Protein AF-0000000072294582 (afdb_homodimer)

Solvent-accessible surface area (backbone atoms only — not comparable to full-atom values): 57058 Å² total; per-residue (Å²): 125,66,68,66,54,52,53,53,51,50,48,48,50,49,46,48,50,50,49,50,49,54,56,57,55,58,66,63,61,61,76,66,66,73,76,70,74,72,69,75,74,74,76,78,70,79,71,82,69,83,75,74,82,75,84,87,69,81,75,73,80,71,76,64,74,76,70,79,65,78,51,64,65,60,51,50,52,47,48,50,50,51,50,52,55,43,57,69,32,54,52,56,72,61,87,52,76,57,57,76,70,83,80,88,49,45,46,86,70,65,54,94,82,56,76,79,50,75,46,52,64,71,52,73,68,46,38,53,46,27,25,53,16,49,53,49,33,50,53,53,34,72,74,40,38,89,62,61,55,50,41,86,92,32,62,29,34,36,31,57,42,37,43,82,38,31,36,17,28,52,33,23,51,51,43,32,44,73,41,68,44,77,64,38,33,43,35,25,22,77,44,78,84,31,65,43,68,62,36,45,68,49,53,29,47,77,66,46,26,39,67,39,77,51,81,85,52,90,95,54,87,79,57,79,64,47,48,55,56,55,45,58,52,69,33,59,39,22,34,34,36,38,32,36,31,45,28,28,40,74,49,47,68,71,59,49,73,74,27,66,54,32,68,76,26,38,25,40,42,34,35,35,65,32,46,53,31,51,25,60,61,58,26,55,35,68,72,43,81,70,74,60,73,62,68,42,60,29,45,34,67,50,41,39,39,38,25,49,84,83,35,29,50,38,51,49,43,28,41,50,41,46,76,39,15,89,55,40,43,25,48,37,46,30,43,75,41,90,76,65,52,51,32,52,37,59,59,50,27,27,59,75,66,72,48,66,61,45,66,39,30,54,54,52,39,76,42,24,22,77,52,98,92,38,78,42,73,29,29,38,32,38,61,43,52,58,64,44,42,54,50,52,53,51,32,54,75,67,70,45,83,76,65,48,58,40,87,61,90,80,60,51,71,32,35,44,32,25,80,70,45,55,61,17,44,61,58,37,53,60,51,39,74,77,39,70,73,58,59,64,53,33,57,67,67,61,37,11,60,74,52,78,68,35,58,56,65,60,55,51,50,52,42,35,44,46,43,32,49,73,38,39,91,56,36,69,88,56,53,76,62,43,27,54,50,49,48,51,43,54,22,51,40,50,13,52,51,47,25,48,50,50,40,65,74,55,54,72,72,59,70,64,63,62,54,65,53,68,78,99,126,68,68,65,56,53,52,53,52,49,49,49,50,50,47,49,50,51,49,49,48,55,55,56,58,60,64,62,62,67,68,66,71,73,75,70,74,73,67,73,76,75,75,78,70,78,71,82,68,82,75,73,83,76,84,88,69,81,75,74,78,70,76,64,72,76,70,76,66,79,51,65,65,60,50,50,52,50,49,51,50,52,52,52,55,41,57,70,31,54,53,55,72,61,88,53,76,57,56,76,69,83,81,87,50,45,45,87,70,64,53,95,80,56,77,78,51,75,46,52,63,74,52,72,66,43,38,52,46,28,25,52,15,48,55,48,32,49,54,53,33,71,75,41,37,88,64,61,54,52,40,87,91,32,63,28,34,36,30,58,42,36,44,83,38,32,35,17,30,52,33,21,51,52,43,32,44,73,39,67,44,78,62,39,32,44,36,25,22,78,45,78,84,31,66,43,68,63,37,45,68,48,53,30,47,75,66,46,25,36,67,39,75,51,80,87,53,90,96,55,87,80,57,80,66,46,47,57,56,53,45,60,52,69,34,59,38,21,34,35,37,40,32,37,32,46,29,25,39,74,48,49,66,72,59,49,74,74,27,66,55,32,68,75,27,38,25,40,42,33,35,35,63,32,47,53,31,51,25,62,61,56,26,55,35,68,72,44,81,71,73,60,73,64,69,45,59,29,45,33,67,49,40,38,38,35,26,49,84,82,36,30,49,37,51,49,43,28,42,49,41,47,76,40,16,90,56,40,42,25,48,36,45,30,45,75,41,91,75,65,53,52,30,53,36,60,60,50,25,26,58,76,66,70,47,66,60,42,65,39,28,55,52,51,38,76,40,25,23,77,53,98,92,38,80,41,73,28,28,37,32,37,60,43,52,58,65,44,41,54,50,50,52,52,32,56,75,68,69,44,84,78,64,48,59,38,87,60,90,80,60,50,69,33,34,43,33,25,80,71,46,56,59,16,43,60,58,35,52,61,51,40,73,77,40,70,74,57,59,63,54,33,57,68,67,61,38,11,62,75,52,79,70,36,56,56,66,59,55,50,49,53,41,34,44,45,42,31,51,72,37,40,90,56,34,69,88,56,52,75,61,42,26,53,50,49,48,52,43,52,23,50,39,50,11,52,51,46,24,46,50,50,39,65,75,53,52,73,74,58,70,64,61,63,53,61,53,67,76,98

Organism: Botryotinia fuckeliana (strain B05.10) (NCBI:txid332648)

Foldseek 3Di:
DVVVVVVVVVVVVVVCCVVVVVVVVPVPPPPPLPPPPCPPPPPPPVPPPPPDPDDDDDPPPCPPVPPPPVPLVLLVVLVLVLLVQLVVLDQDFQPDAFPPDDDFAFLVVDDQPDDAAARRDDDPVRLVSLLSSVVSNLVSLVVRLVSQAADPPAEAEEEEDFAQLLQLLQLQLVLQCVQVALGAYEYEYADPNRDDCCCAPPVQVSSNYHYDYQDDHPPFDDDDPLVQLSRVSSDHHQKYKYAYSNKHWNHHCVVVCPFCQCVVFQKEFEAAGGWWRAHQSVCSSLVHGDDRSFAAGFTDVRIMIHGSVQCSSLSSQLNSCQSCQVRPNQCRGQVPHPPRHSRRSNVVSCVSVVGGYYYQAEYKDFFFEADPVGTDTFWIWTFDRRVRVVVVVVCVVVVHDDTNHDHDLPTHTTMTRRPPDRLRLVSVLVVCVVVALDQTGYDQVVCCVSNVRDSVSVVS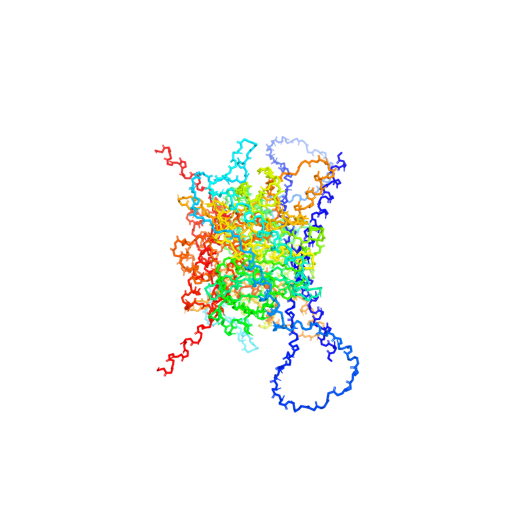LVSSLCCLCVVQSSHDPHDNVSNVSSCVRVVSNVVVVVVVVVCVVPPDPVVVVVVVVVVD/DVVVVVVVVVVVVVVCVVVVVVVVVVVPPPPPLPPPPCPPPPPPPVPVPPPDDDDDDDPPPCPPVPPPPPPLVLLVVLVLVLLVQLVVLDQDFQPDAFPPDDDFAFLVPDDLPDDAAARRDDDPVRLVSLLSSLVSNLVSLVVRLVSQAADPPAEAEEEEDFAQLLQLLQLQLVLQCVQVALGAYEYEYADPNRDDCCCAPPVQVSSNYHYDYQDDHPPFDDDDPLVQLSRVSSDHHQKYKYAYSNKHWNHHCVVVCPFCQCVVFQKEFEAAGGWWRAHQSVCSSLVHGDDRSFAAGFTDVRIMIHGSVQCSSLSSQLNSCQSCQVRPNQCRGQVPHPPRHSRRSNVVSCVSVVGGYYYQAEYKDFFFEADPVGTDTFWIWTFDRNVRVVVVVVCVVVVHDDTNHDHDLPTHTTMTRRPPDRLRLVSVLVVCVVVALDQGGYDQVVCCVSNVRDSVSVVSLVSSLCCLCVVQSSHDPHDNVSNVSSCVRVVSNVVVVVVVVVCVVPPDPVVVVVVVVVVD

Sequence (1040 aa):
MLASSLSKKITIIIIVIFVSYLSFRDQLWSLETPVFLQEPLTSFTISTTHTTHNNPNDSANLNIPINNAINTAIVEISIADIVRRLHEAAPPKLTESAACVGKTLGIEQVTNDTERRDVTPVSDEQVEAAKLAHKSAVEVIRTSTHLVPYKSGTQGIVTVAGGRFTGALLVSLRMLRRTNSTLPVEVFMPNPEDYNEHTCEVVLPSLNARCVMIPKYEGLTISKYQYKIFAVILSSFEDVLFLDADNFPIVDPVEWFKAPVFKDNGYVLWPDFWWATTSPHYFRVLELPTPSLLSLGTTESGQVIMSKRTHSDVLLLVLYYNIFGPSFYYPLLTQCDAGEGDKETWLYAAIALEKDYYQVRQRNGVIGHHTADGFRGSSMMQHNPSDDYSTYLQEEKEKKEHPVWRKDVDAEVVFMHHNLIKLSPVEMISWIAKNKGSRMWGNKESTMKTFKGQDLEKTVWEELLWVGCQGGESLVNWTEEVCEGLMGHWGGIVAREAEEEIRKMFGVNKQAATKDKKEEMLASSLSKKITIIIIVIFVSYLSFRDQLWSLETPVFLQEPLTSFTISTTHTTHNNPNDSANLNIPINNAINTAIVEISIADIVRRLHEAAPPKLTESAACVGKTLGIEQVTNDTERRDVTPVSDEQVEAAKLAHKSAVEVIRTSTHLVPYKSGTQGIVTVAGGRFTGALLVSLRMLRRTNSTLPVEVFMPNPEDYNEHTCEVVLPSLNARCVMIPKYEGLTISKYQYKIFAVILSSFEDVLFLDADNFPIVDPVEWFKAPVFKDNGYVLWPDFWWATTSPHYFRVLELPTPSLLSLGTTESGQVIMSKRTHSDVLLLVLYYNIFGPSFYYPLLTQCDAGEGDKETWLYAAIALEKDYYQVRQRNGVIGHHTADGFRGSSMMQHNPSDDYSTYLQEEKEKKEHPVWRKDVDAEVVFMHHNLIKLSPVEMISWIAKNKGSRMWGNKESTMKTFKGQDLEKTVWEELLWVGCQGGESLVNWTEEVCEGLMGHWGGIVAREAEEEIRKMFGVNKQAATKDKKEE

pLDDT: mean 84.42, std 23.85, range [20.28, 98.88]

Secondary structure (DSSP, 8-state):
--HHHHHHHHHHHHHHHHHHHHHHHHHT-------------------------------------------HHHHHHHHHHHHHHHHHSPPPPP-S-----S---BGGG--TTPPPP--S---HHHHHHHHHHHHHHHHHHHTTGGGS--EEEEEEEEEE--GGGHHHHHHHHHHHHHTT----EEEEESSGGG--HHIIIIIHHHTTEEEEEPPP-TT----GGGHHHHHHHHSSEEEEEEE-TTEEESS-THHHHSSHHHHHHSEEEEEEEEE----HHHHHHHT-PPPPTTT-EEEEEEEEEEEHHHHHHHHHHHHHHHHTIIIIIHHHHHTT-TT-SSHHHHHHHHHHTT---EE--BPPEEEEEEETTEEEEEEEEEE-HHHHHHHHHHHHHTTPPPPS-B--TTPPEEEEE-SSS---HHHHHHHHHHSTT--SSS-HHHHHHHTTT--HHHHHHHHHHHHHHH-GGGSTT--HHHHHHHHHHHHHHHHHHHHHHHHHHH---TTTHHHHTTT-/--HHHHHHHHHHHHHHHHHHHHHHHHHT-------------------------------------------HHHHHHHHHHHHHHHHHSPPPPP-S-----S---BGGG--TTPPPP--S---HHHHHHHHHHHHHHHHHHHTTGGGS--EEEEEEEEEE--GGGHHHHHHHHHHHHHTT----EEEEESSGGG--HHIIIIIHHHTTEEEEEPPP-TT----GGGHHHHHHHHSSEEEEEEE-TTEEESS-THHHHSSHHHHHHSEEEEEEEEE----HHHHHHHT-PPPPTTT-EEEEEEEEEEEHHHHHHHHHHHHHHHHTIIIIIHHHHHTT-TT-SSHHHHHHHHHHTT---EE--BPPEEEEEEETTEEEEEEEEEE-HHHHHHHHHHHHHTTPPPPS-B--TTPPEEEEE-SSS---HHHHHHHHHHSTT--SSS-HHHHHHHTTT--HHHHHHHHHHHHHHH-GGGSTT--HHHHHHHHHHHHHHHHHHHHHHHHHHH---GGGHHHHTT--

Structure (mmCIF, N/CA/C/O backbone):
data_AF-0000000072294582-model_v1
#
loop_
_entity.id
_entity.type
_entity.pdbx_description
1 polymer 'Glycosyltransferase family 71 protein'
#
loop_
_atom_site.group_PDB
_atom_site.id
_atom_site.type_symbol
_atom_site.label_atom_id
_atom_site.label_alt_id
_atom_site.label_comp_id
_atom_site.label_asym_id
_atom_site.label_entity_id
_atom_site.label_seq_id
_atom_site.pdbx_PDB_ins_code
_atom_site.Cartn_x
_atom_site.Cartn_y
_atom_site.Cartn_z
_atom_site.occupancy
_atom_site.B_iso_or_equiv
_atom_site.auth_seq_id
_atom_site.auth_comp_id
_atom_site.auth_asym_id
_atom_site.auth_atom_id
_atom_site.pdbx_PDB_model_num
ATOM 1 N N . MET A 1 1 ? -27.5 -14.148 25.578 1 28.52 1 MET A N 1
ATOM 2 C CA . MET A 1 1 ? -26.938 -12.977 24.922 1 28.52 1 MET A CA 1
ATOM 3 C C . MET A 1 1 ? -25.422 -12.906 25.156 1 28.52 1 MET A C 1
ATOM 5 O O . MET A 1 1 ? -24.75 -12.023 24.625 1 28.52 1 MET A O 1
ATOM 9 N N . LEU A 1 2 ? -24.953 -13.633 26.125 1 33.69 2 LEU A N 1
ATOM 10 C CA . LEU A 1 2 ? -23.578 -13.742 26.625 1 33.69 2 LEU A CA 1
ATOM 11 C C . LEU A 1 2 ? -22.719 -14.531 25.656 1 33.69 2 LEU A C 1
ATOM 13 O O . LEU A 1 2 ? -21.516 -14.281 25.547 1 33.69 2 LEU A O 1
ATOM 17 N N . ALA A 1 3 ? -23.359 -15.602 25.141 1 43.69 3 ALA A N 1
ATOM 18 C CA . ALA A 1 3 ? -22.609 -16.562 24.328 1 43.69 3 ALA A CA 1
ATOM 19 C C . ALA A 1 3 ? -22.094 -15.906 23.047 1 43.69 3 ALA A C 1
ATOM 21 O O . ALA A 1 3 ? -21.062 -16.312 22.5 1 43.69 3 ALA A O 1
ATOM 22 N N . SER A 1 4 ? -22.969 -15.016 22.641 1 44.62 4 SER A N 1
ATOM 23 C CA . SER A 1 4 ? -22.672 -14.469 21.328 1 44.62 4 SER A CA 1
ATOM 24 C C . SER A 1 4 ? -21.484 -13.5 21.391 1 44.62 4 SER A C 1
ATOM 26 O O . SER A 1 4 ? -20.844 -13.242 20.359 1 44.62 4 SER A O 1
ATOM 28 N N . SER A 1 5 ? -21.234 -12.992 22.609 1 43.22 5 SER A N 1
ATOM 29 C CA . SER A 1 5 ? -20.141 -12.023 22.75 1 43.22 5 SER A CA 1
ATOM 30 C C . SER A 1 5 ? -18.781 -12.711 22.797 1 43.22 5 SER A C 1
ATOM 32 O O . SER A 1 5 ? -17.781 -12.117 22.391 1 43.22 5 SER A O 1
ATOM 34 N N . LEU A 1 6 ? -18.828 -13.961 23.312 1 44.25 6 LEU A N 1
ATOM 35 C CA . LEU A 1 6 ? -17.578 -14.695 23.438 1 44.25 6 LEU A CA 1
ATOM 36 C C . LEU A 1 6 ? -17.062 -15.125 22.062 1 44.25 6 LEU A C 1
ATOM 38 O O . LEU A 1 6 ? -15.852 -15.07 21.812 1 44.25 6 LEU A O 1
ATOM 42 N N . SER A 1 7 ? -18.031 -15.438 21.25 1 41.31 7 SER A N 1
ATOM 43 C CA . SER A 1 7 ? -17.625 -15.961 19.953 1 41.31 7 SER A CA 1
ATOM 44 C C . SER A 1 7 ? -17.016 -14.859 19.094 1 41.31 7 SER A C 1
ATOM 46 O O . SER A 1 7 ? -16.078 -15.109 18.328 1 41.31 7 SER A O 1
ATOM 48 N N . LYS A 1 8 ? -17.422 -13.625 19.25 1 43.66 8 LYS A N 1
ATOM 49 C CA . LYS A 1 8 ? -16.875 -12.531 18.453 1 43.66 8 LYS A CA 1
ATOM 50 C C . LYS A 1 8 ? -15.484 -12.148 18.938 1 43.66 8 LYS A C 1
ATOM 52 O O . LYS A 1 8 ? -14.625 -11.766 18.141 1 43.66 8 LYS A O 1
ATOM 57 N N . LYS A 1 9 ? -15.289 -12.383 20.266 1 46.44 9 LYS A N 1
ATOM 58 C CA . LYS A 1 9 ? -13.953 -12.102 20.781 1 46.44 9 LYS A CA 1
ATOM 59 C C . LYS A 1 9 ? -12.938 -13.141 20.297 1 46.44 9 LYS A C 1
ATOM 61 O O . LYS A 1 9 ? -11.797 -12.797 20 1 46.44 9 LYS A O 1
ATOM 66 N N . ILE A 1 10 ? -13.477 -14.336 20.172 1 45.41 10 ILE A N 1
ATOM 67 C CA . ILE A 1 10 ? -12.578 -15.391 19.719 1 45.41 10 ILE A CA 1
ATOM 68 C C . ILE A 1 10 ? -12.25 -15.195 18.234 1 45.41 10 ILE A C 1
ATOM 70 O O . ILE A 1 10 ? -11.102 -15.344 17.828 1 45.41 10 ILE A O 1
ATOM 74 N N . THR A 1 11 ? -13.266 -14.688 17.562 1 43.91 11 THR A N 1
ATOM 75 C CA . THR A 1 11 ? -13.016 -14.516 16.141 1 43.91 11 THR A CA 1
ATOM 76 C C . THR A 1 11 ? -12.086 -13.336 15.891 1 43.91 11 THR A C 1
ATOM 78 O O . THR A 1 11 ? -11.18 -13.414 15.055 1 43.91 11 THR A O 1
ATOM 81 N N . ILE A 1 12 ? -12.164 -12.328 16.75 1 43.97 12 ILE A N 1
ATOM 82 C CA . ILE A 1 12 ? -11.266 -11.195 16.594 1 43.97 12 ILE A CA 1
ATOM 83 C C . ILE A 1 12 ? -9.852 -11.594 17 1 43.97 12 ILE A C 1
ATOM 85 O O . ILE A 1 12 ? -8.883 -11.242 16.312 1 43.97 12 ILE A O 1
ATOM 89 N N . ILE A 1 13 ? -9.758 -12.461 18 1 46.34 13 ILE A N 1
ATOM 90 C CA . ILE A 1 13 ? -8.43 -12.914 18.406 1 46.34 13 ILE A CA 1
ATOM 91 C C . ILE A 1 13 ? -7.828 -13.781 17.297 1 46.34 13 ILE A C 1
ATOM 93 O O . ILE A 1 13 ? -6.648 -13.641 16.969 1 46.34 13 ILE A O 1
ATOM 97 N N . ILE A 1 14 ? -8.695 -14.562 16.656 1 44.69 14 ILE A N 1
ATOM 98 C CA . ILE A 1 14 ? -8.188 -15.422 15.602 1 44.69 14 ILE A CA 1
ATOM 99 C C . ILE A 1 14 ? -7.777 -14.57 14.398 1 44.69 14 ILE A C 1
ATOM 101 O O . ILE A 1 14 ? -6.719 -14.781 13.805 1 44.69 14 ILE A O 1
ATOM 105 N N . ILE A 1 15 ? -8.547 -13.547 14.219 1 43.62 15 ILE A N 1
ATOM 106 C CA . ILE A 1 15 ? -8.211 -12.719 13.062 1 43.62 15 ILE A CA 1
ATOM 107 C C . ILE A 1 15 ? -6.961 -11.898 13.367 1 43.62 15 ILE A C 1
ATOM 109 O O . ILE A 1 15 ? -6.066 -11.781 12.523 1 43.62 15 ILE A O 1
ATOM 113 N N . VAL A 1 16 ? -6.816 -11.461 14.586 1 45.41 16 VAL A N 1
ATOM 114 C CA . VAL A 1 16 ? -5.629 -10.68 14.93 1 45.41 16 VAL A CA 1
ATOM 115 C C . VAL A 1 16 ? -4.398 -11.586 14.922 1 45.41 16 VAL A C 1
ATOM 117 O O . VAL A 1 16 ? -3.334 -11.195 14.438 1 45.41 16 VAL A O 1
ATOM 120 N N . ILE A 1 17 ? -4.582 -12.828 15.391 1 42.31 17 ILE A N 1
ATOM 121 C CA . ILE A 1 17 ? -3.457 -13.758 15.336 1 42.31 17 ILE A CA 1
ATOM 122 C C . ILE A 1 17 ? -3.127 -14.078 13.883 1 42.31 17 ILE A C 1
ATOM 124 O O . ILE A 1 17 ? -1.954 -14.109 13.5 1 42.31 17 ILE A O 1
ATOM 128 N N . PHE A 1 18 ? -4.215 -14.242 13.109 1 40.66 18 PHE A N 1
ATOM 129 C CA . PHE A 1 18 ? -3.977 -14.586 11.711 1 40.66 18 PHE A CA 1
ATOM 130 C C . PHE A 1 18 ? -3.387 -13.406 10.953 1 40.66 18 PHE A C 1
ATOM 132 O O . PHE A 1 18 ? -2.457 -13.57 10.156 1 40.66 18 PHE A O 1
ATOM 139 N N . VAL A 1 19 ? -3.846 -12.219 11.266 1 41.16 19 VAL A N 1
ATOM 140 C CA . VAL A 1 19 ? -3.297 -11.055 10.57 1 41.16 19 VAL A CA 1
ATOM 141 C C . VAL A 1 19 ? -1.904 -10.742 11.117 1 41.16 19 VAL A C 1
ATOM 143 O O . VAL A 1 19 ? -0.994 -10.414 10.352 1 41.16 19 VAL A O 1
ATOM 146 N N . SER A 1 20 ? -1.71 -10.859 12.406 1 38.16 20 SER A N 1
ATOM 147 C CA . SER A 1 20 ? -0.36 -10.695 12.938 1 38.16 20 SER A CA 1
ATOM 148 C C . SER A 1 20 ? 0.579 -11.766 12.391 1 38.16 20 SER A C 1
ATOM 150 O O . SER A 1 20 ? 1.776 -11.523 12.227 1 38.16 20 SER A O 1
ATOM 152 N N . TYR A 1 21 ? 0.034 -12.977 12.234 1 37.22 21 TYR A N 1
ATOM 153 C CA . TYR A 1 21 ? 0.851 -14.023 11.633 1 37.22 21 TYR A CA 1
ATOM 154 C C . TYR A 1 21 ? 1.238 -13.664 10.203 1 37.22 21 TYR A C 1
ATOM 156 O O . TYR A 1 21 ? 2.387 -13.859 9.797 1 37.22 21 TYR A O 1
ATOM 164 N N . LEU A 1 22 ? 0.321 -13.133 9.477 1 35.28 22 LEU A N 1
ATOM 165 C CA . LEU A 1 22 ? 0.652 -12.812 8.094 1 35.28 22 LEU A CA 1
ATOM 166 C C . LEU A 1 22 ? 1.59 -11.617 8.023 1 35.28 22 LEU A C 1
ATOM 168 O O . LEU A 1 22 ? 2.482 -11.57 7.172 1 35.28 22 LEU A O 1
ATOM 172 N N . SER A 1 23 ? 1.369 -10.625 8.844 1 33.97 23 SER A N 1
ATOM 173 C CA . SER A 1 23 ? 2.232 -9.445 8.758 1 33.97 23 SER A CA 1
ATOM 174 C C . SER A 1 23 ? 3.646 -9.766 9.227 1 33.97 23 SER A C 1
ATOM 176 O O . SER A 1 23 ? 4.617 -9.219 8.703 1 33.97 23 SER A O 1
ATOM 178 N N . PHE A 1 24 ? 3.754 -10.484 10.312 1 35.38 24 PHE A N 1
ATOM 179 C CA . PHE A 1 24 ? 5.102 -10.805 10.773 1 35.38 24 PHE A CA 1
ATOM 180 C C . PHE A 1 24 ? 5.793 -11.766 9.812 1 35.38 24 PHE A C 1
ATOM 182 O O . PHE A 1 24 ? 7.016 -11.906 9.844 1 35.38 24 PHE A O 1
ATOM 189 N N . ARG A 1 25 ? 4.938 -12.555 9.086 1 29.64 25 ARG A N 1
ATOM 190 C CA . ARG A 1 25 ? 5.613 -13.438 8.141 1 29.64 25 ARG A CA 1
ATOM 191 C C . ARG A 1 25 ? 6.371 -12.633 7.086 1 29.64 25 ARG A C 1
ATOM 193 O O . ARG A 1 25 ? 7.434 -13.055 6.621 1 29.64 25 ARG A O 1
ATOM 200 N N . ASP A 1 26 ? 5.695 -11.531 6.75 1 29.44 26 ASP A N 1
ATOM 201 C CA . ASP A 1 26 ? 6.328 -10.93 5.578 1 29.44 26 ASP A CA 1
ATOM 202 C C . ASP A 1 26 ? 7.613 -10.203 5.961 1 29.44 26 ASP A C 1
ATOM 204 O O . ASP A 1 26 ? 8.461 -9.93 5.102 1 29.44 26 ASP A O 1
ATOM 208 N N . GLN A 1 27 ? 7.648 -9.602 7.172 1 29.06 27 GLN A N 1
ATOM 209 C CA . GLN A 1 27 ? 8.82 -8.75 7.34 1 29.06 27 GLN A CA 1
ATOM 210 C C . GLN A 1 27 ? 10.094 -9.586 7.465 1 29.06 27 GLN A C 1
ATOM 212 O O . GLN A 1 27 ? 11.195 -9.039 7.586 1 29.06 27 GLN A O 1
ATOM 217 N N . LEU A 1 28 ? 9.898 -10.828 7.867 1 26.09 28 LEU A N 1
ATOM 218 C CA . LEU A 1 28 ? 11.164 -11.516 8.078 1 26.09 28 LEU A CA 1
ATOM 219 C C . LEU A 1 28 ? 11.953 -11.609 6.781 1 26.09 28 LEU A C 1
ATOM 221 O O . LEU A 1 28 ? 13.109 -12.055 6.781 1 26.09 28 LEU A O 1
ATOM 225 N N . TRP A 1 29 ? 11.18 -11.539 5.672 1 25 29 TRP A N 1
ATOM 226 C CA . TRP A 1 29 ? 11.992 -12.039 4.57 1 25 29 TRP A CA 1
ATOM 227 C C . TRP A 1 29 ? 13.023 -11.008 4.141 1 25 29 TRP A C 1
ATOM 229 O O . TRP A 1 29 ? 12.734 -10.133 3.316 1 25 29 TRP A O 1
ATOM 239 N N . SER A 1 30 ? 13.5 -10.164 5.047 1 24.12 30 SER A N 1
ATOM 240 C CA . SER A 1 30 ? 14.648 -9.477 4.469 1 24.12 30 SER A CA 1
ATOM 241 C C . SER A 1 30 ? 15.539 -10.445 3.703 1 24.12 30 SER A C 1
ATOM 243 O O . SER A 1 30 ? 15.766 -11.578 4.145 1 24.12 30 SER A O 1
ATOM 245 N N . LEU A 1 31 ? 15.531 -10.203 2.438 1 23.41 31 LEU A N 1
ATOM 246 C CA . LEU A 1 31 ? 16.281 -10.906 1.4 1 23.41 31 LEU A CA 1
ATOM 247 C C . LEU A 1 31 ? 17.734 -11.094 1.816 1 23.41 31 LEU A C 1
ATOM 249 O O . LEU A 1 31 ? 18.531 -10.156 1.733 1 23.41 31 LEU A O 1
ATOM 253 N N . GLU A 1 32 ? 17.953 -11.453 3.082 1 24.77 32 GLU A N 1
ATOM 254 C CA . GLU A 1 32 ? 19.375 -11.797 3.09 1 24.77 32 GLU A CA 1
ATOM 255 C C . GLU A 1 32 ? 19.719 -12.742 1.943 1 24.77 32 GLU A C 1
ATOM 257 O O . GLU A 1 32 ? 19.078 -13.789 1.778 1 24.77 32 GLU A O 1
ATOM 262 N N . THR A 1 33 ? 20.109 -12.148 0.848 1 24.89 33 THR A N 1
ATOM 263 C CA . THR A 1 33 ? 20.703 -12.922 -0.234 1 24.89 33 THR A CA 1
ATOM 264 C C . THR A 1 33 ? 21.609 -14.023 0.321 1 24.89 33 THR A C 1
ATOM 266 O O . THR A 1 33 ? 22.5 -13.742 1.124 1 24.89 33 THR A O 1
ATOM 269 N N . PRO A 1 34 ? 21.016 -15.117 0.563 1 23.89 34 PRO A N 1
ATOM 270 C CA . PRO A 1 34 ? 21.969 -16.141 1.021 1 23.89 34 PRO A CA 1
ATOM 271 C C . PRO A 1 34 ? 23.297 -16.078 0.274 1 23.89 34 PRO A C 1
ATOM 273 O O . PRO A 1 34 ? 23.312 -15.977 -0.956 1 23.89 34 PRO A O 1
ATOM 276 N N . VAL A 1 35 ? 24.219 -15.344 0.794 1 25.48 35 VAL A N 1
ATOM 277 C CA . VAL A 1 35 ? 25.578 -15.422 0.262 1 25.48 35 VAL A CA 1
ATOM 278 C C . VAL A 1 35 ? 26 -16.875 0.157 1 25.48 35 VAL A C 1
ATOM 280 O O . VAL A 1 35 ? 26.141 -17.562 1.171 1 25.48 35 VAL A O 1
ATOM 283 N N . PHE A 1 36 ? 25.359 -17.547 -0.802 1 22.59 36 PHE A N 1
ATOM 284 C CA . PHE A 1 36 ? 25.844 -18.906 -1.032 1 22.59 36 PHE A CA 1
ATOM 285 C C . PHE A 1 36 ? 27.359 -18.938 -1.172 1 22.59 36 PHE A C 1
ATOM 287 O O . PHE A 1 36 ? 27.938 -18.141 -1.918 1 22.59 36 PHE A O 1
ATOM 294 N N . LEU A 1 37 ? 28.047 -19.141 -0.027 1 22.92 37 LEU A N 1
ATOM 295 C CA . LEU A 1 37 ? 29.469 -19.422 -0.034 1 22.92 37 LEU A CA 1
ATOM 296 C C . LEU A 1 37 ? 29.828 -20.328 -1.205 1 22.92 37 LEU A C 1
ATOM 298 O O . LEU A 1 37 ? 29.234 -21.406 -1.38 1 22.92 37 LEU A O 1
ATOM 302 N N . GLN A 1 38 ? 30.188 -19.719 -2.299 1 22.5 38 GLN A N 1
ATOM 303 C CA . GLN A 1 38 ? 30.75 -20.375 -3.471 1 22.5 38 GLN A CA 1
ATOM 304 C C . GLN A 1 38 ? 31.875 -21.344 -3.074 1 22.5 38 GLN A C 1
ATOM 306 O O . GLN A 1 38 ? 32.938 -20.922 -2.596 1 22.5 38 GLN A O 1
ATOM 311 N N . GLU A 1 39 ? 31.641 -22.391 -2.256 1 23.53 39 GLU A N 1
ATOM 312 C CA . GLU A 1 39 ? 32.812 -23.25 -2.322 1 23.53 39 GLU A CA 1
ATOM 313 C C . GLU A 1 39 ? 33.25 -23.5 -3.768 1 23.53 39 GLU A C 1
ATOM 315 O O . GLU A 1 39 ? 32.406 -23.812 -4.617 1 23.53 39 GLU A O 1
ATOM 320 N N . PRO A 1 40 ? 34.312 -22.938 -4.207 1 23.92 40 PRO A N 1
ATOM 321 C CA . PRO A 1 40 ? 34.844 -23.094 -5.566 1 23.92 40 PRO A CA 1
ATOM 322 C C . PRO A 1 40 ? 34.781 -24.547 -6.051 1 23.92 40 PRO A C 1
ATOM 324 O O . PRO A 1 40 ? 35.219 -25.453 -5.332 1 23.92 40 PRO A O 1
ATOM 327 N N . LEU A 1 41 ? 33.688 -24.938 -6.59 1 24.33 41 LEU A N 1
ATOM 328 C CA . LEU A 1 41 ? 33.75 -26.234 -7.25 1 24.33 41 LEU A CA 1
ATOM 329 C C . LEU A 1 41 ? 35.062 -26.391 -8.031 1 24.33 41 LEU A C 1
ATOM 331 O O . LEU A 1 41 ? 35.375 -25.531 -8.859 1 24.33 41 LEU A O 1
ATOM 335 N N . THR A 1 42 ? 36.156 -26.922 -7.383 1 23.58 42 THR A N 1
ATOM 336 C CA . THR A 1 42 ? 37.438 -27.297 -7.961 1 23.58 42 THR A CA 1
ATOM 337 C C . THR A 1 42 ? 37.25 -27.844 -9.375 1 23.58 42 THR A C 1
ATOM 339 O O . THR A 1 42 ? 36.375 -28.656 -9.625 1 23.58 42 THR A O 1
ATOM 342 N N . SER A 1 43 ? 37.562 -27.016 -10.344 1 21.8 43 SER A N 1
ATOM 343 C CA . SER A 1 43 ? 37.688 -27.297 -11.773 1 21.8 43 SER A CA 1
ATOM 344 C C . SER A 1 43 ? 38.406 -28.609 -12.008 1 21.8 43 SER A C 1
ATOM 346 O O . SER A 1 43 ? 39.562 -28.75 -11.617 1 21.8 43 SER A O 1
ATOM 348 N N . PHE A 1 44 ? 37.75 -29.734 -11.766 1 21.25 44 PHE A N 1
ATOM 349 C CA . PHE A 1 44 ? 38.375 -31.016 -12.125 1 21.25 44 PHE A CA 1
ATOM 350 C C . PHE A 1 44 ? 38.875 -30.984 -13.57 1 21.25 44 PHE A C 1
ATOM 352 O O . PHE A 1 44 ? 38.062 -30.906 -14.5 1 21.25 44 PHE A O 1
ATOM 359 N N . THR A 1 45 ? 39.906 -30.156 -13.805 1 20.95 45 THR A N 1
ATOM 360 C CA . THR A 1 45 ? 40.594 -30.281 -15.086 1 20.95 45 THR A CA 1
ATOM 361 C C . THR A 1 45 ? 41.062 -31.719 -15.328 1 20.95 45 THR A C 1
ATOM 363 O O . THR A 1 45 ? 41.781 -32.281 -14.531 1 20.95 45 THR A O 1
ATOM 366 N N . ILE A 1 46 ? 40.156 -32.469 -15.93 1 21.53 46 ILE A N 1
ATOM 367 C CA . ILE A 1 46 ? 40.469 -33.844 -16.359 1 21.53 46 ILE A CA 1
ATOM 368 C C . ILE A 1 46 ? 41.719 -33.812 -17.219 1 21.53 46 ILE A C 1
ATOM 370 O O . ILE A 1 46 ? 41.75 -33.219 -18.297 1 21.53 46 ILE A O 1
ATOM 374 N N . SER A 1 47 ? 42.906 -33.438 -16.562 1 20.42 47 SER A N 1
ATOM 375 C CA . SER A 1 47 ? 44.156 -33.625 -17.297 1 20.42 47 SER A CA 1
ATOM 376 C C . SER A 1 47 ? 44.281 -35.062 -17.828 1 20.42 47 SER A C 1
ATOM 378 O O . SER A 1 47 ? 44.125 -36.031 -17.078 1 20.42 47 SER A O 1
ATOM 380 N N . THR A 1 48 ? 43.938 -35.25 -19.078 1 20.86 48 THR A N 1
ATOM 381 C CA . THR A 1 48 ? 44.094 -36.438 -19.875 1 20.86 48 THR A CA 1
ATOM 382 C C . THR A 1 48 ? 45.5 -37 -19.766 1 20.86 48 THR A C 1
ATOM 384 O O . THR A 1 48 ? 46.375 -36.688 -20.594 1 20.86 48 THR A O 1
ATOM 387 N N . THR A 1 49 ? 46.156 -36.875 -18.516 1 21.23 49 THR A N 1
ATOM 388 C CA . THR A 1 49 ? 47.5 -37.375 -18.562 1 21.23 49 THR A CA 1
ATOM 389 C C . THR A 1 49 ? 47.531 -38.844 -18.984 1 21.23 49 THR A C 1
ATOM 391 O O . THR A 1 49 ? 46.688 -39.625 -18.531 1 21.23 49 THR A O 1
ATOM 394 N N . HIS A 1 50 ? 48.188 -39.125 -20.094 1 21.14 50 HIS A N 1
ATOM 395 C CA . HIS A 1 50 ? 48.562 -40.375 -20.781 1 21.14 50 HIS A CA 1
ATOM 396 C C . HIS A 1 50 ? 49.25 -41.344 -19.828 1 21.14 50 HIS A C 1
ATOM 398 O O . HIS A 1 50 ? 50.438 -41.125 -19.469 1 21.14 50 HIS A O 1
ATOM 404 N N . THR A 1 51 ? 48.562 -41.688 -18.656 1 21.47 51 THR A N 1
ATOM 405 C CA . THR A 1 51 ? 49.25 -42.594 -17.766 1 21.47 51 THR A CA 1
ATOM 406 C C . THR A 1 51 ? 49.656 -43.875 -18.5 1 21.47 51 THR A C 1
ATOM 408 O O . THR A 1 51 ? 48.812 -44.5 -19.141 1 21.47 51 THR A O 1
ATOM 411 N N . THR A 1 52 ? 50.906 -43.969 -18.75 1 21.64 52 THR A N 1
ATOM 412 C CA . THR A 1 52 ? 51.625 -45.125 -19.266 1 21.64 52 THR A CA 1
ATOM 413 C C . THR A 1 52 ? 51.281 -46.406 -18.5 1 21.64 52 THR A C 1
ATOM 415 O O . THR A 1 52 ? 51.031 -46.344 -17.297 1 21.64 52 THR A O 1
ATOM 418 N N . HIS A 1 53 ? 50.969 -47.531 -19.172 1 20.3 53 HIS A N 1
ATOM 419 C CA . HIS A 1 53 ? 50.469 -48.875 -18.969 1 20.3 53 HIS A CA 1
ATOM 420 C C . HIS A 1 53 ? 51.312 -49.625 -17.953 1 20.3 53 HIS A C 1
ATOM 422 O O . HIS A 1 53 ? 51.219 -50.875 -17.891 1 20.3 53 HIS A O 1
ATOM 428 N N . ASN A 1 54 ? 51.688 -48.875 -16.766 1 21.78 54 ASN A N 1
ATOM 429 C CA . ASN A 1 54 ? 52.562 -49.844 -16.109 1 21.78 54 ASN A CA 1
ATOM 430 C C . ASN A 1 54 ? 51.844 -51.125 -15.75 1 21.78 54 ASN A C 1
ATOM 432 O O . ASN A 1 54 ? 50.594 -51.125 -15.672 1 21.78 54 ASN A O 1
ATOM 436 N N . ASN A 1 55 ? 52.625 -52.125 -15.195 1 23.08 55 ASN A N 1
ATOM 437 C CA . ASN A 1 55 ? 52.562 -53.594 -15.055 1 23.08 55 ASN A CA 1
ATOM 438 C C . ASN A 1 55 ? 51.531 -54 -14.031 1 23.08 55 ASN A C 1
ATOM 440 O O . ASN A 1 55 ? 51.312 -53.344 -13.023 1 23.08 55 ASN A O 1
ATOM 444 N N . PRO A 1 56 ? 50.688 -55.156 -14.289 1 23.7 56 PRO A N 1
ATOM 445 C CA . PRO A 1 56 ? 49.406 -55.75 -13.93 1 23.7 56 PRO A CA 1
ATOM 446 C C . PRO A 1 56 ? 49.375 -56.219 -12.477 1 23.7 56 PRO A C 1
ATOM 448 O O . PRO A 1 56 ? 48.344 -56.75 -12.023 1 23.7 56 PRO A O 1
ATOM 451 N N . ASN A 1 57 ? 50.531 -56.312 -11.734 1 23.28 57 ASN A N 1
ATOM 452 C CA . ASN A 1 57 ? 50.469 -57.5 -10.906 1 23.28 57 ASN A CA 1
ATOM 453 C C . ASN A 1 57 ? 49.562 -57.312 -9.703 1 23.28 57 ASN A C 1
ATOM 455 O O . ASN A 1 57 ? 49.125 -58.281 -9.062 1 23.28 57 ASN A O 1
ATOM 459 N N . ASP A 1 58 ? 49.812 -56.25 -8.875 1 23.78 58 ASP A N 1
ATOM 460 C CA . ASP A 1 58 ? 49.562 -56.5 -7.457 1 23.78 58 ASP A CA 1
ATOM 461 C C . ASP A 1 58 ? 48.062 -56.406 -7.16 1 23.78 58 ASP A C 1
ATOM 463 O O . ASP A 1 58 ? 47.375 -55.469 -7.559 1 23.78 58 ASP A O 1
ATOM 467 N N . SER A 1 59 ? 47.375 -57.5 -6.805 1 20.81 59 SER A N 1
ATOM 468 C CA . SER A 1 59 ? 46 -57.938 -6.578 1 20.81 59 SER A CA 1
ATOM 469 C C . SER A 1 59 ? 45.375 -57.156 -5.434 1 20.81 59 SER A C 1
ATOM 471 O O . SER A 1 59 ? 44.5 -57.656 -4.73 1 20.81 59 SER A O 1
ATOM 473 N N . ALA A 1 60 ? 46.125 -56 -4.863 1 25.2 60 ALA A N 1
ATOM 474 C CA . ALA A 1 60 ? 45.531 -55.562 -3.623 1 25.2 60 ALA A CA 1
ATOM 475 C C . ALA A 1 60 ? 44.062 -55.125 -3.854 1 25.2 60 ALA A C 1
ATOM 477 O O . ALA A 1 60 ? 43.75 -54.5 -4.871 1 25.2 60 ALA A O 1
ATOM 478 N N . ASN A 1 61 ? 43.125 -55.906 -3.131 1 21.8 61 ASN A N 1
ATOM 479 C CA . ASN A 1 61 ? 41.688 -55.844 -3.062 1 21.8 61 ASN A CA 1
ATOM 480 C C . ASN A 1 61 ? 41.188 -54.438 -2.867 1 21.8 61 ASN A C 1
ATOM 482 O O . ASN A 1 61 ? 41.25 -53.875 -1.764 1 21.8 61 ASN A O 1
ATOM 486 N N . LEU A 1 62 ? 41.594 -53.469 -3.721 1 24.47 62 LEU A N 1
ATOM 487 C CA . LEU A 1 62 ? 41.25 -52.094 -3.484 1 24.47 62 LEU A CA 1
ATOM 488 C C . LEU A 1 62 ? 39.719 -51.906 -3.428 1 24.47 62 LEU A C 1
ATOM 490 O O . LEU A 1 62 ? 39.031 -52.125 -4.426 1 24.47 62 LEU A O 1
ATOM 494 N N . ASN A 1 63 ? 39.156 -52.344 -2.256 1 25.55 63 ASN A N 1
ATOM 495 C CA . ASN A 1 63 ? 37.781 -51.969 -1.96 1 25.55 63 ASN A CA 1
ATOM 496 C C . ASN A 1 63 ? 37.531 -50.469 -2.203 1 25.55 63 ASN A C 1
ATOM 498 O O . ASN A 1 63 ? 37.906 -49.656 -1.364 1 25.55 63 ASN A O 1
ATOM 502 N N . ILE A 1 64 ? 37.812 -50.031 -3.377 1 27.5 64 ILE A N 1
ATOM 503 C CA . ILE A 1 64 ? 37.594 -48.594 -3.682 1 27.5 64 ILE A CA 1
ATOM 504 C C . ILE A 1 64 ? 36.156 -48.25 -3.328 1 27.5 64 ILE A C 1
ATOM 506 O O . ILE A 1 64 ? 35.188 -48.844 -3.83 1 27.5 64 ILE A O 1
ATOM 510 N N . PRO A 1 65 ? 35.969 -47.719 -2.105 1 28.92 65 PRO A N 1
ATOM 511 C CA . PRO A 1 65 ? 34.656 -47.188 -1.853 1 28.92 65 PRO A CA 1
ATOM 512 C C . PRO A 1 65 ? 34.094 -46.438 -3.057 1 28.92 65 PRO A C 1
ATOM 514 O O . PRO A 1 65 ? 34.812 -45.656 -3.707 1 28.92 65 PRO A O 1
ATOM 517 N N . ILE A 1 66 ? 33.188 -47.062 -3.807 1 30.8 66 ILE A N 1
ATOM 518 C CA . ILE A 1 66 ? 32.438 -46.375 -4.863 1 30.8 66 ILE A CA 1
ATOM 519 C C . ILE A 1 66 ? 32.031 -44.969 -4.391 1 30.8 66 ILE A C 1
ATOM 521 O O . ILE A 1 66 ? 31.172 -44.844 -3.502 1 30.8 66 ILE A O 1
ATOM 525 N N . ASN A 1 67 ? 32.906 -44.156 -4.027 1 31.45 67 ASN A N 1
ATOM 526 C CA . ASN A 1 67 ? 32.531 -42.75 -4.004 1 31.45 67 ASN A CA 1
ATOM 527 C C . ASN A 1 67 ? 31.547 -42.406 -5.117 1 31.45 67 ASN A C 1
ATOM 529 O O . ASN A 1 67 ? 31.859 -42.562 -6.297 1 31.45 67 ASN A O 1
ATOM 533 N N . ASN A 1 68 ? 30.188 -42.688 -4.895 1 34.34 68 ASN A N 1
ATOM 534 C CA . ASN A 1 68 ? 28.969 -42.5 -5.684 1 34.34 68 ASN A CA 1
ATOM 535 C C . ASN A 1 68 ? 29.016 -41.219 -6.516 1 34.34 68 ASN A C 1
ATOM 537 O O . ASN A 1 68 ? 28.266 -40.281 -6.254 1 34.34 68 ASN A O 1
ATOM 541 N N . ALA A 1 69 ? 29.984 -40.531 -6.707 1 39.56 69 ALA A N 1
ATOM 542 C CA . ALA A 1 69 ? 29.953 -39.562 -7.793 1 39.56 69 ALA A CA 1
ATOM 543 C C . ALA A 1 69 ? 29.422 -40.188 -9.078 1 39.56 69 ALA A C 1
ATOM 545 O O . ALA A 1 69 ? 30.016 -41.125 -9.609 1 39.56 69 ALA A O 1
ATOM 546 N N . ILE A 1 70 ? 28.094 -40.156 -9.219 1 51.31 70 ILE A N 1
ATOM 547 C CA . ILE A 1 70 ? 27.453 -40.625 -10.445 1 51.31 70 ILE A CA 1
ATOM 548 C C . ILE A 1 70 ? 28.328 -40.281 -11.648 1 51.31 70 ILE A C 1
ATOM 550 O O . ILE A 1 70 ? 28.578 -39.094 -11.93 1 51.31 70 ILE A O 1
ATOM 554 N N . ASN A 1 71 ? 29.25 -41.125 -12.016 1 56.66 71 ASN A N 1
ATOM 555 C CA . ASN A 1 71 ? 29.953 -40.969 -13.273 1 56.66 71 ASN A CA 1
ATOM 556 C C . ASN A 1 71 ? 29 -40.812 -14.445 1 56.66 71 ASN A C 1
ATOM 558 O O . ASN A 1 71 ? 28.328 -41.75 -14.852 1 56.66 71 ASN A O 1
ATOM 562 N N . THR A 1 72 ? 28.766 -39.594 -14.828 1 68.88 72 THR A N 1
ATOM 563 C CA . THR A 1 72 ? 27.812 -39.156 -15.852 1 68.88 72 THR A CA 1
ATOM 564 C C . THR A 1 72 ? 27.938 -40.031 -17.109 1 68.88 72 THR A C 1
ATOM 566 O O . THR A 1 72 ? 26.938 -40.375 -17.734 1 68.88 72 THR A O 1
ATOM 569 N N . ALA A 1 73 ? 29.125 -40.438 -17.375 1 68 73 ALA A N 1
ATOM 570 C CA . ALA A 1 73 ? 29.344 -41.219 -18.594 1 68 73 ALA A CA 1
ATOM 571 C C . ALA A 1 73 ? 28.781 -42.625 -18.438 1 68 73 ALA A C 1
ATOM 573 O O . ALA A 1 73 ? 28.172 -43.188 -19.359 1 68 73 ALA A O 1
ATOM 574 N N . ILE A 1 74 ? 29.031 -43.188 -17.297 1 70.5 74 ILE A N 1
ATOM 575 C CA . ILE A 1 74 ? 28.547 -44.562 -17.047 1 70.5 74 ILE A CA 1
ATOM 576 C C . ILE A 1 74 ? 27.031 -44.562 -17.016 1 70.5 74 ILE A C 1
ATOM 578 O O . ILE A 1 74 ? 26.391 -45.469 -17.547 1 70.5 74 ILE A O 1
ATOM 582 N N . VAL A 1 75 ? 26.531 -43.562 -16.5 1 76.62 75 VAL A N 1
ATOM 583 C CA . VAL A 1 75 ? 25.078 -43.438 -16.422 1 76.62 75 VAL A CA 1
ATOM 584 C C . VAL A 1 75 ? 24.484 -43.312 -17.828 1 76.62 75 VAL A C 1
ATOM 586 O O . VAL A 1 75 ? 23.516 -44 -18.141 1 76.62 75 VAL A O 1
ATOM 589 N N . GLU A 1 76 ? 25.156 -42.625 -18.609 1 77.88 76 GLU A N 1
ATOM 590 C CA . GLU A 1 76 ? 24.672 -42.438 -19.969 1 77.88 76 GLU A CA 1
ATOM 591 C C . GLU A 1 76 ? 24.719 -43.75 -20.75 1 77.88 76 GLU A C 1
ATOM 593 O O . GLU A 1 76 ? 23.797 -44.031 -21.516 1 77.88 76 GLU A O 1
ATOM 598 N N . ILE A 1 77 ? 25.719 -44.469 -20.516 1 75.31 77 ILE A N 1
ATOM 599 C CA . ILE A 1 77 ? 25.875 -45.75 -21.219 1 75.31 77 ILE A CA 1
ATOM 600 C C . ILE A 1 77 ? 24.812 -46.719 -20.75 1 75.31 77 ILE A C 1
ATOM 602 O O . ILE A 1 77 ? 24.203 -47.438 -21.562 1 75.31 77 ILE A O 1
ATOM 606 N N . SER A 1 78 ? 24.547 -46.688 -19.516 1 85.75 78 SER A N 1
ATOM 607 C CA . SER A 1 78 ? 23.562 -47.594 -18.953 1 85.75 78 SER A CA 1
ATOM 608 C C . SER A 1 78 ? 22.156 -47.281 -19.453 1 85.75 78 SER A C 1
ATOM 610 O O . SER A 1 78 ? 21.438 -48.188 -19.875 1 85.75 78 SER A O 1
ATOM 612 N N . ILE A 1 79 ? 21.875 -46.062 -19.516 1 88.5 79 ILE A N 1
ATOM 613 C CA . ILE A 1 79 ? 20.547 -45.688 -19.953 1 88.5 79 ILE A CA 1
ATOM 614 C C . ILE A 1 79 ? 20.406 -45.938 -21.453 1 88.5 79 ILE A C 1
ATOM 616 O O . ILE A 1 79 ? 19.344 -46.375 -21.922 1 88.5 79 ILE A O 1
ATOM 620 N N . ALA A 1 80 ? 21.5 -45.719 -22.203 1 89.38 80 ALA A N 1
ATOM 621 C CA . ALA A 1 80 ? 21.469 -46.031 -23.641 1 89.38 80 ALA A CA 1
ATOM 622 C C . ALA A 1 80 ? 21.188 -47.5 -23.891 1 89.38 80 ALA A C 1
ATOM 624 O O . ALA A 1 80 ? 20.453 -47.844 -24.812 1 89.38 80 ALA A O 1
ATOM 625 N N . ASP A 1 81 ? 21.766 -48.25 -23.109 1 91.31 81 ASP A N 1
ATOM 626 C CA . ASP A 1 81 ? 21.547 -49.688 -23.234 1 91.31 81 ASP A CA 1
ATOM 627 C C . ASP A 1 81 ? 20.094 -50.062 -22.922 1 91.31 81 ASP A C 1
ATOM 629 O O . ASP A 1 81 ? 19.484 -50.875 -23.609 1 91.31 81 ASP A O 1
ATOM 633 N N . ILE A 1 82 ? 19.562 -49.5 -21.875 1 93.88 82 ILE A N 1
ATOM 634 C CA . ILE A 1 82 ? 18.172 -49.75 -21.5 1 93.88 82 ILE A CA 1
ATOM 635 C C . ILE A 1 82 ? 17.25 -49.312 -22.625 1 93.88 82 ILE A C 1
ATOM 637 O O . ILE A 1 82 ? 16.312 -50.031 -23 1 93.88 82 ILE A O 1
ATOM 641 N N . VAL A 1 83 ? 17.562 -48.188 -23.188 1 93.44 83 VAL A N 1
ATOM 642 C CA . VAL A 1 83 ? 16.75 -47.625 -24.266 1 93.44 83 VAL A CA 1
ATOM 643 C C . VAL A 1 83 ? 16.781 -48.594 -25.469 1 93.44 83 VAL A C 1
ATOM 645 O O . VAL A 1 83 ? 15.75 -48.844 -26.078 1 93.44 83 VAL A O 1
ATOM 648 N N . ARG A 1 84 ? 17.938 -49.094 -25.797 1 92.88 84 ARG A N 1
ATOM 649 C CA . ARG A 1 84 ? 18.094 -50.031 -26.906 1 92.88 84 ARG A CA 1
ATOM 650 C C . ARG A 1 84 ? 17.297 -51.312 -26.672 1 92.88 84 ARG A C 1
ATOM 652 O O . ARG A 1 84 ? 16.578 -51.75 -27.562 1 92.88 84 ARG A O 1
ATOM 659 N N . ARG A 1 85 ? 17.359 -51.844 -25.5 1 94.88 85 ARG A N 1
ATOM 660 C CA . ARG A 1 85 ? 16.672 -53.062 -25.172 1 94.88 85 ARG A CA 1
ATOM 661 C C . ARG A 1 85 ? 15.164 -52.875 -25.188 1 94.88 85 ARG A C 1
ATOM 663 O O . ARG A 1 85 ? 14.422 -53.75 -25.656 1 94.88 85 ARG A O 1
ATOM 670 N N . LEU A 1 86 ? 14.727 -51.812 -24.641 1 95.62 86 LEU A N 1
ATOM 671 C CA . LEU A 1 86 ? 13.305 -51.5 -24.656 1 95.62 86 LEU A CA 1
ATOM 672 C C . LEU A 1 86 ? 12.812 -51.281 -26.078 1 95.62 86 LEU A C 1
ATOM 674 O O . LEU A 1 86 ? 11.688 -51.625 -26.422 1 95.62 86 LEU A O 1
ATOM 678 N N . HIS A 1 87 ? 13.719 -50.656 -26.875 1 93.81 87 HIS A N 1
ATOM 679 C CA . HIS A 1 87 ? 13.359 -50.406 -28.266 1 93.81 87 HIS A CA 1
ATOM 680 C C . HIS A 1 87 ? 13.203 -51.719 -29.047 1 93.81 87 HIS A C 1
ATOM 682 O O . HIS A 1 87 ? 12.375 -51.781 -29.953 1 93.81 87 HIS A O 1
ATOM 688 N N . GLU A 1 88 ? 13.906 -52.719 -28.641 1 94.06 88 GLU A N 1
ATOM 689 C CA . GLU A 1 88 ? 13.828 -54.031 -29.297 1 94.06 88 GLU A CA 1
ATOM 690 C C . GLU A 1 88 ? 12.5 -54.719 -29 1 94.06 88 GLU A C 1
ATOM 692 O O . GLU A 1 88 ? 12.047 -55.562 -29.766 1 94.06 88 GLU A O 1
ATOM 697 N N . ALA A 1 89 ? 11.906 -54.312 -27.891 1 96.31 89 ALA A N 1
ATOM 698 C CA . ALA A 1 89 ? 10.594 -54.844 -27.531 1 96.31 89 ALA A CA 1
ATOM 699 C C . ALA A 1 89 ? 9.477 -54 -28.125 1 96.31 89 ALA A C 1
ATOM 701 O O . ALA A 1 89 ? 8.555 -53.594 -27.422 1 96.31 89 ALA A O 1
ATOM 702 N N . ALA A 1 90 ? 9.484 -53.875 -29.438 1 96.38 90 ALA A N 1
ATOM 703 C CA . ALA A 1 90 ? 8.578 -52.938 -30.125 1 96.38 90 ALA A CA 1
ATOM 704 C C . ALA A 1 90 ? 7.188 -53.531 -30.281 1 96.38 90 ALA A C 1
ATOM 706 O O . ALA A 1 90 ? 7.047 -54.688 -30.703 1 96.38 90 ALA A O 1
ATOM 707 N N . PRO A 1 91 ? 6.215 -52.812 -29.859 1 97.19 91 PRO A N 1
ATOM 708 C CA . PRO A 1 91 ? 4.863 -53.219 -30.234 1 97.19 91 PRO A CA 1
ATOM 709 C C . PRO A 1 91 ? 4.594 -53.062 -31.734 1 97.19 91 PRO A C 1
ATOM 711 O O . PRO A 1 91 ? 5.398 -52.469 -32.438 1 97.19 91 PRO A O 1
ATOM 714 N N . PRO A 1 92 ? 3.51 -53.656 -32.094 1 95.38 92 PRO A N 1
ATOM 715 C CA . PRO A 1 92 ? 3.207 -53.469 -33.531 1 95.38 92 PRO A CA 1
ATOM 716 C C . PRO A 1 92 ? 2.834 -52.031 -33.875 1 95.38 92 PRO A C 1
ATOM 718 O O . PRO A 1 92 ? 2.41 -51.281 -33 1 95.38 92 PRO A O 1
ATOM 721 N N . LYS A 1 93 ? 3.08 -51.688 -35.094 1 91.31 93 LYS A N 1
ATOM 722 C CA . LYS A 1 93 ? 2.611 -50.406 -35.562 1 91.31 93 LYS A CA 1
ATOM 723 C C . LYS A 1 93 ? 1.129 -50.438 -35.938 1 91.31 93 LYS A C 1
ATOM 725 O O . LYS A 1 93 ? 0.659 -51.406 -36.531 1 91.31 93 LYS A O 1
ATOM 730 N N . LEU A 1 94 ? 0.519 -49.375 -35.438 1 91.81 94 LEU A N 1
ATOM 731 C CA . LEU A 1 94 ? -0.89 -49.312 -35.812 1 91.81 94 LEU A CA 1
ATOM 732 C C . LEU A 1 94 ? -1.046 -48.938 -37.281 1 91.81 94 LEU A C 1
ATOM 734 O O . LEU A 1 94 ? -0.366 -48.031 -37.781 1 91.81 94 LEU A O 1
ATOM 738 N N . THR A 1 95 ? -1.763 -49.688 -38.031 1 85.25 95 THR A N 1
ATOM 739 C CA . THR A 1 95 ? -1.867 -49.531 -39.469 1 85.25 95 THR A CA 1
ATOM 740 C C . THR A 1 95 ? -3.002 -48.594 -39.844 1 85.25 95 THR A C 1
ATOM 742 O O . THR A 1 95 ? -3.016 -48.031 -40.938 1 85.25 95 THR A O 1
ATOM 745 N N . GLU A 1 96 ? -3.947 -48.406 -39 1 88.19 96 GLU A N 1
ATOM 746 C CA . GLU A 1 96 ? -5.105 -47.562 -39.25 1 88.19 96 GLU A CA 1
ATOM 747 C C . GLU A 1 96 ? -5.188 -46.406 -38.25 1 88.19 96 GLU A C 1
ATOM 749 O O . GLU A 1 96 ? -4.898 -46.594 -37.062 1 88.19 96 GLU A O 1
ATOM 754 N N . SER A 1 97 ? -5.57 -45.312 -38.812 1 87.06 97 SER A N 1
ATOM 755 C CA . SER A 1 97 ? -5.703 -44.125 -37.938 1 87.06 97 SER A CA 1
ATOM 756 C C . SER A 1 97 ? -7.008 -44.188 -37.156 1 87.06 97 SER A C 1
ATOM 758 O O . SER A 1 97 ? -8 -44.75 -37.625 1 87.06 97 SER A O 1
ATOM 760 N N . ALA A 1 98 ? -6.902 -43.562 -35.969 1 89.88 98 ALA A N 1
ATOM 761 C CA . ALA A 1 98 ? -8.102 -43.438 -35.125 1 89.88 98 ALA A CA 1
ATOM 762 C C . ALA A 1 98 ? -9.164 -42.594 -35.844 1 89.88 98 ALA A C 1
ATOM 764 O O . ALA A 1 98 ? -8.844 -41.625 -36.5 1 89.88 98 ALA A O 1
ATOM 765 N N . ALA A 1 99 ? -10.43 -42.969 -35.75 1 90.12 99 ALA A N 1
ATOM 766 C CA . ALA A 1 99 ? -11.547 -42.125 -36.219 1 90.12 99 ALA A CA 1
ATOM 767 C C . ALA A 1 99 ? -11.914 -41.094 -35.156 1 90.12 99 ALA A C 1
ATOM 769 O O . ALA A 1 99 ? -12.727 -41.344 -34.281 1 90.12 99 ALA A O 1
ATOM 770 N N . CYS A 1 100 ? -11.32 -40 -35.219 1 89.94 100 CYS A N 1
ATOM 771 C CA . CYS A 1 100 ? -11.469 -38.969 -34.188 1 89.94 100 CYS A CA 1
ATOM 772 C C . CYS A 1 100 ? -12.867 -38.344 -34.219 1 89.94 100 CYS A C 1
ATOM 774 O O . CYS A 1 100 ? -13.031 -37.188 -34.625 1 89.94 100 CYS A O 1
ATOM 776 N N . VAL A 1 101 ? -13.852 -39.156 -33.875 1 86.38 101 VAL A N 1
ATOM 777 C CA . VAL A 1 101 ? -15.25 -38.719 -33.875 1 86.38 101 VAL A CA 1
ATOM 778 C C . VAL A 1 101 ? -15.766 -38.625 -32.438 1 86.38 101 VAL A C 1
ATOM 780 O O . VAL A 1 101 ? -15.18 -39.219 -31.516 1 86.38 101 VAL A O 1
ATOM 783 N N . GLY A 1 102 ? -16.719 -37.75 -32.219 1 85.88 102 GLY A N 1
ATOM 784 C CA . GLY A 1 102 ? -17.344 -37.625 -30.922 1 85.88 102 GLY A CA 1
ATOM 785 C C . GLY A 1 102 ? -16.906 -36.406 -30.156 1 85.88 102 GLY A C 1
ATOM 786 O O . GLY A 1 102 ? -15.922 -35.75 -30.531 1 85.88 102 GLY A O 1
ATOM 787 N N . LYS A 1 103 ? -17.562 -36.188 -29.031 1 88.56 103 LYS A N 1
ATOM 788 C CA . LYS A 1 103 ? -17.312 -34.969 -28.234 1 88.56 103 LYS A CA 1
ATOM 789 C C . LYS A 1 103 ? -16.406 -35.312 -27.047 1 88.56 103 LYS A C 1
ATOM 791 O O . LYS A 1 103 ? -16.516 -36.375 -26.469 1 88.56 103 LYS A O 1
ATOM 796 N N . THR A 1 104 ? -15.43 -34.438 -26.828 1 91.94 104 THR A N 1
ATOM 797 C CA . THR A 1 104 ? -14.641 -34.531 -25.609 1 91.94 104 THR A CA 1
ATOM 798 C C . THR A 1 104 ? -15.477 -34.125 -24.391 1 91.94 104 THR A C 1
ATOM 800 O O . THR A 1 104 ? -16.172 -33.125 -24.406 1 91.94 104 THR A O 1
ATOM 803 N N . LEU A 1 105 ? -15.406 -34.938 -23.359 1 94.19 105 LEU A N 1
ATOM 804 C CA . LEU A 1 105 ? -16.172 -34.656 -22.156 1 94.19 105 LEU A CA 1
ATOM 805 C C . LEU A 1 105 ? -15.273 -34.219 -21.016 1 94.19 105 LEU A C 1
ATOM 807 O O . LEU A 1 105 ? -14.133 -34.656 -20.906 1 94.19 105 LEU A O 1
ATOM 811 N N . GLY A 1 106 ? -15.867 -33.281 -20.219 1 94.62 106 GLY A N 1
ATOM 812 C CA . GLY A 1 106 ? -15.227 -33.031 -18.938 1 94.62 106 GLY A CA 1
ATOM 813 C C . GLY A 1 106 ? -15.414 -34.156 -17.938 1 94.62 106 GLY A C 1
ATOM 814 O O . GLY A 1 106 ? -16.391 -34.906 -18.016 1 94.62 106 GLY A O 1
ATOM 815 N N . ILE A 1 107 ? -14.5 -34.25 -17.094 1 94.31 107 ILE A N 1
ATOM 816 C CA . ILE A 1 107 ? -14.516 -35.312 -16.109 1 94.31 107 ILE A CA 1
ATOM 817 C C . ILE A 1 107 ? -15.828 -35.281 -15.328 1 94.31 107 ILE A C 1
ATOM 819 O O . ILE A 1 107 ? -16.344 -36.312 -14.914 1 94.31 107 ILE A O 1
ATOM 823 N N . GLU A 1 108 ? -16.438 -34.125 -15.141 1 93.31 108 GLU A N 1
ATOM 824 C CA . GLU A 1 108 ? -17.641 -33.969 -14.344 1 93.31 108 GLU A CA 1
ATOM 825 C C . GLU A 1 108 ? -18.875 -34.406 -15.125 1 93.31 108 GLU A C 1
ATOM 827 O O . GLU A 1 108 ? -19.953 -34.562 -14.555 1 93.31 108 GLU A O 1
ATOM 832 N N . GLN A 1 109 ? -18.75 -34.625 -16.359 1 94.75 109 GLN A N 1
ATOM 833 C CA . GLN A 1 109 ? -19.891 -34.969 -17.203 1 94.75 109 GLN A CA 1
ATOM 834 C C . GLN A 1 109 ? -20.031 -36.5 -17.328 1 94.75 109 GLN A C 1
ATOM 836 O O . GLN A 1 109 ? -21.031 -36.969 -17.891 1 94.75 109 GLN A O 1
ATOM 841 N N . VAL A 1 110 ? -19.094 -37.25 -16.859 1 94.25 110 VAL A N 1
ATOM 842 C CA . VAL A 1 110 ? -19.094 -38.688 -17 1 94.25 110 VAL A CA 1
ATOM 843 C C . VAL A 1 110 ? -20.078 -39.312 -16.016 1 94.25 110 VAL A C 1
ATOM 845 O O . VAL A 1 110 ? -20.109 -38.938 -14.844 1 94.25 110 VAL A O 1
ATOM 848 N N . THR A 1 111 ? -20.891 -40.219 -16.5 1 93.12 111 THR A N 1
ATOM 849 C CA . THR A 1 111 ? -21.828 -40.969 -15.68 1 93.12 111 THR A CA 1
ATOM 850 C C . THR A 1 111 ? -21.688 -42.469 -15.938 1 93.12 111 THR A C 1
ATOM 852 O O . THR A 1 111 ? -20.875 -42.906 -16.75 1 93.12 111 THR A O 1
ATOM 855 N N . ASN A 1 112 ? -22.453 -43.281 -15.211 1 91.69 112 ASN A N 1
ATOM 856 C CA . ASN A 1 112 ? -22.453 -44.719 -15.391 1 91.69 112 ASN A CA 1
ATOM 857 C C . ASN A 1 112 ? -22.938 -45.094 -16.781 1 91.69 112 ASN A C 1
ATOM 859 O O . ASN A 1 112 ? -22.625 -46.188 -17.281 1 91.69 112 ASN A O 1
ATOM 863 N N . ASP A 1 113 ? -23.625 -44.188 -17.422 1 93.5 113 ASP A N 1
ATOM 864 C CA . ASP A 1 113 ? -24.219 -44.5 -18.719 1 93.5 113 ASP A CA 1
ATOM 865 C C . ASP A 1 113 ? -23.312 -44 -19.859 1 93.5 113 ASP A C 1
ATOM 867 O O . ASP A 1 113 ? -23.609 -44.219 -21.031 1 93.5 113 ASP A O 1
ATOM 871 N N . THR A 1 114 ? -22.25 -43.406 -19.453 1 94.31 114 THR A N 1
ATOM 872 C CA . THR A 1 114 ? -21.344 -42.875 -20.484 1 94.31 114 THR A CA 1
ATOM 873 C C . THR A 1 114 ? -20.625 -44.031 -21.188 1 94.31 114 THR A C 1
ATOM 875 O O . THR A 1 114 ? -20.078 -44.938 -20.547 1 94.31 114 THR A O 1
ATOM 878 N N . GLU A 1 115 ? -20.688 -44 -22.516 1 93 115 GLU A N 1
ATOM 879 C CA . GLU A 1 115 ? -20.016 -45.031 -23.297 1 93 115 GLU A CA 1
ATOM 880 C C . GLU A 1 115 ? -18.531 -44.75 -23.453 1 93 115 GLU A C 1
ATOM 882 O O . GLU A 1 115 ? -18.141 -43.594 -23.75 1 93 115 GLU A O 1
ATOM 887 N N . ARG A 1 116 ? -17.75 -45.75 -23.266 1 92.75 116 ARG A N 1
ATOM 888 C CA . ARG A 1 116 ? -16.312 -45.594 -23.391 1 92.75 116 ARG A CA 1
ATOM 889 C C . ARG A 1 116 ? -15.906 -45.344 -24.844 1 92.75 116 ARG A C 1
ATOM 891 O O . ARG A 1 116 ? -16.453 -45.938 -25.766 1 92.75 116 ARG A O 1
ATOM 898 N N . ARG A 1 117 ? -14.992 -44.5 -24.953 1 92 117 ARG A N 1
ATOM 899 C CA . ARG A 1 117 ? -14.422 -44.188 -26.266 1 92 117 ARG A CA 1
ATOM 900 C C . ARG A 1 117 ? -13.578 -45.375 -26.766 1 92 117 ARG A C 1
ATOM 902 O O . ARG A 1 117 ? -12.781 -45.938 -26 1 92 117 ARG A O 1
ATOM 909 N N . ASP A 1 118 ? -13.766 -45.781 -28.016 1 93.75 118 ASP A N 1
ATOM 910 C CA . ASP A 1 118 ? -12.922 -46.781 -28.672 1 93.75 118 ASP A CA 1
ATOM 911 C C . ASP A 1 118 ? -12.922 -46.562 -30.188 1 93.75 118 ASP A C 1
ATOM 913 O O . ASP A 1 118 ? -13.648 -47.25 -30.906 1 93.75 118 ASP A O 1
ATOM 917 N N . VAL A 1 119 ? -12.039 -45.75 -30.531 1 94.56 119 VAL A N 1
ATOM 918 C CA . VAL A 1 119 ? -12.094 -45.312 -31.938 1 94.56 119 VAL A CA 1
ATOM 919 C C . VAL A 1 119 ? -10.781 -45.656 -32.625 1 94.56 119 VAL A C 1
ATOM 921 O O . VAL A 1 119 ? -10.57 -45.312 -33.781 1 94.56 119 VAL A O 1
ATOM 924 N N . THR A 1 120 ? -9.875 -46.25 -31.953 1 94.12 120 THR A N 1
ATOM 925 C CA . THR A 1 120 ? -8.609 -46.688 -32.531 1 94.12 120 THR A CA 1
ATOM 926 C C . THR A 1 120 ? -8.68 -48.188 -32.906 1 94.12 120 THR A C 1
ATOM 928 O O . THR A 1 120 ? -8.734 -49.062 -32.031 1 94.12 120 THR A O 1
ATOM 931 N N . PRO A 1 121 ? -8.609 -48.375 -34.188 1 93.56 121 PRO A N 1
ATOM 932 C CA . PRO A 1 121 ? -8.672 -49.781 -34.594 1 93.56 121 PRO A CA 1
ATOM 933 C C . PRO A 1 121 ? -7.395 -50.562 -34.281 1 93.56 121 PRO A C 1
ATOM 935 O O . PRO A 1 121 ? -6.301 -50.125 -34.656 1 93.56 121 PRO A O 1
ATOM 938 N N . VAL A 1 122 ? -7.539 -51.625 -33.594 1 95 122 VAL A N 1
ATOM 939 C CA . VAL A 1 122 ? -6.449 -52.562 -33.281 1 95 122 VAL A CA 1
ATOM 940 C C . VAL A 1 122 ? -6.902 -54 -33.531 1 95 122 VAL A C 1
ATOM 942 O O . VAL A 1 122 ? -7.906 -54.438 -32.969 1 95 122 VAL A O 1
ATOM 945 N N . SER A 1 123 ? -6.199 -54.719 -34.344 1 94.56 123 SER A N 1
ATOM 946 C CA . SER A 1 123 ? -6.582 -56.125 -34.625 1 94.56 123 SER A CA 1
ATOM 947 C C . SER A 1 123 ? -6.211 -57.031 -33.469 1 94.56 123 SER A C 1
ATOM 949 O O . SER A 1 123 ? -5.379 -56.688 -32.625 1 94.56 123 SER A O 1
ATOM 951 N N . ASP A 1 124 ? -6.844 -58.25 -33.469 1 95.5 124 ASP A N 1
ATOM 952 C CA . ASP A 1 124 ? -6.52 -59.25 -32.438 1 95.5 124 ASP A CA 1
ATOM 953 C C . ASP A 1 124 ? -5.055 -59.656 -32.531 1 95.5 124 ASP A C 1
ATOM 955 O O . ASP A 1 124 ? -4.41 -59.906 -31.516 1 95.5 124 ASP A O 1
ATOM 959 N N . GLU A 1 125 ? -4.605 -59.688 -33.719 1 95.69 125 GLU A N 1
ATOM 960 C CA . GLU A 1 125 ? -3.205 -60.031 -33.938 1 95.69 125 GLU A CA 1
ATOM 961 C C . GLU A 1 125 ? -2.275 -58.969 -33.344 1 95.69 125 GLU A C 1
ATOM 963 O O . GLU A 1 125 ? -1.253 -59.312 -32.75 1 95.69 125 GLU A O 1
ATOM 968 N N . GLN A 1 126 ? -2.668 -57.812 -33.531 1 96.38 126 GLN A N 1
ATOM 969 C CA . GLN A 1 126 ? -1.867 -56.688 -33 1 96.38 126 GLN A CA 1
ATOM 970 C C . GLN A 1 126 ? -1.887 -56.688 -31.469 1 96.38 126 GLN A C 1
ATOM 972 O O . GLN A 1 126 ? -0.872 -56.406 -30.828 1 96.38 126 GLN A O 1
ATOM 977 N N . VAL A 1 127 ? -3.033 -56.938 -30.906 1 97.19 127 VAL A N 1
ATOM 978 C CA . VAL A 1 127 ? -3.143 -57 -29.453 1 97.19 127 VAL A CA 1
ATOM 979 C C . VAL A 1 127 ? -2.225 -58.094 -28.906 1 97.19 127 VAL A C 1
ATOM 981 O O . VAL A 1 127 ? -1.504 -57.875 -27.938 1 97.19 127 VAL A O 1
ATOM 984 N N . GLU A 1 128 ? -2.23 -59.25 -29.578 1 97.56 128 GLU A N 1
ATOM 985 C CA . GLU A 1 128 ? -1.399 -60.344 -29.141 1 97.56 128 GLU A CA 1
ATOM 986 C C . GLU A 1 128 ? 0.084 -60.031 -29.266 1 97.56 128 GLU A C 1
ATOM 988 O O . GLU A 1 128 ? 0.88 -60.344 -28.391 1 97.56 128 GLU A O 1
ATOM 993 N N . ALA A 1 129 ? 0.392 -59.406 -30.344 1 97.69 129 ALA A N 1
ATOM 994 C CA . ALA A 1 129 ? 1.778 -59 -30.547 1 97.69 129 ALA A CA 1
ATOM 995 C C . ALA A 1 129 ? 2.211 -57.969 -29.516 1 97.69 129 ALA A C 1
ATOM 997 O O . ALA A 1 129 ? 3.338 -58.031 -29.016 1 97.69 129 ALA A O 1
ATOM 998 N N . ALA A 1 130 ? 1.324 -57.062 -29.266 1 98.38 130 ALA A N 1
ATOM 999 C CA . ALA A 1 130 ? 1.62 -56.031 -28.281 1 98.38 130 ALA A CA 1
ATOM 1000 C C . ALA A 1 130 ? 1.753 -56.625 -26.875 1 98.38 130 ALA A C 1
ATOM 1002 O O . ALA A 1 130 ? 2.561 -56.156 -26.062 1 98.38 130 ALA A O 1
ATOM 1003 N N . LYS A 1 131 ? 0.922 -57.562 -26.609 1 98.31 131 LYS A N 1
ATOM 1004 C CA . LYS A 1 131 ? 0.99 -58.25 -25.328 1 98.31 131 LYS A CA 1
ATOM 1005 C C . LYS A 1 131 ? 2.365 -58.875 -25.125 1 98.31 131 LYS A C 1
ATOM 1007 O O . LYS A 1 131 ? 2.965 -58.75 -24.047 1 98.31 131 LYS A O 1
ATOM 1012 N N . LEU A 1 132 ? 2.85 -59.531 -26.078 1 98.19 132 LEU A N 1
ATOM 1013 C CA . LEU A 1 132 ? 4.156 -60.188 -26 1 98.19 132 LEU A CA 1
ATOM 1014 C C . LEU A 1 132 ? 5.27 -59.125 -25.891 1 98.19 132 LEU A C 1
ATOM 1016 O O . LEU A 1 132 ? 6.207 -59.312 -25.109 1 98.19 132 LEU A O 1
ATOM 1020 N N . ALA A 1 133 ? 5.145 -58.125 -26.672 1 98.44 133 ALA A N 1
ATOM 1021 C CA . ALA A 1 133 ? 6.125 -57.031 -26.625 1 98.44 133 ALA A CA 1
ATOM 1022 C C . ALA A 1 133 ? 6.152 -56.406 -25.234 1 98.44 133 ALA A C 1
ATOM 1024 O O . ALA A 1 133 ? 7.227 -56.125 -24.703 1 98.44 133 ALA A O 1
ATOM 1025 N N . HIS A 1 134 ? 4.992 -56.188 -24.719 1 98.56 134 HIS A N 1
ATOM 1026 C CA . HIS A 1 134 ? 4.887 -55.562 -23.391 1 98.56 134 HIS A CA 1
ATOM 1027 C C . HIS A 1 134 ? 5.488 -56.469 -22.312 1 98.56 134 HIS A C 1
ATOM 1029 O O . HIS A 1 134 ? 6.203 -55.969 -21.438 1 98.56 134 HIS A O 1
ATOM 1035 N N . LYS A 1 135 ? 5.215 -57.75 -22.391 1 98.06 135 LYS A N 1
ATOM 1036 C CA . LYS A 1 135 ? 5.801 -58.688 -21.453 1 98.06 135 LYS A CA 1
ATOM 1037 C C . LYS A 1 135 ? 7.324 -58.688 -21.531 1 98.06 135 LYS A C 1
ATOM 1039 O O . LYS A 1 135 ? 8.008 -58.719 -20.516 1 98.06 135 LYS A O 1
ATOM 1044 N N . SER A 1 136 ? 7.777 -58.625 -22.719 1 98.19 136 SER A N 1
ATOM 1045 C CA . SER A 1 136 ? 9.219 -58.562 -22.922 1 98.19 136 SER A CA 1
ATOM 1046 C C . SER A 1 136 ? 9.805 -57.281 -22.328 1 98.19 136 SER A C 1
ATOM 1048 O O . SER A 1 136 ? 10.859 -57.312 -21.703 1 98.19 136 SER A O 1
ATOM 1050 N N . ALA A 1 137 ? 9.148 -56.188 -22.594 1 98.44 137 ALA A N 1
ATOM 1051 C CA . ALA A 1 137 ? 9.594 -54.906 -22.047 1 98.44 137 ALA A CA 1
ATOM 1052 C C . ALA A 1 137 ? 9.625 -54.938 -20.531 1 98.44 137 ALA A C 1
ATOM 1054 O O . ALA A 1 137 ? 10.578 -54.469 -19.906 1 98.44 137 ALA A O 1
ATOM 1055 N N . VAL A 1 138 ? 8.617 -55.5 -19.922 1 98.38 138 VAL A N 1
ATOM 1056 C CA . VAL A 1 138 ? 8.523 -55.562 -18.453 1 98.38 138 VAL A CA 1
ATOM 1057 C C . VAL A 1 138 ? 9.656 -56.438 -17.906 1 98.38 138 VAL A C 1
ATOM 1059 O O . VAL A 1 138 ? 10.195 -56.156 -16.828 1 98.38 138 VAL A O 1
ATOM 1062 N N . GLU A 1 139 ? 10.008 -57.406 -18.625 1 97.62 139 GLU A N 1
ATOM 1063 C CA . GLU A 1 139 ? 11.141 -58.25 -18.203 1 97.62 139 GLU A CA 1
ATOM 1064 C C . GLU A 1 139 ? 12.445 -57.438 -18.234 1 97.62 139 GLU A C 1
ATOM 1066 O O . GLU A 1 139 ? 13.25 -57.531 -17.312 1 97.62 139 GLU A O 1
ATOM 1071 N N . VAL A 1 140 ? 12.602 -56.719 -19.281 1 97.06 140 VAL A N 1
ATOM 1072 C CA . VAL A 1 140 ? 13.766 -55.844 -19.375 1 97.06 140 VAL A CA 1
ATOM 1073 C C . VAL A 1 140 ? 13.781 -54.844 -18.203 1 97.06 140 VAL A C 1
ATOM 1075 O O . VAL A 1 140 ? 14.82 -54.625 -17.578 1 97.06 140 VAL A O 1
ATOM 1078 N N . ILE A 1 141 ? 12.672 -54.312 -17.875 1 98.06 141 ILE A N 1
ATOM 1079 C CA . ILE A 1 141 ? 12.531 -53.281 -16.844 1 98.06 141 ILE A CA 1
ATOM 1080 C C . ILE A 1 141 ? 12.852 -53.875 -15.477 1 98.06 141 ILE A C 1
ATOM 1082 O O . ILE A 1 141 ? 13.602 -53.281 -14.695 1 98.06 141 ILE A O 1
ATOM 1086 N N . ARG A 1 142 ? 12.336 -55.062 -15.211 1 95.88 142 ARG A N 1
ATOM 1087 C CA . ARG A 1 142 ? 12.539 -55.719 -13.922 1 95.88 142 ARG A CA 1
ATOM 1088 C C . ARG A 1 142 ? 14.016 -55.938 -13.656 1 95.88 142 ARG A C 1
ATOM 1090 O O . ARG A 1 142 ? 14.469 -55.875 -12.508 1 95.88 142 ARG A O 1
ATOM 1097 N N . THR A 1 143 ? 14.727 -56.062 -14.688 1 95.25 143 THR A N 1
ATOM 1098 C CA . THR A 1 143 ? 16.141 -56.375 -14.523 1 95.25 143 THR A CA 1
ATOM 1099 C C . THR A 1 143 ? 16.984 -55.094 -14.664 1 95.25 143 THR A C 1
ATOM 1101 O O . THR A 1 143 ? 18.219 -55.156 -14.617 1 95.25 143 THR A O 1
ATOM 1104 N N . SER A 1 144 ? 16.328 -53.969 -14.836 1 95.56 144 SER A N 1
ATOM 1105 C CA . SER A 1 144 ? 17.078 -52.75 -15.125 1 95.56 144 SER A CA 1
ATOM 1106 C C . SER A 1 144 ? 16.812 -51.656 -14.078 1 95.56 144 SER A C 1
ATOM 1108 O O . SER A 1 144 ? 17.344 -50.562 -14.164 1 95.56 144 SER A O 1
ATOM 1110 N N . THR A 1 145 ? 16.047 -51.906 -13.109 1 95.12 145 THR A N 1
ATOM 1111 C CA . THR A 1 145 ? 15.633 -50.875 -12.133 1 95.12 145 THR A CA 1
ATOM 1112 C C . THR A 1 145 ? 16.844 -50.312 -11.398 1 95.12 145 THR A C 1
ATOM 1114 O O . THR A 1 145 ? 16.891 -49.125 -11.094 1 95.12 145 THR A O 1
ATOM 1117 N N . HIS A 1 146 ? 17.844 -51.156 -11.109 1 92.62 146 HIS A N 1
ATOM 1118 C CA . HIS A 1 146 ? 19.031 -50.75 -10.359 1 92.62 146 HIS A CA 1
ATOM 1119 C C . HIS A 1 146 ? 19.922 -49.844 -11.18 1 92.62 146 HIS A C 1
ATOM 1121 O O . HIS A 1 146 ? 20.828 -49.188 -10.641 1 92.62 146 HIS A O 1
ATOM 1127 N N . LEU A 1 147 ? 19.594 -49.656 -12.484 1 92.38 147 LEU A N 1
ATOM 1128 C CA . LEU A 1 147 ? 20.422 -48.875 -13.383 1 92.38 147 LEU A CA 1
ATOM 1129 C C . LEU A 1 147 ? 19.938 -47.438 -13.461 1 92.38 147 LEU A C 1
ATOM 1131 O O . LEU A 1 147 ? 20.609 -46.562 -14.023 1 92.38 147 LEU A O 1
ATOM 1135 N N . VAL A 1 148 ? 18.734 -47.156 -12.938 1 94.75 148 VAL A N 1
ATOM 1136 C CA . VAL A 1 148 ? 18.234 -45.781 -12.898 1 94.75 148 VAL A CA 1
ATOM 1137 C C . VAL A 1 148 ? 19.047 -44.969 -11.891 1 94.75 148 VAL A C 1
ATOM 1139 O O . VAL A 1 148 ? 19.031 -45.25 -10.695 1 94.75 148 VAL A O 1
ATOM 1142 N N . PRO A 1 149 ? 19.719 -43.906 -12.375 1 94.25 149 PRO A N 1
ATOM 1143 C CA . PRO A 1 149 ? 20.656 -43.219 -11.5 1 94.25 149 PRO A CA 1
ATOM 1144 C C . PRO A 1 149 ? 19.953 -42.219 -10.578 1 94.25 149 PRO A C 1
ATOM 1146 O O . PRO A 1 149 ? 18.984 -41.562 -10.977 1 94.25 149 PRO A O 1
ATOM 1149 N N . TYR A 1 150 ? 20.422 -42.094 -9.32 1 95.31 150 TYR A N 1
ATOM 1150 C CA . TYR A 1 150 ? 20.109 -41 -8.414 1 95.31 150 TYR A CA 1
ATOM 1151 C C . TYR A 1 150 ? 21.047 -40.969 -7.223 1 95.31 150 TYR A C 1
ATOM 1153 O O . TYR A 1 150 ? 21.688 -42 -6.906 1 95.31 150 TYR A O 1
ATOM 1161 N N . LYS A 1 151 ? 21.234 -39.844 -6.652 1 96.94 151 LYS A N 1
ATOM 1162 C CA . LYS A 1 151 ? 21.953 -39.688 -5.383 1 96.94 151 LYS A CA 1
ATOM 1163 C C . LYS A 1 151 ? 21 -39.844 -4.199 1 96.94 151 LYS A C 1
ATOM 1165 O O . LYS A 1 151 ? 20.047 -39.094 -4.059 1 96.94 151 LYS A O 1
ATOM 1170 N N . SER A 1 152 ? 21.328 -40.844 -3.354 1 96.5 152 SER A N 1
ATOM 1171 C CA . SER A 1 152 ? 20.453 -41.188 -2.238 1 96.5 152 SER A CA 1
ATOM 1172 C C . SER A 1 152 ? 20.25 -40 -1.319 1 96.5 152 SER A C 1
ATOM 1174 O O . SER A 1 152 ? 21.188 -39.25 -1.023 1 96.5 152 SER A O 1
ATOM 1176 N N . GLY A 1 153 ? 18.984 -39.75 -0.956 1 96.56 153 GLY A N 1
ATOM 1177 C CA . GLY A 1 153 ? 18.641 -38.719 0.027 1 96.56 153 GLY A CA 1
ATOM 1178 C C . GLY A 1 153 ? 18.469 -37.344 -0.58 1 96.56 153 GLY A C 1
ATOM 1179 O O . GLY A 1 153 ? 18.297 -36.375 0.143 1 96.56 153 GLY A O 1
ATOM 1180 N N . THR A 1 154 ? 18.453 -37.25 -1.877 1 98.06 154 THR A N 1
ATOM 1181 C CA . THR A 1 154 ? 18.375 -35.938 -2.51 1 98.06 154 THR A CA 1
ATOM 1182 C C . THR A 1 154 ? 16.953 -35.656 -3.035 1 98.06 154 THR A C 1
ATOM 1184 O O . THR A 1 154 ? 16.25 -36.594 -3.4 1 98.06 154 THR A O 1
ATOM 1187 N N . GLN A 1 155 ? 16.594 -34.438 -2.906 1 98.5 155 GLN A N 1
ATOM 1188 C CA . GLN A 1 155 ? 15.336 -33.938 -3.447 1 98.5 155 GLN A CA 1
ATOM 1189 C C . GLN A 1 155 ? 15.57 -32.75 -4.391 1 98.5 155 GLN A C 1
ATOM 1191 O O . GLN A 1 155 ? 16.469 -31.938 -4.152 1 98.5 155 GLN A O 1
ATOM 1196 N N . GLY A 1 156 ? 14.805 -32.688 -5.438 1 98.75 156 GLY A N 1
ATOM 1197 C CA . GLY A 1 156 ? 14.977 -31.578 -6.348 1 98.75 156 GLY A CA 1
ATOM 1198 C C . GLY A 1 156 ? 13.875 -31.469 -7.391 1 98.75 156 GLY A C 1
ATOM 1199 O O . GLY A 1 156 ? 12.945 -32.281 -7.395 1 98.75 156 GLY A O 1
ATOM 1200 N N . ILE A 1 157 ? 13.969 -30.438 -8.164 1 98.88 157 ILE A N 1
ATOM 1201 C CA . ILE A 1 157 ? 13.008 -30.141 -9.227 1 98.88 157 ILE A CA 1
ATOM 1202 C C . ILE A 1 157 ? 13.664 -30.359 -10.586 1 98.88 157 ILE A C 1
ATOM 1204 O O . ILE A 1 157 ? 14.828 -29.984 -10.789 1 98.88 157 ILE A O 1
ATOM 1208 N N . VAL A 1 158 ? 12.945 -31 -11.445 1 98.75 158 VAL A N 1
ATOM 1209 C CA . VAL A 1 158 ? 13.414 -31.25 -12.805 1 98.75 158 VAL A CA 1
ATOM 1210 C C . VAL A 1 158 ? 12.484 -30.547 -13.805 1 98.75 158 VAL A C 1
ATOM 1212 O O . VAL A 1 158 ? 11.266 -30.562 -13.633 1 98.75 158 VAL A O 1
ATOM 1215 N N . THR A 1 159 ? 13.078 -29.906 -14.789 1 98.31 159 THR A N 1
ATOM 1216 C CA . THR A 1 159 ? 12.305 -29.266 -15.852 1 98.31 159 THR A CA 1
ATOM 1217 C C . THR A 1 159 ? 13.023 -29.375 -17.188 1 98.31 159 THR A C 1
ATOM 1219 O O . THR A 1 159 ? 14.195 -29.75 -17.234 1 98.31 159 THR A O 1
ATOM 1222 N N . VAL A 1 160 ? 12.234 -29.266 -18.234 1 97.06 160 VAL A N 1
ATOM 1223 C CA . VAL A 1 160 ? 12.781 -29.219 -19.594 1 97.06 160 VAL A CA 1
ATOM 1224 C C . VAL A 1 160 ? 12.555 -27.828 -20.188 1 97.06 160 VAL A C 1
ATOM 1226 O O . VAL A 1 160 ? 11.43 -27.312 -20.188 1 97.06 160 VAL A O 1
ATOM 1229 N N . ALA A 1 161 ? 13.57 -27.234 -20.578 1 94.94 161 ALA A N 1
ATOM 1230 C CA . ALA A 1 161 ? 13.461 -25.891 -21.156 1 94.94 161 ALA A CA 1
ATOM 1231 C C . ALA A 1 161 ? 14.664 -25.578 -22.031 1 94.94 161 ALA A C 1
ATOM 1233 O O . ALA A 1 161 ? 15.422 -26.469 -22.406 1 94.94 161 ALA A O 1
ATOM 1234 N N . GLY A 1 162 ? 14.75 -24.312 -22.516 1 89.81 162 GLY A N 1
ATOM 1235 C CA . GLY A 1 162 ? 15.805 -23.828 -23.391 1 89.81 162 GLY A CA 1
ATOM 1236 C C . GLY A 1 162 ? 15.273 -23.094 -24.609 1 89.81 162 GLY A C 1
ATOM 1237 O O . GLY A 1 162 ? 14.094 -23.219 -24.969 1 89.81 162 GLY A O 1
ATOM 1238 N N . GLY A 1 163 ? 16.141 -22.312 -25.188 1 90.12 163 GLY A N 1
ATOM 1239 C CA . GLY A 1 163 ? 15.719 -21.547 -26.359 1 90.12 163 GLY A CA 1
ATOM 1240 C C . GLY A 1 163 ? 14.562 -20.609 -26.078 1 90.12 163 GLY A C 1
ATOM 1241 O O . GLY A 1 163 ? 14.609 -19.812 -25.125 1 90.12 163 GLY A O 1
ATOM 1242 N N . ARG A 1 164 ? 13.484 -20.812 -26.797 1 88.94 164 ARG A N 1
ATOM 1243 C CA . ARG A 1 164 ? 12.344 -19.906 -26.703 1 88.94 164 ARG A CA 1
ATOM 1244 C C . ARG A 1 164 ? 11.625 -20.062 -25.359 1 88.94 164 ARG A C 1
ATOM 1246 O O . ARG A 1 164 ? 10.852 -19.188 -24.969 1 88.94 164 ARG A O 1
ATOM 1253 N N . PHE A 1 165 ? 11.914 -21.141 -24.641 1 92.94 165 PHE A N 1
ATOM 1254 C CA . PHE A 1 165 ? 11.203 -21.422 -23.406 1 92.94 165 PHE A CA 1
ATOM 1255 C C . PHE A 1 165 ? 11.945 -20.828 -22.203 1 92.94 165 PHE A C 1
ATOM 1257 O O . PHE A 1 165 ? 11.453 -20.875 -21.078 1 92.94 165 PHE A O 1
ATOM 1264 N N . THR A 1 166 ? 13.078 -20.234 -22.469 1 95.88 166 THR A N 1
ATOM 1265 C CA . THR A 1 166 ? 13.93 -19.719 -21.406 1 95.88 166 THR A CA 1
ATOM 1266 C C . THR A 1 166 ? 13.211 -18.609 -20.625 1 95.88 166 THR A C 1
ATOM 1268 O O . THR A 1 166 ? 13.305 -18.547 -19.391 1 95.88 166 THR A O 1
ATOM 1271 N N . GLY A 1 167 ? 12.516 -17.734 -21.359 1 96.69 167 GLY A N 1
ATOM 1272 C CA . GLY A 1 167 ? 11.805 -16.656 -20.688 1 96.69 167 GLY A CA 1
ATOM 1273 C C . GLY A 1 167 ? 10.789 -17.156 -19.672 1 96.69 167 GLY A C 1
ATOM 1274 O O . GLY A 1 167 ? 10.797 -16.719 -18.516 1 96.69 167 GLY A O 1
ATOM 1275 N N . ALA A 1 168 ? 9.984 -18.078 -20.047 1 97.44 168 ALA A N 1
ATOM 1276 C CA . ALA A 1 168 ? 8.969 -18.641 -19.156 1 97.44 168 ALA A CA 1
ATOM 1277 C C . ALA A 1 168 ? 9.617 -19.375 -17.984 1 97.44 168 ALA A C 1
ATOM 1279 O O . ALA A 1 168 ? 9.141 -19.297 -16.859 1 97.44 168 ALA A O 1
ATOM 1280 N N . LEU A 1 169 ? 10.68 -20.047 -18.266 1 97.94 169 LEU A N 1
ATOM 1281 C CA . LEU A 1 169 ? 11.414 -20.766 -17.234 1 97.94 169 LEU A CA 1
ATOM 1282 C C . LEU A 1 169 ? 11.914 -19.812 -16.156 1 97.94 169 LEU A C 1
ATOM 1284 O O . LEU A 1 169 ? 11.773 -20.078 -14.961 1 97.94 169 LEU A O 1
ATOM 1288 N N . LEU A 1 170 ? 12.516 -18.75 -16.625 1 98.19 170 LEU A N 1
ATOM 1289 C CA . LEU A 1 170 ? 13.102 -17.812 -15.672 1 98.19 170 LEU A CA 1
ATOM 1290 C C . LEU A 1 170 ? 12.031 -17.188 -14.781 1 98.19 170 LEU A C 1
ATOM 1292 O O . LEU A 1 170 ? 12.242 -17.031 -13.578 1 98.19 170 LEU A O 1
ATOM 1296 N N . VAL A 1 171 ? 10.898 -16.844 -15.359 1 98.44 171 VAL A N 1
ATOM 1297 C CA . VAL A 1 171 ? 9.797 -16.328 -14.547 1 98.44 171 VAL A CA 1
ATOM 1298 C C . VAL A 1 171 ? 9.344 -17.391 -13.547 1 98.44 171 VAL A C 1
ATOM 1300 O O . VAL A 1 171 ? 9.156 -17.094 -12.367 1 98.44 171 VAL A O 1
ATOM 1303 N N . SER A 1 172 ? 9.234 -18.609 -13.984 1 98.62 172 SER A N 1
ATOM 1304 C CA . SER A 1 172 ? 8.805 -19.703 -13.125 1 98.62 172 SER A CA 1
ATOM 1305 C C . SER A 1 172 ? 9.797 -19.938 -11.984 1 98.62 172 SER A C 1
ATOM 1307 O O . SER A 1 172 ? 9.391 -20.172 -10.844 1 98.62 172 SER A O 1
ATOM 1309 N N . LEU A 1 173 ? 11.055 -19.875 -12.305 1 98.62 173 LEU A N 1
ATOM 1310 C CA . LEU A 1 173 ? 12.078 -20.078 -11.281 1 98.62 173 LEU A CA 1
ATOM 1311 C C . LEU A 1 173 ? 12.039 -18.953 -10.242 1 98.62 173 LEU A C 1
ATOM 1313 O O . LEU A 1 173 ? 12.18 -19.219 -9.047 1 98.62 173 LEU A O 1
ATOM 1317 N N . ARG A 1 174 ? 11.883 -17.797 -10.703 1 98.38 174 ARG A N 1
ATOM 1318 C CA . ARG A 1 174 ? 11.812 -16.672 -9.773 1 98.38 174 ARG A CA 1
ATOM 1319 C C . ARG A 1 174 ? 10.562 -16.75 -8.906 1 98.38 174 ARG A C 1
ATOM 1321 O O . ARG A 1 174 ? 10.602 -16.438 -7.715 1 98.38 174 ARG A O 1
ATOM 1328 N N . MET A 1 175 ? 9.461 -17.156 -9.477 1 98.69 175 MET A N 1
ATOM 1329 C CA . MET A 1 175 ? 8.258 -17.375 -8.688 1 98.69 175 MET A CA 1
ATOM 1330 C C . MET A 1 175 ? 8.492 -18.469 -7.648 1 98.69 175 MET A C 1
ATOM 1332 O O . MET A 1 175 ? 8.016 -18.375 -6.516 1 98.69 175 MET A O 1
ATOM 1336 N N . LEU A 1 176 ? 9.203 -19.5 -8.055 1 98.69 176 LEU A N 1
ATOM 1337 C CA . LEU A 1 176 ? 9.578 -20.547 -7.109 1 98.69 176 LEU A CA 1
ATOM 1338 C C . LEU A 1 176 ? 10.336 -19.969 -5.922 1 98.69 176 LEU A C 1
ATOM 1340 O O . LEU A 1 176 ? 10.031 -20.281 -4.77 1 98.69 176 LEU A O 1
ATOM 1344 N N . ARG A 1 177 ? 11.25 -19.141 -6.199 1 98.69 177 ARG A N 1
ATOM 1345 C CA . ARG A 1 177 ? 12.078 -18.578 -5.137 1 98.69 177 ARG A CA 1
ATOM 1346 C C . ARG A 1 177 ? 11.289 -17.609 -4.27 1 98.69 177 ARG A C 1
ATOM 1348 O O . ARG A 1 177 ? 11.562 -17.469 -3.078 1 98.69 177 ARG A O 1
ATOM 1355 N N . ARG A 1 178 ? 10.203 -17.016 -4.859 1 97.38 178 ARG A N 1
ATOM 1356 C CA . ARG A 1 178 ? 9.305 -16.172 -4.07 1 97.38 178 ARG A CA 1
ATOM 1357 C C . ARG A 1 178 ? 8.648 -16.984 -2.959 1 97.38 178 ARG A C 1
ATOM 1359 O O . ARG A 1 178 ? 8.164 -16.422 -1.976 1 97.38 178 ARG A O 1
ATOM 1366 N N . THR A 1 179 ? 8.641 -18.328 -3.072 1 97.75 179 THR A N 1
ATOM 1367 C CA . THR A 1 179 ? 8.062 -19.172 -2.039 1 97.75 179 THR A CA 1
ATOM 1368 C C . THR A 1 179 ? 9.086 -19.469 -0.946 1 97.75 179 THR A C 1
ATOM 1370 O O . THR A 1 179 ? 8.805 -20.203 -0.002 1 97.75 179 THR A O 1
ATOM 1373 N N . ASN A 1 180 ? 10.32 -19.047 -1.109 1 96.88 180 ASN A N 1
ATOM 1374 C CA . ASN A 1 180 ? 11.461 -19.281 -0.234 1 96.88 180 ASN A CA 1
ATOM 1375 C C . ASN A 1 180 ? 12 -20.688 -0.378 1 96.88 180 ASN A C 1
ATOM 1377 O O . ASN A 1 180 ? 12.68 -21.203 0.517 1 96.88 180 ASN A O 1
ATOM 1381 N N . SER A 1 181 ? 11.625 -21.312 -1.455 1 98.25 181 SER A N 1
ATOM 1382 C CA . SER A 1 181 ? 12.141 -22.641 -1.715 1 98.25 181 SER A CA 1
ATOM 1383 C C . SER A 1 181 ? 13.625 -22.609 -2.064 1 98.25 181 SER A C 1
ATOM 1385 O O . SER A 1 181 ? 14.062 -21.766 -2.852 1 98.25 181 SER A O 1
ATOM 1387 N N . THR A 1 182 ? 14.336 -23.547 -1.543 1 97.69 182 THR A N 1
ATOM 1388 C CA . THR A 1 182 ? 15.75 -23.656 -1.866 1 97.69 182 THR A CA 1
ATOM 1389 C C . THR A 1 182 ? 16.031 -24.953 -2.631 1 97.69 182 THR A C 1
ATOM 1391 O O . THR A 1 182 ? 17.188 -25.344 -2.805 1 97.69 182 THR A O 1
ATOM 1394 N N . LEU A 1 183 ? 15.023 -25.609 -3.043 1 98.56 183 LEU A N 1
ATOM 1395 C CA . LEU A 1 183 ? 15.203 -26.859 -3.795 1 98.56 183 LEU A CA 1
ATOM 1396 C C . LEU A 1 183 ? 16.016 -26.609 -5.059 1 98.56 183 LEU A C 1
ATOM 1398 O O . LEU A 1 183 ? 15.781 -25.641 -5.785 1 98.56 183 LEU A O 1
ATOM 1402 N N . PRO A 1 184 ? 17.047 -27.484 -5.234 1 98.81 184 PRO A N 1
ATOM 1403 C CA . PRO A 1 184 ? 17.781 -27.344 -6.488 1 98.81 184 PRO A CA 1
ATOM 1404 C C . PRO A 1 184 ? 16.969 -27.734 -7.711 1 98.81 184 PRO A C 1
ATOM 1406 O O . PRO A 1 184 ? 16.078 -28.594 -7.613 1 98.81 184 PRO A O 1
ATOM 1409 N N . VAL A 1 185 ? 17.297 -27.062 -8.82 1 98.88 185 VAL A N 1
ATOM 1410 C CA . VAL A 1 185 ? 16.578 -27.328 -10.062 1 98.88 185 VAL A CA 1
ATOM 1411 C C . VAL A 1 185 ? 17.562 -27.75 -11.148 1 98.88 185 VAL A C 1
ATOM 1413 O O . VAL A 1 185 ? 18.594 -27.125 -11.344 1 98.88 185 VAL A O 1
ATOM 1416 N N . GLU A 1 186 ? 17.234 -28.875 -11.758 1 98.75 186 GLU A N 1
ATOM 1417 C CA . GLU A 1 186 ? 17.969 -29.281 -12.961 1 98.75 186 GLU A CA 1
ATOM 1418 C C . GLU A 1 186 ? 17.156 -29 -14.219 1 98.75 186 GLU A C 1
ATOM 1420 O O . GLU A 1 186 ? 16.047 -29.531 -14.375 1 98.75 186 GLU A O 1
ATOM 1425 N N . VAL A 1 187 ? 17.734 -28.172 -15.07 1 98.5 187 VAL A N 1
ATOM 1426 C CA . VAL A 1 187 ? 17.078 -27.766 -16.297 1 98.5 187 VAL A CA 1
ATOM 1427 C C . VAL A 1 187 ? 17.688 -28.531 -17.484 1 98.5 187 VAL A C 1
ATOM 1429 O O . VAL A 1 187 ? 18.797 -28.234 -17.922 1 98.5 187 VAL A O 1
ATOM 1432 N N . PHE A 1 188 ? 16.875 -29.375 -18.016 1 97 188 PHE A N 1
ATOM 1433 C CA . PHE A 1 188 ? 17.344 -30.219 -19.109 1 97 188 PHE A CA 1
ATOM 1434 C C . PHE A 1 188 ? 17.109 -29.547 -20.453 1 97 188 PHE A C 1
ATOM 1436 O O . PHE A 1 188 ? 16 -29.078 -20.734 1 97 188 PHE A O 1
ATOM 1443 N N . MET A 1 189 ? 18.109 -29.547 -21.25 1 93.69 189 MET A N 1
ATOM 1444 C CA . MET A 1 189 ? 18.062 -28.922 -22.578 1 93.69 189 MET A CA 1
ATOM 1445 C C . MET A 1 189 ? 18.078 -29.984 -23.672 1 93.69 189 MET A C 1
ATOM 1447 O O . MET A 1 189 ? 19.031 -30.75 -23.797 1 93.69 189 MET A O 1
ATOM 1451 N N . PRO A 1 190 ? 17.094 -29.922 -24.484 1 89.81 190 PRO A N 1
ATOM 1452 C CA . PRO A 1 190 ? 16.969 -30.969 -25.516 1 89.81 190 PRO A CA 1
ATOM 1453 C C . PRO A 1 190 ? 18.062 -30.875 -26.578 1 89.81 190 PRO A C 1
ATOM 1455 O O . PRO A 1 190 ? 18.594 -31.891 -27.016 1 89.81 190 PRO A O 1
ATOM 1458 N N . ASN A 1 191 ? 18.375 -29.609 -26.938 1 89.19 191 ASN A N 1
ATOM 1459 C CA . ASN A 1 191 ? 19.344 -29.422 -28.016 1 89.19 191 ASN A CA 1
ATOM 1460 C C . ASN A 1 191 ? 20.516 -28.547 -27.578 1 89.19 191 ASN A C 1
ATOM 1462 O O . ASN A 1 191 ? 20.344 -27.656 -26.734 1 89.19 191 ASN A O 1
ATOM 1466 N N . PRO A 1 192 ? 21.594 -28.828 -28.203 1 88.56 192 PRO A N 1
ATOM 1467 C CA . PRO A 1 192 ? 22.75 -28.016 -27.859 1 88.56 192 PRO A CA 1
ATOM 1468 C C . PRO A 1 192 ? 22.516 -26.516 -28.125 1 88.56 192 PRO A C 1
ATOM 1470 O O . PRO A 1 192 ? 23.062 -25.672 -27.422 1 88.56 192 PRO A O 1
ATOM 1473 N N . GLU A 1 193 ? 21.719 -26.234 -29.109 1 89.06 193 GLU A N 1
ATOM 1474 C CA . GLU A 1 193 ? 21.453 -24.844 -29.484 1 89.06 193 GLU A CA 1
ATOM 1475 C C . GLU A 1 193 ? 20.656 -24.125 -28.391 1 89.06 193 GLU A C 1
ATOM 1477 O O . GLU A 1 193 ? 20.594 -22.891 -28.375 1 89.06 193 GLU A O 1
ATOM 1482 N N . ASP A 1 194 ? 20.141 -24.906 -27.547 1 89.38 194 ASP A N 1
ATOM 1483 C CA . ASP A 1 194 ? 19.344 -24.344 -26.469 1 89.38 194 ASP A CA 1
ATOM 1484 C C . ASP A 1 194 ? 20.234 -23.781 -25.359 1 89.38 194 ASP A C 1
ATOM 1486 O O . ASP A 1 194 ? 19.781 -23.016 -24.516 1 89.38 194 ASP A O 1
ATOM 1490 N N . TYR A 1 195 ? 21.484 -24.156 -25.375 1 89.88 195 TYR A N 1
ATOM 1491 C CA . TYR A 1 195 ? 22.422 -23.75 -24.344 1 89.88 195 TYR A CA 1
ATOM 1492 C C . TYR A 1 195 ? 22.859 -22.297 -24.531 1 89.88 195 TYR A C 1
ATOM 1494 O O . TYR A 1 195 ? 23.344 -21.938 -25.609 1 89.88 195 TYR A O 1
ATOM 1502 N N . ASN A 1 196 ? 22.641 -21.5 -23.625 1 91.12 196 ASN A N 1
ATOM 1503 C CA . ASN A 1 196 ? 23.141 -20.141 -23.547 1 91.12 196 ASN A CA 1
ATOM 1504 C C . ASN A 1 196 ? 24.094 -19.953 -22.359 1 91.12 196 ASN A C 1
ATOM 1506 O O . ASN A 1 196 ? 23.688 -20.125 -21.203 1 91.12 196 ASN A O 1
ATOM 1510 N N . GLU A 1 197 ? 25.281 -19.594 -22.688 1 93.12 197 GLU A N 1
ATOM 1511 C CA . GLU A 1 197 ? 26.344 -19.562 -21.688 1 93.12 197 GLU A CA 1
ATOM 1512 C C . GLU A 1 197 ? 25.969 -18.656 -20.516 1 93.12 197 GLU A C 1
ATOM 1514 O O . GLU A 1 197 ? 26.109 -19.062 -19.344 1 93.12 197 GLU A O 1
ATOM 1519 N N . HIS A 1 198 ? 25.516 -17.5 -20.812 1 93.44 198 HIS A N 1
ATOM 1520 C CA . HIS A 1 198 ? 25.156 -16.578 -19.75 1 93.44 198 HIS A CA 1
ATOM 1521 C C . HIS A 1 198 ? 24.031 -17.141 -18.891 1 93.44 198 HIS A C 1
ATOM 1523 O O . HIS A 1 198 ? 24.094 -17.078 -17.656 1 93.44 198 HIS A O 1
ATOM 1529 N N . THR A 1 199 ? 23.078 -17.688 -19.5 1 94.88 199 THR A N 1
ATOM 1530 C CA . THR A 1 199 ? 21.938 -18.234 -18.781 1 94.88 199 THR A CA 1
ATOM 1531 C C . THR A 1 199 ? 22.375 -19.406 -17.906 1 94.88 199 THR A C 1
ATOM 1533 O O . THR A 1 199 ? 22.031 -19.469 -16.719 1 94.88 199 THR A O 1
ATOM 1536 N N . CYS A 1 200 ? 23.188 -20.281 -18.391 1 96.12 200 CYS A N 1
ATOM 1537 C CA . CYS A 1 200 ? 23.484 -21.547 -17.75 1 96.12 200 CYS A CA 1
ATOM 1538 C C . CYS A 1 200 ? 24.594 -21.391 -16.719 1 96.12 200 CYS A C 1
ATOM 1540 O O . CYS A 1 200 ? 24.641 -22.109 -15.727 1 96.12 200 CYS A O 1
ATOM 1542 N N . GLU A 1 201 ? 25.391 -20.406 -16.922 1 96.31 201 GLU A N 1
ATOM 1543 C CA . GLU A 1 201 ? 26.578 -20.328 -16.062 1 96.31 201 GLU A CA 1
ATOM 1544 C C . GLU A 1 201 ? 26.438 -19.188 -15.055 1 96.31 201 GLU A C 1
ATOM 1546 O O . GLU A 1 201 ? 27.172 -19.125 -14.062 1 96.31 201 GLU A O 1
ATOM 1551 N N . VAL A 1 202 ? 25.547 -18.281 -15.297 1 95.56 202 VAL A N 1
ATOM 1552 C CA . VAL A 1 202 ? 25.438 -17.125 -14.414 1 95.56 202 VAL A CA 1
ATOM 1553 C C . VAL A 1 202 ? 24.031 -17.047 -13.828 1 95.56 202 VAL A C 1
ATOM 1555 O O . VAL A 1 202 ? 23.859 -17.125 -12.609 1 95.56 202 VAL A O 1
ATOM 1558 N N . VAL A 1 203 ? 23.047 -17.016 -14.633 1 96.56 203 VAL A N 1
ATOM 1559 C CA . VAL A 1 203 ? 21.688 -16.703 -14.203 1 96.56 203 VAL A CA 1
ATOM 1560 C C . VAL A 1 203 ? 21.125 -17.875 -13.422 1 96.56 203 VAL A C 1
ATOM 1562 O O . VAL A 1 203 ? 20.656 -17.719 -12.289 1 96.56 203 VAL A O 1
ATOM 1565 N N . LEU A 1 204 ? 21.156 -19.047 -14.008 1 97.69 204 LEU A N 1
ATOM 1566 C CA . LEU A 1 204 ? 20.531 -20.203 -13.391 1 97.69 204 LEU A CA 1
ATOM 1567 C C . LEU A 1 204 ? 21.203 -20.547 -12.062 1 97.69 204 LEU A C 1
ATOM 1569 O O . LEU A 1 204 ? 20.516 -20.797 -11.062 1 97.69 204 LEU A O 1
ATOM 1573 N N . PRO A 1 205 ? 22.516 -20.547 -12.016 1 97.94 205 PRO A N 1
ATOM 1574 C CA . PRO A 1 205 ? 23.156 -20.812 -10.719 1 97.94 205 PRO A CA 1
ATOM 1575 C C . PRO A 1 205 ? 22.719 -19.812 -9.641 1 97.94 205 PRO A C 1
ATOM 1577 O O . PRO A 1 205 ? 22.578 -20.203 -8.477 1 97.94 205 PRO A O 1
ATOM 1580 N N . SER A 1 206 ? 22.469 -18.578 -9.992 1 96.88 206 SER A N 1
ATOM 1581 C CA . SER A 1 206 ? 22.031 -17.578 -9.023 1 96.88 206 SER A CA 1
ATOM 1582 C C . SER A 1 206 ? 20.625 -17.906 -8.5 1 96.88 206 SER A C 1
ATOM 1584 O O . SER A 1 206 ? 20.219 -17.406 -7.453 1 96.88 206 SER A O 1
ATOM 1586 N N . LEU A 1 207 ? 19.953 -18.766 -9.172 1 98.06 207 LEU A N 1
ATOM 1587 C CA . LEU A 1 207 ? 18.625 -19.188 -8.766 1 98.06 207 LEU A CA 1
ATOM 1588 C C . LEU A 1 207 ? 18.641 -20.641 -8.266 1 98.06 207 LEU A C 1
ATOM 1590 O O . LEU A 1 207 ? 17.609 -21.281 -8.203 1 98.06 207 LEU A O 1
ATOM 1594 N N . ASN A 1 208 ? 19.812 -21.156 -7.969 1 98.44 208 ASN A N 1
ATOM 1595 C CA . ASN A 1 208 ? 20.031 -22.516 -7.496 1 98.44 208 ASN A CA 1
ATOM 1596 C C . ASN A 1 208 ? 19.516 -23.547 -8.5 1 98.44 208 ASN A C 1
ATOM 1598 O O . ASN A 1 208 ? 18.844 -24.5 -8.125 1 98.44 208 ASN A O 1
ATOM 1602 N N . ALA A 1 209 ? 19.812 -23.266 -9.758 1 98.69 209 ALA A N 1
ATOM 1603 C CA . ALA A 1 209 ? 19.484 -24.141 -10.875 1 98.69 209 ALA A CA 1
ATOM 1604 C C . ALA A 1 209 ? 20.688 -24.391 -11.766 1 98.69 209 ALA A C 1
ATOM 1606 O O . ALA A 1 209 ? 21.672 -23.641 -11.711 1 98.69 209 ALA A O 1
ATOM 1607 N N . ARG A 1 210 ? 20.625 -25.469 -12.523 1 98 210 ARG A N 1
ATOM 1608 C CA . ARG A 1 210 ? 21.719 -25.734 -13.445 1 98 210 ARG A CA 1
ATOM 1609 C C . ARG A 1 210 ? 21.219 -26.359 -14.734 1 98 210 ARG A C 1
ATOM 1611 O O . ARG A 1 210 ? 20.203 -27.078 -14.734 1 98 210 ARG A O 1
ATOM 1618 N N . CYS A 1 211 ? 21.953 -26.141 -15.773 1 97.12 211 CYS A N 1
ATOM 1619 C CA . CYS A 1 211 ? 21.672 -26.75 -17.078 1 97.12 211 CYS A CA 1
ATOM 1620 C C . CYS A 1 211 ? 22.219 -28.172 -17.141 1 97.12 211 CYS A C 1
ATOM 1622 O O . CYS A 1 211 ? 23.297 -28.453 -16.625 1 97.12 211 CYS A O 1
ATOM 1624 N N . VAL A 1 212 ? 21.406 -29.031 -17.719 1 96.06 212 VAL A N 1
ATOM 1625 C CA . VAL A 1 212 ? 21.844 -30.391 -18.016 1 96.06 212 VAL A CA 1
ATOM 1626 C C . VAL A 1 212 ? 21.469 -30.75 -19.453 1 96.06 212 VAL A C 1
ATOM 1628 O O . VAL A 1 212 ? 20.344 -30.531 -19.891 1 96.06 212 VAL A O 1
ATOM 1631 N N . MET A 1 213 ? 22.359 -31.266 -20.203 1 92.19 213 MET A N 1
ATOM 1632 C CA . MET A 1 213 ? 22.094 -31.625 -21.578 1 92.19 213 MET A CA 1
ATOM 1633 C C . MET A 1 213 ? 21.5 -33.031 -21.672 1 92.19 213 MET A C 1
ATOM 1635 O O . MET A 1 213 ? 21.953 -33.938 -20.969 1 92.19 213 MET A O 1
ATOM 1639 N N . ILE A 1 214 ? 20.516 -33.219 -22.5 1 89.56 214 ILE A N 1
ATOM 1640 C CA . ILE A 1 214 ? 19.984 -34.531 -22.781 1 89.56 214 ILE A CA 1
ATOM 1641 C C . ILE A 1 214 ? 20.812 -35.219 -23.875 1 89.56 214 ILE A C 1
ATOM 1643 O O . ILE A 1 214 ? 20.984 -34.656 -24.969 1 89.56 214 ILE A O 1
ATOM 1647 N N . PRO A 1 215 ? 21.312 -36.344 -23.562 1 87.31 215 PRO A N 1
ATOM 1648 C CA . PRO A 1 215 ? 22.094 -37.031 -24.578 1 87.31 215 PRO A CA 1
ATOM 1649 C C . PRO A 1 215 ? 21.266 -37.438 -25.797 1 87.31 215 PRO A C 1
ATOM 1651 O O . PRO A 1 215 ? 20.047 -37.625 -25.672 1 87.31 215 PRO A O 1
ATOM 1654 N N . LYS A 1 216 ? 22 -37.594 -26.906 1 85.38 216 LYS A N 1
ATOM 1655 C CA . LYS A 1 216 ? 21.359 -38.094 -28.109 1 85.38 216 LYS A CA 1
ATOM 1656 C C . LYS A 1 216 ? 21.484 -39.625 -28.172 1 85.38 216 LYS A C 1
ATOM 1658 O O . LYS A 1 216 ? 22.516 -40.188 -27.797 1 85.38 216 LYS A O 1
ATOM 1663 N N . TYR A 1 217 ? 20.422 -40.25 -28.531 1 82.5 217 TYR A N 1
ATOM 1664 C CA . TYR A 1 217 ? 20.406 -41.719 -28.656 1 82.5 217 TYR A CA 1
ATOM 1665 C C . TYR A 1 217 ? 20.266 -42.125 -30.125 1 82.5 217 TYR A C 1
ATOM 1667 O O . TYR A 1 217 ? 19.422 -41.594 -30.844 1 82.5 217 TYR A O 1
ATOM 1675 N N . GLU A 1 218 ? 21.156 -43 -30.5 1 78.19 218 GLU A N 1
ATOM 1676 C CA . GLU A 1 218 ? 21.156 -43.438 -31.891 1 78.19 218 GLU A CA 1
ATOM 1677 C C . GLU A 1 218 ? 19.844 -44.125 -32.25 1 78.19 218 GLU A C 1
ATOM 1679 O O . GLU A 1 218 ? 19.359 -45 -31.531 1 78.19 218 GLU A O 1
ATOM 1684 N N . GLY A 1 219 ? 19.297 -43.688 -33.344 1 76.62 219 GLY A N 1
ATOM 1685 C CA . GLY A 1 219 ? 18.109 -44.312 -33.875 1 76.62 219 GLY A CA 1
ATOM 1686 C C . GLY A 1 219 ? 16.828 -43.875 -33.188 1 76.62 219 GLY A C 1
ATOM 1687 O O . GLY A 1 219 ? 15.75 -44.406 -33.469 1 76.62 219 GLY A O 1
ATOM 1688 N N . LEU A 1 220 ? 16.953 -43.125 -32.219 1 82.44 220 LEU A N 1
ATOM 1689 C CA . LEU A 1 220 ? 15.766 -42.688 -31.484 1 82.44 220 LEU A CA 1
ATOM 1690 C C . LEU A 1 220 ? 15.555 -41.188 -31.641 1 82.44 220 LEU A C 1
ATOM 1692 O O . LEU A 1 220 ? 16.469 -40.406 -31.391 1 82.44 220 LEU A O 1
ATOM 1696 N N . THR A 1 221 ? 14.398 -40.938 -32.219 1 81.75 221 THR A N 1
ATOM 1697 C CA . THR A 1 221 ? 14 -39.531 -32.312 1 81.75 221 THR A CA 1
ATOM 1698 C C . THR A 1 221 ? 13.078 -39.156 -31.141 1 81.75 221 THR A C 1
ATOM 1700 O O . THR A 1 221 ? 12.031 -39.781 -30.953 1 81.75 221 THR A O 1
ATOM 1703 N N . ILE A 1 222 ? 13.578 -38.25 -30.391 1 81.44 222 ILE A N 1
ATOM 1704 C CA . ILE A 1 222 ? 12.828 -37.75 -29.234 1 81.44 222 ILE A CA 1
ATOM 1705 C C . ILE A 1 222 ? 12.297 -36.344 -29.531 1 81.44 222 ILE A C 1
ATOM 1707 O O . ILE A 1 222 ? 13.031 -35.5 -30.031 1 81.44 222 ILE A O 1
ATOM 1711 N N . SER A 1 223 ? 11 -36.188 -29.359 1 80.62 223 SER A N 1
ATOM 1712 C CA . SER A 1 223 ? 10.453 -34.875 -29.641 1 80.62 223 SER A CA 1
ATOM 1713 C C . SER A 1 223 ? 9.438 -34.469 -28.578 1 80.62 223 SER A C 1
ATOM 1715 O O . SER A 1 223 ? 8.828 -35.312 -27.922 1 80.62 223 SER A O 1
ATOM 1717 N N . LYS A 1 224 ? 9.383 -33.156 -28.312 1 79.12 224 LYS A N 1
ATOM 1718 C CA . LYS A 1 224 ? 8.305 -32.5 -27.562 1 79.12 224 LYS A CA 1
ATOM 1719 C C . LYS A 1 224 ? 8.18 -33.094 -26.172 1 79.12 224 LYS A C 1
ATOM 1721 O O . LYS A 1 224 ? 9.148 -33.094 -25.406 1 79.12 224 LYS A O 1
ATOM 1726 N N . TYR A 1 225 ? 7.09 -33.75 -25.953 1 80.19 225 TYR A N 1
ATOM 1727 C CA . TYR A 1 225 ? 6.734 -34.156 -24.609 1 80.19 225 TYR A CA 1
ATOM 1728 C C . TYR A 1 225 ? 7.477 -35.406 -24.203 1 80.19 225 TYR A C 1
ATOM 1730 O O . TYR A 1 225 ? 7.516 -35.781 -23.016 1 80.19 225 TYR A O 1
ATOM 1738 N N . GLN A 1 226 ? 8.234 -35.969 -25.109 1 88.94 226 GLN A N 1
ATOM 1739 C CA . GLN A 1 226 ? 8.992 -37.188 -24.781 1 88.94 226 GLN A CA 1
ATOM 1740 C C . GLN A 1 226 ? 10.211 -36.844 -23.922 1 88.94 226 GLN A C 1
ATOM 1742 O O . GLN A 1 226 ? 10.75 -37.719 -23.25 1 88.94 226 GLN A O 1
ATOM 1747 N N . TYR A 1 227 ? 10.547 -35.625 -23.906 1 92.31 227 TYR A N 1
ATOM 1748 C CA . TYR A 1 227 ? 11.75 -35.219 -23.188 1 92.31 227 TYR A CA 1
ATOM 1749 C C . TYR A 1 227 ? 11.539 -35.312 -21.672 1 92.31 227 TYR A C 1
ATOM 1751 O O . TYR A 1 227 ? 12.5 -35.5 -20.922 1 92.31 227 TYR A O 1
ATOM 1759 N N . LYS A 1 228 ? 10.344 -35.219 -21.234 1 96.19 228 LYS A N 1
ATOM 1760 C CA . LYS A 1 228 ? 10.055 -35.188 -19.797 1 96.19 228 LYS A CA 1
ATOM 1761 C C . LYS A 1 228 ? 10.625 -36.406 -19.094 1 96.19 228 LYS A C 1
ATOM 1763 O O . LYS A 1 228 ? 11.359 -36.281 -18.109 1 96.19 228 LYS A O 1
ATOM 1768 N N . ILE A 1 229 ? 10.305 -37.531 -19.641 1 97.06 229 ILE A N 1
ATOM 1769 C CA . ILE A 1 229 ? 10.68 -38.75 -18.953 1 97.06 229 ILE A CA 1
ATOM 1770 C C . ILE A 1 229 ? 12.195 -38.938 -19.031 1 97.06 229 ILE A C 1
ATOM 1772 O O . ILE A 1 229 ? 12.812 -39.438 -18.078 1 97.06 229 ILE A O 1
ATOM 1776 N N . PHE A 1 230 ? 12.812 -38.562 -20.094 1 95.38 230 PHE A N 1
ATOM 1777 C CA . PHE A 1 230 ? 14.266 -38.625 -20.188 1 95.38 230 PHE A CA 1
ATOM 1778 C C . PHE A 1 230 ? 14.914 -37.719 -19.125 1 95.38 230 PHE A C 1
ATOM 1780 O O . PHE A 1 230 ? 15.859 -38.156 -18.453 1 95.38 230 PHE A O 1
ATOM 1787 N N . ALA A 1 231 ? 14.344 -36.531 -18.984 1 96.88 231 ALA A N 1
ATOM 1788 C CA . ALA A 1 231 ? 14.867 -35.625 -17.984 1 96.88 231 ALA A CA 1
ATOM 1789 C C . ALA A 1 231 ? 14.773 -36.188 -16.578 1 96.88 231 ALA A C 1
ATOM 1791 O O . ALA A 1 231 ? 15.734 -36.125 -15.812 1 96.88 231 ALA A O 1
ATOM 1792 N N . VAL A 1 232 ? 13.672 -36.781 -16.266 1 98.06 232 VAL A N 1
ATOM 1793 C CA . VAL A 1 232 ? 13.445 -37.344 -14.945 1 98.06 232 VAL A CA 1
ATOM 1794 C C . VAL A 1 232 ? 14.422 -38.5 -14.688 1 98.06 232 VAL A C 1
ATOM 1796 O O . VAL A 1 232 ? 15.109 -38.5 -13.664 1 98.06 232 VAL A O 1
ATOM 1799 N N . ILE A 1 233 ? 14.539 -39.375 -15.617 1 97.12 233 ILE A N 1
ATOM 1800 C CA . ILE A 1 233 ? 15.359 -40.562 -15.445 1 97.12 233 ILE A CA 1
ATOM 1801 C C . ILE A 1 233 ? 16.828 -40.156 -15.312 1 97.12 233 ILE A C 1
ATOM 1803 O O . ILE A 1 233 ? 17.578 -40.719 -14.516 1 97.12 233 ILE A O 1
ATOM 1807 N N . LEU A 1 234 ? 17.25 -39.125 -16.016 1 95.88 234 LEU A N 1
ATOM 1808 C CA . LEU A 1 234 ? 18.656 -38.719 -16.062 1 95.88 234 LEU A CA 1
ATOM 1809 C C . LEU A 1 234 ? 19 -37.812 -14.891 1 95.88 234 LEU A C 1
ATOM 1811 O O . LEU A 1 234 ? 20.188 -37.562 -14.617 1 95.88 234 LEU A O 1
ATOM 1815 N N . SER A 1 235 ? 18.047 -37.281 -14.219 1 97.75 235 SER A N 1
ATOM 1816 C CA . SER A 1 235 ? 18.297 -36.344 -13.133 1 97.75 235 SER A CA 1
ATOM 1817 C C . SER A 1 235 ? 19.047 -37.031 -11.984 1 97.75 235 SER A C 1
ATOM 1819 O O . SER A 1 235 ? 19.031 -38.25 -11.859 1 97.75 235 SER A O 1
ATOM 1821 N N . SER A 1 236 ? 19.656 -36.281 -11.141 1 97.56 236 SER A N 1
ATOM 1822 C CA . SER A 1 236 ? 20.5 -36.781 -10.086 1 97.56 236 SER A CA 1
ATOM 1823 C C . SER A 1 236 ? 19.734 -36.969 -8.789 1 97.56 236 SER A C 1
ATOM 1825 O O . SER A 1 236 ? 20.266 -37.5 -7.801 1 97.56 236 SER A O 1
ATOM 1827 N N . PHE A 1 237 ? 18.5 -36.625 -8.742 1 98.44 237 PHE A N 1
ATOM 1828 C CA . PHE A 1 237 ? 17.75 -36.594 -7.496 1 98.44 237 PHE A CA 1
ATOM 1829 C C . PHE A 1 237 ? 17.062 -37.938 -7.254 1 98.44 237 PHE A C 1
ATOM 1831 O O . PHE A 1 237 ? 16.609 -38.594 -8.195 1 98.44 237 PHE A O 1
ATOM 1838 N N . GLU A 1 238 ? 16.922 -38.281 -6.012 1 98.38 238 GLU A N 1
ATOM 1839 C CA . GLU A 1 238 ? 16.125 -39.469 -5.617 1 98.38 238 GLU A CA 1
ATOM 1840 C C . GLU A 1 238 ? 14.633 -39.156 -5.691 1 98.38 238 GLU A C 1
ATOM 1842 O O . GLU A 1 238 ? 13.883 -39.906 -6.336 1 98.38 238 GLU A O 1
ATOM 1847 N N . ASP A 1 239 ? 14.227 -38.094 -4.969 1 98.69 239 ASP A N 1
ATOM 1848 C CA . ASP A 1 239 ? 12.852 -37.625 -5.012 1 98.69 239 ASP A CA 1
ATOM 1849 C C . ASP A 1 239 ? 12.727 -36.406 -5.938 1 98.69 239 ASP A C 1
ATOM 1851 O O . ASP A 1 239 ? 13.422 -35.406 -5.758 1 98.69 239 ASP A O 1
ATOM 1855 N N . VAL A 1 240 ? 11.789 -36.531 -6.906 1 98.75 240 VAL A N 1
ATOM 1856 C CA . VAL A 1 240 ? 11.758 -35.562 -7.992 1 98.75 240 VAL A CA 1
ATOM 1857 C C . VAL A 1 240 ? 10.367 -34.938 -8.086 1 98.75 240 VAL A C 1
ATOM 1859 O O . VAL A 1 240 ? 9.352 -35.656 -8.023 1 98.75 240 VAL A O 1
ATOM 1862 N N . LEU A 1 241 ? 10.328 -33.656 -8.141 1 98.88 241 LEU A N 1
ATOM 1863 C CA . LEU A 1 241 ? 9.188 -32.938 -8.68 1 98.88 241 LEU A CA 1
ATOM 1864 C C . LEU A 1 241 ? 9.469 -32.469 -10.102 1 98.88 241 LEU A C 1
ATOM 1866 O O . LEU A 1 241 ? 10.344 -31.625 -10.336 1 98.88 241 LEU A O 1
ATOM 1870 N N . PHE A 1 242 ? 8.812 -33.031 -11.023 1 98.69 242 PHE A N 1
ATOM 1871 C CA . PHE A 1 242 ? 8.891 -32.5 -12.383 1 98.69 242 PHE A CA 1
ATOM 1872 C C . PHE A 1 242 ? 7.941 -31.328 -12.57 1 98.69 242 PHE A C 1
ATOM 1874 O O . PHE A 1 242 ? 6.781 -31.391 -12.156 1 98.69 242 PHE A O 1
ATOM 1881 N N . LEU A 1 243 ? 8.398 -30.297 -13.227 1 98.31 243 LEU A N 1
ATOM 1882 C CA . LEU A 1 243 ? 7.59 -29.125 -13.547 1 98.31 243 LEU A CA 1
ATOM 1883 C C . LEU A 1 243 ? 7.828 -28.672 -14.984 1 98.31 243 LEU A C 1
ATOM 1885 O O . LEU A 1 243 ? 8.977 -28.531 -15.414 1 98.31 243 LEU A O 1
ATOM 1889 N N . ASP A 1 244 ? 6.738 -28.469 -15.703 1 97.31 244 ASP A N 1
ATOM 1890 C CA . ASP A 1 244 ? 6.895 -27.781 -16.984 1 97.31 244 ASP A CA 1
ATOM 1891 C C . ASP A 1 244 ? 7.527 -26.406 -16.797 1 97.31 244 ASP A C 1
ATOM 1893 O O . ASP A 1 244 ? 7.391 -25.797 -15.742 1 97.31 244 ASP A O 1
ATOM 1897 N N . ALA A 1 245 ? 8.141 -25.922 -17.844 1 96.94 245 ALA A N 1
ATOM 1898 C CA . ALA A 1 245 ? 8.859 -24.656 -17.75 1 96.94 245 ALA A CA 1
ATOM 1899 C C . ALA A 1 245 ? 7.902 -23.5 -17.469 1 96.94 245 ALA A C 1
ATOM 1901 O O . ALA A 1 245 ? 8.297 -22.484 -16.891 1 96.94 245 ALA A O 1
ATOM 1902 N N . ASP A 1 246 ? 6.676 -23.625 -17.844 1 97.56 246 ASP A N 1
ATOM 1903 C CA . ASP A 1 246 ? 5.688 -22.562 -17.672 1 97.56 246 ASP A CA 1
ATOM 1904 C C . ASP A 1 246 ? 4.742 -22.859 -16.516 1 97.56 246 ASP A C 1
ATOM 1906 O O . ASP A 1 246 ? 3.596 -22.422 -16.516 1 97.56 246 ASP A O 1
ATOM 1910 N N . ASN A 1 247 ? 5.168 -23.75 -15.625 1 98.25 247 ASN A N 1
ATOM 1911 C CA . ASN A 1 247 ? 4.457 -24.109 -14.406 1 98.25 247 ASN A CA 1
ATOM 1912 C C . ASN A 1 247 ? 5.266 -23.75 -13.164 1 98.25 247 ASN A C 1
ATOM 1914 O O . ASN A 1 247 ? 6.453 -24.078 -13.07 1 98.25 247 ASN A O 1
ATOM 1918 N N . PHE A 1 248 ? 4.66 -23 -12.266 1 98.5 248 PHE A N 1
ATOM 1919 C CA . PHE A 1 248 ? 5.402 -22.656 -11.055 1 98.5 248 PHE A CA 1
ATOM 1920 C C . PHE A 1 248 ? 4.535 -22.859 -9.812 1 98.5 248 PHE A C 1
ATOM 1922 O O . PHE A 1 248 ? 3.318 -22.672 -9.859 1 98.5 248 PHE A O 1
ATOM 1929 N N . PRO A 1 249 ? 5.188 -23.328 -8.727 1 98.5 249 PRO A N 1
ATOM 1930 C CA . PRO A 1 249 ? 4.48 -23.422 -7.445 1 98.5 249 PRO A CA 1
ATOM 1931 C C . PRO A 1 249 ? 4.312 -22.062 -6.773 1 98.5 249 PRO A C 1
ATOM 1933 O O . PRO A 1 249 ? 5.133 -21.156 -6.98 1 98.5 249 PRO A O 1
ATOM 1936 N N . ILE A 1 250 ? 3.262 -21.922 -6.008 1 98.12 250 ILE A N 1
ATOM 1937 C CA . ILE A 1 250 ? 3.061 -20.688 -5.27 1 98.12 250 ILE A CA 1
ATOM 1938 C C . ILE A 1 250 ? 3.189 -20.938 -3.771 1 98.12 250 ILE A C 1
ATOM 1940 O O . ILE A 1 250 ? 2.91 -20.062 -2.955 1 98.12 250 ILE A O 1
ATOM 1944 N N . VAL A 1 251 ? 3.547 -22.203 -3.402 1 97.38 251 VAL A N 1
ATOM 1945 C CA . VAL A 1 251 ? 3.99 -22.609 -2.076 1 97.38 251 VAL A CA 1
ATOM 1946 C C . VAL A 1 251 ? 5.273 -23.438 -2.191 1 97.38 251 VAL A C 1
ATOM 19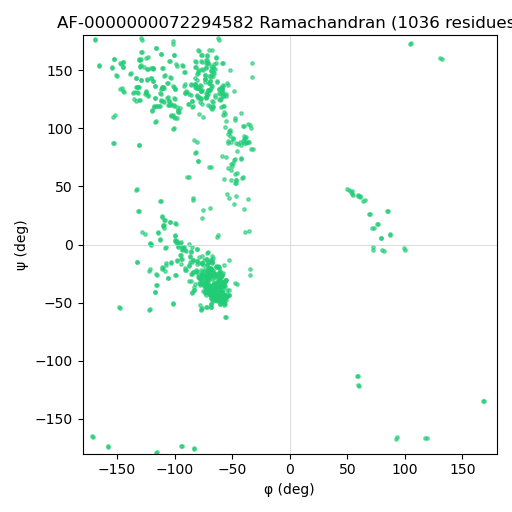48 O O . VAL A 1 251 ? 5.598 -23.938 -3.268 1 97.38 251 VAL A O 1
ATOM 1951 N N . ASP A 1 252 ? 6.031 -23.531 -1.135 1 97.75 252 ASP A N 1
ATOM 1952 C CA . ASP A 1 252 ? 7.266 -24.312 -1.161 1 97.75 252 ASP A CA 1
ATOM 1953 C C . ASP A 1 252 ? 6.977 -25.797 -1.322 1 97.75 252 ASP A C 1
ATOM 1955 O O . ASP A 1 252 ? 6.41 -26.422 -0.424 1 97.75 252 ASP A O 1
ATOM 1959 N N . PRO A 1 253 ? 7.457 -26.406 -2.402 1 97.56 253 PRO A N 1
ATOM 1960 C CA . PRO A 1 253 ? 7.137 -27.812 -2.67 1 97.56 253 PRO A CA 1
ATOM 1961 C C . PRO A 1 253 ? 7.852 -28.766 -1.721 1 97.56 253 PRO A C 1
ATOM 1963 O O . PRO A 1 253 ? 7.508 -29.953 -1.656 1 97.56 253 PRO A O 1
ATOM 1966 N N . VAL A 1 254 ? 8.805 -28.312 -0.987 1 96.62 254 VAL A N 1
ATOM 1967 C CA . VAL A 1 254 ? 9.586 -29.188 -0.116 1 96.62 254 VAL A CA 1
ATOM 1968 C C . VAL A 1 254 ? 8.656 -29.891 0.876 1 96.62 254 VAL A C 1
ATOM 1970 O O . VAL A 1 254 ? 8.938 -31 1.31 1 96.62 254 VAL A O 1
ATOM 1973 N N . GLU A 1 255 ? 7.547 -29.312 1.179 1 95.06 255 GLU A N 1
ATOM 1974 C CA . GLU A 1 255 ? 6.602 -29.859 2.15 1 95.06 255 GLU A CA 1
ATOM 1975 C C . GLU A 1 255 ? 5.988 -31.156 1.652 1 95.06 255 GLU A C 1
ATOM 1977 O O . GLU A 1 255 ? 5.66 -32.031 2.449 1 95.06 255 GLU A O 1
ATOM 1982 N N . TRP A 1 256 ? 5.949 -31.375 0.427 1 96.56 256 TRP A N 1
ATOM 1983 C CA . TRP A 1 256 ? 5.254 -32.531 -0.119 1 96.56 256 TRP A CA 1
ATOM 1984 C C . TRP A 1 256 ? 6.148 -33.781 -0.085 1 96.56 256 TRP A C 1
ATOM 1986 O O . TRP A 1 256 ? 5.656 -34.906 -0.003 1 96.56 256 TRP A O 1
ATOM 1996 N N . PHE A 1 257 ? 7.461 -33.656 -0.06 1 95.88 257 PHE A N 1
ATOM 1997 C CA . PHE A 1 257 ? 8.383 -34.781 0.009 1 95.88 257 PHE A CA 1
ATOM 1998 C C . PHE A 1 257 ? 8.32 -35.438 1.377 1 95.88 257 PHE A C 1
ATOM 2000 O O . PHE A 1 257 ? 8.672 -36.625 1.519 1 95.88 257 PHE A O 1
ATOM 2007 N N . LYS A 1 258 ? 7.832 -34.688 2.311 1 93.88 258 LYS A N 1
ATOM 2008 C CA . LYS A 1 258 ? 7.766 -35.219 3.668 1 93.88 258 LYS A CA 1
ATOM 2009 C C . LYS A 1 258 ? 6.324 -35.531 4.062 1 93.88 258 LYS A C 1
ATOM 2011 O O . LYS A 1 258 ? 6.074 -36.062 5.145 1 93.88 258 LYS A O 1
ATOM 2016 N N . ALA A 1 259 ? 5.477 -35.25 3.242 1 97.56 259 ALA A N 1
ATOM 2017 C CA . ALA A 1 259 ? 4.062 -35.406 3.564 1 97.56 259 ALA A CA 1
ATOM 2018 C C . ALA A 1 259 ? 3.609 -36.844 3.389 1 97.56 259 ALA A C 1
ATOM 2020 O O . ALA A 1 259 ? 4.164 -37.594 2.57 1 97.56 259 ALA A O 1
ATOM 2021 N N . PRO A 1 260 ? 2.516 -37.219 4.07 1 98.06 260 PRO A N 1
ATOM 2022 C CA . PRO A 1 260 ? 2.006 -38.594 3.965 1 98.06 260 PRO A CA 1
ATOM 2023 C C . PRO A 1 260 ? 1.634 -38.969 2.533 1 98.06 260 PRO A C 1
ATOM 2025 O O . PRO A 1 260 ? 1.831 -40.125 2.127 1 98.06 260 PRO A O 1
ATOM 2028 N N . VAL A 1 261 ? 1.171 -38.062 1.773 1 98.5 261 VAL A N 1
ATOM 2029 C CA . VAL A 1 261 ? 0.733 -38.375 0.415 1 98.5 261 VAL A CA 1
ATOM 2030 C C . VAL A 1 261 ? 1.898 -38.938 -0.385 1 98.5 261 VAL A C 1
ATOM 2032 O O . VAL A 1 261 ? 1.728 -39.906 -1.135 1 98.5 261 VAL A O 1
ATOM 2035 N N . PHE A 1 262 ? 3.004 -38.375 -0.188 1 98.38 262 PHE A N 1
ATOM 2036 C CA . PHE A 1 262 ? 4.176 -38.844 -0.927 1 98.38 262 PHE A CA 1
ATOM 2037 C C . PHE A 1 262 ? 4.828 -40.031 -0.224 1 98.38 262 PHE A C 1
ATOM 2039 O O . PHE A 1 262 ? 5.258 -41 -0.874 1 98.38 262 PHE A O 1
ATOM 2046 N N . LYS A 1 263 ? 4.961 -40.031 1.043 1 97.69 263 LYS A N 1
ATOM 2047 C CA . LYS A 1 263 ? 5.598 -41.094 1.796 1 97.69 263 LYS A CA 1
ATOM 2048 C C . LYS A 1 263 ? 4.855 -42.406 1.601 1 97.69 263 LYS A C 1
ATOM 2050 O O . LYS A 1 263 ? 5.48 -43.469 1.479 1 97.69 263 LYS A O 1
ATOM 2055 N N . ASP A 1 264 ? 3.543 -42.281 1.545 1 98.06 264 ASP A N 1
ATOM 2056 C CA . ASP A 1 264 ? 2.725 -43.5 1.453 1 98.06 264 ASP A CA 1
ATOM 2057 C C . ASP A 1 264 ? 2.695 -44.031 0.024 1 98.06 264 ASP A C 1
ATOM 2059 O O . ASP A 1 264 ? 2.568 -45.25 -0.188 1 98.06 264 ASP A O 1
ATOM 2063 N N . ASN A 1 265 ? 2.846 -43.156 -0.931 1 98.44 265 ASN A N 1
ATOM 2064 C CA . ASN A 1 265 ? 2.572 -43.562 -2.299 1 98.44 265 ASN A CA 1
ATOM 2065 C C . ASN A 1 265 ? 3.83 -43.531 -3.162 1 98.44 265 ASN A C 1
ATOM 2067 O O . ASN A 1 265 ? 3.957 -44.281 -4.121 1 98.44 265 ASN A O 1
ATOM 2071 N N . GLY A 1 266 ? 4.703 -42.594 -2.906 1 98.5 266 GLY A N 1
ATOM 2072 C CA . GLY A 1 266 ? 5.945 -42.406 -3.645 1 98.5 266 GLY A CA 1
ATOM 2073 C C . GLY A 1 266 ? 5.734 -41.844 -5.043 1 98.5 266 GLY A C 1
ATOM 2074 O O . GLY A 1 266 ? 6.695 -41.625 -5.785 1 98.5 266 GLY A O 1
ATOM 2075 N N . TYR A 1 267 ? 4.508 -41.688 -5.43 1 98.62 267 TYR A N 1
ATOM 2076 C CA . TYR A 1 267 ? 4.121 -41.281 -6.781 1 98.62 267 TYR A CA 1
ATOM 2077 C C . TYR A 1 267 ? 2.799 -40.531 -6.777 1 98.62 267 TYR A C 1
ATOM 2079 O O . TYR A 1 267 ? 1.743 -41.125 -6.504 1 98.62 267 TYR A O 1
ATOM 2087 N N . VAL A 1 268 ? 2.867 -39.188 -7.09 1 98.69 268 VAL A N 1
ATOM 2088 C CA . VAL A 1 268 ? 1.695 -38.312 -6.992 1 98.69 268 VAL A CA 1
ATOM 2089 C C . VAL A 1 268 ? 1.457 -37.594 -8.32 1 98.69 268 VAL A C 1
ATOM 2091 O O . VAL A 1 268 ? 2.385 -37.031 -8.906 1 98.69 268 VAL A O 1
ATOM 2094 N N . LEU A 1 269 ? 0.214 -37.656 -8.812 1 98.44 269 LEU A N 1
ATOM 2095 C CA . LEU A 1 269 ? -0.208 -37.062 -10.086 1 98.44 269 LEU A CA 1
ATOM 2096 C C . LEU A 1 269 ? -1.354 -36.094 -9.891 1 98.44 269 LEU A C 1
ATOM 2098 O O . LEU A 1 269 ? -2 -36.094 -8.836 1 98.44 269 LEU A O 1
ATOM 2102 N N . TRP A 1 270 ? -1.578 -35.219 -10.859 1 98.19 270 TRP A N 1
ATOM 2103 C CA . TRP A 1 270 ? -2.68 -34.281 -10.844 1 98.19 270 TRP A CA 1
ATOM 2104 C C . TRP A 1 270 ? -3.609 -34.5 -12.031 1 98.19 270 TRP A C 1
ATOM 2106 O O . TRP A 1 270 ? -3.178 -34.969 -13.086 1 98.19 270 TRP A O 1
ATOM 2116 N N . PRO A 1 271 ? -4.832 -34.156 -11.836 1 97.19 271 PRO A N 1
ATOM 2117 C CA . PRO A 1 271 ? -5.82 -34.406 -12.883 1 97.19 271 PRO A CA 1
ATOM 2118 C C . PRO A 1 271 ? -5.812 -33.344 -13.969 1 97.19 271 PRO A C 1
ATOM 2120 O O . PRO A 1 271 ? -5.414 -32.188 -13.719 1 97.19 271 PRO A O 1
ATOM 2123 N N . ASP A 1 272 ? -6.207 -33.75 -15.125 1 96.88 272 ASP A N 1
ATOM 2124 C CA . ASP A 1 272 ? -6.602 -32.844 -16.188 1 96.88 272 ASP A CA 1
ATOM 2125 C C . ASP A 1 272 ? -8.109 -32.625 -16.188 1 96.88 272 ASP A C 1
ATOM 2127 O O . ASP A 1 272 ? -8.805 -33.062 -15.266 1 96.88 272 ASP A O 1
ATOM 2131 N N . PHE A 1 273 ? -8.625 -31.922 -17.188 1 96 273 PHE A N 1
ATOM 2132 C CA . PHE A 1 273 ? -10.031 -31.531 -17.234 1 96 273 PHE A CA 1
ATOM 2133 C C . PHE A 1 273 ? -10.898 -32.688 -17.734 1 96 273 PHE A C 1
ATOM 2135 O O . PHE A 1 273 ? -12.109 -32.688 -17.5 1 96 273 PHE A O 1
ATOM 2142 N N . TRP A 1 274 ? -10.352 -33.688 -18.297 1 95.25 274 TRP A N 1
ATOM 2143 C CA . TRP A 1 274 ? -11.094 -34.469 -19.266 1 95.25 274 TRP A CA 1
ATOM 2144 C C . TRP A 1 274 ? -11.383 -35.875 -18.719 1 95.25 274 TRP A C 1
ATOM 2146 O O . TRP A 1 274 ? -10.719 -36.344 -17.781 1 95.25 274 TRP A O 1
ATOM 2156 N N . TRP A 1 275 ? -12.266 -36.531 -19.312 1 94.38 275 TRP A N 1
ATOM 2157 C CA . TRP A 1 275 ? -12.625 -37.906 -19 1 94.38 275 TRP A CA 1
ATOM 2158 C C . TRP A 1 275 ? -11.586 -38.875 -19.531 1 94.38 275 TRP A C 1
ATOM 2160 O O . TRP A 1 275 ? -10.828 -38.562 -20.453 1 94.38 275 TRP A O 1
ATOM 2170 N N . ALA A 1 276 ? -11.539 -40.062 -18.938 1 94.88 276 ALA A N 1
ATOM 2171 C CA . ALA A 1 276 ? -10.617 -41.094 -19.391 1 94.88 276 ALA A CA 1
ATOM 2172 C C . ALA A 1 276 ? -11.016 -41.656 -20.75 1 94.88 276 ALA A C 1
ATOM 2174 O O . ALA A 1 276 ? -12.18 -41.969 -20.984 1 94.88 276 ALA A O 1
ATOM 2175 N N . THR A 1 277 ? -10.07 -41.781 -21.672 1 94.88 277 THR A N 1
ATOM 2176 C CA . THR A 1 277 ? -10.398 -42.188 -23.031 1 94.88 277 THR A CA 1
ATOM 2177 C C . THR A 1 277 ? -9.555 -43.406 -23.453 1 94.88 277 THR A C 1
ATOM 2179 O O . THR A 1 277 ? -9.5 -43.75 -24.625 1 94.88 277 THR A O 1
ATOM 2182 N N . THR A 1 278 ? -8.852 -44 -22.547 1 96.25 278 THR A N 1
ATOM 2183 C CA . THR A 1 278 ? -7.98 -45.125 -22.859 1 96.25 278 THR A CA 1
ATOM 2184 C C . THR A 1 278 ? -8.781 -46.281 -23.484 1 96.25 278 THR A C 1
ATOM 2186 O O . THR A 1 278 ? -9.812 -46.688 -22.953 1 96.25 278 THR A O 1
ATOM 2189 N N . SER A 1 279 ? -8.25 -46.812 -24.531 1 96.12 279 SER A N 1
ATOM 2190 C CA . SER A 1 279 ? -8.922 -47.906 -25.266 1 96.12 279 SER A CA 1
ATOM 2191 C C . SER A 1 279 ? -8.961 -49.188 -24.453 1 96.12 279 SER A C 1
ATOM 2193 O O . SER A 1 279 ? -7.996 -49.531 -23.75 1 96.12 279 SER A O 1
ATOM 2195 N N . PRO A 1 280 ? -10.047 -50 -24.594 1 96.12 280 PRO A N 1
ATOM 2196 C CA . PRO A 1 280 ? -10.055 -51.312 -23.969 1 96.12 280 PRO A CA 1
ATOM 2197 C C . PRO A 1 280 ? -8.93 -52.219 -24.484 1 96.12 280 PRO A C 1
ATOM 2199 O O . PRO A 1 280 ? -8.5 -53.125 -23.766 1 96.12 280 PRO A O 1
ATOM 2202 N N . HIS A 1 281 ? -8.422 -51.938 -25.656 1 96.88 281 HIS A N 1
ATOM 2203 C CA . HIS A 1 281 ? -7.336 -52.719 -26.219 1 96.88 281 HIS A CA 1
ATOM 2204 C C . HIS A 1 281 ? -6.07 -52.625 -25.375 1 96.88 281 HIS A C 1
ATOM 2206 O O . HIS A 1 281 ? -5.297 -53.562 -25.281 1 96.88 281 HIS A O 1
ATOM 2212 N N . TYR A 1 282 ? -5.863 -51.5 -24.797 1 97.38 282 TYR A N 1
ATOM 2213 C CA . TYR A 1 282 ? -4.723 -51.344 -23.906 1 97.38 282 TYR A CA 1
ATOM 2214 C C . TYR A 1 282 ? -4.789 -52.312 -22.75 1 97.38 282 TYR A C 1
ATOM 2216 O O . TYR A 1 282 ? -3.789 -52.969 -22.422 1 97.38 282 TYR A O 1
ATOM 2224 N N . PHE A 1 283 ? -5.941 -52.406 -22.188 1 97.31 283 PHE A N 1
ATOM 2225 C CA . PHE A 1 283 ? -6.109 -53.312 -21.031 1 97.31 283 PHE A CA 1
ATOM 2226 C C . PHE A 1 283 ? -6.031 -54.781 -21.453 1 97.31 283 PHE A C 1
ATOM 2228 O O . PHE A 1 283 ? -5.551 -55.625 -20.703 1 97.31 283 PHE A O 1
ATOM 2235 N N . ARG A 1 284 ? -6.43 -55.062 -22.656 1 97.31 284 ARG A N 1
ATOM 2236 C CA . ARG A 1 284 ? -6.266 -56.406 -23.188 1 97.31 284 ARG A CA 1
ATOM 2237 C C . ARG A 1 284 ? -4.789 -56.75 -23.328 1 97.31 284 ARG A C 1
ATOM 2239 O O . ARG A 1 284 ? -4.391 -57.906 -23.062 1 97.31 284 ARG A O 1
ATOM 2246 N N . VAL A 1 285 ? -4.062 -55.812 -23.75 1 97.69 285 VAL A N 1
ATOM 2247 C CA . VAL A 1 285 ? -2.621 -56 -23.859 1 97.69 285 VAL A CA 1
ATOM 2248 C C . VAL A 1 285 ? -2.047 -56.375 -22.484 1 97.69 285 VAL A C 1
ATOM 2250 O O . VAL A 1 285 ? -1.158 -57.219 -22.391 1 97.69 285 VAL A O 1
ATOM 2253 N N . LEU A 1 286 ? -2.568 -55.781 -21.469 1 97.5 286 LEU A N 1
ATOM 2254 C CA . LEU A 1 286 ? -2.07 -56 -20.125 1 97.5 286 LEU A CA 1
ATOM 2255 C C . LEU A 1 286 ? -2.73 -57.219 -19.484 1 97.5 286 LEU A C 1
ATOM 2257 O O . LEU A 1 286 ? -2.322 -57.656 -18.406 1 97.5 286 LEU A O 1
ATOM 2261 N N . GLU A 1 287 ? -3.725 -57.719 -20.125 1 96.31 287 GLU A N 1
ATOM 2262 C CA . GLU A 1 287 ? -4.551 -58.781 -19.578 1 96.31 287 GLU A CA 1
ATOM 2263 C C . GLU A 1 287 ? -5.203 -58.375 -18.266 1 96.31 287 GLU A C 1
ATOM 2265 O O . GLU A 1 287 ? -5.184 -59.125 -17.297 1 96.31 287 GLU A O 1
ATOM 2270 N N . LEU A 1 288 ? -5.676 -57.156 -18.25 1 95.44 288 LEU A N 1
ATOM 2271 C CA . LEU A 1 288 ? -6.41 -56.594 -17.141 1 95.44 288 LEU A CA 1
ATOM 2272 C C . LEU A 1 288 ? -7.824 -56.188 -17.547 1 95.44 288 LEU A C 1
ATOM 2274 O O . LEU A 1 288 ? -8.062 -55.906 -18.719 1 95.44 288 LEU A O 1
ATOM 2278 N N . PRO A 1 289 ? -8.734 -56.25 -16.547 1 95.12 289 PRO A N 1
ATOM 2279 C CA . PRO A 1 289 ? -10.07 -55.719 -16.875 1 95.12 289 PRO A CA 1
ATOM 2280 C C . PRO A 1 289 ? -10.086 -54.219 -17.125 1 95.12 289 PRO A C 1
ATOM 2282 O O . PRO A 1 289 ? -9.344 -53.469 -16.469 1 95.12 289 PRO A O 1
ATOM 2285 N N . THR A 1 290 ? -10.906 -53.812 -18.031 1 94.5 290 THR A N 1
ATOM 2286 C CA . THR A 1 290 ? -11.078 -52.375 -18.266 1 94.5 290 THR A CA 1
ATOM 2287 C C . THR A 1 290 ? -11.75 -51.719 -17.078 1 94.5 290 THR A C 1
ATOM 2289 O O . THR A 1 290 ? -12.859 -52.094 -16.688 1 94.5 290 THR A O 1
ATOM 2292 N N . PRO A 1 291 ? -11.125 -50.75 -16.547 1 93.38 291 PRO A N 1
ATOM 2293 C CA . PRO A 1 291 ? -11.727 -50.094 -15.391 1 93.38 291 PRO A CA 1
ATOM 2294 C C . PRO A 1 291 ? -12.93 -49.25 -15.766 1 93.38 291 PRO A C 1
ATOM 2296 O O . PRO A 1 291 ? -13.07 -48.844 -16.922 1 93.38 291 PRO A O 1
ATOM 2299 N N . SER A 1 292 ? -13.703 -48.938 -14.711 1 92.62 292 SER A N 1
ATOM 2300 C CA . SER A 1 292 ? -14.828 -48.031 -14.883 1 92.62 292 SER A CA 1
ATOM 2301 C C . SER A 1 292 ? -14.359 -46.625 -15.227 1 92.62 292 SER A C 1
ATOM 2303 O O . SER A 1 292 ? -13.305 -46.188 -14.758 1 92.62 292 SER A O 1
ATOM 2305 N N . LEU A 1 293 ? -15.188 -45.906 -16.031 1 93.38 293 LEU A N 1
ATOM 2306 C CA . LEU A 1 293 ? -14.875 -44.531 -16.375 1 93.38 293 LEU A CA 1
ATOM 2307 C C . LEU A 1 293 ? -14.977 -43.625 -15.141 1 93.38 293 LEU A C 1
ATOM 2309 O O . LEU A 1 293 ? -14.5 -42.5 -15.148 1 93.38 293 LEU A O 1
ATOM 2313 N N . LEU A 1 294 ? -15.492 -44.125 -14.094 1 92.5 294 LEU A N 1
ATOM 2314 C CA . LEU A 1 294 ? -15.688 -43.344 -12.867 1 92.5 294 LEU A CA 1
ATOM 2315 C C . LEU A 1 294 ? -14.57 -43.625 -11.867 1 92.5 294 LEU A C 1
ATOM 2317 O O . LEU A 1 294 ? -14.547 -43.031 -10.781 1 92.5 294 LEU A O 1
ATOM 2321 N N . SER A 1 295 ? -13.617 -44.344 -12.312 1 90.5 295 SER A N 1
ATOM 2322 C CA . SER A 1 295 ? -12.578 -44.719 -11.359 1 90.5 295 SER A CA 1
ATOM 2323 C C . SER A 1 295 ? -11.273 -44 -11.656 1 90.5 295 SER A C 1
ATOM 2325 O O . SER A 1 295 ? -10.398 -43.906 -10.797 1 90.5 295 SER A O 1
ATOM 2327 N N . LEU A 1 296 ? -11.148 -43.531 -12.891 1 88.31 296 LEU A N 1
ATOM 2328 C CA . LEU A 1 296 ? -9.891 -42.906 -13.289 1 88.31 296 LEU A CA 1
ATOM 2329 C C . LEU A 1 296 ? -10.148 -41.594 -14 1 88.31 296 LEU A C 1
ATOM 2331 O O . LEU A 1 296 ? -11.094 -41.469 -14.789 1 88.31 296 LEU A O 1
ATOM 2335 N N . GLY A 1 297 ? -9.406 -40.594 -13.656 1 86.94 297 GLY A N 1
ATOM 2336 C CA . GLY A 1 297 ? -9.375 -39.375 -14.453 1 86.94 297 GLY A CA 1
ATOM 2337 C C . GLY A 1 297 ? -8.148 -39.281 -15.336 1 86.94 297 GLY A C 1
ATOM 2338 O O . GLY A 1 297 ? -7.277 -40.156 -15.297 1 86.94 297 GLY A O 1
ATOM 2339 N N . THR A 1 298 ? -8.133 -38.25 -16.219 1 95.31 298 THR A N 1
ATOM 2340 C CA . THR A 1 298 ? -6.938 -38 -17.016 1 95.31 298 THR A CA 1
ATOM 2341 C C . THR A 1 298 ? -5.871 -37.281 -16.203 1 95.31 298 THR A C 1
ATOM 2343 O O . THR A 1 298 ? -6.141 -36.812 -15.102 1 95.31 298 THR A O 1
ATOM 2346 N N . THR A 1 299 ? -4.684 -37.281 -16.781 1 96.62 299 THR A N 1
ATOM 2347 C CA . THR A 1 299 ? -3.533 -36.75 -16.047 1 96.62 299 THR A CA 1
ATOM 2348 C C . THR A 1 299 ? -3.057 -35.438 -16.688 1 96.62 299 THR A C 1
ATOM 2350 O O . THR A 1 299 ? -3.062 -35.281 -17.906 1 96.62 299 THR A O 1
ATOM 2353 N N . GLU A 1 300 ? -2.793 -34.469 -15.891 1 96.56 300 GLU A N 1
ATOM 2354 C CA . GLU A 1 300 ? -2.01 -33.312 -16.281 1 96.56 300 GLU A CA 1
ATOM 2355 C C . GLU A 1 300 ? -0.551 -33.469 -15.852 1 96.56 300 GLU A C 1
ATOM 2357 O O . GLU A 1 300 ? -0.241 -33.438 -14.664 1 96.56 300 GLU A O 1
ATOM 2362 N N . SER A 1 301 ? 0.378 -33.531 -16.828 1 96.31 301 SER A N 1
ATOM 2363 C CA . SER A 1 301 ? 1.748 -33.938 -16.516 1 96.31 301 SER A CA 1
ATOM 2364 C C . SER A 1 301 ? 2.664 -32.719 -16.391 1 96.31 301 SER A C 1
ATOM 2366 O O . SER A 1 301 ? 3.885 -32.844 -16.516 1 96.31 301 SER A O 1
ATOM 2368 N N . GLY A 1 302 ? 2.082 -31.547 -16.188 1 96.88 302 GLY A N 1
ATOM 2369 C CA . GLY A 1 302 ? 2.889 -30.359 -15.953 1 96.88 302 GLY A CA 1
ATOM 2370 C C . GLY A 1 302 ? 3.545 -30.359 -14.586 1 96.88 302 GLY A C 1
ATOM 2371 O O . GLY A 1 302 ? 4.465 -29.562 -14.336 1 96.88 302 GLY A O 1
ATOM 2372 N N . GLN A 1 303 ? 3.07 -31.156 -13.711 1 97.88 303 GLN A N 1
ATOM 2373 C CA . GLN A 1 303 ? 3.674 -31.422 -12.406 1 97.88 303 GLN A CA 1
ATOM 2374 C C . GLN A 1 303 ? 3.49 -32.875 -12 1 97.88 303 GLN A C 1
ATOM 2376 O O . GLN A 1 303 ? 2.414 -33.438 -12.188 1 97.88 303 GLN A O 1
ATOM 2381 N N . VAL A 1 304 ? 4.52 -33.531 -11.578 1 98.44 304 VAL A N 1
ATOM 2382 C CA . VAL A 1 304 ? 4.52 -34.906 -11.086 1 98.44 304 VAL A CA 1
ATOM 2383 C C . VAL A 1 304 ? 5.555 -35.031 -9.977 1 98.44 304 VAL A C 1
ATOM 2385 O O . VAL A 1 304 ? 6.691 -34.594 -10.109 1 98.44 304 VAL A O 1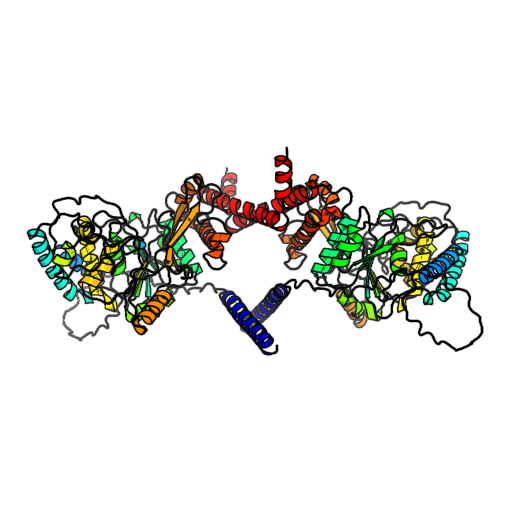
ATOM 2388 N N . ILE A 1 305 ? 5.164 -35.688 -8.883 1 98.62 305 ILE A N 1
ATOM 2389 C CA . ILE A 1 305 ? 6.113 -36 -7.82 1 98.62 305 ILE A CA 1
ATOM 2390 C C . ILE A 1 305 ? 6.367 -37.5 -7.773 1 98.62 305 ILE A C 1
ATOM 2392 O O . ILE A 1 305 ? 5.426 -38.312 -7.828 1 98.62 305 ILE A O 1
ATOM 2396 N N . MET A 1 306 ? 7.695 -37.875 -7.66 1 98.75 306 MET A N 1
ATOM 2397 C CA . MET A 1 306 ? 7.992 -39.312 -7.711 1 98.75 306 MET A CA 1
ATOM 2398 C C . MET A 1 306 ? 9.289 -39.625 -6.977 1 98.75 306 MET A C 1
ATOM 2400 O O . MET A 1 306 ? 10.195 -38.781 -6.918 1 98.75 306 MET A O 1
ATOM 2404 N N . SER A 1 307 ? 9.359 -40.781 -6.5 1 98.75 307 SER A N 1
ATOM 2405 C CA . SER A 1 307 ? 10.602 -41.312 -5.949 1 98.75 307 SER A CA 1
ATOM 2406 C C . SER A 1 307 ? 11.227 -42.344 -6.898 1 98.75 307 SER A C 1
ATOM 2408 O O . SER A 1 307 ? 10.625 -43.375 -7.188 1 98.75 307 SER A O 1
ATOM 2410 N N . LYS A 1 308 ? 12.398 -42.062 -7.32 1 98.19 308 LYS A N 1
ATOM 2411 C CA . LYS A 1 308 ? 13.102 -43.031 -8.164 1 98.19 308 LYS A CA 1
ATOM 2412 C C . LYS A 1 308 ? 13.484 -44.281 -7.375 1 98.19 308 LYS A C 1
ATOM 2414 O O . LYS A 1 308 ? 13.625 -45.375 -7.945 1 98.19 308 LYS A O 1
ATOM 2419 N N . ARG A 1 309 ? 13.625 -44.125 -6.117 1 97.56 309 ARG A N 1
ATOM 2420 C CA . ARG A 1 309 ? 13.953 -45.25 -5.254 1 97.56 309 ARG A CA 1
ATOM 2421 C C . ARG A 1 309 ? 12.844 -46.312 -5.277 1 97.56 309 ARG A C 1
ATOM 2423 O O . ARG A 1 309 ? 13.125 -47.5 -5.379 1 97.56 309 ARG A O 1
ATOM 2430 N N . THR A 1 310 ? 11.664 -45.875 -5.266 1 97.88 310 THR A N 1
ATOM 2431 C CA . THR A 1 310 ? 10.555 -46.812 -5.105 1 97.88 310 THR A CA 1
ATOM 2432 C C . THR A 1 310 ? 9.867 -47.062 -6.445 1 97.88 310 THR A C 1
ATOM 2434 O O . THR A 1 310 ? 9.133 -48.062 -6.598 1 97.88 310 THR A O 1
ATOM 2437 N N . HIS A 1 311 ? 10.102 -46.25 -7.441 1 98.56 311 HIS A N 1
ATOM 2438 C CA . HIS A 1 311 ? 9.289 -46.312 -8.648 1 98.56 311 HIS A CA 1
ATOM 2439 C C . HIS A 1 311 ? 10.164 -46.344 -9.898 1 98.56 311 HIS A C 1
ATOM 2441 O O . HIS A 1 311 ? 9.742 -45.875 -10.961 1 98.56 311 HIS A O 1
ATOM 2447 N N . SER A 1 312 ? 11.32 -46.844 -9.828 1 98.19 312 SER A N 1
ATOM 2448 C CA . SER A 1 312 ? 12.18 -46.906 -11 1 98.19 312 SER A CA 1
ATOM 2449 C C . SER A 1 312 ? 11.547 -47.781 -12.102 1 98.19 312 SER A C 1
ATOM 2451 O O . SER A 1 312 ? 11.703 -47.469 -13.289 1 98.19 312 SER A O 1
ATOM 2453 N N . ASP A 1 313 ? 10.891 -48.812 -11.703 1 98.56 313 ASP A N 1
ATOM 2454 C CA . ASP A 1 313 ? 10.234 -49.656 -12.68 1 98.56 313 ASP A CA 1
ATOM 2455 C C . ASP A 1 313 ? 9.133 -48.906 -13.422 1 98.56 313 ASP A C 1
ATOM 2457 O O . ASP A 1 313 ? 9.031 -48.969 -14.641 1 98.56 313 ASP A O 1
ATOM 2461 N N . VAL A 1 314 ? 8.344 -48.125 -12.672 1 98.69 314 VAL A N 1
ATOM 2462 C CA . VAL A 1 314 ? 7.285 -47.312 -13.273 1 98.69 314 VAL A CA 1
ATOM 2463 C C . VAL A 1 314 ? 7.895 -46.344 -14.258 1 98.69 314 VAL A C 1
ATOM 2465 O O . VAL A 1 314 ? 7.402 -46.188 -15.383 1 98.69 314 VAL A O 1
ATOM 2468 N N . LEU A 1 315 ? 8.977 -45.719 -13.898 1 98.69 315 LEU A N 1
ATOM 2469 C CA . LEU A 1 315 ? 9.609 -44.719 -14.734 1 98.69 315 LEU A CA 1
ATOM 2470 C C . LEU A 1 315 ? 10.141 -45.312 -16.031 1 98.69 315 LEU A C 1
ATOM 2472 O O . LEU A 1 315 ? 10.023 -44.75 -17.094 1 98.69 315 LEU A O 1
ATOM 2476 N N . LEU A 1 316 ? 10.688 -46.469 -15.906 1 98.44 316 LEU A N 1
ATOM 2477 C CA . LEU A 1 316 ? 11.188 -47.156 -17.094 1 98.44 316 LEU A CA 1
ATOM 2478 C C . LEU A 1 316 ? 10.039 -47.562 -18 1 98.44 316 LEU A C 1
ATOM 2480 O O . LEU A 1 316 ? 10.18 -47.562 -19.234 1 98.44 316 LEU A O 1
ATOM 2484 N N . LEU A 1 317 ? 8.93 -47.938 -17.406 1 98.75 317 LEU A N 1
ATOM 2485 C CA . LEU A 1 317 ? 7.777 -48.281 -18.25 1 98.75 317 LEU A CA 1
ATOM 2486 C C . LEU A 1 317 ? 7.211 -47.031 -18.906 1 98.75 317 LEU A C 1
ATOM 2488 O O . LEU A 1 317 ? 6.777 -47.062 -20.062 1 98.75 317 LEU A O 1
ATOM 2492 N N . VAL A 1 318 ? 7.168 -45.906 -18.156 1 98.56 318 VAL A N 1
ATOM 2493 C CA . VAL A 1 318 ? 6.805 -44.625 -18.766 1 98.56 318 VAL A CA 1
ATOM 2494 C C . VAL A 1 318 ? 7.715 -44.344 -19.953 1 98.56 318 VAL A C 1
ATOM 2496 O O . VAL A 1 318 ? 7.25 -43.906 -21.016 1 98.56 318 VAL A O 1
ATOM 2499 N N . LEU A 1 319 ? 8.992 -44.594 -19.812 1 97.5 319 LEU A N 1
ATOM 2500 C CA . LEU A 1 319 ? 9.953 -44.406 -20.891 1 97.5 319 LEU A CA 1
ATOM 2501 C C . LEU A 1 319 ? 9.57 -45.25 -22.109 1 97.5 319 LEU A C 1
ATOM 2503 O O . LEU A 1 319 ? 9.508 -44.75 -23.234 1 97.5 319 LEU A O 1
ATOM 2507 N N . TYR A 1 320 ? 9.289 -46.469 -21.891 1 97.81 320 TYR A N 1
ATOM 2508 C CA . TYR A 1 320 ? 8.898 -47.406 -22.953 1 97.81 320 TYR A CA 1
ATOM 2509 C C . TYR A 1 320 ? 7.664 -46.875 -23.688 1 97.81 320 TYR A C 1
ATOM 2511 O O . TYR A 1 320 ? 7.637 -46.875 -24.922 1 97.81 320 TYR A O 1
ATOM 2519 N N . TYR A 1 321 ? 6.633 -46.531 -22.922 1 98 321 TYR A N 1
ATOM 2520 C CA . TYR A 1 321 ? 5.406 -46 -23.516 1 98 321 TYR A CA 1
ATOM 2521 C C . TYR A 1 321 ? 5.699 -44.781 -24.359 1 98 321 TYR A C 1
ATOM 2523 O O . TYR A 1 321 ? 5.039 -44.562 -25.391 1 98 321 TYR A O 1
ATOM 2531 N N . ASN A 1 322 ? 6.676 -44 -24 1 96.31 322 ASN A N 1
ATOM 2532 C CA . ASN A 1 322 ? 6.988 -42.781 -24.734 1 96.31 322 ASN A CA 1
ATOM 2533 C C . ASN A 1 322 ? 7.867 -43.094 -25.953 1 96.31 322 ASN A C 1
ATOM 2535 O O . ASN A 1 322 ? 7.75 -42.406 -26.969 1 96.31 322 ASN A O 1
ATOM 2539 N N . ILE A 1 323 ? 8.766 -44.031 -25.812 1 94.5 323 ILE A N 1
ATOM 2540 C CA . ILE A 1 323 ? 9.539 -44.438 -26.969 1 94.5 323 ILE A CA 1
ATOM 2541 C C . ILE A 1 323 ? 8.602 -44.812 -28.125 1 94.5 323 ILE A C 1
ATOM 2543 O O . ILE A 1 323 ? 8.828 -44.406 -29.266 1 94.5 323 ILE A O 1
ATOM 2547 N N . PHE A 1 324 ? 7.543 -45.438 -27.812 1 95.31 324 PHE A N 1
ATOM 2548 C CA . PHE A 1 324 ? 6.598 -45.875 -28.828 1 95.31 324 PHE A CA 1
ATOM 2549 C C . PHE A 1 324 ? 5.297 -45.094 -28.734 1 95.31 324 PHE A C 1
ATOM 2551 O O . PHE A 1 324 ? 4.227 -45.594 -29.078 1 95.31 324 PHE A O 1
ATOM 2558 N N . GLY A 1 325 ? 5.367 -43.938 -28.188 1 94.12 325 GLY A N 1
ATOM 2559 C CA . GLY A 1 325 ? 4.199 -43.094 -27.969 1 94.12 325 GLY A CA 1
ATOM 2560 C C . GLY A 1 325 ? 3.426 -42.812 -29.25 1 94.12 325 GLY A C 1
ATOM 2561 O O . GLY A 1 325 ? 2.273 -43.219 -29.375 1 94.12 325 GLY A O 1
ATOM 2562 N N . PRO A 1 326 ? 4.086 -42.156 -30.188 1 91.31 326 PRO A N 1
ATOM 2563 C CA . PRO A 1 326 ? 3.381 -41.75 -31.406 1 91.31 326 PRO A CA 1
ATOM 2564 C C . PRO A 1 326 ? 2.84 -42.938 -32.219 1 91.31 326 PRO A C 1
ATOM 2566 O O . PRO A 1 326 ? 1.757 -42.844 -32.781 1 91.31 326 PRO A O 1
ATOM 2569 N N . SER A 1 327 ? 3.508 -44.125 -32.188 1 91.31 327 SER A N 1
ATOM 2570 C CA . SER A 1 327 ? 3.166 -45.188 -33.125 1 91.31 327 SER A CA 1
ATOM 2571 C C . SER A 1 327 ? 2.164 -46.156 -32.469 1 91.31 327 SER A C 1
ATOM 2573 O O . SER A 1 327 ? 1.478 -46.906 -33.188 1 91.31 327 SER A O 1
ATOM 2575 N N . PHE A 1 328 ? 2.064 -46.094 -31.141 1 95.38 328 PHE A N 1
ATOM 2576 C CA . PHE A 1 328 ? 1.217 -47.125 -30.578 1 95.38 328 PHE A CA 1
ATOM 2577 C C . PHE A 1 328 ? 0.516 -46.656 -29.328 1 95.38 328 PHE A C 1
ATOM 2579 O O . PHE A 1 328 ? -0.715 -46.594 -29.266 1 95.38 328 PHE A O 1
ATOM 2586 N N . TYR A 1 329 ? 1.208 -46.156 -28.328 1 96.5 329 TYR A N 1
ATOM 2587 C CA . TYR A 1 329 ? 0.626 -46 -27.016 1 96.5 329 TYR A CA 1
ATOM 2588 C C . TYR A 1 329 ? -0.175 -44.688 -26.922 1 96.5 329 TYR A C 1
ATOM 2590 O O . TYR A 1 329 ? -1.236 -44.656 -26.297 1 96.5 329 TYR A O 1
ATOM 2598 N N . TYR A 1 330 ? 0.291 -43.594 -27.5 1 95.12 330 TYR A N 1
ATOM 2599 C CA . TYR A 1 330 ? -0.477 -42.344 -27.422 1 95.12 330 TYR A CA 1
ATOM 2600 C C . TYR A 1 330 ? -1.861 -42.531 -28.047 1 95.12 330 TYR A C 1
ATOM 2602 O O . TYR A 1 330 ? -2.873 -42.219 -27.406 1 95.12 330 TYR A O 1
ATOM 2610 N N . PRO A 1 331 ? -1.93 -43.094 -29.234 1 94.44 331 PRO A N 1
ATOM 2611 C CA . PRO A 1 331 ? -3.254 -43.312 -29.828 1 94.44 331 PRO A CA 1
ATOM 2612 C C . PRO A 1 331 ? -4.137 -44.219 -28.984 1 94.44 331 PRO A C 1
ATOM 2614 O O . PRO A 1 331 ? -5.359 -44.062 -28.969 1 94.44 331 PRO A O 1
ATOM 2617 N N . LEU A 1 332 ? -3.578 -45.156 -28.281 1 95.56 332 LEU A N 1
ATOM 2618 C CA . LEU A 1 332 ? -4.355 -46.094 -27.484 1 95.56 332 LEU A CA 1
ATOM 2619 C C . LEU A 1 332 ? -4.824 -45.438 -26.188 1 95.56 332 LEU A C 1
ATOM 2621 O O . LEU A 1 332 ? -5.934 -45.719 -25.719 1 95.56 332 LEU A O 1
ATOM 2625 N N . LEU A 1 333 ? -4.02 -44.594 -25.656 1 96.25 333 LEU A N 1
ATOM 2626 C CA . LEU A 1 333 ? -4.285 -44.031 -24.344 1 96.25 333 LEU A CA 1
ATOM 2627 C C . LEU A 1 333 ? -5.199 -42.812 -24.438 1 96.25 333 LEU A C 1
ATOM 2629 O O . LEU A 1 333 ? -5.98 -42.562 -23.516 1 96.25 333 LEU A O 1
ATOM 2633 N N . THR A 1 334 ? -5.137 -42.031 -25.531 1 94.75 334 THR A N 1
ATOM 2634 C CA . THR A 1 334 ? -5.871 -40.781 -25.578 1 94.75 334 THR A CA 1
ATOM 2635 C C . THR A 1 334 ? -6.938 -40.812 -26.672 1 94.75 334 THR A C 1
ATOM 2637 O O . THR A 1 334 ? -7.945 -40.125 -26.594 1 94.75 334 THR A O 1
ATOM 2640 N N . GLN A 1 335 ? -6.723 -41.656 -27.703 1 94.19 335 GLN A N 1
ATOM 2641 C CA . GLN A 1 335 ? -7.66 -41.875 -28.797 1 94.19 335 GLN A CA 1
ATOM 2642 C C . GLN A 1 335 ? -8.141 -40.562 -29.406 1 94.19 335 GLN A C 1
ATOM 2644 O O . GLN A 1 335 ? -9.344 -40.344 -29.531 1 94.19 335 GLN A O 1
ATOM 2649 N N . CYS A 1 336 ? -7.219 -39.656 -29.703 1 90.44 336 CYS A N 1
ATOM 2650 C CA . CYS A 1 336 ? -7.375 -38.375 -30.422 1 90.44 336 CYS A CA 1
ATOM 2651 C C . CYS A 1 336 ? -8.109 -37.344 -29.562 1 90.44 336 CYS A C 1
ATOM 2653 O O . CYS A 1 336 ? -8.633 -36.375 -30.078 1 90.44 336 CYS A O 1
ATOM 2655 N N . ASP A 1 337 ? -8.234 -37.594 -28.328 1 92.38 337 ASP A N 1
ATOM 2656 C CA . ASP A 1 337 ? -8.891 -36.625 -27.453 1 92.38 337 ASP A CA 1
ATOM 2657 C C . ASP A 1 337 ? -7.91 -35.531 -27 1 92.38 337 ASP A C 1
ATOM 2659 O O . ASP A 1 337 ? -6.777 -35.469 -27.469 1 92.38 337 ASP A O 1
ATOM 2663 N N . ALA A 1 338 ? -8.344 -34.656 -26.141 1 89.25 338 ALA A N 1
ATOM 2664 C CA . ALA A 1 338 ? -7.598 -33.469 -25.75 1 89.25 338 ALA A CA 1
ATOM 2665 C C . ALA A 1 338 ? -6.309 -33.844 -25.016 1 89.25 338 ALA A C 1
ATOM 2667 O O . ALA A 1 338 ? -6.316 -34.656 -24.109 1 89.25 338 ALA A O 1
ATOM 2668 N N . GLY A 1 339 ? -5.211 -33.25 -25.531 1 87.94 339 GLY A N 1
ATOM 2669 C CA . GLY A 1 339 ? -3.941 -33.344 -24.828 1 87.94 339 GLY A CA 1
ATOM 2670 C C . GLY A 1 339 ? -3.189 -34.625 -25.141 1 87.94 339 GLY A C 1
ATOM 2671 O O . GLY A 1 339 ? -2.434 -35.125 -24.312 1 87.94 339 GLY A O 1
ATOM 2672 N N . GLU A 1 340 ? -3.35 -35.188 -26.266 1 89.81 340 GLU A N 1
ATOM 2673 C CA . GLU A 1 340 ? -2.654 -36.406 -26.625 1 89.81 340 GLU A CA 1
ATOM 2674 C C . GLU A 1 340 ? -1.142 -36.219 -26.594 1 89.81 340 GLU A C 1
ATOM 2676 O O . GLU A 1 340 ? -0.627 -35.25 -27.156 1 89.81 340 GLU A O 1
ATOM 2681 N N . GLY A 1 341 ? -0.483 -37 -25.891 1 92.19 341 GLY A N 1
ATOM 2682 C CA . GLY A 1 341 ? 0.957 -37 -25.688 1 92.19 341 GLY A CA 1
ATOM 2683 C C . GLY A 1 341 ? 1.403 -37.906 -24.547 1 92.19 341 GLY A C 1
ATOM 2684 O O . GLY A 1 341 ? 0.939 -39.062 -24.438 1 92.19 341 GLY A O 1
ATOM 2685 N N . ASP A 1 342 ? 2.258 -37.375 -23.781 1 94.81 342 ASP A N 1
ATOM 2686 C CA . ASP A 1 342 ? 2.854 -38.219 -22.75 1 94.81 342 ASP A CA 1
ATOM 2687 C C . ASP A 1 342 ? 1.969 -38.281 -21.516 1 94.81 342 ASP A C 1
ATOM 2689 O O . ASP A 1 342 ? 2.178 -39.125 -20.625 1 94.81 342 ASP A O 1
ATOM 2693 N N . LYS A 1 343 ? 0.994 -37.438 -21.375 1 95.19 343 LYS A N 1
ATOM 2694 C CA . LYS A 1 343 ? 0.328 -37.188 -20.094 1 95.19 343 LYS A CA 1
ATOM 2695 C C . LYS A 1 343 ? -0.264 -38.469 -19.516 1 95.19 343 LYS A C 1
ATOM 2697 O O . LYS A 1 343 ? -0.168 -38.719 -18.312 1 95.19 343 LYS A O 1
ATOM 2702 N N . GLU A 1 344 ? -0.761 -39.375 -20.344 1 97.12 344 GLU A N 1
ATOM 2703 C CA . GLU A 1 344 ? -1.429 -40.531 -19.812 1 97.12 344 GLU A CA 1
ATOM 2704 C C . GLU A 1 344 ? -0.43 -41.656 -19.531 1 97.12 344 GLU A C 1
ATOM 2706 O O . GLU A 1 344 ? -0.73 -42.594 -18.781 1 97.12 344 GLU A O 1
ATOM 2711 N N . THR A 1 345 ? 0.763 -41.625 -20.109 1 98.12 345 THR A N 1
ATOM 2712 C CA . THR A 1 345 ? 1.748 -42.656 -19.906 1 98.12 345 THR A CA 1
ATOM 2713 C C . THR A 1 345 ? 2.152 -42.75 -18.438 1 98.12 345 THR A C 1
ATOM 2715 O O . THR A 1 345 ? 2.477 -43.812 -17.938 1 98.12 345 THR A O 1
ATOM 2718 N N . TRP A 1 346 ? 2.064 -41.656 -17.75 1 98.25 346 TRP A N 1
ATOM 2719 C CA . TRP A 1 346 ? 2.49 -41.594 -16.359 1 98.25 346 TRP A CA 1
ATOM 2720 C C . TRP A 1 346 ? 1.566 -42.406 -15.469 1 98.25 346 TRP A C 1
ATOM 2722 O O . TRP A 1 346 ? 2.029 -43.25 -14.695 1 98.25 346 TRP A O 1
ATOM 2732 N N . LEU A 1 347 ? 0.348 -42.188 -15.578 1 98.12 347 LEU A N 1
ATOM 2733 C CA . LEU A 1 347 ? -0.616 -42.906 -14.75 1 98.12 347 LEU A CA 1
ATOM 2734 C C . LEU A 1 347 ? -0.681 -44.375 -15.133 1 98.12 347 LEU A C 1
ATOM 2736 O O . LEU A 1 347 ? -0.628 -45.25 -14.273 1 98.12 347 LEU A O 1
ATOM 2740 N N . TYR A 1 348 ? -0.744 -44.688 -16.359 1 98.06 348 TYR A N 1
ATOM 2741 C CA . TYR A 1 348 ? -1.057 -46.062 -16.812 1 98.06 348 TYR A CA 1
ATOM 2742 C C . TYR A 1 348 ? 0.147 -46.969 -16.656 1 98.06 348 TYR A C 1
ATOM 2744 O O . TYR A 1 348 ? -0.007 -48.188 -16.547 1 98.06 348 TYR A O 1
ATOM 2752 N N . ALA A 1 349 ? 1.354 -46.438 -16.625 1 98.69 349 ALA A N 1
ATOM 2753 C CA . ALA A 1 349 ? 2.508 -47.25 -16.281 1 98.69 349 ALA A CA 1
ATOM 2754 C C . ALA A 1 349 ? 2.389 -47.781 -14.852 1 98.69 349 ALA A C 1
ATOM 2756 O O . ALA A 1 349 ? 2.709 -48.938 -14.586 1 98.69 349 ALA A O 1
ATOM 2757 N N . ALA A 1 350 ? 1.961 -46.938 -13.953 1 98.25 350 ALA A N 1
ATOM 2758 C CA . ALA A 1 350 ? 1.772 -47.375 -12.57 1 98.25 350 ALA A CA 1
ATOM 2759 C C . ALA A 1 350 ? 0.682 -48.438 -12.469 1 98.25 350 ALA A C 1
ATOM 2761 O O . ALA A 1 350 ? 0.831 -49.406 -11.742 1 98.25 350 ALA A O 1
ATOM 2762 N N . ILE A 1 351 ? -0.357 -48.25 -13.18 1 97.31 351 ILE A N 1
ATOM 2763 C CA . ILE A 1 351 ? -1.46 -49.188 -13.188 1 97.31 351 ILE A CA 1
ATOM 2764 C C . ILE A 1 351 ? -0.978 -50.531 -13.742 1 97.31 351 ILE A C 1
ATOM 2766 O O . ILE A 1 351 ? -1.254 -51.594 -13.156 1 97.31 351 ILE A O 1
ATOM 2770 N N . ALA A 1 352 ? -0.261 -50.5 -14.82 1 98.19 352 ALA A N 1
ATOM 2771 C CA . ALA A 1 352 ? 0.22 -51.719 -15.492 1 98.19 352 ALA A CA 1
ATOM 2772 C C . ALA A 1 352 ? 1.093 -52.562 -14.555 1 98.19 352 ALA A C 1
ATOM 2774 O O . ALA A 1 352 ? 1.058 -53.781 -14.594 1 98.19 352 ALA A O 1
ATOM 2775 N N . LEU A 1 353 ? 1.854 -51.875 -13.711 1 98 353 LEU A N 1
ATOM 2776 C CA . LEU A 1 353 ? 2.793 -52.594 -12.844 1 98 353 LEU A CA 1
ATOM 2777 C C . LEU A 1 353 ? 2.217 -52.75 -11.445 1 98 353 LEU A C 1
ATOM 2779 O O . LEU A 1 353 ? 2.9 -53.25 -10.539 1 98 353 LEU A O 1
ATOM 2783 N N . GLU A 1 354 ? 1.015 -52.312 -11.258 1 96.5 354 GLU A N 1
ATOM 2784 C CA . GLU A 1 354 ? 0.319 -52.406 -9.977 1 96.5 354 GLU A CA 1
ATOM 2785 C C . GLU A 1 354 ? 1.142 -51.781 -8.859 1 96.5 354 GLU A C 1
ATOM 2787 O O . GLU A 1 354 ? 1.357 -52.406 -7.816 1 96.5 354 GLU A O 1
ATOM 2792 N N . LYS A 1 355 ? 1.646 -50.594 -9.172 1 97.62 355 LYS A N 1
ATOM 2793 C CA . LYS A 1 355 ? 2.412 -49.844 -8.188 1 97.62 355 LYS A CA 1
ATOM 2794 C C . LYS A 1 355 ? 1.55 -48.781 -7.527 1 97.62 355 LYS A C 1
ATOM 2796 O O . LYS A 1 355 ? 0.585 -48.281 -8.125 1 97.62 355 LYS A O 1
ATOM 2801 N N . ASP A 1 356 ? 1.912 -48.375 -6.316 1 97.69 356 ASP A N 1
ATOM 2802 C CA . ASP A 1 356 ? 1.174 -47.375 -5.562 1 97.69 356 ASP A CA 1
ATOM 2803 C C . ASP A 1 356 ? 1.293 -46 -6.219 1 97.69 356 ASP A C 1
ATOM 2805 O O . ASP A 1 356 ? 2.361 -45.625 -6.711 1 97.69 356 ASP A O 1
ATOM 2809 N N . TYR A 1 357 ? 0.182 -45.344 -6.266 1 97.94 357 TYR A N 1
ATOM 2810 C CA . TYR A 1 357 ? 0.13 -43.969 -6.719 1 97.94 357 TYR A CA 1
ATOM 2811 C C . TYR A 1 357 ? -1.046 -43.219 -6.09 1 97.94 357 TYR A C 1
ATOM 2813 O O . TYR A 1 357 ? -1.946 -43.844 -5.523 1 97.94 357 TYR A O 1
ATOM 2821 N N . TYR A 1 358 ? -0.958 -41.906 -6.09 1 97.94 358 TYR A N 1
ATOM 2822 C CA . TYR A 1 358 ? -2.096 -41.094 -5.727 1 97.94 358 TYR A CA 1
ATOM 2823 C C . TYR A 1 358 ? -2.33 -40 -6.762 1 97.94 358 TYR A C 1
ATOM 2825 O O . TYR A 1 358 ? -1.413 -39.25 -7.098 1 97.94 358 TYR A O 1
ATOM 2833 N N . GLN A 1 359 ? -3.473 -39.938 -7.293 1 97.56 359 GLN A N 1
ATOM 2834 C CA . GLN A 1 359 ? -3.861 -38.812 -8.148 1 97.56 359 GLN A CA 1
ATOM 2835 C C . GLN A 1 359 ? -4.809 -37.875 -7.426 1 97.56 359 GLN A C 1
ATOM 2837 O O . GLN A 1 359 ? -5.879 -38.281 -6.973 1 97.56 359 GLN A O 1
ATOM 2842 N N . VAL A 1 360 ? -4.43 -36.688 -7.367 1 97.88 360 VAL A N 1
ATOM 2843 C CA . VAL A 1 360 ? -5.254 -35.656 -6.727 1 97.88 360 VAL A CA 1
ATOM 2844 C C . VAL A 1 360 ? -6.652 -35.656 -7.34 1 97.88 360 VAL A C 1
ATOM 2846 O O . VAL A 1 360 ? -6.801 -35.75 -8.562 1 97.88 360 VAL A O 1
ATOM 2849 N N . ARG A 1 361 ? -7.633 -35.531 -6.449 1 96.75 361 ARG A N 1
ATOM 2850 C CA . ARG A 1 361 ? -9.016 -35.656 -6.902 1 96.75 361 ARG A CA 1
ATOM 2851 C C . ARG A 1 361 ? -9.648 -34.281 -7.121 1 96.75 361 ARG A C 1
ATOM 2853 O O . ARG A 1 361 ? -10.648 -34.156 -7.832 1 96.75 361 ARG A O 1
ATOM 2860 N N . GLN A 1 362 ? -9.133 -33.312 -6.414 1 97.06 362 GLN A N 1
ATOM 2861 C CA . GLN A 1 362 ? -9.609 -31.969 -6.688 1 97.06 362 GLN A CA 1
ATOM 2862 C C . GLN A 1 362 ? -9.445 -31.609 -8.164 1 97.06 362 GLN A C 1
ATOM 2864 O O . GLN A 1 362 ? -8.352 -31.703 -8.711 1 97.06 362 GLN A O 1
ATOM 2869 N N . ARG A 1 363 ? -10.492 -31.172 -8.734 1 96.19 363 ARG A N 1
ATOM 2870 C CA . ARG A 1 363 ? -10.484 -30.891 -10.164 1 96.19 363 ARG A CA 1
ATOM 2871 C C . ARG A 1 363 ? -9.531 -29.734 -10.492 1 96.19 363 ARG A C 1
ATOM 2873 O O . ARG A 1 363 ? -9.352 -28.828 -9.688 1 96.19 363 ARG A O 1
ATOM 2880 N N . ASN A 1 364 ? -9.047 -29.828 -11.664 1 95.75 364 ASN A N 1
ATOM 2881 C CA . ASN A 1 364 ? -8.234 -28.75 -12.211 1 95.75 364 ASN A CA 1
ATOM 2882 C C . ASN A 1 364 ? -9.023 -27.453 -12.312 1 95.75 364 ASN A C 1
ATOM 2884 O O . ASN A 1 364 ? -10.203 -27.453 -12.664 1 95.75 364 ASN A O 1
ATOM 2888 N N . GLY A 1 365 ? -8.414 -26.359 -11.867 1 95.38 365 GLY A N 1
ATOM 2889 C CA . GLY A 1 365 ? -9.031 -25.047 -12 1 95.38 365 GLY A CA 1
ATOM 2890 C C . GLY A 1 365 ? -8.477 -24.25 -13.172 1 95.38 365 GLY A C 1
ATOM 2891 O O . GLY A 1 365 ? -7.441 -24.609 -13.734 1 95.38 365 GLY A O 1
ATOM 2892 N N . VAL A 1 366 ? -9.273 -23.234 -13.516 1 95.19 366 VAL A N 1
ATOM 2893 C CA . VAL A 1 366 ? -8.828 -22.328 -14.578 1 95.19 366 VAL A CA 1
ATOM 2894 C C . VAL A 1 366 ? -8.992 -20.875 -14.117 1 95.19 366 VAL A C 1
ATOM 2896 O O . VAL A 1 366 ? -10 -20.531 -13.5 1 95.19 366 VAL A O 1
ATOM 2899 N N . ILE A 1 367 ? -8.016 -20.062 -14.352 1 96.38 367 ILE A N 1
ATOM 2900 C CA . ILE A 1 367 ? -8.125 -18.625 -14.102 1 96.38 367 ILE A CA 1
ATOM 2901 C C . ILE A 1 367 ? -7.891 -17.859 -15.398 1 96.38 367 ILE A C 1
ATOM 2903 O O . ILE A 1 367 ? -7.121 -18.297 -16.25 1 96.38 367 ILE A O 1
ATOM 2907 N N . GLY A 1 368 ? -8.633 -16.781 -15.539 1 96.44 368 GLY A N 1
ATOM 2908 C CA . GLY A 1 368 ? -8.555 -15.977 -16.75 1 96.44 368 GLY A CA 1
ATOM 2909 C C . GLY A 1 368 ? -9.32 -14.672 -16.641 1 96.44 368 GLY A C 1
ATOM 2910 O O . GLY A 1 368 ? -9.5 -14.141 -15.539 1 96.44 368 GLY A O 1
ATOM 2911 N N . HIS A 1 369 ? -9.539 -14.047 -17.812 1 93.44 369 HIS A N 1
ATOM 2912 C CA . HIS A 1 369 ? -10.25 -12.773 -17.828 1 93.44 369 HIS A CA 1
ATOM 2913 C C . HIS A 1 369 ? -11.391 -12.797 -18.844 1 93.44 369 HIS A C 1
ATOM 2915 O O . HIS A 1 369 ? -11.352 -13.562 -19.812 1 93.44 369 HIS A O 1
ATOM 2921 N N . HIS A 1 370 ? -12.359 -11.977 -18.594 1 90.88 370 HIS A N 1
ATOM 2922 C CA . HIS A 1 370 ? -13.516 -11.867 -19.484 1 90.88 370 HIS A CA 1
ATOM 2923 C C . HIS A 1 370 ? -13.297 -10.797 -20.531 1 90.88 370 HIS A C 1
ATOM 2925 O O . HIS A 1 370 ? -12.742 -9.727 -20.234 1 90.88 370 HIS A O 1
ATOM 2931 N N . THR A 1 371 ? -13.539 -11.148 -21.75 1 89.5 371 THR A N 1
ATOM 2932 C CA . THR A 1 371 ? -13.523 -10.219 -22.875 1 89.5 371 THR A CA 1
ATOM 2933 C C . THR A 1 371 ? -14.914 -10.102 -23.5 1 89.5 371 THR A C 1
ATOM 2935 O O . THR A 1 371 ? -15.867 -10.734 -23.031 1 89.5 371 THR A O 1
ATOM 2938 N N . ALA A 1 372 ? -15.008 -9.289 -24.547 1 87.56 372 ALA A N 1
ATOM 2939 C CA . ALA A 1 372 ? -16.266 -9.164 -25.281 1 87.56 372 ALA A CA 1
ATOM 2940 C C . ALA A 1 372 ? -16.672 -10.492 -25.922 1 87.56 372 ALA A C 1
ATOM 2942 O O . ALA A 1 372 ? -17.859 -10.789 -26.047 1 87.56 372 ALA A O 1
ATOM 2943 N N . ASP A 1 373 ? -15.711 -11.375 -26.219 1 91 373 ASP A N 1
ATOM 2944 C CA . ASP A 1 373 ? -15.953 -12.648 -26.891 1 91 373 ASP A CA 1
ATOM 2945 C C . ASP A 1 373 ? -16.109 -13.781 -25.875 1 91 373 ASP A C 1
ATOM 2947 O O . ASP A 1 373 ? -16.219 -14.945 -26.266 1 91 373 ASP A O 1
ATOM 2951 N N . GLY A 1 374 ? -16.031 -13.414 -24.578 1 91.75 374 GLY A N 1
ATOM 2952 C CA . GLY A 1 374 ? -16.219 -14.422 -23.547 1 91.75 374 GLY A CA 1
ATOM 2953 C C . GLY A 1 374 ? -15 -14.594 -22.656 1 91.75 374 GLY A C 1
ATOM 2954 O O . GLY A 1 374 ? -14.094 -13.758 -22.672 1 91.75 374 GLY A O 1
ATOM 2955 N N . PHE A 1 375 ? -15.125 -15.688 -21.953 1 92.19 375 PHE A N 1
ATOM 2956 C CA . PHE A 1 375 ? -14.062 -15.969 -20.984 1 92.19 375 PHE A CA 1
ATOM 2957 C C . PHE A 1 375 ? -12.82 -16.5 -21.688 1 92.19 375 PHE A C 1
ATOM 2959 O O . PHE A 1 375 ? -12.914 -17.391 -22.547 1 92.19 375 PHE A O 1
ATOM 2966 N N . ARG A 1 376 ? -11.711 -15.969 -21.359 1 92.88 376 ARG A N 1
ATOM 2967 C CA . ARG A 1 376 ? -10.422 -16.422 -21.875 1 92.88 376 ARG A CA 1
ATOM 2968 C C . ARG A 1 376 ? -9.531 -16.938 -20.734 1 92.88 376 ARG A C 1
ATOM 2970 O O . ARG A 1 376 ? -9.125 -16.156 -19.875 1 92.88 376 ARG A O 1
ATOM 2977 N N . GLY A 1 377 ? -9.195 -18.219 -20.828 1 94.56 377 GLY A N 1
ATOM 2978 C CA . GLY A 1 377 ? -8.328 -18.812 -19.828 1 94.56 377 GLY A CA 1
ATOM 2979 C C . GLY A 1 377 ? -6.879 -18.375 -19.953 1 94.56 377 GLY A C 1
ATOM 2980 O O . GLY A 1 377 ? -6.391 -18.156 -21.062 1 94.56 377 GLY A O 1
ATOM 2981 N N . SER A 1 378 ? -6.238 -18.266 -18.812 1 95.62 378 SER A N 1
ATOM 2982 C CA . SER A 1 378 ? -4.836 -17.859 -18.797 1 95.62 378 SER A CA 1
ATOM 2983 C C . SER A 1 378 ? -3.947 -18.969 -18.234 1 95.62 378 SER A C 1
ATOM 2985 O O . SER A 1 378 ? -2.865 -19.219 -18.766 1 95.62 378 SER A O 1
ATOM 2987 N N . SER A 1 379 ? -4.426 -19.609 -17.188 1 96.94 379 SER A N 1
ATOM 2988 C CA . SER A 1 379 ? -3.604 -20.562 -16.469 1 96.94 379 SER A CA 1
ATOM 2989 C C . SER A 1 379 ? -4.461 -21.656 -15.828 1 96.94 379 SER A C 1
ATOM 2991 O O . SER A 1 379 ? -5.605 -21.406 -15.438 1 96.94 379 SER A O 1
ATOM 2993 N N . MET A 1 380 ? -3.887 -22.844 -15.797 1 97.69 380 MET A N 1
ATOM 2994 C CA . MET A 1 380 ? -4.461 -23.906 -14.977 1 97.69 380 MET A CA 1
ATOM 2995 C C . MET A 1 380 ? -4.051 -23.75 -13.516 1 97.69 380 MET A C 1
ATOM 2997 O O . MET A 1 380 ? -2.959 -23.266 -13.227 1 97.69 380 MET A O 1
ATOM 3001 N N . MET A 1 381 ? -4.938 -24.141 -12.633 1 97.56 381 MET A N 1
ATOM 3002 C CA . MET A 1 381 ? -4.691 -24.109 -11.195 1 97.56 381 MET A CA 1
ATOM 3003 C C . MET A 1 381 ? -4.781 -25.5 -10.594 1 97.56 381 MET A C 1
ATOM 3005 O O . MET A 1 381 ? -5.852 -26.125 -10.602 1 97.56 381 MET A O 1
ATOM 3009 N N . GLN A 1 382 ? -3.656 -25.984 -10.078 1 98.06 382 GLN A N 1
ATOM 3010 C CA . GLN A 1 382 ? -3.66 -27.297 -9.438 1 98.06 382 GLN A CA 1
ATOM 3011 C C . GLN A 1 382 ? -3.609 -27.172 -7.918 1 98.06 382 GLN A C 1
ATOM 3013 O O . GLN A 1 382 ? -3.123 -26.156 -7.391 1 98.06 382 GLN A O 1
ATOM 3018 N N . HIS A 1 383 ? -4.047 -28.203 -7.211 1 98.25 383 HIS A N 1
ATOM 3019 C CA . HIS A 1 383 ? -4.379 -28.031 -5.801 1 98.25 383 HIS A CA 1
ATOM 3020 C C . HIS A 1 383 ? -3.465 -28.859 -4.91 1 98.25 383 HIS A C 1
ATOM 3022 O O . HIS A 1 383 ? -2.742 -29.734 -5.398 1 98.25 383 HIS A O 1
ATOM 3028 N N . ASN A 1 384 ? -3.531 -28.609 -3.664 1 98.25 384 ASN A N 1
ATOM 3029 C CA . ASN A 1 384 ? -2.641 -29.172 -2.654 1 98.25 384 ASN A CA 1
ATOM 3030 C C . ASN A 1 384 ? -2.855 -30.672 -2.492 1 98.25 384 ASN A C 1
ATOM 3032 O O . ASN A 1 384 ? -3.922 -31.109 -2.055 1 98.25 384 ASN A O 1
ATOM 3036 N N . PRO A 1 385 ? -1.826 -31.453 -2.797 1 98.19 385 PRO A N 1
ATOM 3037 C CA . PRO A 1 385 ? -2.004 -32.906 -2.738 1 98.19 385 PRO A CA 1
ATOM 3038 C C . PRO A 1 385 ? -2.139 -33.438 -1.31 1 98.19 385 PRO A C 1
ATOM 3040 O O . PRO A 1 385 ? -2.791 -34.438 -1.078 1 98.19 385 PRO A O 1
ATOM 3043 N N . SER A 1 386 ? -1.51 -32.688 -0.394 1 98 386 SER A N 1
ATOM 3044 C CA . SER A 1 386 ? -1.582 -33.125 1 1 98 386 SER A CA 1
ATOM 3045 C C . SER A 1 386 ? -3.002 -33 1.543 1 98 386 SER A C 1
ATOM 3047 O O . SER A 1 386 ? -3.52 -33.938 2.162 1 98 386 SER A O 1
ATOM 3049 N N . ASP A 1 387 ? -3.596 -31.828 1.3 1 97.38 387 ASP A N 1
ATOM 3050 C CA . ASP A 1 387 ? -4.969 -31.625 1.741 1 97.38 387 ASP A CA 1
ATOM 3051 C C . ASP A 1 387 ? -5.922 -32.594 1.068 1 97.38 387 ASP A C 1
ATOM 3053 O O . ASP A 1 387 ? -6.816 -33.156 1.716 1 97.38 387 ASP A O 1
ATOM 3057 N N . ASP A 1 388 ? -5.711 -32.812 -0.135 1 97.88 388 ASP A N 1
ATOM 3058 C CA . ASP A 1 388 ? -6.559 -33.719 -0.902 1 97.88 388 ASP A CA 1
ATOM 3059 C C . ASP A 1 388 ? -6.449 -35.156 -0.38 1 97.88 388 ASP A C 1
ATOM 3061 O O . ASP A 1 388 ? -7.461 -35.844 -0.213 1 97.88 388 ASP A O 1
ATOM 3065 N N . TYR A 1 389 ? -5.254 -35.594 -0.101 1 98.06 389 TYR A N 1
ATOM 3066 C CA . TYR A 1 389 ? -5.004 -36.938 0.397 1 98.06 389 TYR A CA 1
ATOM 3067 C C . TYR A 1 389 ? -5.594 -37.125 1.79 1 98.06 389 TYR A C 1
ATOM 3069 O O . TYR A 1 389 ? -6.098 -38.188 2.119 1 98.06 389 TYR A O 1
ATOM 3077 N N . SER A 1 390 ? -5.492 -36.125 2.562 1 97.38 390 SER A N 1
ATOM 3078 C CA . SER A 1 390 ? -6.117 -36.156 3.881 1 97.38 390 SER A CA 1
ATOM 3079 C C . SER A 1 390 ? -7.617 -36.406 3.771 1 97.38 390 SER A C 1
ATOM 3081 O O . SER A 1 390 ? -8.172 -37.219 4.535 1 97.38 390 SER A O 1
ATOM 3083 N N . THR A 1 391 ? -8.227 -35.781 2.842 1 96.94 391 THR A N 1
ATOM 3084 C CA . THR A 1 391 ? -9.648 -36 2.59 1 96.94 391 THR A CA 1
ATOM 3085 C C . THR A 1 391 ? -9.883 -37.438 2.131 1 96.94 391 THR A C 1
ATOM 3087 O O . THR A 1 391 ? -10.844 -38.094 2.561 1 96.94 391 THR A O 1
ATOM 3090 N N . TYR A 1 392 ? -9.07 -37.938 1.295 1 96.19 392 TYR A N 1
ATOM 3091 C CA . TYR A 1 392 ? -9.141 -39.281 0.79 1 96.19 392 TYR A CA 1
ATOM 3092 C C . TYR A 1 392 ? -9.07 -40.312 1.931 1 96.19 392 TYR A C 1
ATOM 3094 O O . TYR A 1 392 ? -9.867 -41.25 1.979 1 96.19 392 TYR A O 1
ATOM 3102 N N . LEU A 1 393 ? -8.164 -40.094 2.844 1 97.06 393 LEU A N 1
ATOM 3103 C CA . LEU A 1 393 ? -7.996 -41 3.986 1 97.06 393 LEU A CA 1
ATOM 3104 C C . LEU A 1 393 ? -9.211 -40.906 4.906 1 97.06 393 LEU A C 1
ATOM 3106 O O . LEU A 1 393 ? -9.617 -41.938 5.48 1 97.06 393 LEU A O 1
ATOM 3110 N N . GLN A 1 394 ? -9.727 -39.781 5.031 1 96.5 394 GLN A N 1
ATOM 3111 C CA . GLN A 1 394 ? -10.93 -39.625 5.84 1 96.5 394 GLN A CA 1
ATOM 3112 C C . GLN A 1 394 ? -12.109 -40.375 5.227 1 96.5 394 GLN A C 1
ATOM 3114 O O . GLN A 1 394 ? -12.875 -41.031 5.941 1 96.5 394 GLN A O 1
ATOM 3119 N N . GLU A 1 395 ? -12.242 -40.281 3.947 1 95.69 395 GLU A N 1
ATOM 3120 C CA . GLU A 1 395 ? -13.281 -41.031 3.246 1 95.69 395 GLU A CA 1
ATOM 3121 C C . GLU A 1 395 ? -13.109 -42.531 3.439 1 95.69 395 GLU A C 1
ATOM 3123 O O . GLU A 1 395 ? -14.094 -43.25 3.592 1 95.69 395 GLU A O 1
ATOM 3128 N N . GLU A 1 396 ? -11.906 -42.938 3.406 1 94.38 396 GLU A N 1
ATOM 3129 C CA . GLU A 1 396 ? -11.602 -44.375 3.615 1 94.38 396 GLU A CA 1
ATOM 3130 C C . GLU A 1 396 ? -12.023 -44.812 5.012 1 94.38 396 GLU A C 1
ATOM 3132 O O . GLU A 1 396 ? -12.617 -45.875 5.172 1 94.38 396 GLU A O 1
ATOM 3137 N N . LYS A 1 397 ? -11.703 -44 5.969 1 95.56 397 LYS A N 1
ATOM 3138 C CA . LYS A 1 397 ? -12.062 -44.312 7.352 1 95.56 397 LYS A CA 1
ATOM 3139 C C . LYS A 1 397 ? -13.57 -44.406 7.523 1 95.56 397 LYS A C 1
ATOM 3141 O O . LYS A 1 397 ? -14.07 -45.25 8.273 1 95.56 397 LYS A O 1
ATOM 3146 N N . GLU A 1 398 ? -14.211 -43.656 6.793 1 96.25 398 GLU A N 1
ATOM 3147 C CA . GLU A 1 398 ? -15.664 -43.594 6.898 1 96.25 398 GLU A CA 1
ATOM 3148 C C . GLU A 1 398 ? -16.328 -44.594 5.945 1 96.25 398 GLU A C 1
ATOM 3150 O O . GLU A 1 398 ? -17.547 -44.625 5.844 1 96.25 398 GLU A O 1
ATOM 3155 N N . LYS A 1 399 ? -15.57 -45.25 5.156 1 95.44 399 LYS A N 1
ATOM 3156 C CA . LYS A 1 399 ? -16.031 -46.25 4.199 1 95.44 399 LYS A CA 1
ATOM 3157 C C . LYS A 1 399 ? -16.906 -45.594 3.125 1 95.44 399 LYS A C 1
ATOM 3159 O O . LYS A 1 399 ? -17.953 -46.156 2.768 1 95.44 399 LYS A O 1
ATOM 3164 N N . LYS A 1 400 ? -16.469 -44.5 2.83 1 92.88 400 LYS A N 1
ATOM 3165 C CA . LYS A 1 400 ? -17.141 -43.812 1.729 1 92.88 400 LYS A CA 1
ATOM 3166 C C . LYS A 1 400 ? -16.438 -44.094 0.402 1 92.88 400 LYS A C 1
ATOM 3168 O O . LYS A 1 400 ? -15.227 -44.344 0.371 1 92.88 400 LYS A O 1
ATOM 3173 N N . GLU A 1 401 ? -17.156 -44 -0.611 1 90.69 401 GLU A N 1
ATOM 3174 C CA . GLU A 1 401 ? -16.578 -44.188 -1.941 1 90.69 401 GLU A CA 1
ATOM 3175 C C . GLU A 1 401 ? -15.727 -42.969 -2.346 1 90.69 401 GLU A C 1
ATOM 3177 O O . GLU A 1 401 ? -16.062 -41.844 -2.02 1 90.69 401 GLU A O 1
ATOM 3182 N N . HIS A 1 402 ? -14.664 -43.344 -3.004 1 90.5 402 HIS A N 1
ATOM 3183 C CA . HIS A 1 402 ? -13.797 -42.281 -3.51 1 90.5 402 HIS A CA 1
ATOM 3184 C C . HIS A 1 402 ? -14.297 -41.75 -4.852 1 90.5 402 HIS A C 1
ATOM 3186 O O . HIS A 1 402 ? -14.367 -42.5 -5.828 1 90.5 402 HIS A O 1
ATOM 3192 N N . PRO A 1 403 ? -14.609 -40.5 -4.852 1 92.31 403 PRO A N 1
ATOM 3193 C CA . PRO A 1 403 ? -15.008 -39.938 -6.148 1 92.31 403 PRO A CA 1
ATOM 3194 C C . PRO A 1 403 ? -13.828 -39.781 -7.105 1 92.31 403 PRO A C 1
ATOM 3196 O O . PRO A 1 403 ? -12.688 -39.625 -6.664 1 92.31 403 PRO A O 1
ATOM 3199 N N . VAL A 1 404 ? -14.125 -39.75 -8.43 1 92.38 404 VAL A N 1
ATOM 3200 C CA . VAL A 1 404 ? -13.078 -39.625 -9.43 1 92.38 404 VAL A CA 1
ATOM 3201 C C . VAL A 1 404 ? -12.594 -38.156 -9.453 1 92.38 404 VAL A C 1
ATOM 3203 O O . VAL A 1 404 ? -11.445 -37.875 -9.828 1 92.38 404 VAL A O 1
ATOM 3206 N N . TRP A 1 405 ? -13.492 -37.281 -9.039 1 94.5 405 TRP A N 1
ATOM 3207 C CA . TRP A 1 405 ? -13.141 -35.844 -8.961 1 94.5 405 TRP A CA 1
ATOM 3208 C C . TRP A 1 405 ? -13.883 -35.188 -7.812 1 94.5 405 TRP A C 1
ATOM 3210 O O . TRP A 1 405 ? -14.883 -35.688 -7.32 1 94.5 405 TRP A O 1
ATOM 3220 N N . ARG A 1 406 ? -13.242 -34.031 -7.355 1 95.19 406 ARG A N 1
ATOM 3221 C CA . ARG A 1 406 ? -13.836 -33.219 -6.32 1 95.19 406 ARG A CA 1
ATOM 3222 C C . ARG A 1 406 ? -13.867 -31.734 -6.754 1 95.19 406 ARG A C 1
ATOM 3224 O O . ARG A 1 406 ? -13.086 -31.328 -7.613 1 95.19 406 ARG A O 1
ATOM 3231 N N . LYS A 1 407 ? -14.883 -31.062 -6.164 1 94.06 407 LYS A N 1
ATOM 3232 C CA . LYS A 1 407 ? -14.945 -29.625 -6.359 1 94.06 407 LYS A CA 1
ATOM 3233 C C . LYS A 1 407 ? -15.125 -28.891 -5.031 1 94.06 407 LYS A C 1
ATOM 3235 O O . LYS A 1 407 ? -16.25 -28.578 -4.629 1 94.06 407 LYS A O 1
ATOM 3240 N N . ASP A 1 408 ? -14.055 -28.672 -4.445 1 91.88 408 ASP A N 1
ATOM 3241 C CA . ASP A 1 408 ? -14.016 -27.875 -3.215 1 91.88 408 ASP A CA 1
ATOM 3242 C C . ASP A 1 408 ? -13.57 -26.453 -3.492 1 91.88 408 ASP A C 1
ATOM 3244 O O . ASP A 1 408 ? -12.422 -26.219 -3.869 1 91.88 408 ASP A O 1
ATOM 3248 N N . VAL A 1 409 ? -14.383 -25.5 -3.199 1 86.31 409 VAL A N 1
ATOM 3249 C CA . VAL A 1 409 ? -14.133 -24.094 -3.531 1 86.31 409 VAL A CA 1
ATOM 3250 C C . VAL A 1 409 ? -13 -23.547 -2.664 1 86.31 409 VAL A C 1
ATOM 3252 O O . VAL A 1 409 ? -12.336 -22.578 -3.037 1 86.31 409 VAL A O 1
ATOM 3255 N N . ASP A 1 410 ? -12.789 -24.188 -1.563 1 90.75 410 ASP A N 1
ATOM 3256 C CA . ASP A 1 410 ? -11.789 -23.688 -0.631 1 90.75 410 ASP A CA 1
ATOM 3257 C C . ASP A 1 410 ? -10.461 -24.422 -0.801 1 90.75 410 ASP A C 1
ATOM 3259 O O . ASP A 1 410 ? -9.508 -24.188 -0.054 1 90.75 410 ASP A O 1
ATOM 3263 N N . ALA A 1 411 ? -10.422 -25.344 -1.749 1 95.88 411 ALA A N 1
ATOM 3264 C CA . ALA A 1 411 ? -9.18 -26.078 -1.954 1 95.88 411 ALA A CA 1
ATOM 3265 C C . ALA A 1 411 ? -8.023 -25.125 -2.271 1 95.88 411 ALA A C 1
ATOM 3267 O O . ALA A 1 411 ? -8.188 -24.188 -3.053 1 95.88 411 ALA A O 1
ATOM 3268 N N . GLU A 1 412 ? -6.934 -25.359 -1.692 1 96.31 412 GLU A N 1
ATOM 3269 C CA . GLU A 1 412 ? -5.777 -24.469 -1.845 1 96.31 412 GLU A CA 1
ATOM 3270 C C . GLU A 1 412 ? -5.094 -24.688 -3.191 1 96.31 412 GLU A C 1
ATOM 3272 O O . GLU A 1 412 ? -4.707 -25.812 -3.523 1 96.31 412 GLU A O 1
ATOM 3277 N N . VAL A 1 413 ? -4.938 -23.625 -3.928 1 97.69 413 VAL A N 1
ATOM 3278 C CA . VAL A 1 413 ? -4.18 -23.672 -5.172 1 97.69 413 VAL A CA 1
ATOM 3279 C C . VAL A 1 413 ? -2.682 -23.656 -4.863 1 97.69 413 VAL A C 1
ATOM 3281 O O . VAL A 1 413 ? -2.221 -22.891 -4.016 1 97.69 413 VAL A O 1
ATOM 3284 N N . VAL A 1 414 ? -1.933 -24.531 -5.605 1 98.06 414 VAL A N 1
ATOM 3285 C CA . VAL A 1 414 ? -0.523 -24.594 -5.23 1 98.06 414 VAL A CA 1
ATOM 3286 C C . VAL A 1 414 ? 0.348 -24.516 -6.48 1 98.06 414 VAL A C 1
ATOM 3288 O O . VAL A 1 414 ? 1.553 -24.266 -6.391 1 98.06 414 VAL A O 1
ATOM 3291 N N . PHE A 1 415 ? -0.22 -24.719 -7.688 1 98.38 415 PHE A N 1
ATOM 3292 C CA . PHE A 1 415 ? 0.508 -24.594 -8.945 1 98.38 415 PHE A CA 1
ATOM 3293 C C . PHE A 1 415 ? -0.253 -23.688 -9.914 1 98.38 415 PHE A C 1
ATOM 3295 O O . PHE A 1 415 ? -1.482 -23.75 -9.984 1 98.38 415 PHE A O 1
ATOM 3302 N N . MET A 1 416 ? 0.496 -22.922 -10.617 1 98.44 416 MET A N 1
ATOM 3303 C CA . MET A 1 416 ? -0.013 -22.141 -11.742 1 98.44 416 MET A CA 1
ATOM 3304 C C . MET A 1 416 ? 0.646 -22.578 -13.047 1 98.44 416 MET A C 1
ATOM 3306 O O . MET A 1 416 ? 1.812 -22.266 -13.289 1 98.44 416 MET A O 1
ATOM 3310 N N . HIS A 1 417 ? -0.099 -23.281 -13.844 1 98.44 417 HIS A N 1
ATOM 3311 C CA . HIS A 1 417 ? 0.425 -23.734 -15.125 1 98.44 417 HIS A CA 1
ATOM 3312 C C . HIS A 1 417 ? -0.064 -22.859 -16.266 1 98.44 417 HIS A C 1
ATOM 3314 O O . HIS A 1 417 ? -1.163 -23.062 -16.797 1 98.44 417 HIS A O 1
ATOM 3320 N N . HIS A 1 418 ? 0.769 -21.984 -16.672 1 97.12 418 HIS A N 1
ATOM 3321 C CA . HIS A 1 418 ? 0.453 -21.047 -17.734 1 97.12 418 HIS A CA 1
ATOM 3322 C C . HIS A 1 418 ? 0.603 -21.703 -19.109 1 97.12 418 HIS A C 1
ATOM 3324 O O . HIS A 1 418 ? 1.437 -21.281 -19.906 1 97.12 418 HIS A O 1
ATOM 3330 N N . ASN A 1 419 ? -0.327 -22.562 -19.391 1 92.06 419 ASN A N 1
ATOM 3331 C CA . ASN A 1 419 ? -0.275 -23.375 -20.609 1 92.06 419 ASN A CA 1
ATOM 3332 C C . ASN A 1 419 ? -0.777 -22.594 -21.812 1 92.06 419 ASN A C 1
ATOM 3334 O O . ASN A 1 419 ? -0.439 -22.922 -22.953 1 92.06 419 ASN A O 1
ATOM 3338 N N . LEU A 1 420 ? -1.56 -21.578 -21.578 1 90.31 420 LEU A N 1
ATOM 3339 C CA . LEU A 1 420 ? -2.145 -20.812 -22.672 1 90.31 420 LEU A CA 1
ATOM 3340 C C . LEU A 1 420 ? -1.399 -19.5 -22.891 1 90.31 420 LEU A C 1
ATOM 3342 O O . LEU A 1 420 ? -1.021 -19.172 -24.016 1 90.31 420 LEU A O 1
ATOM 3346 N N . ILE A 1 421 ? -1.215 -18.766 -21.844 1 92.44 421 ILE A N 1
ATOM 3347 C CA . ILE A 1 421 ? -0.386 -17.578 -21.875 1 92.44 421 ILE A CA 1
ATOM 3348 C C . ILE A 1 421 ? 1.008 -17.891 -21.344 1 92.44 421 ILE A C 1
ATOM 3350 O O . ILE A 1 421 ? 1.176 -18.141 -20.141 1 92.44 421 ILE A O 1
ATOM 3354 N N . LYS A 1 422 ? 1.893 -17.891 -22.203 1 94.06 422 LYS A N 1
ATOM 3355 C CA . LYS A 1 422 ? 3.264 -18.141 -21.766 1 94.06 422 LYS A CA 1
ATOM 3356 C C . LYS A 1 422 ? 3.885 -16.891 -21.156 1 94.06 422 LYS A C 1
ATOM 3358 O O . LYS A 1 422 ? 3.826 -15.805 -21.75 1 94.06 422 LYS A O 1
ATOM 3363 N N . LEU A 1 423 ? 4.395 -16.938 -20.016 1 96.81 423 LEU A N 1
ATOM 3364 C CA . LEU A 1 423 ? 4.93 -15.789 -19.297 1 96.81 423 LEU A CA 1
ATOM 3365 C C . LEU A 1 423 ? 6.371 -15.508 -19.719 1 96.81 423 LEU A C 1
ATOM 3367 O O . LEU A 1 423 ? 7.242 -15.32 -18.859 1 96.81 423 LEU A O 1
ATOM 3371 N N . SER A 1 424 ? 6.609 -15.641 -21 1 96.69 424 SER A N 1
ATOM 3372 C CA . SER A 1 424 ? 7.875 -15.18 -21.562 1 96.69 424 SER A CA 1
ATOM 3373 C C . SER A 1 424 ? 7.801 -13.703 -21.953 1 96.69 424 SER A C 1
ATOM 3375 O O . SER A 1 424 ? 6.91 -13.305 -22.703 1 96.69 424 SER A O 1
ATOM 3377 N N . PRO A 1 425 ? 8.75 -12.898 -21.516 1 97.19 425 PRO A N 1
ATOM 3378 C CA . PRO A 1 425 ? 8.68 -11.461 -21.766 1 97.19 425 PRO A CA 1
ATOM 3379 C C . PRO A 1 425 ? 8.484 -11.125 -23.234 1 97.19 425 PRO A C 1
ATOM 3381 O O . PRO A 1 425 ? 7.645 -10.297 -23.578 1 97.19 425 PRO A O 1
ATOM 3384 N N . VAL A 1 426 ? 9.203 -11.797 -24.062 1 96 426 VAL A N 1
ATOM 3385 C CA . VAL A 1 426 ? 9.141 -11.516 -25.5 1 96 426 VAL A CA 1
ATOM 3386 C C . VAL A 1 426 ? 7.762 -11.898 -26.031 1 96 426 VAL A C 1
ATOM 3388 O O . VAL A 1 426 ? 7.141 -11.133 -26.781 1 96 426 VAL A O 1
ATOM 3391 N N . GLU A 1 427 ? 7.262 -13.016 -25.594 1 95.06 427 GLU A N 1
ATOM 3392 C CA . GLU A 1 427 ? 5.957 -13.492 -26.062 1 95.06 427 GLU A CA 1
ATOM 3393 C C . GLU A 1 427 ? 4.832 -12.633 -25.484 1 95.06 427 GLU A C 1
ATOM 3395 O O . GLU A 1 427 ? 3.791 -12.461 -26.125 1 95.06 427 GLU A O 1
ATOM 3400 N N . MET A 1 428 ? 5.07 -12.086 -24.391 1 96.81 428 MET A N 1
ATOM 3401 C CA . MET A 1 428 ? 4.059 -11.281 -23.719 1 96.81 428 MET A CA 1
ATOM 3402 C C . MET A 1 428 ? 3.777 -10 -24.484 1 96.81 428 MET A C 1
ATOM 3404 O O . MET A 1 428 ? 2.676 -9.445 -24.406 1 96.81 428 MET A O 1
ATOM 3408 N N . ILE A 1 429 ? 4.762 -9.5 -25.25 1 96.75 429 ILE A N 1
ATOM 3409 C CA . ILE A 1 429 ? 4.562 -8.281 -26.047 1 96.75 429 ILE A CA 1
ATOM 3410 C C . ILE A 1 429 ? 3.443 -8.508 -27.062 1 96.75 429 ILE A C 1
ATOM 3412 O O . ILE A 1 429 ? 2.59 -7.641 -27.25 1 96.75 429 ILE A O 1
ATOM 3416 N N . SER A 1 430 ? 3.488 -9.711 -27.641 1 94.75 430 SER A N 1
ATOM 3417 C CA . SER A 1 430 ? 2.424 -10.039 -28.578 1 94.75 430 SER A CA 1
ATOM 3418 C C . SER A 1 430 ? 1.077 -10.148 -27.875 1 94.75 430 SER A C 1
ATOM 3420 O O . SER A 1 430 ? 0.056 -9.703 -28.406 1 94.75 430 SER A O 1
ATOM 3422 N N . TRP A 1 431 ? 1.064 -10.742 -26.719 1 95.56 431 TRP A N 1
ATOM 3423 C CA . TRP A 1 431 ? -0.176 -10.867 -25.969 1 95.56 431 TRP A CA 1
ATOM 3424 C C . TRP A 1 431 ? -0.713 -9.492 -25.578 1 95.56 431 TRP A C 1
ATOM 3426 O O . TRP A 1 431 ? -1.914 -9.234 -25.688 1 95.56 431 TRP A O 1
ATOM 3436 N N . ILE A 1 432 ? 0.153 -8.594 -25.141 1 96.75 432 ILE A N 1
ATOM 3437 C CA . ILE A 1 432 ? -0.208 -7.254 -24.703 1 96.75 432 ILE A CA 1
ATOM 3438 C C . ILE A 1 432 ? -0.834 -6.48 -25.859 1 96.75 432 ILE A C 1
ATOM 3440 O O . ILE A 1 432 ? -1.805 -5.742 -25.672 1 96.75 432 ILE A O 1
ATOM 3444 N N . ALA A 1 433 ? -0.258 -6.645 -27.016 1 96.25 433 ALA A N 1
ATOM 3445 C CA . ALA A 1 433 ? -0.771 -5.953 -28.203 1 96.25 433 ALA A CA 1
ATOM 3446 C C . ALA A 1 433 ? -2.246 -6.273 -28.422 1 96.25 433 ALA A C 1
ATOM 3448 O O . ALA A 1 433 ? -3.01 -5.422 -28.891 1 96.25 433 ALA A O 1
ATOM 3449 N N . LYS A 1 434 ? -2.688 -7.441 -28.031 1 93.69 434 LYS A N 1
ATOM 3450 C CA . LYS A 1 434 ? -4.059 -7.883 -28.25 1 93.69 434 LYS A CA 1
ATOM 3451 C C . LYS A 1 434 ? -4.926 -7.664 -27.016 1 93.69 434 LYS A C 1
ATOM 3453 O O . LYS A 1 434 ? -6.152 -7.762 -27.094 1 93.69 434 LYS A O 1
ATOM 3458 N N . ASN A 1 435 ? -4.293 -7.402 -25.891 1 94.62 435 ASN A N 1
ATOM 3459 C CA . ASN A 1 435 ? -5.012 -7.293 -24.625 1 94.62 435 ASN A CA 1
ATOM 3460 C C . ASN A 1 435 ? -4.59 -6.051 -23.844 1 94.62 435 ASN A C 1
ATOM 3462 O O . ASN A 1 435 ? -4.309 -6.129 -22.656 1 94.62 435 ASN A O 1
ATOM 3466 N N . LYS A 1 436 ? -4.543 -4.934 -24.516 1 93 436 LYS A N 1
ATOM 3467 C CA . LYS A 1 436 ? -4.059 -3.688 -23.938 1 93 436 LYS A CA 1
ATOM 3468 C C . LYS A 1 436 ? -4.867 -3.307 -22.688 1 93 436 LYS A C 1
ATOM 3470 O O . LYS A 1 436 ? -6.098 -3.301 -22.734 1 93 436 LYS A O 1
ATOM 3475 N N . GLY A 1 437 ? -4.145 -3.066 -21.656 1 93 437 GLY A N 1
ATOM 3476 C CA . GLY A 1 437 ? -4.766 -2.562 -20.438 1 93 437 GLY A CA 1
ATOM 3477 C C . GLY A 1 437 ? -5.445 -3.645 -19.625 1 93 437 GLY A C 1
ATOM 3478 O O . GLY A 1 437 ? -6.047 -3.361 -18.578 1 93 437 GLY A O 1
ATOM 3479 N N . SER A 1 438 ? -5.324 -4.887 -20 1 94.31 438 SER A N 1
ATOM 3480 C CA . SER A 1 438 ? -6.039 -5.961 -19.312 1 94.31 438 SER A CA 1
ATOM 3481 C C . SER A 1 438 ? -5.105 -6.777 -18.438 1 94.31 438 SER A C 1
ATOM 3483 O O . SER A 1 438 ? -3.967 -7.059 -18.812 1 94.31 438 SER A O 1
ATOM 3485 N N . ARG A 1 439 ? -5.656 -7.125 -17.203 1 96.69 439 ARG A N 1
ATOM 3486 C CA . ARG A 1 439 ? -5.004 -8.172 -16.422 1 96.69 439 ARG A CA 1
ATOM 3487 C C . ARG A 1 439 ? -5.211 -9.539 -17.078 1 96.69 439 ARG A C 1
ATOM 3489 O O . ARG A 1 439 ? -6.168 -9.742 -17.812 1 96.69 439 ARG A O 1
ATOM 3496 N N . MET A 1 440 ? -4.336 -10.391 -16.766 1 97.12 440 MET A N 1
ATOM 3497 C CA . MET A 1 440 ? -4.426 -11.742 -17.297 1 97.12 440 MET A CA 1
ATOM 3498 C C . MET A 1 440 ? -5.48 -12.555 -16.562 1 97.12 440 MET A C 1
ATOM 3500 O O . MET A 1 440 ? -6.113 -13.438 -17.141 1 97.12 440 MET A O 1
ATOM 3504 N N . TRP A 1 441 ? -5.637 -12.297 -15.297 1 97.44 441 TRP A N 1
ATOM 3505 C CA . TRP A 1 441 ? -6.395 -13.195 -14.43 1 97.44 441 TRP A CA 1
ATOM 3506 C C . TRP A 1 441 ? -7.715 -12.562 -14.008 1 97.44 441 TRP A C 1
ATOM 3508 O O . TRP A 1 441 ? -8.328 -12.977 -13.023 1 97.44 441 TRP A O 1
ATOM 3518 N N . GLY A 1 442 ? -8.148 -11.523 -14.695 1 94.25 442 GLY A N 1
ATOM 3519 C CA . GLY A 1 442 ? -9.352 -10.797 -14.336 1 94.25 442 GLY A CA 1
ATOM 3520 C C . GLY A 1 442 ? -9.078 -9.609 -13.43 1 94.25 442 GLY A C 1
ATOM 3521 O O . GLY A 1 442 ? -7.934 -9.188 -13.281 1 94.25 442 GLY A O 1
ATOM 3522 N N . ASN A 1 443 ? -10.133 -9.07 -12.828 1 93.38 443 ASN A N 1
ATOM 3523 C CA . ASN A 1 443 ? -9.93 -7.859 -12.039 1 93.38 443 ASN A CA 1
ATOM 3524 C C . ASN A 1 443 ? -9.195 -8.156 -10.734 1 93.38 443 ASN A C 1
ATOM 3526 O O . ASN A 1 443 ? -9.156 -9.305 -10.289 1 93.38 443 ASN A O 1
ATOM 3530 N N . LYS A 1 444 ? -8.609 -7.117 -10.203 1 95.62 444 LYS A N 1
ATOM 3531 C CA . LYS A 1 444 ? -7.762 -7.203 -9.023 1 95.62 444 LYS A CA 1
ATOM 3532 C C . LYS A 1 444 ? -8.492 -7.867 -7.859 1 95.62 444 LYS A C 1
ATOM 3534 O O . LYS A 1 444 ? -7.949 -8.75 -7.195 1 95.62 444 LYS A O 1
ATOM 3539 N N . GLU A 1 445 ? -9.703 -7.496 -7.629 1 94.31 445 GLU A N 1
ATOM 3540 C CA . GLU A 1 445 ? -10.477 -7.988 -6.492 1 94.31 445 GLU A CA 1
ATOM 3541 C C . GLU A 1 445 ? -10.711 -9.492 -6.594 1 94.31 445 GLU A C 1
ATOM 3543 O O . GLU A 1 445 ? -10.547 -10.219 -5.609 1 94.31 445 GLU A O 1
ATOM 3548 N N . SER A 1 446 ? -11.078 -9.953 -7.746 1 94.12 446 SER A N 1
ATOM 3549 C CA . SER A 1 446 ? -11.328 -11.375 -7.957 1 94.12 446 SER A CA 1
ATOM 3550 C C . SER A 1 446 ? -10.055 -12.188 -7.789 1 94.12 446 SER A C 1
ATOM 3552 O O . SER A 1 446 ? -10.078 -13.289 -7.227 1 94.12 446 SER A O 1
ATOM 3554 N N . THR A 1 447 ? -8.945 -11.672 -8.352 1 95.88 447 THR A N 1
ATOM 3555 C CA . THR A 1 447 ? -7.652 -12.328 -8.195 1 95.88 447 THR A CA 1
ATOM 3556 C C . THR A 1 447 ? -7.281 -12.445 -6.719 1 95.88 447 THR A C 1
ATOM 3558 O O . THR A 1 447 ? -6.871 -13.508 -6.258 1 95.88 447 THR A O 1
ATOM 3561 N N . MET A 1 448 ? -7.484 -11.391 -5.965 1 96.06 448 MET A N 1
ATOM 3562 C CA . MET A 1 448 ? -7.152 -11.383 -4.543 1 96.06 448 MET A CA 1
ATOM 3563 C C . MET A 1 448 ? -8.031 -12.359 -3.771 1 96.06 448 MET A C 1
ATOM 3565 O O . MET A 1 448 ? -7.559 -13.023 -2.844 1 96.06 448 MET A O 1
ATOM 3569 N N . LYS A 1 449 ? -9.258 -12.453 -4.141 1 94.25 449 LYS A N 1
ATOM 3570 C CA . LYS A 1 449 ? -10.156 -13.414 -3.504 1 94.25 449 LYS A CA 1
ATOM 3571 C C . LYS A 1 449 ? -9.68 -14.844 -3.729 1 94.25 449 LYS A C 1
ATOM 3573 O O . LYS A 1 449 ? -9.703 -15.664 -2.807 1 94.25 449 LYS A O 1
ATOM 3578 N N . THR A 1 450 ? -9.211 -15.117 -4.918 1 94.62 450 THR A N 1
ATOM 3579 C CA . THR A 1 450 ? -8.75 -16.453 -5.281 1 94.62 450 THR A CA 1
ATOM 3580 C C . THR A 1 450 ? -7.52 -16.844 -4.469 1 94.62 450 THR A C 1
ATOM 3582 O O . THR A 1 450 ? -7.371 -18 -4.07 1 94.62 450 THR A O 1
ATOM 3585 N N . PHE A 1 451 ? -6.703 -15.891 -4.223 1 96.75 451 PHE A N 1
ATOM 3586 C CA . PHE A 1 451 ? -5.434 -16.188 -3.574 1 96.75 451 PHE A CA 1
ATOM 3587 C C . PHE A 1 451 ? -5.391 -15.602 -2.168 1 96.75 451 PHE A C 1
ATOM 3589 O O . PHE A 1 451 ? -4.355 -15.094 -1.732 1 96.75 451 PHE A O 1
ATOM 3596 N N . LYS A 1 452 ? -6.547 -15.656 -1.488 1 94.12 452 LYS A N 1
ATOM 3597 C CA . LYS A 1 452 ? -6.699 -15.375 -0.064 1 94.12 452 LYS A CA 1
ATOM 3598 C C . LYS A 1 452 ? -6.141 -14 0.286 1 94.12 452 LYS A C 1
ATOM 3600 O O . LYS A 1 452 ? -5.359 -13.867 1.229 1 94.12 452 LYS A O 1
ATOM 3605 N N . GLY A 1 453 ? -6.434 -13.047 -0.548 1 94.81 453 GLY A N 1
ATOM 3606 C CA . GLY A 1 453 ? -6.133 -11.664 -0.229 1 94.81 453 GLY A CA 1
ATOM 3607 C C . GLY A 1 453 ? -4.863 -11.156 -0.89 1 94.81 453 GLY A C 1
ATOM 3608 O O . GLY A 1 453 ? -4.551 -9.969 -0.817 1 94.81 453 GLY A O 1
ATOM 3609 N N . GLN A 1 454 ? -4.168 -11.961 -1.554 1 95.94 454 GLN A N 1
ATOM 3610 C CA . GLN A 1 454 ? -2.922 -11.555 -2.199 1 95.94 454 GLN A CA 1
ATOM 3611 C C . GLN A 1 454 ? -3.137 -11.281 -3.686 1 95.94 454 GLN A C 1
ATOM 3613 O O . GLN A 1 454 ? -3.82 -12.047 -4.371 1 95.94 454 GLN A O 1
ATOM 3618 N N . ASP A 1 455 ? -2.586 -10.172 -4.09 1 97.38 455 ASP A N 1
ATOM 3619 C CA . ASP A 1 455 ? -2.566 -9.922 -5.527 1 97.38 455 ASP A CA 1
ATOM 3620 C C . ASP A 1 455 ? -1.407 -10.664 -6.195 1 97.38 455 ASP A C 1
ATOM 3622 O O . ASP A 1 455 ? -0.425 -10.039 -6.605 1 97.38 455 ASP A O 1
ATOM 3626 N N . LEU A 1 456 ? -1.584 -11.891 -6.414 1 98.12 456 LEU A N 1
ATOM 3627 C CA . LEU A 1 456 ? -0.523 -12.742 -6.949 1 98.12 456 LEU A CA 1
ATOM 3628 C C . LEU A 1 456 ? -0.144 -12.312 -8.359 1 98.12 456 LEU A C 1
ATOM 3630 O O . LEU A 1 456 ? 1.013 -12.445 -8.766 1 98.12 456 LEU A O 1
ATOM 3634 N N . GLU A 1 457 ? -1.104 -11.836 -9.133 1 98.12 457 GLU A N 1
ATOM 3635 C CA . GLU A 1 457 ? -0.77 -11.391 -10.484 1 98.12 457 GLU A CA 1
ATOM 3636 C C . GLU A 1 457 ? 0.256 -10.266 -10.453 1 98.12 457 GLU A C 1
ATOM 3638 O O . GLU A 1 457 ? 1.146 -10.203 -11.305 1 98.12 457 GLU A O 1
ATOM 3643 N N . LYS A 1 458 ? 0.097 -9.344 -9.5 1 97.44 458 LYS A N 1
ATOM 3644 C CA . LYS A 1 458 ? 1.104 -8.297 -9.336 1 97.44 458 LYS A CA 1
ATOM 3645 C C . LYS A 1 458 ? 2.494 -8.898 -9.141 1 97.44 458 LYS A C 1
ATOM 3647 O O . LYS A 1 458 ? 3.463 -8.445 -9.75 1 97.44 458 LYS A O 1
ATOM 3652 N N . THR A 1 459 ? 2.576 -9.906 -8.305 1 97.81 459 THR A N 1
ATOM 3653 C CA . THR A 1 459 ? 3.848 -10.57 -8.039 1 97.81 459 THR A CA 1
ATOM 3654 C C . THR A 1 459 ? 4.414 -11.18 -9.32 1 97.81 459 THR A C 1
ATOM 3656 O O . THR A 1 459 ? 5.613 -11.07 -9.586 1 97.81 459 THR A O 1
ATOM 3659 N N . VAL A 1 460 ? 3.586 -11.781 -10.078 1 98.38 460 VAL A N 1
ATOM 3660 C CA . VAL A 1 460 ? 3.998 -12.398 -11.336 1 98.38 460 VAL A CA 1
ATOM 3661 C C . VAL A 1 460 ? 4.523 -11.328 -12.289 1 98.38 460 VAL A C 1
ATOM 3663 O O . VAL A 1 460 ? 5.57 -11.508 -12.914 1 98.38 460 VAL A O 1
ATOM 3666 N N . TRP A 1 461 ? 3.803 -10.258 -12.383 1 97.88 461 TRP A N 1
ATOM 3667 C CA . TRP A 1 461 ? 4.223 -9.172 -13.258 1 97.88 461 TRP A CA 1
ATOM 3668 C C . TRP A 1 461 ? 5.555 -8.586 -12.797 1 97.88 461 TRP A C 1
ATOM 3670 O O . TRP A 1 461 ? 6.383 -8.195 -13.625 1 97.88 461 TRP A O 1
ATOM 3680 N N . GLU A 1 462 ? 5.75 -8.492 -11.5 1 96.56 462 GLU A N 1
ATOM 3681 C CA . GLU A 1 462 ? 7.039 -8.016 -10.992 1 96.56 462 GLU A CA 1
ATOM 3682 C C . GLU A 1 462 ? 8.18 -8.906 -11.477 1 96.56 462 GLU A C 1
ATOM 3684 O O . GLU A 1 462 ? 9.219 -8.414 -11.914 1 96.56 462 GLU A O 1
ATOM 3689 N N . GLU A 1 463 ? 7.949 -10.203 -11.438 1 97.56 463 GLU A N 1
ATOM 3690 C CA . GLU A 1 463 ? 8.984 -11.117 -11.891 1 97.56 463 GLU A CA 1
ATOM 3691 C C . GLU A 1 463 ? 9.133 -11.086 -13.414 1 97.56 463 GLU A C 1
ATOM 3693 O O . GLU A 1 463 ? 10.242 -11.188 -13.938 1 97.56 463 GLU A O 1
ATOM 3698 N N . LEU A 1 464 ? 8.039 -10.977 -14.086 1 97.75 464 LEU A N 1
ATOM 3699 C CA . LEU A 1 464 ? 8.062 -10.836 -15.539 1 97.75 464 LEU A CA 1
ATOM 3700 C C . LEU A 1 464 ? 8.867 -9.609 -15.953 1 97.75 464 LEU A C 1
ATOM 3702 O O . LEU A 1 464 ? 9.703 -9.68 -16.859 1 97.75 464 LEU A O 1
ATOM 3706 N N . LEU A 1 465 ? 8.641 -8.508 -15.289 1 97 465 LEU A N 1
ATOM 3707 C CA . LEU A 1 465 ? 9.359 -7.266 -15.547 1 97 465 LEU A CA 1
ATOM 3708 C C . LEU A 1 465 ? 10.844 -7.418 -15.219 1 97 465 LEU A C 1
ATOM 3710 O O . LEU A 1 465 ? 11.703 -6.926 -15.953 1 97 465 LEU A O 1
ATOM 3714 N N . TRP A 1 466 ? 11.086 -8.086 -14.125 1 95.81 466 TRP A N 1
ATOM 3715 C CA . TRP A 1 466 ? 12.484 -8.32 -13.781 1 95.81 466 TRP A CA 1
ATOM 3716 C C . TRP A 1 466 ? 13.203 -9.07 -14.891 1 95.81 466 TRP A C 1
ATOM 3718 O O . TRP A 1 466 ? 14.273 -8.664 -15.336 1 95.81 466 TRP A O 1
ATOM 3728 N N . VAL A 1 467 ? 12.594 -10.117 -15.398 1 96.88 467 VAL A N 1
ATOM 3729 C CA . VAL A 1 467 ? 13.211 -10.938 -16.438 1 96.88 467 VAL A CA 1
ATOM 3730 C C . VAL A 1 467 ? 13.312 -10.141 -17.734 1 96.88 467 VAL A C 1
ATOM 3732 O O . VAL A 1 467 ? 14.336 -10.195 -18.422 1 96.88 467 VAL A O 1
ATOM 3735 N N . GLY A 1 468 ? 12.289 -9.422 -18.078 1 96.44 468 GLY A N 1
ATOM 3736 C CA . GLY A 1 468 ? 12.258 -8.672 -19.328 1 96.44 468 GLY A CA 1
ATOM 3737 C C . GLY A 1 468 ? 13.188 -7.473 -19.328 1 96.44 468 GLY A C 1
ATOM 3738 O O . GLY A 1 468 ? 13.703 -7.078 -20.375 1 96.44 468 GLY A O 1
ATOM 3739 N N . CYS A 1 469 ? 13.438 -6.926 -18.172 1 95.19 469 CYS A N 1
ATOM 3740 C CA . CYS A 1 469 ? 14.18 -5.672 -18.125 1 95.19 469 CYS A CA 1
ATOM 3741 C C . CYS A 1 469 ? 15.609 -5.902 -17.656 1 95.19 469 CYS A C 1
ATOM 3743 O O . CYS A 1 469 ? 16.516 -5.156 -18.016 1 95.19 469 CYS A O 1
ATOM 3745 N N . GLN A 1 470 ? 15.836 -6.914 -16.844 1 91.25 470 GLN A N 1
ATOM 3746 C CA . GLN A 1 470 ? 17.172 -7.148 -16.281 1 91.25 470 GLN A CA 1
ATOM 3747 C C . GLN A 1 470 ? 17.797 -8.406 -16.875 1 91.25 470 GLN A C 1
ATOM 3749 O O . GLN A 1 470 ? 19.016 -8.594 -16.812 1 91.25 470 GLN A O 1
ATOM 3754 N N . GLY A 1 471 ? 16.969 -9.289 -17.422 1 90.12 471 GLY A N 1
ATOM 3755 C CA . GLY A 1 471 ? 17.469 -10.578 -17.875 1 90.12 471 GLY A CA 1
ATOM 3756 C C . GLY A 1 471 ? 17.516 -10.695 -19.391 1 90.12 471 GLY A C 1
ATOM 3757 O O . GLY A 1 471 ? 17.5 -11.805 -19.938 1 90.12 471 GLY A O 1
ATOM 3758 N N . GLY A 1 472 ? 17.531 -9.586 -20.094 1 87.75 472 GLY A N 1
ATOM 3759 C CA . GLY A 1 472 ? 17.406 -9.562 -21.531 1 87.75 472 GLY A CA 1
ATOM 3760 C C . GLY A 1 472 ? 18.438 -10.406 -22.25 1 87.75 472 GLY A C 1
ATOM 3761 O O . GLY A 1 472 ? 18.141 -11.07 -23.234 1 87.75 472 GLY A O 1
ATOM 3762 N N . GLU A 1 473 ? 19.609 -10.469 -21.75 1 87.19 473 GLU A N 1
ATOM 3763 C CA . GLU A 1 473 ? 20.719 -11.203 -22.359 1 87.19 473 GLU A CA 1
ATOM 3764 C C . GLU A 1 473 ? 20.438 -12.695 -22.406 1 87.19 473 GLU A C 1
ATOM 3766 O O . GLU A 1 473 ? 21.016 -13.414 -23.234 1 87.19 473 GLU A O 1
ATOM 3771 N N . SER A 1 474 ? 19.531 -13.156 -21.641 1 90.75 474 SER A N 1
ATOM 3772 C CA . SER A 1 474 ? 19.234 -14.578 -21.547 1 90.75 474 SER A CA 1
ATOM 3773 C C . SER A 1 474 ? 18.094 -14.969 -22.5 1 90.75 474 SER A C 1
ATOM 3775 O O . SER A 1 474 ? 17.812 -16.156 -22.688 1 90.75 474 SER A O 1
ATOM 3777 N N . LEU A 1 475 ? 17.531 -13.984 -23.156 1 92.38 475 LEU A N 1
ATOM 3778 C CA . LEU A 1 475 ? 16.281 -14.242 -23.859 1 92.38 475 LEU A CA 1
ATOM 3779 C C . LEU A 1 475 ? 16.5 -14.211 -25.375 1 92.38 475 LEU A C 1
ATOM 3781 O O . LEU A 1 475 ? 17.156 -13.305 -25.891 1 92.38 475 LEU A O 1
ATOM 3785 N N . VAL A 1 476 ? 15.891 -15.203 -25.984 1 91.12 476 VAL A N 1
ATOM 3786 C CA . VAL A 1 476 ? 15.938 -15.258 -27.438 1 91.12 476 VAL A CA 1
ATOM 3787 C C . VAL A 1 476 ? 15.039 -14.164 -28.016 1 91.12 476 VAL A C 1
ATOM 3789 O O . VAL A 1 476 ? 13.898 -14 -27.578 1 91.12 476 VAL A O 1
ATOM 3792 N N . ASN A 1 477 ? 15.57 -13.328 -29 1 91.62 477 ASN A N 1
ATOM 3793 C CA . ASN A 1 477 ? 14.836 -12.297 -29.734 1 91.62 477 ASN A CA 1
ATOM 3794 C C . ASN A 1 477 ? 14.453 -11.133 -28.828 1 91.62 477 ASN A C 1
ATOM 3796 O O . ASN A 1 477 ? 13.414 -10.5 -29.016 1 91.62 477 ASN A O 1
ATOM 3800 N N . TRP A 1 478 ? 15.219 -10.922 -27.781 1 93.75 478 TRP A N 1
ATOM 3801 C CA . TRP A 1 478 ? 14.961 -9.836 -26.844 1 93.75 478 TRP A CA 1
ATOM 3802 C C . TRP A 1 478 ? 15.469 -8.508 -27.406 1 93.75 478 TRP A C 1
ATOM 3804 O O . TRP A 1 478 ? 16.547 -8.445 -28 1 93.75 478 TRP A O 1
ATOM 3814 N N . THR A 1 479 ? 14.703 -7.418 -27.312 1 93.94 479 THR A N 1
ATOM 3815 C CA . THR A 1 479 ? 15.094 -6.043 -27.609 1 93.94 479 THR A CA 1
ATOM 3816 C C . THR A 1 479 ? 14.719 -5.121 -26.453 1 93.94 479 THR A C 1
ATOM 3818 O O . THR A 1 479 ? 13.953 -5.504 -25.562 1 93.94 479 THR A O 1
ATOM 3821 N N . GLU A 1 480 ? 15.234 -3.988 -26.453 1 88.25 480 GLU A N 1
ATOM 3822 C CA . GLU A 1 480 ? 14.945 -3.014 -25.406 1 88.25 480 GLU A CA 1
ATOM 3823 C C . GLU A 1 480 ? 13.461 -2.662 -25.375 1 88.25 480 GLU A C 1
ATOM 3825 O O . GLU A 1 480 ? 12.938 -2.266 -24.328 1 88.25 480 GLU A O 1
ATOM 3830 N N . GLU A 1 481 ? 12.852 -2.834 -26.422 1 93.75 481 GLU A N 1
ATOM 3831 C CA . GLU A 1 481 ? 11.43 -2.514 -26.531 1 93.75 481 GLU A CA 1
ATOM 3832 C C . GLU A 1 481 ? 10.586 -3.471 -25.688 1 93.75 481 GLU A C 1
ATOM 3834 O O . GLU A 1 481 ? 9.461 -3.141 -25.297 1 93.75 481 GLU A O 1
ATOM 3839 N N . VAL A 1 482 ? 11.164 -4.625 -25.391 1 96.19 482 VAL A N 1
ATOM 3840 C CA . VAL A 1 482 ? 10.43 -5.613 -24.609 1 96.19 482 VAL A CA 1
ATOM 3841 C C . VAL A 1 482 ? 10.195 -5.078 -23.203 1 96.19 482 VAL A C 1
ATOM 3843 O O . VAL A 1 482 ? 9.07 -5.082 -22.703 1 96.19 482 VAL A O 1
ATOM 3846 N N . CYS A 1 483 ? 11.258 -4.535 -22.578 1 95.44 483 CYS A N 1
ATOM 3847 C CA . CYS A 1 483 ? 11.148 -3.971 -21.25 1 95.44 483 CYS A CA 1
ATOM 3848 C C . CYS A 1 483 ? 10.156 -2.809 -21.219 1 95.44 483 CYS A C 1
ATOM 3850 O O . CYS A 1 483 ? 9.258 -2.768 -20.391 1 95.44 483 CYS A O 1
ATOM 3852 N N . GLU A 1 484 ? 10.297 -1.921 -22.188 1 94.44 484 GLU A N 1
ATOM 3853 C CA . GLU A 1 484 ? 9.422 -0.752 -22.25 1 94.44 484 GLU A CA 1
ATOM 3854 C C . GLU A 1 484 ? 7.965 -1.162 -22.438 1 94.44 484 GLU A C 1
ATOM 3856 O O . GLU A 1 484 ? 7.062 -0.567 -21.844 1 94.44 484 GLU A O 1
ATOM 3861 N N . GLY A 1 485 ? 7.77 -2.109 -23.281 1 96 485 GLY A N 1
ATOM 3862 C CA . GLY A 1 485 ? 6.422 -2.602 -23.516 1 96 485 GLY A CA 1
ATOM 3863 C C . GLY A 1 485 ? 5.781 -3.203 -22.281 1 96 485 GLY A C 1
ATOM 3864 O O . GLY A 1 485 ? 4.609 -2.945 -22 1 96 485 GLY A O 1
ATOM 3865 N N . LEU A 1 486 ? 6.551 -3.973 -21.578 1 97.06 486 LEU A N 1
ATOM 3866 C CA . LEU A 1 486 ? 6.051 -4.594 -20.344 1 97.06 486 LEU A CA 1
ATOM 3867 C C . LEU A 1 486 ? 5.75 -3.539 -19.297 1 97.06 486 LEU A C 1
ATOM 3869 O O . LEU A 1 486 ? 4.688 -3.568 -18.656 1 97.06 486 LEU A O 1
ATOM 3873 N N . MET A 1 487 ? 6.691 -2.562 -19.094 1 95.5 487 MET A N 1
ATOM 3874 C CA . MET A 1 487 ? 6.531 -1.499 -18.109 1 95.5 487 MET A CA 1
ATOM 3875 C C . MET A 1 487 ? 5.312 -0.64 -18.422 1 95.5 487 MET A C 1
ATOM 3877 O O . MET A 1 487 ? 4.543 -0.292 -17.531 1 95.5 487 MET A O 1
ATOM 3881 N N . GLY A 1 488 ? 5.195 -0.297 -19.688 1 95.62 488 GLY A N 1
ATOM 3882 C CA . GLY A 1 488 ? 4.055 0.506 -20.094 1 95.62 488 GLY A CA 1
ATOM 3883 C C . GLY A 1 488 ? 2.721 -0.165 -19.812 1 95.62 488 GLY A C 1
ATOM 3884 O O . GLY A 1 488 ? 1.785 0.478 -19.344 1 95.62 488 GLY A O 1
ATOM 3885 N N . HIS A 1 489 ? 2.662 -1.421 -20.094 1 97.25 489 HIS A N 1
ATOM 3886 C CA . HIS A 1 489 ? 1.416 -2.154 -19.906 1 97.25 489 HIS A CA 1
ATOM 3887 C C . HIS A 1 489 ? 1.072 -2.281 -18.422 1 97.25 489 HIS A C 1
ATOM 3889 O O . HIS A 1 489 ? -0.009 -1.871 -17.984 1 97.25 489 HIS A O 1
ATOM 3895 N N . TRP A 1 490 ? 1.969 -2.793 -17.609 1 97.38 490 TRP A N 1
ATOM 3896 C CA . TRP A 1 490 ? 1.691 -3.018 -16.188 1 97.38 490 TRP A CA 1
ATOM 3897 C C . TRP A 1 490 ? 1.577 -1.693 -15.438 1 97.38 490 TRP A C 1
ATOM 3899 O O . TRP A 1 490 ? 0.696 -1.526 -14.594 1 97.38 490 TRP A O 1
ATOM 3909 N N . GLY A 1 491 ? 2.496 -0.774 -15.781 1 96.06 491 GLY A N 1
ATOM 3910 C CA . GLY A 1 491 ? 2.404 0.552 -15.195 1 96.06 491 GLY A CA 1
ATOM 3911 C C . GLY A 1 491 ? 1.073 1.23 -15.461 1 96.06 491 GLY A C 1
ATOM 3912 O O . GLY A 1 491 ? 0.518 1.887 -14.57 1 96.06 491 GLY A O 1
ATOM 3913 N N . GLY A 1 492 ? 0.605 1.136 -16.656 1 96.56 492 GLY A N 1
ATOM 3914 C CA . GLY A 1 492 ? -0.697 1.688 -17 1 96.56 492 GLY A CA 1
ATOM 3915 C C . GLY A 1 492 ? -1.828 1.088 -16.188 1 96.56 492 GLY A C 1
ATOM 3916 O O . GLY A 1 492 ? -2.738 1.802 -15.758 1 96.56 492 GLY A O 1
ATOM 3917 N N . ILE A 1 493 ? -1.757 -0.191 -15.984 1 97.12 493 ILE A N 1
ATOM 3918 C CA . ILE A 1 493 ? -2.787 -0.88 -15.219 1 97.12 493 ILE A CA 1
ATOM 3919 C C . ILE A 1 493 ? -2.748 -0.409 -13.766 1 97.12 493 ILE A C 1
ATOM 3921 O O . ILE A 1 493 ? -3.785 -0.065 -13.188 1 97.12 493 ILE A O 1
ATOM 3925 N N . VAL A 1 494 ? -1.586 -0.344 -13.203 1 96.38 494 VAL A N 1
ATOM 3926 C CA . VAL A 1 494 ? -1.422 0.054 -11.812 1 96.38 494 VAL A CA 1
ATOM 3927 C C . VAL A 1 494 ? -1.884 1.498 -11.625 1 96.38 494 VAL A C 1
ATOM 3929 O O . VAL A 1 494 ? -2.541 1.826 -10.641 1 96.38 494 VAL A O 1
ATOM 3932 N N . ALA A 1 495 ? -1.525 2.33 -12.555 1 96.06 495 ALA A N 1
ATOM 3933 C CA . ALA A 1 495 ? -1.931 3.732 -12.508 1 96.06 495 ALA A CA 1
ATOM 3934 C C . ALA A 1 495 ? -3.449 3.865 -12.539 1 96.06 495 ALA A C 1
ATOM 3936 O O . ALA A 1 495 ? -4.035 4.578 -11.719 1 96.06 495 ALA A O 1
ATOM 3937 N N . ARG A 1 496 ? -4.043 3.244 -13.461 1 95.88 496 ARG A N 1
ATOM 3938 C CA . ARG A 1 496 ? -5.496 3.291 -13.594 1 95.88 496 ARG A CA 1
ATOM 3939 C C . ARG A 1 496 ? -6.176 2.783 -12.32 1 95.88 496 ARG A C 1
ATOM 3941 O O . ARG A 1 496 ? -7.145 3.379 -11.852 1 95.88 496 ARG A O 1
ATOM 3948 N N . GLU A 1 497 ? -5.684 1.692 -11.836 1 95.44 497 GLU A N 1
ATOM 3949 C CA . GLU A 1 497 ? -6.277 1.105 -10.633 1 95.44 497 GLU A CA 1
ATOM 3950 C C . GLU A 1 497 ? -6.125 2.033 -9.438 1 95.44 497 GLU A C 1
ATOM 3952 O O . GLU A 1 497 ? -7.012 2.1 -8.578 1 95.44 497 GLU A O 1
ATOM 3957 N N . ALA A 1 498 ? -4.992 2.721 -9.336 1 93.75 498 ALA A N 1
ATOM 3958 C CA . ALA A 1 498 ? -4.773 3.68 -8.258 1 93.75 498 ALA A CA 1
ATOM 3959 C C . ALA A 1 498 ? -5.789 4.816 -8.32 1 93.75 498 ALA A C 1
ATOM 3961 O O . ALA A 1 498 ? -6.344 5.219 -7.293 1 93.75 498 ALA A O 1
ATOM 3962 N N . GLU A 1 499 ? -6.016 5.363 -9.414 1 92.81 499 GLU A N 1
ATOM 3963 C CA . GLU A 1 499 ? -7.008 6.418 -9.594 1 92.81 499 GLU A CA 1
ATOM 3964 C C . GLU A 1 499 ? -8.414 5.918 -9.273 1 92.81 499 GLU A C 1
ATOM 3966 O O . GLU A 1 499 ? -9.195 6.613 -8.625 1 92.81 499 GLU A O 1
ATOM 3971 N N . GLU A 1 500 ? -8.703 4.727 -9.773 1 92.69 500 GLU A N 1
ATOM 3972 C CA . GLU A 1 500 ? -10.023 4.141 -9.547 1 92.69 500 GLU A CA 1
ATOM 3973 C C . GLU A 1 500 ? -10.289 3.945 -8.055 1 92.69 500 GLU A C 1
ATOM 3975 O O . GLU A 1 500 ? -11.422 4.082 -7.598 1 92.69 500 GLU A O 1
ATOM 3980 N N . GLU A 1 501 ? -9.289 3.576 -7.383 1 91.56 501 GLU A N 1
ATOM 3981 C CA . GLU A 1 501 ? -9.445 3.395 -5.941 1 91.56 501 GLU A CA 1
ATOM 3982 C C . GLU A 1 501 ? -9.867 4.695 -5.266 1 91.56 501 GLU A C 1
ATOM 3984 O O . GLU A 1 501 ? -10.695 4.684 -4.355 1 91.56 501 GLU A O 1
ATOM 3989 N N . ILE A 1 502 ? -9.273 5.816 -5.672 1 91.06 502 ILE A N 1
ATOM 3990 C CA . ILE A 1 502 ? -9.641 7.125 -5.145 1 91.06 502 ILE A CA 1
ATOM 3991 C C . ILE A 1 502 ? -11.102 7.422 -5.469 1 91.06 502 ILE A C 1
ATOM 3993 O O . ILE A 1 502 ? -11.859 7.867 -4.605 1 91.06 502 ILE A O 1
ATOM 3997 N N . ARG A 1 503 ? -11.5 7.16 -6.613 1 89.69 503 ARG A N 1
ATOM 3998 C CA . ARG A 1 503 ? -12.867 7.418 -7.055 1 89.69 503 ARG A CA 1
ATOM 3999 C C . ARG A 1 503 ? -13.852 6.523 -6.316 1 89.69 503 ARG A C 1
ATOM 4001 O O . ARG A 1 503 ? -14.969 6.949 -6.004 1 89.69 503 ARG A O 1
ATOM 4008 N N . LYS A 1 504 ? -13.438 5.273 -6.125 1 88.31 504 LYS A N 1
ATOM 4009 C CA . LYS A 1 504 ? -14.289 4.348 -5.383 1 88.31 504 LYS A CA 1
ATOM 4010 C C . LYS A 1 504 ? -14.5 4.828 -3.949 1 88.31 504 LYS A C 1
ATOM 4012 O O . LYS A 1 504 ? -15.594 4.68 -3.396 1 88.31 504 LYS A O 1
ATOM 4017 N N . MET A 1 505 ? -13.422 5.383 -3.346 1 86.12 505 MET A N 1
ATOM 4018 C CA . MET A 1 505 ? -13.469 5.836 -1.959 1 86.12 505 MET A CA 1
ATOM 4019 C C . MET A 1 505 ? -14.398 7.035 -1.809 1 86.12 505 MET A C 1
ATOM 4021 O O . MET A 1 505 ? -15.086 7.172 -0.795 1 86.12 505 MET A O 1
ATOM 4025 N N . PHE A 1 506 ? -14.367 7.891 -2.811 1 81.56 506 PHE A N 1
ATOM 4026 C CA . PHE A 1 506 ? -15.07 9.148 -2.617 1 81.56 506 PHE A CA 1
ATOM 4027 C C . PHE A 1 506 ? -16.141 9.336 -3.686 1 81.56 506 PHE A C 1
ATOM 4029 O O . PHE A 1 506 ? -16.938 10.289 -3.623 1 81.56 506 PHE A O 1
ATOM 4036 N N . GLY A 1 507 ? -16.016 8.633 -4.824 1 63.03 507 GLY A N 1
ATOM 4037 C CA . GLY A 1 507 ? -16.922 8.766 -5.953 1 63.03 507 GLY A CA 1
ATOM 4038 C C . GLY A 1 507 ? -18.359 8.5 -5.59 1 63.03 507 GLY A C 1
ATOM 4039 O O . GLY A 1 507 ? -18.656 7.66 -4.734 1 63.03 507 GLY A O 1
ATOM 4040 N N . VAL A 1 508 ? -19.172 9.547 -5.684 1 51.25 508 VAL A N 1
ATOM 4041 C CA . VAL A 1 508 ? -20.609 9.828 -5.59 1 51.25 508 VAL A CA 1
ATOM 4042 C C . VAL A 1 508 ? -21.406 8.633 -6.105 1 51.25 508 VAL A C 1
ATOM 4044 O O . VAL A 1 508 ? -20.938 7.898 -6.98 1 51.25 508 VAL A O 1
ATOM 4047 N N . ASN A 1 509 ? -22.562 8.398 -5.453 1 41.53 509 ASN A N 1
ATOM 4048 C CA . ASN A 1 509 ? -23.875 7.91 -5.848 1 41.53 509 ASN A CA 1
ATOM 4049 C C . ASN A 1 509 ? -24.281 8.414 -7.234 1 41.53 509 ASN A C 1
ATOM 4051 O O . ASN A 1 509 ? -24.844 9.5 -7.367 1 41.53 509 ASN A O 1
ATOM 4055 N N . LYS A 1 510 ? -23.641 8.547 -8.211 1 38.5 510 LYS A N 1
ATOM 4056 C CA . LYS A 1 510 ? -24.359 8.82 -9.445 1 38.5 510 LYS A CA 1
ATOM 4057 C C . LYS A 1 510 ? -25.703 8.102 -9.461 1 38.5 510 LYS A C 1
ATOM 4059 O O . LYS A 1 510 ? -26.438 8.156 -10.453 1 38.5 510 LYS A O 1
ATOM 4064 N N . GLN A 1 511 ? -25.969 7.148 -8.781 1 34.5 511 GLN A N 1
ATOM 4065 C CA . GLN A 1 511 ? -27.344 6.699 -8.969 1 34.5 511 GLN A CA 1
ATOM 4066 C C . GLN A 1 511 ? -28.344 7.828 -8.68 1 34.5 511 GLN A C 1
ATOM 4068 O O . GLN A 1 511 ? -29.531 7.695 -8.953 1 34.5 511 GLN A O 1
ATOM 4073 N N . ALA A 1 512 ? -28.141 8.875 -8.055 1 33.09 512 ALA A N 1
ATOM 4074 C CA . ALA A 1 512 ? -29.219 9.844 -7.895 1 33.09 512 ALA A CA 1
ATOM 4075 C C . ALA A 1 512 ? -29.391 10.688 -9.156 1 33.09 512 ALA A C 1
ATOM 4077 O O . ALA A 1 512 ? -30.453 11.289 -9.359 1 33.09 512 ALA A O 1
ATOM 4078 N N . ALA A 1 513 ? -28.422 10.938 -10.062 1 35.44 513 ALA A N 1
ATOM 4079 C CA . ALA A 1 513 ? -28.859 11.656 -11.258 1 35.44 513 ALA A CA 1
ATOM 4080 C C . ALA A 1 513 ? -29.625 10.742 -12.211 1 35.44 513 ALA A C 1
ATOM 4082 O O . ALA A 1 513 ? -30.344 11.211 -13.094 1 35.44 513 ALA A O 1
ATOM 4083 N N . THR A 1 514 ? -29.391 9.547 -12.195 1 31.91 514 THR A N 1
ATOM 4084 C CA . THR A 1 514 ? -30.203 8.805 -13.156 1 31.91 514 THR A CA 1
ATOM 4085 C C . THR A 1 514 ? -31.641 8.688 -12.656 1 31.91 514 THR A C 1
ATOM 4087 O O . THR A 1 514 ? -32.5 8.141 -13.344 1 31.91 514 THR A O 1
ATOM 4090 N N . LYS A 1 515 ? -32 8.984 -11.367 1 35.62 515 LYS A N 1
ATOM 4091 C CA . LYS A 1 515 ? -33.438 8.969 -11.188 1 35.62 515 LYS A CA 1
ATOM 4092 C C . LYS A 1 515 ? -34.094 10.156 -11.906 1 35.62 515 LYS A C 1
ATOM 4094 O O . LYS A 1 515 ? -35.312 10.141 -12.172 1 35.62 515 LYS A O 1
ATOM 4099 N N . ASP A 1 516 ? -33.469 11.43 -11.984 1 31.62 516 ASP A N 1
ATOM 4100 C CA . ASP A 1 516 ? -34.375 12.445 -12.516 1 31.62 516 ASP A CA 1
ATOM 4101 C C . ASP A 1 516 ? -34.531 12.297 -14.031 1 31.62 516 ASP A C 1
ATOM 4103 O O . ASP A 1 516 ? -35.312 13.016 -14.648 1 31.62 516 ASP A O 1
ATOM 4107 N N . LYS A 1 517 ? -33.656 11.562 -14.719 1 35.38 517 LYS A N 1
ATOM 4108 C CA . LYS A 1 517 ? -34.125 11.508 -16.094 1 35.38 517 LYS A CA 1
ATOM 4109 C C . LYS A 1 517 ? -35.281 10.523 -16.25 1 35.38 517 LYS A C 1
ATOM 4111 O O . LYS A 1 517 ? -35.875 10.391 -17.328 1 35.38 517 LYS A O 1
ATOM 4116 N N . LYS A 1 518 ? -35.375 9.531 -15.406 1 37.34 518 LYS A N 1
ATOM 4117 C CA . LYS A 1 518 ? -36.5 8.688 -15.844 1 37.34 518 LYS A CA 1
ATOM 4118 C C . LYS A 1 518 ? -37.812 9.391 -15.641 1 37.34 518 LYS A C 1
ATOM 4120 O O . LYS A 1 518 ? -38.875 8.844 -15.977 1 37.34 518 LYS A O 1
ATOM 4125 N N . GLU A 1 519 ? -37.844 10.367 -14.805 1 29.94 519 GLU A N 1
ATOM 4126 C CA . GLU A 1 519 ? -39.25 10.828 -14.766 1 29.94 519 GLU A CA 1
ATOM 4127 C C . GLU A 1 519 ? -39.5 11.859 -15.859 1 29.94 519 GLU A C 1
ATOM 4129 O O . GLU A 1 519 ? -40.625 12.398 -15.945 1 29.94 519 GLU A O 1
ATOM 4134 N N . GLU A 1 520 ? -38.375 12.188 -16.719 1 25.66 520 GLU A N 1
ATOM 4135 C CA . GLU A 1 520 ? -38.969 12.781 -17.891 1 25.66 520 GLU A CA 1
ATOM 4136 C C . GLU A 1 520 ? -39.094 11.766 -19.031 1 25.66 520 GLU A C 1
ATOM 4138 O O . GLU A 1 520 ? -38.188 10.969 -19.25 1 25.66 520 GLU A O 1
ATOM 4143 N N . MET B 1 1 ? 36.906 -9.758 20.156 1 27.97 1 MET B N 1
ATOM 4144 C CA . MET B 1 1 ? 36 -10.117 19.047 1 27.97 1 MET B CA 1
ATOM 4145 C C . MET B 1 1 ? 34.625 -10.43 19.562 1 27.97 1 MET B C 1
ATOM 4147 O O . MET B 1 1 ? 33.688 -10.664 18.766 1 27.97 1 MET B O 1
ATOM 4151 N N . LEU B 1 2 ? 34.5 -10.695 20.859 1 33.53 2 LEU B N 1
ATOM 4152 C CA . LEU B 1 2 ? 33.312 -11.086 21.609 1 33.53 2 LEU B CA 1
ATOM 4153 C C . LEU B 1 2 ? 32.375 -9.898 21.797 1 33.53 2 LEU B C 1
ATOM 4155 O O . LEU B 1 2 ? 31.156 -10.07 21.875 1 33.53 2 LEU B O 1
ATOM 4159 N N . ALA B 1 3 ? 33.031 -8.758 22.062 1 43.59 3 ALA B N 1
ATOM 4160 C CA . ALA B 1 3 ? 32.281 -7.574 22.469 1 43.59 3 ALA B CA 1
ATOM 4161 C C . ALA B 1 3 ? 31.375 -7.066 21.344 1 43.59 3 ALA B C 1
ATOM 4163 O O . ALA B 1 3 ? 30.344 -6.461 21.594 1 43.59 3 ALA B O 1
ATOM 4164 N N . SER B 1 4 ? 31.953 -7.289 20.156 1 45.5 4 SER B N 1
ATOM 4165 C CA . SER B 1 4 ? 31.266 -6.676 19.031 1 45.5 4 SER B CA 1
ATOM 4166 C C . SER B 1 4 ? 29.984 -7.43 18.688 1 45.5 4 SER B C 1
ATOM 4168 O O . SER B 1 4 ? 29.062 -6.867 18.078 1 45.5 4 SER B O 1
ATOM 4170 N N . SER B 1 5 ? 29.953 -8.727 19.109 1 43.41 5 SER B N 1
ATOM 4171 C CA . SER B 1 5 ? 28.797 -9.547 18.781 1 43.41 5 SER B CA 1
ATOM 4172 C C . SER B 1 5 ? 27.609 -9.234 19.688 1 43.41 5 SER B C 1
ATOM 4174 O O . SER B 1 5 ? 26.453 -9.391 19.281 1 43.41 5 SER B O 1
ATOM 4176 N N . LEU B 1 6 ? 28 -8.805 20.938 1 44.41 6 LEU B N 1
ATOM 4177 C CA . LEU B 1 6 ? 26.938 -8.547 21.906 1 44.41 6 LEU B CA 1
ATOM 4178 C C . LEU B 1 6 ? 26.188 -7.266 21.547 1 44.41 6 LEU B C 1
ATOM 4180 O O . LEU B 1 6 ? 24.953 -7.203 21.688 1 44.41 6 LEU B O 1
ATOM 4184 N N . SER B 1 7 ? 26.969 -6.371 20.969 1 41.94 7 SER B N 1
ATOM 4185 C CA . SER B 1 7 ? 26.344 -5.078 20.703 1 41.94 7 SER B CA 1
ATOM 4186 C C . SER B 1 7 ? 25.375 -5.168 19.531 1 41.94 7 SER B C 1
ATOM 4188 O O . SER B 1 7 ? 24.359 -4.469 19.516 1 41.94 7 SER B O 1
ATOM 4190 N N . LYS B 1 8 ? 25.562 -6.07 18.594 1 44.94 8 LYS B N 1
ATOM 4191 C CA . LYS B 1 8 ? 24.656 -6.199 17.453 1 44.94 8 LYS B CA 1
ATOM 4192 C C . LYS B 1 8 ? 23.375 -6.91 17.859 1 44.94 8 LYS B C 1
ATOM 4194 O O . LYS B 1 8 ? 22.297 -6.586 17.359 1 44.94 8 LYS B O 1
ATOM 4199 N N . LYS B 1 9 ? 23.531 -7.812 18.875 1 46.72 9 LYS B N 1
ATOM 4200 C CA . LYS B 1 9 ? 22.328 -8.484 19.359 1 46.72 9 LYS B CA 1
ATOM 4201 C C . LYS B 1 9 ? 21.438 -7.527 20.141 1 46.72 9 LYS B C 1
ATOM 4203 O O . LYS B 1 9 ? 20.219 -7.582 20.031 1 46.72 9 LYS B O 1
ATOM 4208 N N . ILE B 1 10 ? 22.141 -6.613 20.812 1 45.94 10 ILE B N 1
ATOM 4209 C CA . ILE B 1 10 ? 21.359 -5.668 21.609 1 45.94 10 ILE B CA 1
ATOM 4210 C C . ILE B 1 10 ? 20.672 -4.672 20.688 1 45.94 10 ILE B C 1
ATOM 4212 O O . ILE B 1 10 ? 19.5 -4.348 20.875 1 45.94 10 ILE B O 1
ATOM 4216 N N . THR B 1 11 ? 21.391 -4.375 19.609 1 45.28 11 THR B N 1
ATOM 4217 C CA . THR B 1 11 ? 20.781 -3.402 18.719 1 45.28 11 THR B CA 1
ATOM 4218 C C . THR B 1 11 ? 19.609 -4.023 17.953 1 45.28 11 THR B C 1
ATOM 4220 O O . THR B 1 11 ? 18.562 -3.389 17.797 1 45.28 11 THR B O 1
ATOM 4223 N N . ILE B 1 12 ? 19.672 -5.336 17.688 1 45.06 12 ILE B N 1
ATOM 4224 C CA . ILE B 1 12 ? 18.562 -5.984 17 1 45.06 12 ILE B CA 1
ATOM 4225 C C . ILE B 1 12 ? 17.391 -6.133 17.969 1 45.06 12 ILE B C 1
ATOM 4227 O O . ILE B 1 12 ? 16.234 -5.906 17.578 1 45.06 12 ILE B O 1
ATOM 4231 N N . ILE B 1 13 ? 17.703 -6.336 19.266 1 47.5 13 ILE B N 1
ATOM 4232 C CA . ILE B 1 13 ? 16.609 -6.453 20.219 1 47.5 13 ILE B CA 1
ATOM 4233 C C . ILE B 1 13 ? 15.93 -5.094 20.391 1 47.5 13 ILE B C 1
ATOM 4235 O O . ILE B 1 13 ? 14.695 -5.012 20.438 1 47.5 13 ILE B O 1
ATOM 4239 N N . ILE B 1 14 ? 16.75 -4.008 20.359 1 45.53 14 ILE B N 1
ATOM 4240 C CA . ILE B 1 14 ? 16.156 -2.688 20.547 1 45.53 14 ILE B CA 1
ATOM 4241 C C . ILE B 1 14 ? 15.328 -2.326 19.312 1 45.53 14 ILE B C 1
ATOM 4243 O O . ILE B 1 14 ? 14.211 -1.812 19.438 1 45.53 14 ILE B O 1
ATOM 4247 N N . ILE B 1 15 ? 15.836 -2.764 18.188 1 44.28 15 ILE B N 1
ATOM 4248 C CA . ILE B 1 15 ? 15.078 -2.422 16.984 1 44.28 15 ILE B CA 1
ATOM 4249 C C . ILE B 1 15 ? 13.805 -3.26 16.922 1 44.28 15 ILE B C 1
ATOM 4251 O O . ILE B 1 15 ? 12.734 -2.744 16.609 1 44.28 15 ILE B O 1
ATOM 4255 N N . VAL B 1 16 ? 13.867 -4.504 17.391 1 46.28 16 VAL B N 1
ATOM 4256 C CA . VAL B 1 16 ? 12.664 -5.332 17.359 1 46.28 16 VAL B CA 1
ATOM 4257 C C . VAL B 1 16 ? 11.664 -4.816 18.406 1 46.28 16 VAL B C 1
ATOM 4259 O O . VAL B 1 16 ? 10.461 -4.758 18.141 1 46.28 16 VAL B O 1
ATOM 4262 N N . ILE B 1 17 ? 12.18 -4.324 19.531 1 43.12 17 ILE B N 1
ATOM 4263 C CA . ILE B 1 17 ? 11.266 -3.762 20.531 1 43.12 17 ILE B CA 1
ATOM 4264 C C . ILE B 1 17 ? 10.664 -2.461 20 1 43.12 17 ILE B C 1
ATOM 4266 O O . ILE B 1 17 ? 9.469 -2.217 20.141 1 43.12 17 ILE B O 1
ATOM 4270 N N . PHE B 1 18 ? 11.555 -1.663 19.375 1 41.16 18 PHE B N 1
ATOM 4271 C CA . PHE B 1 18 ? 11.047 -0.38 18.891 1 41.16 18 PHE B CA 1
ATOM 4272 C C . PHE B 1 18 ? 10.094 -0.575 17.719 1 41.16 18 PHE B C 1
ATOM 4274 O O . PHE B 1 18 ? 9.047 0.07 17.656 1 41.16 18 PHE B O 1
ATOM 4281 N N . VAL B 1 19 ? 10.391 -1.518 16.844 1 41.19 19 VAL B N 1
ATOM 4282 C CA . VAL B 1 19 ? 9.469 -1.765 15.727 1 41.19 19 VAL B CA 1
ATOM 4283 C C . VAL B 1 19 ? 8.219 -2.477 16.234 1 41.19 19 VAL B C 1
ATOM 4285 O O . VAL B 1 19 ? 7.105 -2.164 15.812 1 41.19 19 VAL B O 1
ATOM 4288 N N . SER B 1 20 ? 8.383 -3.383 17.203 1 39.12 20 SER B N 1
ATOM 4289 C CA . SER B 1 20 ? 7.191 -3.965 17.797 1 39.12 20 SER B CA 1
ATOM 4290 C C . SER B 1 20 ? 6.371 -2.91 18.531 1 39.12 20 SER B C 1
ATOM 4292 O O . SER B 1 20 ? 5.145 -3.014 18.625 1 39.12 20 SER B O 1
ATOM 4294 N N . TYR B 1 21 ? 7.094 -1.961 19.172 1 37.66 21 TYR B N 1
ATOM 4295 C CA . TYR B 1 21 ? 6.371 -0.887 19.828 1 37.66 21 TYR B CA 1
ATOM 4296 C C . TYR B 1 21 ? 5.586 -0.051 18.828 1 37.66 21 TYR B C 1
ATOM 4298 O O . TYR B 1 21 ? 4.426 0.292 19.078 1 37.66 21 TYR B O 1
ATOM 4306 N N . LEU B 1 22 ? 6.199 0.295 17.734 1 35.53 22 LEU B N 1
ATOM 4307 C CA . LEU B 1 22 ? 5.477 1.129 16.781 1 35.53 22 LEU B CA 1
ATOM 4308 C C . LEU B 1 22 ? 4.355 0.339 16.109 1 35.53 22 LEU B C 1
ATOM 4310 O O . LEU B 1 22 ? 3.287 0.886 15.828 1 35.53 22 LEU B O 1
ATOM 4314 N N . SER B 1 23 ? 4.578 -0.924 15.805 1 33.94 23 SER B N 1
ATOM 4315 C CA . SER B 1 23 ? 3.521 -1.682 15.141 1 33.94 23 SER B CA 1
ATOM 4316 C C . SER B 1 23 ? 2.354 -1.943 16.094 1 33.94 23 SER B C 1
ATOM 4318 O O . SER B 1 23 ? 1.198 -1.986 15.664 1 33.94 23 SER B O 1
ATOM 4320 N N . PHE B 1 24 ? 2.656 -2.307 17.328 1 35.94 24 PHE B N 1
ATOM 4321 C CA . PHE B 1 24 ? 1.547 -2.559 18.234 1 35.94 24 PHE B CA 1
ATOM 4322 C C . PHE B 1 24 ? 0.81 -1.267 18.562 1 35.94 24 PHE B C 1
ATOM 4324 O O . PHE B 1 24 ? -0.317 -1.298 19.062 1 35.94 24 PHE B O 1
ATOM 4331 N N . ARG B 1 25 ? 1.577 -0.117 18.469 1 29.55 25 ARG B N 1
ATOM 4332 C CA . ARG B 1 25 ? 0.84 1.103 18.781 1 29.55 25 ARG B CA 1
ATOM 4333 C C . ARG B 1 25 ? -0.301 1.322 17.797 1 29.55 25 ARG B C 1
ATOM 4335 O O . ARG B 1 25 ? -1.369 1.809 18.172 1 29.55 25 ARG B O 1
ATOM 4342 N N . ASP B 1 26 ? 0.053 1.014 16.547 1 29.03 26 ASP B N 1
ATOM 4343 C CA . ASP B 1 26 ? -0.966 1.485 15.625 1 29.03 26 ASP B CA 1
ATOM 4344 C C . ASP B 1 26 ? -2.193 0.576 15.641 1 29.03 26 ASP B C 1
ATOM 4346 O O . ASP B 1 26 ? -3.25 0.939 15.125 1 29.03 26 ASP B O 1
ATOM 4350 N N . GLN B 1 27 ? -1.956 -0.742 15.922 1 28.94 27 GLN B N 1
ATOM 4351 C CA . GLN B 1 27 ? -3.139 -1.565 15.688 1 28.94 27 GLN B CA 1
ATOM 4352 C C . GLN B 1 27 ? -4.215 -1.283 16.734 1 28.94 27 GLN B C 1
ATOM 4354 O O . GLN B 1 27 ? -5.305 -1.856 16.672 1 28.94 27 GLN B O 1
ATOM 4359 N N . LEU B 1 28 ? -3.777 -0.773 17.859 1 25.5 28 LEU B N 1
ATOM 4360 C CA . LEU B 1 28 ? -4.852 -0.706 18.844 1 25.5 28 LEU B CA 1
ATOM 4361 C C . LEU B 1 28 ? -5.992 0.177 18.344 1 25.5 28 LEU B C 1
ATOM 4363 O O . LEU B 1 28 ? -7.09 0.151 18.906 1 25.5 28 LEU B O 1
ATOM 4367 N N . TRP B 1 29 ? -5.613 1.187 17.547 1 23.64 29 TRP B N 1
ATOM 4368 C CA . TRP B 1 29 ? -6.66 2.199 17.594 1 23.64 29 TRP B CA 1
ATOM 4369 C C . TRP B 1 29 ? -7.863 1.781 16.75 1 23.64 29 TRP B C 1
ATOM 4371 O O . TRP B 1 29 ? -7.922 2.078 15.555 1 23.64 29 TRP B O 1
ATOM 4381 N N . SER B 1 30 ? -8.07 0.492 16.484 1 24.25 30 SER B N 1
ATOM 4382 C CA . SER B 1 30 ? -9.383 0.384 15.867 1 24.25 30 SER B CA 1
ATOM 4383 C C . SER B 1 30 ? -10.43 1.164 16.656 1 24.25 30 SER B C 1
ATOM 4385 O O . SER B 1 30 ? -10.711 0.84 17.812 1 24.25 30 SER B O 1
ATOM 4387 N N . LEU B 1 31 ? -10.32 2.418 16.5 1 23.06 31 LEU B N 1
ATOM 4388 C CA . LEU B 1 31 ? -11.195 3.381 17.156 1 23.06 31 LEU B CA 1
ATOM 4389 C C . LEU B 1 31 ? -12.656 2.949 17.031 1 23.06 31 LEU B C 1
ATOM 4391 O O . LEU B 1 31 ? -13.172 2.764 15.938 1 23.06 31 LEU B O 1
ATOM 4395 N N . GLU B 1 32 ? -13.07 2.041 17.859 1 24.64 32 GLU B N 1
ATOM 4396 C CA . GLU B 1 32 ? -14.508 1.979 18.125 1 24.64 32 GLU B CA 1
ATOM 4397 C C . GLU B 1 32 ? -15.133 3.369 18.094 1 24.64 32 GLU B C 1
ATOM 4399 O O . GLU B 1 32 ? -14.594 4.316 18.656 1 24.64 32 GLU B O 1
ATOM 4404 N N . THR B 1 33 ? -15.758 3.648 16.953 1 24.5 33 THR B N 1
ATOM 4405 C CA . THR B 1 33 ? -16.578 4.852 16.875 1 24.5 33 THR B CA 1
ATOM 4406 C C . THR B 1 33 ? -17.328 5.09 18.172 1 24.5 33 THR B C 1
ATOM 4408 O O . THR B 1 33 ? -18.031 4.199 18.672 1 24.5 33 THR B O 1
ATOM 4411 N N . PRO B 1 34 ? -16.688 5.766 19.062 1 23.3 34 PRO B N 1
ATOM 4412 C CA . PRO B 1 34 ? -17.469 5.984 20.281 1 23.3 34 PRO B CA 1
ATOM 4413 C C . PRO B 1 34 ? -18.938 6.281 19.984 1 23.3 34 PRO B C 1
ATOM 4415 O O . PRO B 1 34 ? -19.25 7.098 19.109 1 23.3 34 PRO B O 1
ATOM 4418 N N . VAL B 1 35 ? -19.703 5.27 19.938 1 24.84 35 VAL B N 1
ATOM 4419 C CA . VAL B 1 35 ? -21.156 5.504 19.922 1 24.84 35 VAL B CA 1
ATOM 4420 C C . VAL B 1 35 ? -21.516 6.484 21.031 1 24.84 35 VAL B C 1
ATOM 4422 O O . VAL B 1 35 ? -21.375 6.176 22.219 1 24.84 35 VAL B O 1
ATOM 4425 N N . PHE B 1 36 ? -21.141 7.723 20.781 1 22.8 36 PHE B N 1
ATOM 4426 C CA . PHE B 1 36 ? -21.547 8.727 21.75 1 22.8 36 PHE B CA 1
ATOM 4427 C C . PHE B 1 36 ? -23.047 8.633 22.031 1 22.8 36 PHE B C 1
ATOM 4429 O O . PHE B 1 36 ? -23.859 8.617 21.109 1 22.8 36 PHE B O 1
ATOM 4436 N N . LEU B 1 37 ? -23.375 7.766 23.031 1 22.28 37 LEU B N 1
ATOM 4437 C CA . LEU B 1 37 ? -24.734 7.75 23.578 1 22.28 37 LEU B CA 1
ATOM 4438 C C . LEU B 1 37 ? -25.281 9.164 23.703 1 22.28 37 LEU B C 1
ATOM 4440 O O . LEU B 1 37 ? -24.625 10.039 24.297 1 22.28 37 LEU B O 1
ATOM 4444 N N . GLN B 1 38 ? -25.984 9.594 22.703 1 22.19 38 GLN B N 1
ATOM 4445 C CA . GLN B 1 38 ? -26.766 10.828 22.672 1 22.19 38 GLN B CA 1
ATOM 4446 C C . GLN B 1 38 ? -27.594 10.984 23.953 1 22.19 38 GLN B C 1
ATOM 4448 O O . GLN B 1 38 ? -28.516 10.195 24.203 1 22.19 38 GLN B O 1
ATOM 4453 N N . GLU B 1 39 ? -26.984 11.07 25.156 1 23.69 39 GLU B N 1
ATOM 4454 C CA . GLU B 1 39 ? -28.016 11.508 26.094 1 23.69 39 GLU B CA 1
ATOM 4455 C C . GLU B 1 39 ? -28.812 12.688 25.547 1 23.69 39 GLU B C 1
ATOM 4457 O O . GLU B 1 39 ? -28.234 13.648 25.047 1 23.69 39 GLU B O 1
ATOM 4462 N N . PRO B 1 40 ? -30.047 12.477 25.188 1 23.84 40 PRO B N 1
ATOM 4463 C CA . PRO B 1 40 ? -30.922 13.508 24.641 1 23.84 40 PRO B CA 1
ATOM 4464 C C . PRO B 1 40 ? -30.844 14.82 25.406 1 23.84 40 PRO B C 1
ATOM 4466 O O . PRO B 1 40 ? -30.906 14.836 26.641 1 23.84 40 PRO B O 1
ATOM 4469 N N . LEU B 1 41 ? -29.906 15.648 25.047 1 24.8 41 LEU B N 1
ATOM 4470 C CA . LEU B 1 41 ? -29.984 16.984 25.625 1 24.8 41 LEU B CA 1
ATOM 4471 C C . LEU B 1 41 ? -31.438 17.469 25.672 1 24.8 41 LEU B C 1
ATOM 4473 O O . LEU B 1 41 ? -32.125 17.5 24.641 1 24.8 41 LEU B O 1
ATOM 4477 N N . THR B 1 42 ? -32.188 17.141 26.781 1 23.36 42 THR B N 1
ATOM 4478 C CA . THR B 1 42 ? -33.531 17.609 27.094 1 23.36 42 THR B CA 1
ATOM 4479 C C . THR B 1 42 ? -33.719 19.062 26.656 1 23.36 42 THR B C 1
ATOM 4481 O O . THR B 1 42 ? -32.844 19.891 26.875 1 23.36 42 THR B O 1
ATOM 4484 N N . SER B 1 43 ? -34.406 19.234 25.578 1 21.58 43 SER B N 1
ATOM 4485 C CA . SER B 1 43 ? -34.938 20.469 25.016 1 21.58 43 SER B CA 1
ATOM 4486 C C . SER B 1 43 ? -35.531 21.359 26.094 1 21.58 43 SER B C 1
ATOM 4488 O O . SER B 1 43 ? -36.469 20.984 26.766 1 21.58 43 SER B O 1
ATOM 4490 N N . PHE B 1 44 ? -34.656 22 26.891 1 21.36 44 PHE B N 1
ATOM 4491 C CA . PHE B 1 44 ? -35.188 22.969 27.859 1 21.36 44 PHE B CA 1
ATOM 4492 C C . PHE B 1 44 ? -36.125 23.969 27.172 1 21.36 44 PHE B C 1
ATOM 4494 O O . PHE B 1 44 ? -35.688 24.766 26.359 1 21.36 44 PHE B O 1
ATOM 4501 N N . THR B 1 45 ? -37.281 23.438 26.75 1 20.55 45 THR B N 1
ATOM 4502 C CA . THR B 1 45 ? -38.344 24.375 26.328 1 20.55 45 THR B CA 1
ATOM 4503 C C . THR B 1 45 ? -38.625 25.391 27.438 1 20.55 45 THR B C 1
ATOM 4505 O O . THR B 1 45 ? -38.969 25 28.562 1 20.55 45 THR B O 1
ATOM 4508 N N . ILE B 1 46 ? -37.875 26.469 27.422 1 21.42 46 ILE B N 1
ATOM 4509 C CA . ILE B 1 46 ? -38.094 27.609 28.312 1 21.42 46 ILE B CA 1
ATOM 4510 C C . ILE B 1 46 ? -39.562 28.031 28.234 1 21.42 46 ILE B C 1
ATOM 4512 O O . ILE B 1 46 ? -40.031 28.484 27.188 1 21.42 46 ILE B O 1
ATOM 4516 N N . SER B 1 47 ? -40.5 27.094 28.688 1 20.28 47 SER B N 1
ATOM 4517 C CA . SER B 1 47 ? -41.875 27.578 28.781 1 20.28 47 SER B CA 1
ATOM 4518 C C . SER B 1 47 ? -41.969 28.828 29.672 1 20.28 47 SER B C 1
ATOM 4520 O O . SER B 1 47 ? -41.438 28.828 30.781 1 20.28 47 SER B O 1
ATOM 4522 N N . THR B 1 48 ? -42.062 29.969 29.047 1 20.73 48 THR B N 1
ATOM 4523 C CA . THR B 1 48 ? -42.25 31.297 29.609 1 20.73 48 THR B CA 1
ATOM 4524 C C . THR B 1 48 ? -43.469 31.312 30.547 1 20.73 48 THR B C 1
ATOM 4526 O O . THR B 1 48 ? -44.594 31.531 30.125 1 20.73 48 THR B O 1
ATOM 4529 N N . THR B 1 49 ? -43.625 30.156 31.375 1 20.78 49 THR B N 1
ATOM 4530 C CA . THR B 1 49 ? -44.844 30.297 32.188 1 20.78 49 THR B CA 1
ATOM 4531 C C . THR B 1 49 ? -44.75 31.531 33.094 1 20.78 49 THR B C 1
ATOM 4533 O O . THR B 1 49 ? -43.688 31.812 33.656 1 20.78 49 THR B O 1
ATOM 4536 N N . HIS B 1 50 ? -45.75 32.406 32.969 1 21 50 HIS B N 1
ATOM 4537 C CA . HIS B 1 50 ? -46.125 33.656 33.625 1 21 50 HIS B CA 1
ATOM 4538 C C . HIS B 1 50 ? -46.281 33.438 35.125 1 21 50 HIS B C 1
ATOM 4540 O O . HIS B 1 50 ? -47.281 32.844 35.562 1 21 50 HIS B O 1
ATOM 4546 N N . THR B 1 51 ? -45.188 32.906 35.812 1 21.23 51 THR B N 1
ATOM 4547 C CA . THR B 1 51 ? -45.406 32.719 37.25 1 21.23 51 THR B CA 1
ATOM 4548 C C . THR B 1 51 ? -45.812 34.031 37.906 1 21.23 51 THR B C 1
ATOM 4550 O O . THR B 1 51 ? -45.156 35.062 37.719 1 21.23 51 THR B O 1
ATOM 4553 N N . THR B 1 52 ? -47.031 34.062 38.344 1 20.97 52 THR B N 1
ATOM 4554 C CA . THR B 1 52 ? -47.719 35.062 39.125 1 20.97 52 THR B CA 1
ATOM 4555 C C . THR B 1 52 ? -46.906 35.406 40.375 1 20.97 52 THR B C 1
ATOM 4557 O O . THR B 1 52 ? -46.156 34.594 40.906 1 20.97 52 THR B O 1
ATOM 4560 N N . HIS B 1 53 ? -46.969 36.625 40.938 1 20.66 53 HIS B N 1
ATOM 4561 C CA . HIS B 1 53 ? -46.312 37.562 41.844 1 20.66 53 HIS B CA 1
ATOM 4562 C C . HIS B 1 53 ? -46.375 37.094 43.281 1 20.66 53 HIS B C 1
ATOM 4564 O O . HIS B 1 53 ? -46.031 37.844 44.188 1 20.66 53 HIS B O 1
ATOM 4570 N N . ASN B 1 54 ? -46.375 35.656 43.469 1 21.89 54 ASN B N 1
ATOM 4571 C CA . ASN B 1 54 ? -46.781 35.594 44.875 1 21.89 54 ASN B CA 1
ATOM 4572 C C . ASN B 1 54 ? -45.719 36.281 45.75 1 21.89 54 ASN B C 1
ATOM 4574 O O . ASN B 1 54 ? -44.594 36.469 45.344 1 21.89 54 ASN B O 1
ATOM 4578 N N . ASN B 1 55 ? -46.062 36.312 47.156 1 23.08 55 ASN B N 1
ATOM 4579 C CA . ASN B 1 55 ? -45.719 37.156 48.312 1 23.08 55 ASN B CA 1
ATOM 4580 C C . ASN B 1 55 ? -44.312 36.906 48.812 1 23.08 55 ASN B C 1
ATOM 4582 O O . ASN B 1 55 ? -43.812 35.75 48.75 1 23.08 55 ASN B O 1
ATOM 4586 N N . PRO B 1 56 ? -43.531 38 49.281 1 24.23 56 PRO B N 1
ATOM 4587 C CA . PRO B 1 56 ? -42.125 38.406 49.469 1 24.23 56 PRO B CA 1
ATOM 4588 C C . PRO B 1 56 ? -41.438 37.594 50.562 1 24.23 56 PRO B C 1
ATOM 4590 O O . PRO B 1 56 ? -40.219 37.75 50.75 1 24.23 56 PRO B O 1
ATOM 4593 N N . ASN B 1 57 ? -42.188 36.938 51.5 1 23.66 57 ASN B N 1
ATOM 4594 C CA . ASN B 1 57 ? -41.594 37.094 52.812 1 23.66 57 ASN B CA 1
ATOM 4595 C C . ASN B 1 57 ? -40.406 36.188 53.031 1 23.66 57 ASN B C 1
ATOM 4597 O O . ASN B 1 57 ? -39.656 36.312 54 1 23.66 57 ASN B O 1
ATOM 4601 N N . ASP B 1 58 ? -40.562 34.875 52.781 1 23.69 58 ASP B N 1
ATOM 4602 C CA . ASP B 1 58 ? -39.812 33.969 53.625 1 23.69 58 ASP B CA 1
ATOM 4603 C C . ASP B 1 58 ? -38.344 33.938 53.25 1 23.69 58 ASP B C 1
ATOM 4605 O O . ASP B 1 58 ? -38 33.719 52.062 1 23.69 58 ASP B O 1
ATOM 4609 N N . SER B 1 59 ? -37.438 34.469 54.062 1 21.45 59 SER B N 1
ATOM 4610 C CA . SER B 1 59 ? -36.031 34.781 54.031 1 21.45 59 SER B CA 1
ATOM 4611 C C . SER B 1 59 ? -35.188 33.531 53.875 1 21.45 59 SER B C 1
ATOM 4613 O O . SER B 1 59 ? -34.062 33.469 54.375 1 21.45 59 SER B O 1
ATOM 4615 N N . ALA B 1 60 ? -35.906 32.25 53.625 1 24.92 60 ALA B N 1
ATOM 4616 C CA . ALA B 1 60 ? -35 31.125 53.781 1 24.92 60 ALA B CA 1
ATOM 4617 C C . ALA B 1 60 ? -33.781 31.266 52.844 1 24.92 60 ALA B C 1
ATOM 4619 O O . ALA B 1 60 ? -33.906 31.719 51.719 1 24.92 60 ALA B O 1
ATOM 4620 N N . ASN B 1 61 ? -32.594 31.328 53.562 1 21.8 61 ASN B N 1
ATOM 4621 C CA . ASN B 1 61 ? -31.219 31.453 53.062 1 21.8 61 ASN B CA 1
ATOM 4622 C C . ASN B 1 61 ? -30.938 30.484 51.938 1 21.8 61 ASN B C 1
ATOM 4624 O O . ASN B 1 61 ? -30.75 29.281 52.156 1 21.8 61 ASN B O 1
ATOM 4628 N N . LEU B 1 62 ? -31.766 30.484 50.906 1 24.66 62 LEU B N 1
ATOM 4629 C CA . LEU B 1 62 ? -31.578 29.484 49.844 1 24.66 62 LEU B CA 1
ATOM 4630 C C . LEU B 1 62 ? -30.172 29.531 49.281 1 24.66 62 LEU B C 1
ATOM 4632 O O . LEU B 1 62 ? -29.781 30.531 48.656 1 24.66 62 LEU B O 1
ATOM 4636 N N . ASN B 1 63 ? -29.219 28.984 50.094 1 25.48 63 ASN B N 1
ATOM 4637 C CA . ASN B 1 63 ? -27.906 28.703 49.531 1 25.48 63 ASN B CA 1
ATOM 4638 C C . ASN B 1 63 ? -28.016 27.984 48.188 1 25.48 63 ASN B C 1
ATOM 4640 O O . ASN B 1 63 ? -28.266 26.781 48.125 1 25.48 63 ASN B O 1
ATOM 4644 N N . ILE B 1 64 ? -28.719 28.547 47.281 1 27.88 64 ILE B N 1
ATOM 4645 C CA . ILE B 1 64 ? -28.828 27.922 45.969 1 27.88 64 ILE B CA 1
ATOM 4646 C C . ILE B 1 64 ? -27.438 27.609 45.438 1 27.88 64 ILE B C 1
ATOM 4648 O O . ILE B 1 64 ? -26.594 28.5 45.281 1 27.88 64 ILE B O 1
ATOM 4652 N N . PRO B 1 65 ? -27.016 26.375 45.719 1 28.73 65 PRO B N 1
ATOM 4653 C CA . PRO B 1 65 ? -25.781 26.016 45.031 1 28.73 65 PRO B CA 1
ATOM 4654 C C . PRO B 1 65 ? -25.734 26.516 43.594 1 28.73 65 PRO B C 1
ATOM 4656 O O . PRO B 1 65 ? -26.719 26.438 42.875 1 28.73 65 PRO B O 1
ATOM 4659 N N . ILE B 1 66 ? -25 27.625 43.344 1 30.28 66 ILE B N 1
ATOM 4660 C CA . ILE B 1 66 ? -24.734 28.094 42 1 30.28 66 ILE B CA 1
ATOM 4661 C C . ILE B 1 66 ? -24.422 26.906 41.094 1 30.28 66 ILE B C 1
ATOM 4663 O O . ILE B 1 66 ? -23.375 26.266 41.25 1 30.28 66 ILE B O 1
ATOM 4667 N N . ASN B 1 67 ? -25.25 25.969 40.969 1 31.66 67 ASN B N 1
ATOM 4668 C CA . ASN B 1 67 ? -25.125 25.109 39.781 1 31.66 67 ASN B CA 1
ATOM 4669 C C . ASN B 1 67 ? -24.594 25.891 38.594 1 31.66 67 ASN B C 1
ATOM 4671 O O . ASN B 1 67 ? -25.234 26.828 38.125 1 31.66 67 ASN B O 1
ATOM 4675 N N . ASN B 1 68 ? -23.203 26.094 38.5 1 34.31 68 ASN B N 1
ATOM 4676 C CA . ASN B 1 68 ? -22.328 26.781 37.562 1 34.31 68 ASN B CA 1
ATOM 4677 C C . ASN B 1 68 ? -22.781 26.594 36.125 1 34.31 68 ASN B C 1
ATOM 4679 O O . ASN B 1 68 ? -22.109 25.906 35.344 1 34.31 68 ASN B O 1
ATOM 4683 N N . ALA B 1 69 ? -23.812 26.125 35.75 1 39.38 69 ALA B N 1
ATOM 4684 C CA . ALA B 1 69 ? -24.234 26.344 34.375 1 39.38 69 ALA B CA 1
ATOM 4685 C C . ALA B 1 69 ? -24 27.797 33.969 1 39.38 69 ALA B C 1
ATOM 4687 O O . ALA B 1 69 ? -24.594 28.719 34.531 1 39.38 69 ALA B O 1
ATOM 4688 N N . ILE B 1 70 ? -22.828 28.094 33.469 1 51.12 70 ILE B N 1
ATOM 4689 C CA . ILE B 1 70 ? -22.516 29.422 32.938 1 51.12 70 ILE B CA 1
ATOM 4690 C C . ILE B 1 70 ? -23.734 30 32.25 1 51.12 70 ILE B C 1
ATOM 4692 O O . ILE B 1 70 ? -24.219 29.453 31.25 1 51.12 70 ILE B O 1
ATOM 4696 N N . ASN B 1 71 ? -24.594 30.688 32.969 1 56.66 71 ASN B N 1
ATOM 4697 C CA . ASN B 1 71 ? -25.656 31.453 32.312 1 56.66 71 ASN B CA 1
ATOM 4698 C C . ASN B 1 71 ? -25.109 32.375 31.234 1 56.66 71 ASN B C 1
ATOM 4700 O O . ASN B 1 71 ? -24.469 33.375 31.547 1 56.66 71 ASN B O 1
ATOM 4704 N N . THR B 1 72 ? -25.188 31.922 30.016 1 68.75 72 THR B N 1
ATOM 4705 C CA . THR B 1 72 ? -24.641 32.562 28.828 1 68.75 72 THR B CA 1
ATOM 4706 C C . THR B 1 72 ? -25.016 34.062 28.812 1 68.75 72 THR B C 1
ATOM 4708 O O . THR B 1 72 ? -24.203 34.906 28.438 1 68.75 72 THR B O 1
ATOM 4711 N N . ALA B 1 73 ? -26.172 34.375 29.328 1 68.31 73 ALA B N 1
ATOM 4712 C CA . ALA B 1 73 ? -26.625 35.75 29.297 1 68.31 73 ALA B CA 1
ATOM 4713 C C . ALA B 1 73 ? -25.859 36.594 30.312 1 68.31 73 ALA B C 1
ATOM 4715 O O . ALA B 1 73 ? -25.484 37.75 30.016 1 68.31 73 ALA B O 1
ATOM 4716 N N . ILE B 1 74 ? -25.641 36.062 31.453 1 70.44 74 ILE B N 1
ATOM 4717 C CA . ILE B 1 74 ? -24.922 36.781 32.5 1 70.44 74 ILE B CA 1
ATOM 4718 C C . ILE B 1 74 ? -23.469 36.969 32.062 1 70.44 74 ILE B C 1
ATOM 4720 O O . ILE B 1 74 ? -22.906 38.062 32.281 1 70.44 74 ILE B O 1
ATOM 4724 N N . VAL B 1 75 ? -23 36.031 31.453 1 76.62 75 VAL B N 1
ATOM 4725 C CA . VAL B 1 75 ? -21.625 36.094 30.984 1 76.62 75 VAL B CA 1
ATOM 4726 C C . VAL B 1 75 ? -21.5 37.188 29.922 1 76.62 75 VAL B C 1
ATOM 4728 O O . VAL B 1 75 ? -20.562 38 29.969 1 76.62 75 VAL B O 1
ATOM 4731 N N . GLU B 1 76 ? -22.469 37.25 29.125 1 78.5 76 GLU B N 1
ATOM 4732 C CA . GLU B 1 76 ? -22.438 38.25 28.062 1 78.5 76 GLU B CA 1
ATOM 4733 C C . GLU B 1 76 ? -22.531 39.656 28.625 1 78.5 76 GLU B C 1
ATOM 4735 O O . GLU B 1 76 ? -21.828 40.562 28.156 1 78.5 76 GLU B O 1
ATOM 4740 N N . ILE B 1 77 ? -23.297 39.812 29.625 1 76.06 77 ILE B N 1
ATOM 4741 C CA . ILE B 1 77 ? -23.469 41.125 30.25 1 76.06 77 ILE B CA 1
ATOM 4742 C C . ILE B 1 77 ? -22.188 41.531 30.953 1 76.06 77 ILE B C 1
ATOM 4744 O O . ILE B 1 77 ? -21.75 42.688 30.844 1 76.06 77 ILE B O 1
ATOM 4748 N N . SER B 1 78 ? -21.594 40.594 31.531 1 85.88 78 SER B N 1
ATOM 4749 C CA . SER B 1 78 ? -20.359 40.875 32.281 1 85.88 78 SER B CA 1
ATOM 4750 C C . SER B 1 78 ? -19.234 41.25 31.328 1 85.88 78 SER B C 1
ATOM 4752 O O . SER B 1 78 ? -18.531 42.25 31.562 1 85.88 78 SER B O 1
ATOM 4754 N N . ILE B 1 79 ? -19.156 40.594 30.297 1 88.5 79 ILE B N 1
ATOM 4755 C CA . ILE B 1 79 ? -18.094 40.875 29.344 1 88.5 79 ILE B CA 1
ATOM 4756 C C . ILE B 1 79 ? -18.359 42.188 28.641 1 88.5 79 ILE B C 1
ATOM 4758 O O . ILE B 1 79 ? -17.422 42.969 28.391 1 88.5 79 ILE B O 1
ATOM 4762 N N . ALA B 1 80 ? -19.641 42.469 28.375 1 89.31 80 ALA B N 1
ATOM 4763 C CA . ALA B 1 80 ? -20 43.75 27.766 1 89.31 80 ALA B CA 1
ATOM 4764 C C . ALA B 1 80 ? -19.594 44.938 28.656 1 89.31 80 ALA B C 1
ATOM 4766 O O . ALA B 1 80 ? -19.125 45.969 28.172 1 89.31 80 ALA B O 1
ATOM 4767 N N . ASP B 1 81 ? -19.781 44.719 29.875 1 91.25 81 ASP B N 1
ATOM 4768 C CA . ASP B 1 81 ? -19.406 45.75 30.828 1 91.25 81 ASP B CA 1
ATOM 4769 C C . ASP B 1 81 ? -17.891 45.938 30.859 1 91.25 81 ASP B C 1
ATOM 4771 O O . ASP B 1 81 ? -17.406 47.094 30.891 1 91.25 81 ASP B O 1
ATOM 4775 N N . ILE B 1 82 ? -17.172 44.875 30.875 1 93.75 82 ILE B N 1
ATOM 4776 C CA . ILE B 1 82 ? -15.711 44.969 30.875 1 93.75 82 ILE B CA 1
ATOM 4777 C C . ILE B 1 82 ? -15.234 45.688 29.609 1 93.75 82 ILE B C 1
ATOM 4779 O O . ILE B 1 82 ? -14.352 46.531 29.688 1 93.75 82 ILE B O 1
ATOM 4783 N N . VAL B 1 83 ? -15.859 45.344 28.516 1 93.44 83 VAL B N 1
ATOM 4784 C CA . VAL B 1 83 ? -15.5 45.938 27.234 1 93.44 83 VAL B CA 1
ATOM 4785 C C . VAL B 1 83 ? -15.75 47.438 27.281 1 93.44 83 VAL B C 1
ATOM 4787 O O . VAL B 1 83 ? -14.914 48.219 26.828 1 93.44 83 VAL B O 1
ATOM 4790 N N . ARG B 1 84 ? -16.844 47.844 27.844 1 92.94 84 ARG B N 1
ATOM 4791 C CA . ARG B 1 84 ? -17.188 49.25 27.953 1 92.94 84 ARG B CA 1
ATOM 4792 C C . ARG B 1 84 ? -16.172 50 28.828 1 92.94 84 ARG B C 1
ATOM 4794 O O . ARG B 1 84 ? -15.695 51.062 28.469 1 92.94 84 ARG B O 1
ATOM 4801 N N . ARG B 1 85 ? -15.812 49.438 29.906 1 94.81 85 ARG B N 1
ATOM 4802 C CA . ARG B 1 85 ? -14.883 50.062 30.844 1 94.81 85 ARG B CA 1
ATOM 4803 C C . ARG B 1 85 ? -13.484 50.156 30.234 1 94.81 85 ARG B C 1
ATOM 4805 O O . ARG B 1 85 ? -12.797 51.156 30.406 1 94.81 85 ARG B O 1
ATOM 4812 N N . LEU B 1 86 ? -13.078 49.125 29.594 1 95.69 86 LEU B N 1
ATOM 4813 C CA . LEU B 1 86 ? -11.781 49.156 28.922 1 95.69 86 LEU B CA 1
ATOM 4814 C C . LEU B 1 86 ? -11.781 50.156 27.797 1 95.69 86 LEU B C 1
ATOM 4816 O O . LEU B 1 86 ? -10.766 50.812 27.547 1 95.69 86 LEU B O 1
ATOM 4820 N N . HIS B 1 87 ? -12.953 50.281 27.156 1 93.88 87 HIS B N 1
ATOM 4821 C CA . HIS B 1 87 ? -13.07 51.219 26.062 1 93.88 87 HIS B CA 1
ATOM 4822 C C . HIS B 1 87 ? -12.953 52.656 26.562 1 93.88 87 HIS B C 1
ATOM 4824 O O . HIS B 1 87 ? -12.43 53.531 25.859 1 93.88 87 HIS B O 1
ATOM 4830 N N . GLU B 1 88 ? -13.359 52.875 27.75 1 94 88 GLU B N 1
ATOM 4831 C CA . GLU B 1 88 ? -13.289 54.219 28.359 1 94 88 GLU B CA 1
ATOM 4832 C C . GLU B 1 88 ? -11.844 54.625 28.641 1 94 88 GLU B C 1
ATOM 4834 O O . GLU B 1 88 ? -11.523 55.812 28.719 1 94 88 GLU B O 1
ATOM 4839 N N . ALA B 1 89 ? -11.016 53.594 28.828 1 96.25 89 ALA B N 1
ATOM 4840 C CA . ALA B 1 89 ? -9.594 53.844 29.047 1 96.25 89 ALA B CA 1
ATOM 4841 C C . ALA B 1 89 ? -8.836 53.938 27.719 1 96.25 89 ALA B C 1
ATOM 4843 O O . ALA B 1 89 ? -7.824 53.25 27.531 1 96.25 89 ALA B O 1
ATOM 4844 N N . ALA B 1 90 ? -9.25 54.875 26.875 1 96.38 90 ALA B N 1
ATOM 4845 C CA . ALA B 1 90 ? -8.734 54.938 25.516 1 96.38 90 ALA B CA 1
ATOM 4846 C C . ALA B 1 90 ? -7.379 55.625 25.469 1 96.38 90 ALA B C 1
ATOM 4848 O O . ALA B 1 90 ? -7.203 56.688 26.062 1 96.38 90 ALA B O 1
ATOM 4849 N N . PRO B 1 91 ? -6.449 54.969 24.844 1 97.19 91 PRO B N 1
ATOM 4850 C CA . PRO B 1 91 ? -5.223 55.719 24.547 1 97.19 91 PRO B CA 1
ATOM 4851 C C . PRO B 1 91 ? -5.434 56.781 23.484 1 97.19 91 PRO B C 1
ATOM 4853 O O . PRO B 1 91 ? -6.496 56.844 22.859 1 97.19 91 PRO B O 1
ATOM 4856 N N . PRO B 1 92 ? -4.43 57.625 23.406 1 95.25 92 PRO B N 1
ATOM 4857 C CA . PRO B 1 92 ? -4.59 58.625 22.375 1 95.25 92 PRO B CA 1
ATOM 4858 C C . PRO B 1 92 ? -4.559 58.062 20.953 1 95.25 92 PRO B C 1
ATOM 4860 O O . PRO B 1 92 ? -4.008 56.969 20.75 1 95.25 92 PRO B O 1
ATOM 4863 N N . LYS B 1 93 ? -5.195 58.719 20.078 1 91.06 93 LYS B N 1
ATOM 4864 C CA . LYS B 1 93 ? -5.086 58.344 18.672 1 91.06 93 LYS B CA 1
ATOM 4865 C C . LYS B 1 93 ? -3.787 58.844 18.062 1 91.06 93 LYS B C 1
ATOM 4867 O O . LYS B 1 93 ? -3.373 59.969 18.328 1 91.06 93 LYS B O 1
ATOM 4872 N N . LEU B 1 94 ? -3.234 57.906 17.359 1 91.69 94 LEU B N 1
ATOM 4873 C CA . LEU B 1 94 ? -2.027 58.344 16.656 1 91.69 94 LEU B CA 1
ATOM 4874 C C . LEU B 1 94 ? -2.373 59.25 15.484 1 91.69 94 LEU B C 1
ATOM 4876 O O . LEU B 1 94 ? -3.291 58.938 14.719 1 91.69 94 LEU B O 1
ATOM 4880 N N . THR B 1 95 ? -1.812 60.375 15.414 1 85.06 95 THR B N 1
ATOM 4881 C CA . THR B 1 95 ? -2.164 61.406 14.445 1 85.06 95 THR B CA 1
ATOM 4882 C C . THR B 1 95 ? -1.33 61.281 13.172 1 85.06 95 THR B C 1
ATOM 4884 O O . THR B 1 95 ? -1.716 61.75 12.109 1 85.06 95 THR B O 1
ATOM 4887 N N . GLU B 1 96 ? -0.211 60.656 13.242 1 88 96 GLU B N 1
ATOM 4888 C CA . GLU B 1 96 ? 0.69 60.469 12.109 1 88 96 GLU B CA 1
ATOM 4889 C C . GLU B 1 96 ? 0.9 59 11.781 1 88 96 GLU B C 1
ATOM 4891 O O . GLU B 1 96 ? 1.01 58.156 12.68 1 88 96 GLU B O 1
ATOM 4896 N N . SER B 1 97 ? 0.949 58.781 10.516 1 87.06 97 SER B N 1
ATOM 4897 C CA . SER B 1 97 ? 1.163 57.406 10.07 1 87.06 97 SER B CA 1
ATOM 4898 C C . SER B 1 97 ? 2.635 57.031 10.172 1 87.06 97 SER B C 1
ATOM 4900 O O . SER B 1 97 ? 3.518 57.875 10.055 1 87.06 97 SER B O 1
ATOM 4902 N N . ALA B 1 98 ? 2.791 55.719 10.414 1 89.81 98 ALA B N 1
ATOM 4903 C CA . ALA B 1 98 ? 4.152 55.188 10.445 1 89.81 98 ALA B CA 1
ATOM 4904 C C . ALA B 1 98 ? 4.828 55.344 9.086 1 89.81 98 ALA B C 1
ATOM 4906 O O . ALA B 1 98 ? 4.184 55.156 8.047 1 89.81 98 ALA B O 1
ATOM 4907 N N . ALA B 1 99 ? 6.105 55.688 9.039 1 90.06 99 ALA B N 1
ATOM 4908 C CA . ALA B 1 99 ? 6.91 55.656 7.82 1 90.06 99 ALA B CA 1
ATOM 4909 C C . ALA B 1 99 ? 7.406 54.25 7.508 1 90.06 99 ALA B C 1
ATOM 4911 O O . ALA B 1 99 ? 8.484 53.875 7.961 1 90.06 99 ALA B O 1
ATOM 4912 N N . CYS B 1 100 ? 6.656 53.531 6.828 1 90 100 CYS B N 1
ATOM 4913 C CA . CYS B 1 100 ? 6.945 52.125 6.582 1 90 100 CYS B CA 1
ATOM 4914 C C . CYS B 1 100 ? 8.164 51.969 5.68 1 90 100 CYS B C 1
ATOM 4916 O O . CYS B 1 100 ? 8.031 51.531 4.527 1 90 100 CYS B O 1
ATOM 4918 N N . VAL B 1 101 ? 9.328 52.344 6.176 1 86.38 101 VAL B N 1
ATOM 4919 C CA . VAL B 1 101 ? 10.57 52.281 5.422 1 86.38 101 VAL B CA 1
ATOM 4920 C C . VAL B 1 101 ? 11.477 51.188 6.016 1 86.38 101 VAL B C 1
ATOM 4922 O O . VAL B 1 101 ? 11.281 50.781 7.16 1 86.38 101 VAL B O 1
ATOM 4925 N N . GLY B 1 102 ? 12.312 50.625 5.191 1 85.88 102 GLY B N 1
ATOM 4926 C CA . GLY B 1 102 ? 13.281 49.625 5.656 1 85.88 102 GLY B CA 1
ATOM 4927 C C . GLY B 1 102 ? 12.914 48.219 5.281 1 85.88 102 GLY B C 1
ATOM 4928 O O . GLY B 1 102 ? 11.789 47.938 4.871 1 85.88 102 GLY B O 1
ATOM 4929 N N . LYS B 1 103 ? 13.852 47.312 5.562 1 88.44 103 LYS B N 1
ATOM 4930 C CA . LYS B 1 103 ? 13.672 45.906 5.188 1 88.44 103 LYS B CA 1
ATOM 4931 C C . LYS B 1 103 ? 13.227 45.062 6.387 1 88.44 103 LYS B C 1
ATOM 4933 O O . LYS B 1 103 ? 13.648 45.312 7.516 1 88.44 103 LYS B O 1
ATOM 4938 N N . THR B 1 104 ? 12.25 44.219 6.137 1 92 104 THR B N 1
ATOM 4939 C CA . THR B 1 104 ? 11.883 43.219 7.145 1 92 104 THR B CA 1
ATOM 4940 C C . THR B 1 104 ? 12.977 42.156 7.293 1 92 104 THR B C 1
ATOM 4942 O O . THR B 1 104 ? 13.477 41.656 6.297 1 92 104 THR B O 1
ATOM 4945 N N . LEU B 1 105 ? 13.32 41.875 8.523 1 94.12 105 LEU B N 1
ATOM 4946 C CA . LEU B 1 105 ? 14.375 40.875 8.766 1 94.12 105 LEU B CA 1
ATOM 4947 C C . LEU B 1 105 ? 13.789 39.594 9.344 1 94.12 105 LEU B C 1
ATOM 4949 O O . LEU B 1 105 ? 12.805 39.625 10.094 1 94.12 105 LEU B O 1
ATOM 4953 N N . GLY B 1 106 ? 14.445 38.5 8.914 1 94.56 106 GLY B N 1
ATOM 4954 C CA . GLY B 1 106 ? 14.188 37.25 9.641 1 94.56 106 GLY B CA 1
ATOM 4955 C C . GLY B 1 106 ? 14.836 37.25 11.016 1 94.56 106 GLY B C 1
ATOM 4956 O O . GLY B 1 106 ? 15.852 37.906 11.25 1 94.56 106 GLY B O 1
ATOM 4957 N N . ILE B 1 107 ? 14.234 36.531 11.852 1 94.31 107 ILE B N 1
ATOM 4958 C CA . ILE B 1 107 ? 14.703 36.469 13.234 1 94.31 107 ILE B CA 1
ATOM 4959 C C . ILE B 1 107 ? 16.172 36.031 13.258 1 94.31 107 ILE B C 1
ATOM 4961 O O . ILE B 1 107 ? 16.938 36.438 14.125 1 94.31 107 ILE B O 1
ATOM 4965 N N . GLU B 1 108 ? 16.609 35.219 12.305 1 93.31 108 GLU B N 1
ATOM 4966 C CA . GLU B 1 108 ? 17.969 34.688 12.266 1 93.31 108 GLU B CA 1
ATOM 4967 C C . GLU B 1 108 ? 18.969 35.75 11.781 1 93.31 108 GLU B C 1
ATOM 4969 O O . GLU B 1 108 ? 20.172 35.562 11.93 1 93.31 108 GLU B O 1
ATOM 4974 N N . GLN B 1 109 ? 18.516 36.812 11.312 1 94.75 109 GLN B N 1
ATOM 4975 C CA . GLN B 1 109 ? 19.375 37.844 10.75 1 94.75 109 GLN B CA 1
ATOM 4976 C C . GLN B 1 109 ? 19.703 38.906 11.789 1 94.75 109 GLN B C 1
ATOM 4978 O O . GLN B 1 109 ? 20.547 39.781 11.555 1 94.75 109 GLN B O 1
ATOM 4983 N N . VAL B 1 110 ? 19.078 38.875 12.898 1 94.31 110 VAL B N 1
ATOM 4984 C CA . VAL B 1 110 ? 19.234 39.906 13.93 1 94.31 110 VAL B CA 1
ATOM 4985 C C . VAL B 1 110 ? 20.547 39.688 14.688 1 94.31 110 VAL B C 1
ATOM 4987 O O . VAL B 1 110 ? 20.859 38.562 15.055 1 94.31 110 VAL B O 1
ATOM 4990 N N . THR B 1 111 ? 21.312 40.75 14.852 1 93.06 111 THR B N 1
ATOM 4991 C CA . THR B 1 111 ? 22.547 40.75 15.625 1 93.06 111 THR B CA 1
ATOM 4992 C C . THR B 1 111 ? 22.547 41.875 16.656 1 93.06 111 THR B C 1
ATOM 4994 O O . THR B 1 111 ? 21.594 42.625 16.75 1 93.06 111 THR B O 1
ATOM 4997 N N . ASN B 1 112 ? 23.594 41.906 17.469 1 91.62 112 ASN B N 1
ATOM 4998 C CA . ASN B 1 112 ? 23.75 42.938 18.469 1 91.62 112 ASN B CA 1
ATOM 4999 C C . ASN B 1 112 ? 23.844 44.312 17.812 1 91.62 112 ASN B C 1
ATOM 5001 O O . ASN B 1 112 ? 23.562 45.344 18.453 1 91.62 112 ASN B O 1
ATOM 5005 N N . ASP B 1 113 ? 24.172 44.344 16.562 1 93.38 113 ASP B N 1
ATOM 5006 C CA . ASP B 1 113 ? 24.391 45.625 15.859 1 93.38 113 ASP B CA 1
ATOM 5007 C C . ASP B 1 113 ? 23.125 46.031 15.102 1 93.38 113 ASP B C 1
ATOM 5009 O O . ASP B 1 113 ? 23.094 47.125 14.5 1 93.38 113 ASP B O 1
ATOM 5013 N N . THR B 1 114 ? 22.141 45.188 15.18 1 94.31 114 THR B N 1
ATOM 5014 C CA . THR B 1 114 ? 20.906 45.531 14.477 1 94.31 114 THR B CA 1
ATOM 5015 C C . THR B 1 114 ? 20.188 46.688 15.164 1 94.31 114 THR B C 1
ATOM 5017 O O . THR B 1 114 ? 19.984 46.688 16.375 1 94.31 114 THR B O 1
ATOM 5020 N N . GLU B 1 115 ? 19.844 47.688 14.359 1 92.88 115 GLU B N 1
ATOM 5021 C CA . GLU B 1 115 ? 19.141 48.844 14.906 1 92.88 115 GLU B CA 1
ATOM 5022 C C . GLU B 1 115 ? 17.641 48.562 15.031 1 92.88 115 GLU B C 1
ATOM 5024 O O . GLU B 1 115 ? 17.031 48.031 14.102 1 92.88 115 GLU B O 1
ATOM 5029 N N . ARG B 1 116 ? 17.109 48.938 16.141 1 92.75 116 ARG B N 1
ATOM 5030 C CA . ARG B 1 116 ? 15.688 48.719 16.375 1 92.75 116 ARG B CA 1
ATOM 5031 C C . ARG B 1 116 ? 14.844 49.625 15.477 1 92.75 116 ARG B C 1
ATOM 5033 O O . ARG B 1 116 ? 15.18 50.781 15.25 1 92.75 116 ARG B O 1
ATOM 5040 N N . ARG B 1 117 ? 13.82 49.031 15.031 1 92 117 ARG B N 1
ATOM 5041 C CA . ARG B 1 117 ? 12.852 49.781 14.234 1 92 117 ARG B CA 1
ATOM 5042 C C . ARG B 1 117 ? 12.078 50.781 15.094 1 92 117 ARG B C 1
ATOM 5044 O O . ARG B 1 117 ? 11.641 50.438 16.188 1 92 117 ARG B O 1
ATOM 5051 N N . ASP B 1 118 ? 11.945 52.031 14.625 1 93.69 118 ASP B N 1
ATOM 5052 C CA . ASP B 1 118 ? 11.094 53.031 15.258 1 93.69 118 ASP B CA 1
ATOM 5053 C C . ASP B 1 118 ? 10.617 54.062 14.242 1 93.69 118 ASP B C 1
ATOM 5055 O O . ASP B 1 118 ? 11.18 55.156 14.141 1 93.69 118 ASP B O 1
ATOM 5059 N N . VAL B 1 119 ? 9.57 53.688 13.672 1 94.56 119 VAL B N 1
ATOM 5060 C CA . VAL B 1 119 ? 9.141 54.469 12.531 1 94.56 119 VAL B CA 1
ATOM 5061 C C . VAL B 1 119 ? 7.746 55.031 12.789 1 94.56 119 VAL B C 1
ATOM 5063 O O . VAL B 1 119 ? 7.16 55.688 11.914 1 94.56 119 VAL B O 1
ATOM 5066 N N . THR B 1 120 ? 7.176 54.75 13.898 1 94 120 THR B N 1
ATOM 5067 C CA . THR B 1 120 ? 5.875 55.312 14.281 1 94 120 THR B CA 1
ATOM 5068 C C . THR B 1 120 ? 6.043 56.531 15.164 1 94 120 THR B C 1
ATOM 5070 O O . THR B 1 120 ? 6.477 56.438 16.312 1 94 120 THR B O 1
ATOM 5073 N N . PRO B 1 121 ? 5.629 57.625 14.617 1 93.44 121 PRO B N 1
ATOM 5074 C CA . PRO B 1 121 ? 5.766 58.844 15.43 1 93.44 121 PRO B CA 1
ATOM 5075 C C . PRO B 1 121 ? 4.758 58.875 16.578 1 93.44 121 PRO B C 1
ATOM 5077 O O . PRO B 1 121 ? 3.555 58.75 16.359 1 93.44 121 PRO B O 1
ATOM 5080 N N . VAL B 1 122 ? 5.254 59.062 17.75 1 94.88 122 VAL B N 1
ATOM 5081 C CA . VAL B 1 122 ? 4.449 59.25 18.953 1 94.88 122 VAL B CA 1
ATOM 5082 C C . VAL B 1 122 ? 5.012 60.406 19.781 1 94.88 122 VAL B C 1
ATOM 5084 O O . VAL B 1 122 ? 6.191 60.375 20.156 1 94.88 122 VAL B O 1
ATOM 5087 N N . SER B 1 123 ? 4.215 61.375 20.094 1 94.5 123 SER B N 1
ATOM 5088 C CA . SER B 1 123 ? 4.691 62.5 20.875 1 94.5 123 SER B CA 1
ATOM 5089 C C . SER B 1 123 ? 4.816 62.156 22.344 1 94.5 123 SER B C 1
ATOM 5091 O O . SER B 1 123 ? 4.223 61.188 22.812 1 94.5 123 SER B O 1
ATOM 5093 N N . ASP B 1 124 ? 5.578 63 23.078 1 95.44 124 ASP B N 1
ATOM 5094 C CA . ASP B 1 124 ? 5.715 62.812 24.516 1 95.44 124 ASP B CA 1
ATOM 5095 C C . ASP B 1 124 ? 4.363 62.938 25.219 1 95.44 124 ASP B C 1
ATOM 5097 O O . ASP B 1 124 ? 4.094 62.219 26.188 1 95.44 124 ASP B O 1
ATOM 5101 N N . GLU B 1 125 ? 3.594 63.812 24.703 1 95.62 125 GLU B N 1
ATOM 5102 C CA . GLU B 1 125 ? 2.262 63.969 25.266 1 95.62 125 GLU B CA 1
ATOM 5103 C C . GLU B 1 125 ? 1.402 62.75 25.062 1 95.62 125 GLU B C 1
ATOM 5105 O O . GLU B 1 125 ? 0.662 62.344 25.953 1 95.62 125 GLU B O 1
ATOM 5110 N N . GLN B 1 126 ? 1.56 62.188 23.953 1 96.31 126 GLN B N 1
ATOM 5111 C CA . GLN B 1 126 ? 0.804 60.969 23.641 1 96.31 126 GLN B CA 1
ATOM 5112 C C . GLN B 1 126 ? 1.272 59.812 24.5 1 96.31 126 GLN B C 1
ATOM 5114 O O . GLN B 1 126 ? 0.461 59 24.953 1 96.31 126 GLN B O 1
ATOM 5119 N N . VAL B 1 127 ? 2.553 59.688 24.688 1 97.12 127 VAL B N 1
ATOM 5120 C CA . VAL B 1 127 ? 3.096 58.625 25.531 1 97.12 127 VAL B CA 1
ATOM 5121 C C . VAL B 1 127 ? 2.547 58.781 26.953 1 97.12 127 VAL B C 1
ATOM 5123 O O . VAL B 1 127 ? 2.135 57.812 27.562 1 97.12 127 VAL B O 1
ATOM 5126 N N . GLU B 1 128 ? 2.52 60 27.422 1 97.5 128 GLU B N 1
ATOM 5127 C CA . GLU B 1 128 ? 2.029 60.25 28.781 1 97.5 128 GLU B CA 1
ATOM 5128 C C . GLU B 1 128 ? 0.542 59.938 28.891 1 97.5 128 GLU B C 1
ATOM 5130 O O . GLU B 1 128 ? 0.099 59.344 29.875 1 97.5 128 GLU B O 1
ATOM 5135 N N . ALA B 1 129 ? -0.146 60.312 27.906 1 97.62 129 ALA B N 1
ATOM 5136 C CA . ALA B 1 129 ? -1.576 60.031 27.891 1 97.62 129 ALA B CA 1
ATOM 5137 C C . ALA B 1 129 ? -1.824 58.531 27.812 1 97.62 129 ALA B C 1
ATOM 5139 O O . ALA B 1 129 ? -2.736 58 28.469 1 97.62 129 ALA B O 1
ATOM 5140 N N . ALA B 1 130 ? -1.05 57.875 27 1 98.31 130 ALA B N 1
ATOM 5141 C CA . ALA B 1 130 ? -1.185 56.438 26.859 1 98.31 130 ALA B CA 1
ATOM 5142 C C . ALA B 1 130 ? -0.81 55.719 28.156 1 98.31 130 ALA B C 1
ATOM 5144 O O . ALA B 1 130 ? -1.395 54.688 28.5 1 98.31 130 ALA B O 1
ATOM 5145 N N . LYS B 1 131 ? 0.202 56.219 28.781 1 98.31 131 LYS B N 1
ATOM 5146 C CA . LYS B 1 131 ? 0.616 55.688 30.078 1 98.31 131 LYS B CA 1
ATOM 5147 C C . LYS B 1 131 ? -0.532 55.719 31.078 1 98.31 131 LYS B C 1
ATOM 5149 O O . LYS B 1 131 ? -0.807 54.719 31.766 1 98.31 131 LYS B O 1
ATOM 5154 N N . LEU B 1 132 ? -1.194 56.812 31.156 1 98.19 132 LEU B N 1
ATOM 5155 C CA . LEU B 1 132 ? -2.316 56.969 32.062 1 98.19 132 LEU B CA 1
ATOM 5156 C C . LEU B 1 132 ? -3.479 56.062 31.672 1 98.19 132 LEU B C 1
ATOM 5158 O O . LEU B 1 132 ? -4.113 55.438 32.531 1 98.19 132 LEU B O 1
ATOM 5162 N N . ALA B 1 133 ? -3.74 56.031 30.422 1 98.44 133 ALA B N 1
ATOM 5163 C CA . ALA B 1 133 ? -4.801 55.156 29.906 1 98.44 133 ALA B CA 1
ATOM 5164 C C . ALA B 1 133 ? -4.508 53.719 30.219 1 98.44 133 ALA B C 1
ATOM 5166 O O . ALA B 1 133 ? -5.406 52.969 30.625 1 98.44 133 ALA B O 1
ATOM 5167 N N . HIS B 1 134 ? -3.291 53.344 30.016 1 98.56 134 HIS B N 1
ATOM 5168 C CA . HIS B 1 134 ? -2.887 51.938 30.266 1 98.56 134 HIS B CA 1
ATOM 5169 C C . HIS B 1 134 ? -3.01 51.594 31.75 1 98.56 134 HIS B C 1
ATOM 5171 O O . HIS B 1 134 ? -3.488 50.531 32.094 1 98.56 134 HIS B O 1
ATOM 5177 N N . LYS B 1 135 ? -2.584 52.5 32.594 1 98 135 LYS B N 1
ATOM 5178 C CA . LYS B 1 135 ? -2.723 52.312 34.062 1 98 135 LYS B CA 1
ATOM 5179 C C . LYS B 1 135 ? -4.188 52.156 34.438 1 98 135 LYS B C 1
ATOM 5181 O O . LYS B 1 135 ? -4.527 51.281 35.25 1 98 135 LYS B O 1
ATOM 5186 N N . SER B 1 136 ? -4.973 52.938 33.844 1 98.19 136 SER B N 1
ATOM 5187 C CA . SER B 1 136 ? -6.41 52.844 34.094 1 98.19 136 SER B CA 1
ATOM 5188 C C . SER B 1 136 ? -6.965 51.5 33.625 1 98.19 136 SER B C 1
ATOM 5190 O O . SER B 1 136 ? -7.777 50.906 34.312 1 98.19 136 SER B O 1
ATOM 5192 N N . ALA B 1 137 ? -6.578 51.125 32.469 1 98.44 137 ALA B N 1
ATOM 5193 C CA . ALA B 1 137 ? -7.02 49.844 31.922 1 98.44 137 ALA B CA 1
ATOM 5194 C C . ALA B 1 137 ? -6.594 48.688 32.844 1 98.44 137 ALA B C 1
ATOM 5196 O O . ALA B 1 137 ? -7.375 47.781 33.094 1 98.44 137 ALA B O 1
ATOM 5197 N N . VAL B 1 138 ? -5.371 48.719 33.344 1 98.38 138 VAL B N 1
ATOM 5198 C CA . VAL B 1 138 ? -4.844 47.656 34.188 1 98.38 138 VAL B CA 1
ATOM 5199 C C . VAL B 1 138 ? -5.625 47.625 35.5 1 98.38 138 VAL B C 1
ATOM 5201 O O . VAL B 1 138 ? -5.855 46.562 36.062 1 98.38 138 VAL B O 1
ATOM 5204 N N . GLU B 1 139 ? -6.039 48.75 35.938 1 97.56 139 GLU B N 1
ATOM 5205 C CA . GLU B 1 139 ? -6.863 48.781 37.156 1 97.56 139 GLU B CA 1
ATOM 5206 C C . GLU B 1 139 ? -8.219 48.125 36.906 1 97.56 139 GLU B C 1
ATOM 5208 O O . GLU B 1 139 ? -8.695 47.344 37.75 1 97.56 139 GLU B O 1
ATOM 5213 N N . VAL B 1 140 ? -8.773 48.438 35.781 1 96.94 140 VAL B N 1
ATOM 5214 C CA . VAL B 1 140 ? -10.023 47.781 35.406 1 96.94 140 VAL B CA 1
ATOM 5215 C C . VAL B 1 140 ? -9.836 46.281 35.344 1 96.94 140 VAL B C 1
ATOM 5217 O O . VAL B 1 140 ? -10.664 45.5 35.844 1 96.94 140 VAL B O 1
ATOM 5220 N N . ILE B 1 141 ? -8.781 45.812 34.781 1 98 141 ILE B N 1
ATOM 5221 C CA . ILE B 1 141 ? -8.492 44.406 34.562 1 98 141 ILE B CA 1
ATOM 5222 C C . ILE B 1 141 ? -8.305 43.688 35.875 1 98 141 ILE B C 1
ATOM 5224 O O . ILE B 1 141 ? -8.859 42.625 36.094 1 98 141 ILE B O 1
ATOM 5228 N N . ARG B 1 142 ? -7.555 44.312 36.781 1 95.81 142 ARG B N 1
ATOM 5229 C CA . ARG B 1 142 ? -7.266 43.719 38.062 1 95.81 142 ARG B CA 1
ATOM 5230 C C . ARG B 1 142 ? -8.555 43.438 38.844 1 95.81 142 ARG B C 1
ATOM 5232 O O . ARG B 1 142 ? -8.641 42.469 39.594 1 95.81 142 ARG B O 1
ATOM 5239 N N . THR B 1 143 ? -9.516 44.219 38.562 1 95.12 143 THR B N 1
ATOM 5240 C CA . THR B 1 143 ? -10.758 44.062 39.312 1 95.12 143 THR B CA 1
ATOM 5241 C C . THR B 1 143 ? -11.773 43.25 38.5 1 95.12 143 THR B C 1
ATOM 5243 O O . THR B 1 143 ? -12.914 43.062 38.938 1 95.12 143 THR B O 1
ATOM 5246 N N . SER B 1 144 ? -11.383 42.781 37.344 1 95.38 144 SER B N 1
ATOM 5247 C CA . SER B 1 144 ? -12.352 42.125 36.469 1 95.38 144 SER B CA 1
ATOM 5248 C C . SER B 1 144 ? -11.938 40.688 36.188 1 95.38 144 SER B C 1
ATOM 5250 O O . SER B 1 144 ? -12.641 39.969 35.438 1 95.38 144 SER B O 1
ATOM 5252 N N . THR B 1 145 ? -10.898 40.188 36.688 1 95.06 145 THR B N 1
ATOM 5253 C CA . THR B 1 145 ? -10.367 38.875 36.344 1 95.06 145 THR B CA 1
ATOM 5254 C C . THR B 1 145 ? -11.375 37.781 36.688 1 95.06 145 THR B C 1
ATOM 5256 O O . THR B 1 145 ? -11.492 36.781 35.969 1 95.06 145 THR B O 1
ATOM 5259 N N . HIS B 1 146 ? -12.117 37.938 37.781 1 92.56 146 HIS B N 1
ATOM 5260 C CA . HIS B 1 146 ? -13.07 36.938 38.25 1 92.56 146 HIS B CA 1
ATOM 5261 C C . HIS B 1 146 ? -14.289 36.875 37.344 1 92.56 146 HIS B C 1
ATOM 5263 O O . HIS B 1 146 ? -15.07 35.906 37.438 1 92.56 146 HIS B O 1
ATOM 5269 N N . LEU B 1 147 ? -14.383 37.812 36.375 1 92.38 147 LEU B N 1
ATOM 5270 C CA . LEU B 1 147 ? -15.547 37.875 35.5 1 92.38 147 LEU B CA 1
ATOM 5271 C C . LEU B 1 147 ? -15.312 37.094 34.219 1 92.38 147 LEU B C 1
ATOM 5273 O O . LEU B 1 147 ? -16.25 36.875 33.438 1 92.38 147 LEU B O 1
ATOM 5277 N N . VAL B 1 148 ? -14.07 36.688 33.938 1 94.81 148 VAL B N 1
ATOM 5278 C CA . VAL B 1 148 ? -13.797 35.875 32.75 1 94.81 148 VAL B CA 1
ATOM 5279 C C . VAL B 1 148 ? -14.375 34.469 32.969 1 94.81 148 VAL B C 1
ATOM 5281 O O . VAL B 1 148 ? -13.969 33.75 33.875 1 94.81 148 VAL B O 1
ATOM 5284 N N . PRO B 1 149 ? -15.289 34.094 32.094 1 94.31 149 PRO B N 1
ATOM 5285 C CA . PRO B 1 149 ? -16.016 32.844 32.312 1 94.31 149 PRO B CA 1
ATOM 5286 C C . PRO B 1 149 ? -15.234 31.609 31.891 1 94.31 149 PRO B C 1
ATOM 5288 O O . PRO B 1 149 ? -14.531 31.641 30.875 1 94.31 149 PRO B O 1
ATOM 5291 N N . TYR B 1 150 ? -15.336 30.5 32.656 1 95.38 150 TYR B N 1
ATOM 5292 C CA . TYR B 1 150 ? -14.922 29.156 32.25 1 95.38 150 TYR B CA 1
ATOM 5293 C C . TYR B 1 150 ? -15.477 28.109 33.188 1 95.38 150 TYR B C 1
ATOM 5295 O O . TYR B 1 150 ? -15.836 28.406 34.344 1 95.38 150 TYR B O 1
ATOM 5303 N N . LYS B 1 151 ? -15.633 26.922 32.719 1 97 151 LYS B N 1
ATOM 5304 C CA . LYS B 1 151 ? -15.953 25.766 33.531 1 97 151 LYS B CA 1
ATOM 5305 C C . LYS B 1 151 ? -14.68 25.094 34.062 1 97 151 LYS B C 1
ATOM 5307 O O . LYS B 1 151 ? -13.859 24.625 33.25 1 97 151 LYS B O 1
ATOM 5312 N N . SER B 1 152 ? -14.602 25.031 35.406 1 96.56 152 SER B N 1
ATOM 5313 C CA . SER B 1 152 ? -13.391 24.516 36.031 1 96.56 152 SER B CA 1
ATOM 5314 C C . SER B 1 152 ? -13.102 23.078 35.562 1 96.56 152 SER B C 1
ATOM 5316 O O . SER B 1 152 ? -14.016 22.266 35.469 1 96.56 152 SER B O 1
ATOM 5318 N N . GLY B 1 153 ? -11.828 22.828 35.219 1 96.62 153 GLY B N 1
ATOM 5319 C CA . GLY B 1 153 ? -11.367 21.484 34.906 1 96.62 153 GLY B CA 1
ATOM 5320 C C . GLY B 1 153 ? -11.578 21.109 33.438 1 96.62 153 GLY B C 1
ATOM 5321 O O . GLY B 1 153 ? -11.336 19.969 33.062 1 96.62 153 GLY B O 1
ATOM 5322 N N . THR B 1 154 ? -11.961 22.031 32.625 1 98.06 154 THR B N 1
ATOM 5323 C CA . THR B 1 154 ? -12.266 21.703 31.234 1 98.06 154 THR B CA 1
ATOM 5324 C C . THR B 1 154 ? -11.125 22.156 30.312 1 98.06 154 THR B C 1
ATOM 5326 O O . THR B 1 154 ? -10.422 23.109 30.609 1 98.06 154 THR B O 1
ATOM 5329 N N . GLN B 1 155 ? -10.922 21.344 29.328 1 98.5 155 GLN B N 1
ATOM 5330 C CA . GLN B 1 155 ? -9.961 21.609 28.266 1 98.5 155 GLN B CA 1
ATOM 5331 C C . GLN B 1 155 ? -10.633 21.562 26.891 1 98.5 155 GLN B C 1
ATOM 5333 O O . GLN B 1 155 ? -11.523 20.734 26.672 1 98.5 155 GLN B O 1
ATOM 5338 N N . GLY B 1 156 ? -10.234 22.438 26.016 1 98.75 156 GLY B N 1
ATOM 5339 C CA . GLY B 1 156 ? -10.828 22.391 24.703 1 98.75 156 GLY B CA 1
ATOM 5340 C C . GLY B 1 156 ? -10.109 23.281 23.703 1 98.75 156 GLY B C 1
ATOM 5341 O O . GLY B 1 156 ? -9.109 23.922 24.031 1 98.75 156 GLY B O 1
ATOM 5342 N N . ILE B 1 157 ? -10.578 23.219 22.484 1 98.88 157 ILE B N 1
ATOM 5343 C CA . ILE B 1 157 ? -10.023 23.984 21.375 1 98.88 157 ILE B CA 1
ATOM 5344 C C . ILE B 1 157 ? -11.016 25.062 20.938 1 98.88 157 ILE B C 1
ATOM 5346 O O . ILE B 1 157 ? -12.227 24.812 20.906 1 98.88 157 ILE B O 1
ATOM 5350 N N . VAL B 1 158 ? -10.5 26.219 20.734 1 98.75 158 VAL B N 1
ATOM 5351 C CA . VAL B 1 158 ? -11.312 27.359 20.281 1 98.75 158 VAL B CA 1
ATOM 5352 C C . VAL B 1 158 ? -10.828 27.812 18.906 1 98.75 158 VAL B C 1
ATOM 5354 O O . VAL B 1 158 ? -9.625 27.859 18.656 1 98.75 158 VAL B O 1
ATOM 5357 N N . THR B 1 159 ? -11.766 28.078 18.031 1 98.31 159 THR B N 1
ATOM 5358 C CA . THR B 1 159 ? -11.438 28.594 16.703 1 98.31 159 THR B CA 1
ATOM 5359 C C . THR B 1 159 ? -12.5 29.578 16.234 1 98.31 159 THR B C 1
ATOM 5361 O O . THR B 1 159 ? -13.57 29.688 16.844 1 98.31 159 THR B O 1
ATOM 5364 N N . VAL B 1 160 ? -12.086 30.438 15.305 1 97.12 160 VAL B N 1
ATOM 5365 C CA . VAL B 1 160 ? -13.008 31.359 14.656 1 97.12 160 VAL B CA 1
ATOM 5366 C C . VAL B 1 160 ? -13.164 30.969 13.188 1 97.12 160 VAL B C 1
ATOM 5368 O O . VAL B 1 160 ? -12.18 30.812 12.469 1 97.12 160 VAL B O 1
ATOM 5371 N N . ALA B 1 161 ? -14.336 30.75 12.805 1 94.94 161 ALA B N 1
ATOM 5372 C CA . ALA B 1 161 ? -14.594 30.359 11.414 1 94.94 161 ALA B CA 1
ATOM 5373 C C . ALA B 1 161 ? -16.031 30.672 11.023 1 94.94 161 ALA B C 1
ATOM 5375 O O . ALA B 1 161 ? -16.734 31.391 11.727 1 94.94 161 ALA B O 1
ATOM 5376 N N . GLY B 1 162 ? -16.438 30.25 9.797 1 89.81 162 GLY B N 1
ATOM 5377 C CA . GLY B 1 162 ? -17.75 30.469 9.234 1 89.81 162 GLY B CA 1
ATOM 5378 C C . GLY B 1 162 ? -17.719 31 7.812 1 89.81 162 GLY B C 1
ATOM 5379 O O . GLY B 1 162 ? -16.688 31.516 7.367 1 89.81 162 GLY B O 1
ATOM 5380 N N . GLY B 1 163 ? -18.812 30.828 7.141 1 90.19 163 GLY B N 1
ATOM 5381 C CA . GLY B 1 163 ? -18.875 31.297 5.762 1 90.19 163 GLY B CA 1
ATOM 5382 C C . GLY B 1 163 ? -17.828 30.641 4.871 1 90.19 163 GLY B C 1
ATOM 5383 O O . GLY B 1 163 ? -17.719 29.422 4.828 1 90.19 163 GLY B O 1
ATOM 5384 N N . ARG B 1 164 ? -17 31.469 4.285 1 88.94 164 ARG B N 1
ATOM 5385 C CA . ARG B 1 164 ? -16.016 30.984 3.312 1 88.94 164 ARG B CA 1
ATOM 5386 C C . ARG B 1 164 ? -14.93 30.172 3.996 1 88.94 164 ARG B C 1
ATOM 5388 O O . ARG B 1 164 ? -14.203 29.422 3.338 1 88.94 164 ARG B O 1
ATOM 5395 N N . PHE B 1 165 ? -14.836 30.266 5.324 1 92.94 165 PHE B N 1
ATOM 5396 C CA . PHE B 1 165 ? -13.758 29.594 6.043 1 92.94 165 PHE B CA 1
ATOM 5397 C C . PHE B 1 165 ? -14.195 28.203 6.496 1 92.94 165 PHE B C 1
ATOM 5399 O O . PHE B 1 165 ? -13.391 27.453 7.043 1 92.94 165 PHE B O 1
ATOM 5406 N N . THR B 1 166 ? -15.43 27.859 6.227 1 95.94 166 THR B N 1
ATOM 5407 C CA . THR B 1 166 ? -15.984 26.594 6.699 1 95.94 166 THR B CA 1
ATOM 5408 C C . THR B 1 166 ? -15.234 25.422 6.094 1 95.94 166 THR B C 1
ATOM 5410 O O . THR B 1 166 ? -14.977 24.422 6.777 1 95.94 166 THR B O 1
ATOM 5413 N N . GLY B 1 167 ? -14.922 25.516 4.801 1 96.75 167 GLY B N 1
ATOM 5414 C CA . GLY B 1 167 ? -14.203 24.422 4.156 1 96.75 167 GLY B CA 1
ATOM 5415 C C . GLY B 1 167 ? -12.875 24.109 4.82 1 96.75 167 GLY B C 1
ATOM 5416 O O . GLY B 1 167 ? -12.602 22.953 5.156 1 96.75 167 GLY B O 1
ATOM 5417 N N . ALA B 1 168 ? -12.086 25.094 5.066 1 97.5 168 ALA B N 1
ATOM 5418 C CA . ALA B 1 168 ? -10.789 24.922 5.715 1 97.5 168 ALA B CA 1
ATOM 5419 C C . ALA B 1 168 ? -10.953 24.391 7.137 1 97.5 168 ALA B C 1
ATOM 5421 O O . ALA B 1 168 ? -10.18 23.547 7.586 1 97.5 168 ALA B O 1
ATOM 5422 N N . LEU B 1 169 ? -11.953 24.875 7.797 1 98 169 LEU B N 1
ATOM 5423 C CA . LEU B 1 169 ? -12.234 24.438 9.164 1 98 169 LEU B CA 1
ATOM 5424 C C . LEU B 1 169 ? -12.531 22.938 9.195 1 98 169 LEU B C 1
ATOM 5426 O O . LEU B 1 169 ? -12.008 22.219 10.047 1 98 169 LEU B O 1
ATOM 5430 N N . LEU B 1 170 ? -13.383 22.531 8.281 1 98.25 170 LEU B N 1
ATOM 5431 C CA . LEU B 1 170 ? -13.789 21.141 8.281 1 98.25 170 LEU B CA 1
ATOM 5432 C C . LEU B 1 170 ? -12.602 20.219 8.016 1 98.25 170 LEU B C 1
ATOM 5434 O O . LEU B 1 170 ? -12.461 19.172 8.648 1 98.25 170 LEU B O 1
ATOM 5438 N N . VAL B 1 171 ? -11.75 20.609 7.074 1 98.44 171 VAL B N 1
ATOM 5439 C CA . VAL B 1 171 ? -10.547 19.828 6.812 1 98.44 171 VAL B CA 1
ATOM 5440 C C . VAL B 1 171 ? -9.672 19.781 8.062 1 98.44 171 VAL B C 1
ATOM 5442 O O . VAL B 1 171 ? -9.18 18.734 8.461 1 98.44 171 VAL B O 1
ATOM 5445 N N . SER B 1 172 ? -9.523 20.906 8.727 1 98.62 172 SER B N 1
ATOM 5446 C CA . SER B 1 172 ? -8.703 21 9.93 1 98.62 172 SER B CA 1
ATOM 5447 C C . SER B 1 172 ? -9.258 20.141 11.055 1 98.62 172 SER B C 1
ATOM 5449 O O . SER B 1 172 ? -8.508 19.469 11.766 1 98.62 172 SER B O 1
ATOM 5451 N N . LEU B 1 173 ? -10.562 20.156 11.195 1 98.62 173 LEU B N 1
ATOM 5452 C CA . LEU B 1 173 ? -11.195 19.359 12.234 1 98.62 173 LEU B CA 1
ATOM 5453 C C . LEU B 1 173 ? -11.016 17.875 11.961 1 98.62 173 LEU B C 1
ATOM 5455 O O . LEU B 1 173 ? -10.766 17.094 12.891 1 98.62 173 LEU B O 1
ATOM 5459 N N . ARG B 1 174 ? -11.164 17.5 10.758 1 98.38 174 ARG B N 1
ATOM 5460 C CA . ARG B 1 174 ? -10.984 16.094 10.414 1 98.38 174 ARG B CA 1
ATOM 5461 C C . ARG B 1 174 ? -9.531 15.672 10.609 1 98.38 174 ARG B C 1
ATOM 5463 O O . ARG B 1 174 ? -9.266 14.555 11.062 1 98.38 174 ARG B O 1
ATOM 5470 N N . MET B 1 175 ? -8.602 16.516 10.25 1 98.69 175 MET B N 1
ATOM 5471 C CA . MET B 1 175 ? -7.195 16.234 10.523 1 98.69 175 MET B CA 1
ATOM 5472 C C . MET B 1 175 ? -6.953 16.094 12.023 1 98.69 175 MET B C 1
ATOM 5474 O O . MET B 1 175 ? -6.18 15.227 12.453 1 98.69 175 MET B O 1
ATOM 5478 N N . LEU B 1 176 ? -7.609 16.938 12.797 1 98.69 176 LEU B N 1
ATOM 5479 C CA . LEU B 1 176 ? -7.527 16.828 14.25 1 98.69 176 LEU B CA 1
ATOM 5480 C C . LEU B 1 176 ? -7.977 15.438 14.711 1 98.69 176 LEU B C 1
ATOM 5482 O O . LEU B 1 176 ? -7.305 14.805 15.523 1 98.69 176 LEU B O 1
ATOM 5486 N N . ARG B 1 177 ? -9.039 15 14.18 1 98.62 177 ARG B N 1
ATOM 5487 C CA . ARG B 1 177 ? -9.594 13.719 14.609 1 98.62 177 ARG B CA 1
ATOM 5488 C C . ARG B 1 177 ? -8.727 12.562 14.133 1 98.62 177 ARG B C 1
ATOM 5490 O O . ARG B 1 177 ? -8.656 11.516 14.789 1 98.62 177 ARG B O 1
ATOM 5497 N N . ARG B 1 178 ? -7.973 12.789 13.016 1 97.38 178 ARG B N 1
ATOM 5498 C CA . ARG B 1 178 ? -7.012 11.789 12.562 1 97.38 178 ARG B CA 1
ATOM 5499 C C . ARG B 1 178 ? -5.941 11.539 13.617 1 97.38 178 ARG B C 1
ATOM 5501 O O . ARG B 1 178 ? -5.281 10.492 13.609 1 97.38 178 ARG B O 1
ATOM 5508 N N . THR B 1 179 ? -5.77 12.469 14.57 1 97.69 179 THR B N 1
ATOM 5509 C CA . THR B 1 179 ? -4.797 12.297 15.648 1 97.69 179 THR B CA 1
ATOM 5510 C C . THR B 1 179 ? -5.398 11.5 16.797 1 97.69 179 THR B C 1
ATOM 5512 O O . THR B 1 179 ? -4.742 11.289 17.828 1 97.69 179 THR B O 1
ATOM 5515 N N . ASN B 1 180 ? -6.672 11.195 16.75 1 96.81 180 ASN B N 1
ATOM 5516 C CA . ASN B 1 180 ? -7.461 10.508 17.766 1 96.81 180 ASN B CA 1
ATOM 5517 C C . ASN B 1 180 ? -7.805 11.438 18.938 1 96.81 180 ASN B C 1
ATOM 5519 O O . ASN B 1 180 ? -8.102 10.969 20.031 1 96.81 180 ASN B O 1
ATOM 5523 N N . SER B 1 181 ? -7.676 12.695 18.672 1 98.19 181 SER B N 1
ATOM 5524 C CA . SER B 1 181 ? -8.047 13.656 19.703 1 98.19 181 SER B CA 1
ATOM 5525 C C . SER B 1 181 ? -9.562 13.688 19.906 1 98.19 181 SER B C 1
ATOM 5527 O O . SER B 1 181 ? -10.328 13.688 18.938 1 98.19 181 SER B O 1
ATOM 5529 N N . THR B 1 182 ? -9.938 13.773 21.141 1 97.69 182 THR B N 1
ATOM 5530 C CA . THR B 1 182 ? -11.352 13.891 21.469 1 97.69 182 THR B CA 1
ATOM 5531 C C . THR B 1 182 ? -11.656 15.242 22.094 1 97.69 182 THR B C 1
ATOM 5533 O O . THR B 1 182 ? -12.742 15.453 22.641 1 97.69 182 THR B O 1
ATOM 5536 N N . LEU B 1 183 ? -10.734 16.125 22.062 1 98.56 183 LEU B N 1
ATOM 5537 C CA . LEU B 1 183 ? -10.945 17.453 22.625 1 98.56 183 LEU B CA 1
ATOM 5538 C C . LEU B 1 183 ? -12.133 18.141 21.969 1 98.56 183 LEU B C 1
ATOM 5540 O O . LEU B 1 183 ? -12.25 18.125 20.734 1 98.56 183 LEU B O 1
ATOM 5544 N N . PRO B 1 184 ? -13.023 18.672 22.828 1 98.81 184 PRO B N 1
ATOM 5545 C CA . PRO B 1 184 ? -14.117 19.438 22.219 1 98.81 184 PRO B CA 1
ATOM 5546 C C . PRO B 1 184 ? -13.648 20.75 21.578 1 98.81 184 PRO B C 1
ATOM 5548 O O . PRO B 1 184 ? -12.656 21.328 22.031 1 98.81 184 PRO B O 1
ATOM 5551 N N . VAL B 1 185 ? -14.398 21.125 20.531 1 98.88 185 VAL B N 1
ATOM 5552 C CA . VAL B 1 185 ? -14.047 22.328 19.797 1 98.88 185 VAL B CA 1
ATOM 5553 C C . VAL B 1 185 ? -15.234 23.297 19.797 1 98.88 185 VAL B C 1
ATOM 5555 O O . VAL B 1 185 ? -16.359 22.891 19.5 1 98.88 185 VAL B O 1
ATOM 5558 N N . GLU B 1 186 ? -14.953 24.516 20.203 1 98.75 186 GLU B N 1
ATOM 5559 C CA . GLU B 1 186 ? -15.938 25.578 20.031 1 98.75 186 GLU B CA 1
ATOM 5560 C C . GLU B 1 186 ? -15.57 26.484 18.859 1 98.75 186 GLU B C 1
ATOM 5562 O O . GLU B 1 186 ? -14.5 27.094 18.859 1 98.75 186 GLU B O 1
ATOM 5567 N N . VAL B 1 187 ? -16.5 26.531 17.922 1 98.5 187 VAL B N 1
ATOM 5568 C CA . VAL B 1 187 ? -16.312 27.312 16.703 1 98.5 187 VAL B CA 1
ATOM 5569 C C . VAL B 1 187 ? -17.109 28.609 16.781 1 98.5 187 VAL B C 1
ATOM 5571 O O . VAL B 1 187 ? -18.344 28.594 16.641 1 98.5 187 VAL B O 1
ATOM 5574 N N . PHE B 1 188 ? -16.391 29.672 16.891 1 97 188 PHE B N 1
ATOM 5575 C CA . PHE B 1 188 ? -17.031 30.969 17.047 1 97 188 PHE B CA 1
ATOM 5576 C C . PHE B 1 188 ? -17.312 31.609 15.695 1 97 188 PHE B C 1
ATOM 5578 O O . PHE B 1 188 ? -16.406 31.688 14.852 1 97 188 PHE B O 1
ATOM 5585 N N . MET B 1 189 ? -18.469 32.062 15.531 1 93.75 189 MET B N 1
ATOM 5586 C CA . MET B 1 189 ? -18.922 32.688 14.289 1 93.75 189 MET B CA 1
ATOM 5587 C C . MET B 1 189 ? -19.109 34.188 14.477 1 93.75 189 MET B C 1
ATOM 5589 O O . MET B 1 189 ? -19.922 34.625 15.281 1 93.75 189 MET B O 1
ATOM 5593 N N . PRO B 1 190 ? -18.422 34.938 13.672 1 90 190 PRO B N 1
ATOM 5594 C CA . PRO B 1 190 ? -18.469 36.375 13.836 1 90 190 PRO B CA 1
ATOM 5595 C C . PRO B 1 190 ? -19.828 36.969 13.492 1 90 190 PRO B C 1
ATOM 5597 O O . PRO B 1 190 ? -20.312 37.906 14.18 1 90 190 PRO B O 1
ATOM 5600 N N . ASN B 1 191 ? -20.422 36.438 12.406 1 89.25 191 ASN B N 1
ATOM 5601 C CA . ASN B 1 191 ? -21.688 37 11.938 1 89.25 191 ASN B CA 1
ATOM 5602 C C . ASN B 1 191 ? -22.781 35.938 11.867 1 89.25 191 ASN B C 1
ATOM 5604 O O . ASN B 1 191 ? -22.5 34.75 11.625 1 89.25 191 ASN B O 1
ATOM 5608 N N . PRO B 1 192 ? -23.938 36.438 12.047 1 88.69 192 PRO B N 1
ATOM 5609 C CA . PRO B 1 192 ? -25.062 35.5 11.953 1 88.69 192 PRO B CA 1
ATOM 5610 C C . PRO B 1 192 ? -25.125 34.781 10.602 1 88.69 192 PRO B C 1
ATOM 5612 O O . PRO B 1 192 ? -25.562 33.625 10.516 1 88.69 192 PRO B O 1
ATOM 5615 N N . GLU B 1 193 ? -24.703 35.469 9.578 1 89.25 193 GLU B N 1
ATOM 5616 C CA . GLU B 1 193 ? -24.766 34.906 8.227 1 89.25 193 GLU B CA 1
ATOM 5617 C C . GLU B 1 193 ? -23.797 33.75 8.07 1 89.25 193 GLU B C 1
ATOM 5619 O O . GLU B 1 193 ? -23.906 32.969 7.129 1 89.25 193 GLU B O 1
ATOM 5624 N N . ASP B 1 194 ? -22.953 33.656 9.008 1 89.38 194 ASP B N 1
ATOM 5625 C CA . ASP B 1 194 ? -21.953 32.594 8.961 1 89.38 194 ASP B CA 1
ATOM 5626 C C . ASP B 1 194 ? -22.547 31.266 9.438 1 89.38 194 ASP B C 1
ATOM 5628 O O . ASP B 1 194 ? -21.969 30.203 9.195 1 89.38 194 ASP B O 1
ATOM 5632 N N . TYR B 1 195 ? -23.688 31.344 10.062 1 89.94 195 TYR B N 1
ATOM 5633 C CA . TYR B 1 195 ? -24.312 30.156 10.617 1 89.94 195 TYR B CA 1
ATOM 5634 C C . TYR B 1 195 ? -25 29.328 9.523 1 89.94 195 TYR B C 1
ATOM 5636 O O . TYR B 1 195 ? -25.828 29.859 8.773 1 89.94 195 TYR B O 1
ATOM 5644 N N . ASN B 1 196 ? -24.641 28.172 9.391 1 91.25 196 ASN B N 1
ATOM 5645 C CA . ASN B 1 196 ? -25.281 27.172 8.539 1 91.25 196 ASN B CA 1
ATOM 5646 C C . ASN B 1 196 ? -25.844 26.016 9.359 1 91.25 196 ASN B C 1
ATOM 5648 O O . ASN B 1 196 ? -25.109 25.297 10.023 1 91.25 196 ASN B O 1
ATOM 5652 N N . GLU B 1 197 ? -27.125 25.859 9.25 1 93.12 197 GLU B N 1
ATOM 5653 C CA . GLU B 1 197 ? -27.828 24.922 10.109 1 93.12 197 GLU B CA 1
ATOM 5654 C C . GLU B 1 197 ? -27.25 23.516 9.984 1 93.12 197 GLU B C 1
ATOM 5656 O O . GLU B 1 197 ? -26.984 22.844 10.992 1 93.12 197 GLU B O 1
ATOM 5661 N N . HIS B 1 198 ? -27.078 23.078 8.805 1 93.56 198 HIS B N 1
ATOM 5662 C CA . HIS B 1 198 ? -26.562 21.734 8.594 1 93.56 198 HIS B CA 1
ATOM 5663 C C . HIS B 1 198 ? -25.156 21.594 9.172 1 93.56 198 HIS B C 1
ATOM 5665 O O . HIS B 1 198 ? -24.844 20.594 9.836 1 93.56 198 HIS B O 1
ATOM 5671 N N . THR B 1 199 ? -24.359 22.547 8.953 1 95.06 199 THR B N 1
ATOM 5672 C CA . THR B 1 199 ? -23 22.516 9.445 1 95.06 199 THR B CA 1
ATOM 5673 C C . THR B 1 199 ? -22.969 22.516 10.977 1 95.06 199 THR B C 1
ATOM 5675 O O . THR B 1 199 ? -22.281 21.703 11.586 1 95.06 199 THR B O 1
ATOM 5678 N N . CYS B 1 200 ? -23.766 23.312 11.594 1 96.25 200 CYS B N 1
ATOM 5679 C CA . CYS B 1 200 ? -23.672 23.578 13.023 1 96.25 200 CYS B CA 1
ATOM 5680 C C . CYS B 1 200 ? -24.438 22.531 13.82 1 96.25 200 CYS B C 1
ATOM 5682 O O . CYS B 1 200 ? -24.078 22.219 14.961 1 96.25 200 CYS B O 1
ATOM 5684 N N . GLU B 1 201 ? -25.391 21.953 13.195 1 96.44 201 GLU B N 1
ATOM 5685 C CA . GLU B 1 201 ? -26.25 21.078 13.977 1 96.44 201 GLU B CA 1
ATOM 5686 C C . GLU B 1 201 ? -26 19.609 13.648 1 96.44 201 GLU B C 1
ATOM 5688 O O . GLU B 1 201 ? -26.406 18.719 14.391 1 96.44 201 GLU B O 1
ATOM 5693 N N . VAL B 1 202 ? -25.359 19.359 12.562 1 95.69 202 VAL B N 1
ATOM 5694 C CA . VAL B 1 202 ? -25.156 17.969 12.148 1 95.69 202 VAL B CA 1
ATOM 5695 C C . VAL B 1 202 ? -23.672 17.672 12.008 1 95.69 202 VAL B C 1
ATOM 5697 O O . VAL B 1 202 ? -23.125 16.828 12.711 1 95.69 202 VAL B O 1
ATOM 5700 N N . VAL B 1 203 ? -22.984 18.406 11.211 1 96.69 203 VAL B N 1
ATOM 5701 C CA . VAL B 1 203 ? -21.625 18.078 10.82 1 96.69 203 VAL B CA 1
ATOM 5702 C C . VAL B 1 203 ? -20.688 18.312 12 1 96.69 203 VAL B C 1
ATOM 5704 O O . VAL B 1 203 ? -19.938 17.406 12.383 1 96.69 203 VAL B O 1
ATOM 5707 N N . LEU B 1 204 ? -20.719 19.484 12.57 1 97.75 204 LEU B N 1
ATOM 5708 C CA . LEU B 1 204 ? -19.781 19.828 13.625 1 97.75 204 LEU B CA 1
ATOM 5709 C C . LEU B 1 204 ? -19.969 18.938 14.852 1 97.75 204 LEU B C 1
ATOM 5711 O O . LEU B 1 204 ? -19 18.438 15.414 1 97.75 204 LEU B O 1
ATOM 5715 N N . PRO B 1 205 ? -21.203 18.703 15.242 1 97.94 205 PRO B N 1
ATOM 5716 C CA . PRO B 1 205 ? -21.375 17.781 16.375 1 97.94 205 PRO B CA 1
ATOM 5717 C C . PRO B 1 205 ? -20.797 16.406 16.109 1 97.94 205 PRO B C 1
ATOM 5719 O O . PRO B 1 205 ? -20.266 15.766 17.031 1 97.94 205 PRO B O 1
ATOM 5722 N N . SER B 1 206 ? -20.844 15.938 14.898 1 96.88 206 SER B N 1
ATOM 5723 C CA . SER B 1 206 ? -20.281 14.633 14.555 1 96.88 206 SER B CA 1
ATOM 5724 C C . SER B 1 206 ? -18.75 14.641 14.688 1 96.88 206 SER B C 1
ATOM 5726 O O . SER B 1 206 ? -18.141 13.578 14.773 1 96.88 206 SER B O 1
ATOM 5728 N N . LEU B 1 207 ? -18.203 15.781 14.766 1 98.06 207 LEU B N 1
ATOM 5729 C CA . LEU B 1 207 ? -16.75 15.938 14.93 1 98.06 207 LEU B CA 1
ATOM 5730 C C . LEU B 1 207 ? -16.422 16.453 16.328 1 98.06 207 LEU B C 1
ATOM 5732 O O . LEU B 1 207 ? -15.32 16.969 16.547 1 98.06 207 LEU B O 1
ATOM 5736 N N . ASN B 1 208 ? -17.359 16.406 17.234 1 98.44 208 ASN B N 1
ATOM 5737 C CA . ASN B 1 208 ? -17.219 16.859 18.609 1 98.44 208 ASN B CA 1
ATOM 5738 C C . ASN B 1 208 ? -16.891 18.359 18.672 1 98.44 208 ASN B C 1
ATOM 5740 O O . ASN B 1 208 ? -16 18.766 19.422 1 98.44 208 ASN B O 1
ATOM 5744 N N . ALA B 1 209 ? -17.578 19.078 17.812 1 98.69 209 ALA B N 1
ATOM 5745 C CA . ALA B 1 209 ? -17.469 20.531 17.75 1 98.69 209 ALA B CA 1
ATOM 5746 C C . ALA B 1 209 ? -18.844 21.203 17.781 1 98.69 209 ALA B C 1
ATOM 5748 O O . ALA B 1 209 ? -19.859 20.547 17.531 1 98.69 209 ALA B O 1
ATOM 5749 N N . ARG B 1 210 ? -18.859 22.469 18.141 1 98.06 210 ARG B N 1
ATOM 5750 C CA . ARG B 1 210 ? -20.125 23.188 18.156 1 98.06 210 ARG B CA 1
ATOM 5751 C C . ARG B 1 210 ? -19.938 24.641 17.75 1 98.06 210 ARG B C 1
ATOM 5753 O O . ARG B 1 210 ? -18.891 25.234 18 1 98.06 210 ARG B O 1
ATOM 5760 N N . CYS B 1 211 ? -20.984 25.188 17.203 1 97.19 211 CYS B N 1
ATOM 5761 C CA . CYS B 1 211 ? -21.016 26.594 16.844 1 97.19 211 CYS B CA 1
ATOM 5762 C C . CYS B 1 211 ? -21.344 27.469 18.047 1 97.19 211 CYS B C 1
ATOM 5764 O O . CYS B 1 211 ? -22.172 27.094 18.891 1 97.19 211 CYS B O 1
ATOM 5766 N N . VAL B 1 212 ? -20.625 28.578 18.141 1 96.12 212 VAL B N 1
ATOM 5767 C CA . VAL B 1 212 ? -20.922 29.594 19.141 1 96.12 212 VAL B CA 1
ATOM 5768 C C . VAL B 1 212 ? -20.953 30.969 18.484 1 96.12 212 VAL B C 1
ATOM 5770 O O . VAL B 1 212 ? -20.031 31.328 17.734 1 96.12 212 VAL B O 1
ATOM 5773 N N . MET B 1 213 ? -21.938 31.734 18.703 1 92.25 213 MET B N 1
ATOM 5774 C CA . MET B 1 213 ? -22.047 33.062 18.109 1 92.25 213 MET B CA 1
ATOM 5775 C C . MET B 1 213 ? -21.312 34.094 18.969 1 92.25 213 MET B C 1
ATOM 5777 O O . MET B 1 213 ? -21.391 34.062 20.188 1 92.25 213 MET B O 1
ATOM 5781 N N . ILE B 1 214 ? -20.594 34.969 18.344 1 89.69 214 ILE B N 1
ATOM 5782 C CA . ILE B 1 214 ? -19.969 36.094 19.031 1 89.69 214 ILE B CA 1
ATOM 5783 C C . ILE B 1 214 ? -20.984 37.25 19.156 1 89.69 214 ILE B C 1
ATOM 5785 O O . ILE B 1 214 ? -21.531 37.719 18.156 1 89.69 214 ILE B O 1
ATOM 5789 N N . PRO B 1 215 ? -21.203 37.656 20.344 1 87.5 215 PRO B N 1
ATOM 5790 C CA . PRO B 1 215 ? -22.156 38.75 20.531 1 87.5 215 PRO B CA 1
ATOM 5791 C C . PRO B 1 215 ? -21.656 40.062 19.906 1 87.5 215 PRO B C 1
ATOM 5793 O O . PRO B 1 215 ? -20.453 40.25 19.75 1 87.5 215 PRO B O 1
ATOM 5796 N N . LYS B 1 216 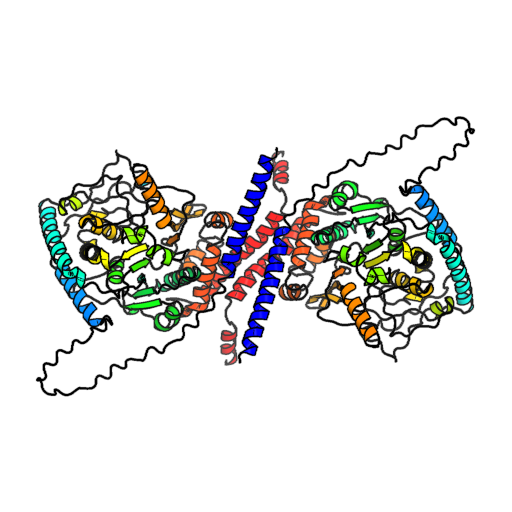? -22.656 40.875 19.594 1 85.38 216 LYS B N 1
ATOM 5797 C CA . LYS B 1 216 ? -22.328 42.219 19.109 1 85.38 216 LYS B CA 1
ATOM 5798 C C . LYS B 1 216 ? -22.25 43.219 20.281 1 85.38 216 LYS B C 1
ATOM 5800 O O . LYS B 1 216 ? -23.031 43.125 21.219 1 85.38 216 LYS B O 1
ATOM 5805 N N . TYR B 1 217 ? -21.266 44.062 20.234 1 82.62 217 TYR B N 1
ATOM 5806 C CA . TYR B 1 217 ? -21.094 45.062 21.281 1 82.62 217 TYR B CA 1
ATOM 5807 C C . TYR B 1 217 ? -21.344 46.469 20.719 1 82.62 217 TYR B C 1
ATOM 5809 O O . TYR B 1 217 ? -20.828 46.812 19.641 1 82.62 217 TYR B O 1
ATOM 5817 N N . GLU B 1 218 ? -22.156 47.188 21.422 1 78.31 218 GLU B N 1
ATOM 5818 C CA . GLU B 1 218 ? -22.5 48.531 20.984 1 78.31 218 GLU B CA 1
ATOM 5819 C C . GLU B 1 218 ? -21.266 49.406 20.906 1 78.31 218 GLU B C 1
ATOM 5821 O O . GLU B 1 218 ? -20.469 49.469 21.844 1 78.31 218 GLU B O 1
ATOM 5826 N N . GLY B 1 219 ? -21.141 50.031 19.781 1 76.62 219 GLY B N 1
ATOM 5827 C CA . GLY B 1 219 ? -20.078 51 19.625 1 76.62 219 GLY B CA 1
ATOM 5828 C C . GLY B 1 219 ? -18.734 50.406 19.297 1 76.62 219 GLY B C 1
ATOM 5829 O O . GLY B 1 219 ? -17.719 51.094 19.219 1 76.62 219 GLY B O 1
ATOM 5830 N N . LEU B 1 220 ? -18.672 49.156 19.312 1 82.44 220 LEU B N 1
ATOM 5831 C CA . LEU B 1 220 ? -17.406 48.469 19.047 1 82.44 220 LEU B CA 1
ATOM 5832 C C . LEU B 1 220 ? -17.469 47.688 17.734 1 82.44 220 LEU B C 1
ATOM 5834 O O . LEU B 1 220 ? -18.375 46.875 17.562 1 82.44 220 LEU B O 1
ATOM 5838 N N . THR B 1 221 ? -16.562 48.125 16.875 1 81.94 221 THR B N 1
ATOM 5839 C CA . THR B 1 221 ? -16.438 47.344 15.641 1 81.94 221 THR B CA 1
ATOM 5840 C C . THR B 1 221 ? -15.281 46.375 15.734 1 81.94 221 THR B C 1
ATOM 5842 O O . THR B 1 221 ? -14.141 46.75 16 1 81.94 221 THR B O 1
ATOM 5845 N N . ILE B 1 222 ? -15.664 45.156 15.633 1 82.06 222 ILE B N 1
ATOM 5846 C CA . ILE B 1 222 ? -14.688 44.062 15.695 1 82.06 222 ILE B CA 1
ATOM 5847 C C . ILE B 1 222 ? -14.477 43.5 14.297 1 82.06 222 ILE B C 1
ATOM 5849 O O . ILE B 1 222 ? -15.438 43.219 13.57 1 82.06 222 ILE B O 1
ATOM 5853 N N . SER B 1 223 ? -13.219 43.438 13.883 1 81 223 SER B N 1
ATOM 5854 C CA . SER B 1 223 ? -12.969 42.906 12.555 1 81 223 SER B CA 1
ATOM 5855 C C . SER B 1 223 ? -11.758 42 12.539 1 81 223 SER B C 1
ATOM 5857 O O . SER B 1 223 ? -10.859 42.125 13.375 1 81 223 SER B O 1
ATOM 5859 N N . LYS B 1 224 ? -11.812 40.969 11.672 1 79.38 224 LYS B N 1
ATOM 5860 C CA . LYS B 1 224 ? -10.672 40.156 11.281 1 79.38 224 LYS B CA 1
ATOM 5861 C C . LYS B 1 224 ? -10.047 39.469 12.492 1 79.38 224 LYS B C 1
ATOM 5863 O O . LYS B 1 224 ? -10.734 38.781 13.242 1 79.38 224 LYS B O 1
ATOM 5868 N N . TYR B 1 225 ? -8.867 39.875 12.797 1 80.56 225 TYR B N 1
ATOM 5869 C CA . TYR B 1 225 ? -8.07 39.156 13.781 1 80.56 225 TYR B CA 1
ATOM 5870 C C . TYR B 1 225 ? -8.469 39.531 15.195 1 80.56 225 TYR B C 1
ATOM 5872 O O . TYR B 1 225 ? -8.117 38.844 16.156 1 80.56 225 TYR B O 1
ATOM 5880 N N . GLN B 1 226 ? -9.375 40.469 15.344 1 89.06 226 GLN B N 1
ATOM 5881 C CA . GLN B 1 226 ? -9.828 40.875 16.672 1 89.06 226 GLN B CA 1
ATOM 5882 C C . GLN B 1 226 ? -10.773 39.812 17.266 1 89.06 226 GLN B C 1
ATOM 5884 O O . GLN B 1 226 ? -10.961 39.781 18.484 1 89.06 226 GLN B O 1
ATOM 5889 N N . TYR B 1 227 ? -11.258 39 16.438 1 92.38 227 TYR B N 1
ATOM 5890 C CA . TYR B 1 227 ? -12.234 38.031 16.891 1 92.38 227 TYR B CA 1
ATOM 5891 C C . TYR B 1 227 ? -11.578 36.938 17.75 1 92.38 227 TYR B C 1
ATOM 5893 O O . TYR B 1 227 ? -12.234 36.344 18.609 1 92.38 227 TYR B O 1
ATOM 5901 N N . LYS B 1 228 ? -10.328 36.719 17.594 1 96.31 228 LYS B N 1
ATOM 5902 C CA . LYS B 1 228 ? -9.641 35.656 18.281 1 96.31 228 LYS B CA 1
ATOM 5903 C C . LYS B 1 228 ? -9.789 35.781 19.797 1 96.31 228 LYS B C 1
ATOM 5905 O O . LYS B 1 228 ? -10.203 34.844 20.484 1 96.31 228 LYS B O 1
ATOM 5910 N N . ILE B 1 229 ? -9.492 36.969 20.266 1 97.12 229 ILE B N 1
ATOM 5911 C CA . ILE B 1 229 ? -9.469 37.156 21.703 1 97.12 229 ILE B CA 1
ATOM 5912 C C . ILE B 1 229 ? -10.891 37.125 22.25 1 97.12 229 ILE B C 1
ATOM 5914 O O . ILE B 1 229 ? -11.125 36.625 23.359 1 97.12 229 ILE B O 1
ATOM 5918 N N . PHE B 1 230 ? -11.844 37.594 21.531 1 95.38 230 PHE B N 1
ATOM 5919 C CA . PHE B 1 230 ? -13.234 37.5 21.953 1 95.38 230 PHE B CA 1
ATOM 5920 C C . PHE B 1 230 ? -13.656 36.031 22.078 1 95.38 230 PHE B C 1
ATOM 5922 O O . PHE B 1 230 ? -14.305 35.656 23.047 1 95.38 230 PHE B O 1
ATOM 5929 N N . ALA B 1 231 ? -13.25 35.25 21.078 1 96.88 231 ALA B N 1
ATOM 5930 C CA . ALA B 1 231 ? -13.586 33.844 21.094 1 96.88 231 ALA B CA 1
ATOM 5931 C C . ALA B 1 231 ? -13 33.156 22.312 1 96.88 231 ALA B C 1
ATOM 5933 O O . ALA B 1 231 ? -13.68 32.375 22.984 1 96.88 231 ALA B O 1
ATOM 5934 N N . VAL B 1 232 ? -11.773 33.438 22.609 1 98.06 232 VAL B N 1
ATOM 5935 C CA . VAL B 1 232 ? -11.086 32.812 23.734 1 98.06 232 VAL B CA 1
ATOM 5936 C C . VAL B 1 232 ? -11.773 33.188 25.047 1 98.06 232 VAL B C 1
ATOM 5938 O O . VAL B 1 232 ? -12.102 32.344 25.859 1 98.06 232 VAL B O 1
ATOM 5941 N N . ILE B 1 233 ? -12.031 34.438 25.219 1 97.12 233 ILE B N 1
ATOM 5942 C CA . ILE B 1 233 ? -12.594 34.938 26.469 1 97.12 233 ILE B CA 1
ATOM 5943 C C . ILE B 1 233 ? -14 34.375 26.672 1 97.12 233 ILE B C 1
ATOM 5945 O O . ILE B 1 233 ? -14.375 34.031 27.781 1 97.12 233 ILE B O 1
ATOM 5949 N N . LEU B 1 234 ? -14.742 34.188 25.609 1 95.88 234 LEU B N 1
ATOM 5950 C CA . LEU B 1 234 ? -16.141 33.781 25.688 1 95.88 234 LEU B CA 1
ATOM 5951 C C . LEU B 1 234 ? -16.25 32.281 25.766 1 95.88 234 LEU B C 1
ATOM 5953 O O . LEU B 1 234 ? -17.328 31.734 26.078 1 95.88 234 LEU B O 1
ATOM 5957 N N . SER B 1 235 ? -15.227 31.547 25.469 1 97.81 235 SER B N 1
ATOM 5958 C CA . SER B 1 235 ? -15.273 30.094 25.453 1 97.81 235 SER B CA 1
ATOM 5959 C C . SER B 1 235 ? -15.547 29.531 26.844 1 97.81 235 SER B C 1
ATOM 5961 O O . SER B 1 235 ? -15.312 30.219 27.859 1 97.81 235 SER B O 1
ATOM 5963 N N . SER B 1 236 ? -15.977 28.344 26.938 1 97.56 236 SER B N 1
ATOM 5964 C CA . SER B 1 236 ? -16.391 27.734 28.188 1 97.56 236 SER B CA 1
ATOM 5965 C C . SER B 1 236 ? -15.25 26.969 28.844 1 97.56 236 SER B C 1
ATOM 5967 O O . SER B 1 236 ? -15.398 26.453 29.969 1 97.56 236 SER B O 1
ATOM 5969 N N . PHE B 1 237 ? -14.141 26.906 28.25 1 98.44 237 PHE B N 1
ATOM 5970 C CA . PHE B 1 237 ? -13.062 26.031 28.719 1 98.44 237 PHE B CA 1
ATOM 5971 C C . PHE B 1 237 ? -12.141 26.781 29.672 1 98.44 237 PHE B C 1
ATOM 5973 O O . PHE B 1 237 ? -11.914 27.984 29.5 1 98.44 237 PHE B O 1
ATOM 5980 N N . GLU B 1 238 ? -11.586 26.094 30.609 1 98.38 238 GLU B N 1
ATOM 5981 C CA . GLU B 1 238 ? -10.562 26.641 31.5 1 98.38 238 GLU B CA 1
ATOM 5982 C C . GLU B 1 238 ? -9.211 26.719 30.781 1 98.38 238 GLU B C 1
ATOM 5984 O O . GLU B 1 238 ? -8.578 27.781 30.766 1 98.38 238 GLU B O 1
ATOM 5989 N N . ASP B 1 239 ? -8.773 25.547 30.266 1 98.69 239 ASP B N 1
ATOM 5990 C CA . ASP B 1 239 ? -7.559 25.469 29.453 1 98.69 239 ASP B CA 1
ATOM 5991 C C . ASP B 1 239 ? -7.891 25.438 27.969 1 98.69 239 ASP B C 1
ATOM 5993 O O . ASP B 1 239 ? -8.648 24.594 27.5 1 98.69 239 ASP B O 1
ATOM 5997 N N . VAL B 1 240 ? -7.266 26.406 27.234 1 98.75 240 VAL B N 1
ATOM 5998 C CA . VAL B 1 240 ? -7.695 26.625 25.859 1 98.75 240 VAL B CA 1
ATOM 5999 C C . VAL B 1 240 ? -6.5 26.5 24.922 1 98.75 240 VAL B C 1
ATOM 6001 O O . VAL B 1 240 ? -5.426 27.047 25.188 1 98.75 240 VAL B O 1
ATOM 6004 N N . LEU B 1 241 ? -6.672 25.734 23.875 1 98.88 241 LEU B N 1
ATOM 6005 C CA . LEU B 1 241 ? -5.855 25.844 22.672 1 98.88 241 LEU B CA 1
ATOM 6006 C C . LEU B 1 241 ? -6.605 26.609 21.594 1 98.88 241 LEU B C 1
ATOM 6008 O O . LEU B 1 241 ? -7.617 26.125 21.078 1 98.88 241 LEU B O 1
ATOM 6012 N N . PHE B 1 242 ? -6.188 27.781 21.312 1 98.69 242 PHE B N 1
ATOM 6013 C CA . PHE B 1 242 ? -6.738 28.484 20.156 1 98.69 242 PHE B CA 1
ATOM 6014 C C . PHE B 1 242 ? -6.066 28.016 18.875 1 98.69 242 PHE B C 1
ATOM 6016 O O . PHE B 1 242 ? -4.84 27.906 18.812 1 98.69 242 PHE B O 1
ATOM 6023 N N . LEU B 1 243 ? -6.848 27.781 17.828 1 98.31 243 LEU B N 1
ATOM 6024 C CA . LEU B 1 243 ? -6.34 27.422 16.516 1 98.31 243 LEU B CA 1
ATOM 6025 C C . LEU B 1 243 ? -7.055 28.203 15.414 1 98.31 243 LEU B C 1
ATOM 6027 O O . LEU B 1 243 ? -8.289 28.266 15.398 1 98.31 243 LEU B O 1
ATOM 6031 N N . ASP B 1 244 ? -6.254 28.781 14.523 1 97.31 244 ASP B N 1
ATOM 6032 C CA . ASP B 1 244 ? -6.879 29.297 13.32 1 97.31 244 ASP B CA 1
ATOM 6033 C C . ASP B 1 244 ? -7.617 28.203 12.555 1 97.31 244 ASP B C 1
ATOM 6035 O O . ASP B 1 244 ? -7.266 27.031 12.656 1 97.31 244 ASP B O 1
ATOM 6039 N N . ALA B 1 245 ? -8.57 28.594 11.766 1 96.94 245 ALA B N 1
ATOM 6040 C CA . ALA B 1 245 ? -9.406 27.641 11.055 1 96.94 245 ALA B CA 1
ATOM 6041 C C . ALA B 1 245 ? -8.586 26.828 10.055 1 96.94 245 ALA B C 1
ATOM 6043 O O . ALA B 1 245 ? -8.938 25.688 9.734 1 96.94 245 ALA B O 1
ATOM 6044 N N . ASP B 1 246 ? -7.52 27.375 9.57 1 97.56 246 ASP B N 1
ATOM 6045 C CA . ASP B 1 246 ? -6.688 26.719 8.562 1 97.56 246 ASP B CA 1
ATOM 6046 C C . ASP B 1 246 ? -5.41 26.156 9.188 1 97.56 246 ASP B C 1
ATOM 6048 O O . ASP B 1 246 ? -4.391 26.016 8.508 1 97.56 246 ASP B O 1
ATOM 6052 N N . ASN B 1 247 ? -5.422 25.969 10.508 1 98.25 247 ASN B N 1
ATOM 6053 C CA . ASN B 1 247 ? -4.336 25.359 11.266 1 98.25 247 ASN B CA 1
ATOM 6054 C C . ASN B 1 247 ? -4.781 24.078 11.938 1 98.25 247 ASN B C 1
ATOM 6056 O O . ASN B 1 247 ? -5.828 24.031 12.586 1 98.25 247 ASN B O 1
ATOM 6060 N N . PHE B 1 248 ? -4.062 23 11.695 1 98.5 248 PHE B N 1
ATOM 6061 C CA . PHE B 1 248 ? -4.449 21.75 12.344 1 98.5 248 PHE B CA 1
ATOM 6062 C C . PHE B 1 248 ? -3.236 21.062 12.953 1 98.5 248 PHE B C 1
ATOM 6064 O O . PHE B 1 248 ? -2.131 21.141 12.414 1 98.5 248 PHE B O 1
ATOM 6071 N N . PRO B 1 249 ? -3.463 20.438 14.133 1 98.5 249 PRO B N 1
ATOM 6072 C CA . PRO B 1 249 ? -2.406 19.609 14.719 1 98.5 249 PRO B CA 1
ATOM 6073 C C . PRO B 1 249 ? -2.248 18.266 14.023 1 98.5 249 PRO B C 1
ATOM 6075 O O . PRO B 1 249 ? -3.215 17.734 13.469 1 98.5 249 PRO B O 1
ATOM 6078 N N . ILE B 1 250 ? -1.043 17.75 14.039 1 98.12 250 ILE B N 1
ATOM 6079 C CA . ILE B 1 250 ? -0.817 16.438 13.461 1 98.12 250 ILE B CA 1
ATOM 6080 C C . ILE B 1 250 ? -0.457 15.438 14.555 1 98.12 250 ILE B C 1
ATOM 6082 O O . ILE B 1 250 ? -0.077 14.297 14.273 1 98.12 250 ILE B O 1
ATOM 6086 N N . VAL B 1 251 ? -0.501 15.906 15.844 1 97.31 251 VAL B N 1
ATOM 6087 C CA . VAL B 1 251 ? -0.467 15.086 17.047 1 97.31 251 VAL B CA 1
ATOM 6088 C C . VAL B 1 251 ? -1.595 15.508 17.984 1 97.31 251 VAL B C 1
ATOM 6090 O O . VAL B 1 251 ? -2.148 16.594 17.859 1 97.31 251 VAL B O 1
ATOM 6093 N N . ASP B 1 252 ? -1.986 14.656 18.891 1 97.69 252 ASP B N 1
ATOM 6094 C CA . ASP B 1 252 ? -3.047 14.992 19.844 1 97.69 252 ASP B CA 1
ATOM 6095 C C . ASP B 1 252 ? -2.602 16.094 20.797 1 97.69 252 ASP B C 1
ATOM 6097 O O . ASP B 1 252 ? -1.704 15.883 21.625 1 97.69 252 ASP B O 1
ATOM 6101 N N . PRO B 1 253 ? -3.287 17.219 20.797 1 97.62 253 PRO B N 1
ATOM 6102 C CA . PRO B 1 253 ? -2.863 18.344 21.625 1 97.62 253 PRO B CA 1
ATOM 6103 C C . PRO B 1 253 ? -3.115 18.125 23.109 1 97.62 253 PRO B C 1
ATOM 6105 O O . PRO B 1 253 ? -2.592 18.859 23.953 1 97.62 253 PRO B O 1
ATOM 6108 N N . VAL B 1 254 ? -3.859 17.141 23.469 1 96.62 254 VAL B N 1
ATOM 6109 C CA . VAL B 1 254 ? -4.215 16.906 24.859 1 96.62 254 VAL B CA 1
ATOM 6110 C C . VAL B 1 254 ? -2.949 16.719 25.688 1 96.62 254 VAL B C 1
ATOM 6112 O O . VAL B 1 254 ? -2.928 17.047 26.875 1 96.62 254 VAL B O 1
ATOM 6115 N N . GLU B 1 255 ? -1.894 16.281 25.094 1 95.12 255 GLU B N 1
ATOM 6116 C CA . GLU B 1 255 ? -0.638 16.031 25.781 1 95.12 255 GLU B CA 1
ATOM 6117 C C . GLU B 1 255 ? -0.019 17.312 26.312 1 95.12 255 GLU B C 1
ATOM 6119 O O . GLU B 1 255 ? 0.651 17.312 27.344 1 95.12 255 GLU B O 1
ATOM 6124 N N . TRP B 1 256 ? -0.312 18.391 25.766 1 96.56 256 TRP B N 1
ATOM 6125 C CA . TRP B 1 256 ? 0.346 19.641 26.125 1 96.56 256 TRP B CA 1
ATOM 6126 C C . TRP B 1 256 ? -0.309 20.266 27.359 1 96.56 256 TRP B C 1
ATOM 6128 O O . TRP B 1 256 ? 0.343 20.984 28.109 1 96.56 256 TRP B O 1
ATOM 6138 N N . PHE B 1 257 ? -1.56 19.969 27.672 1 95.94 257 PHE B N 1
ATOM 6139 C CA . PHE B 1 257 ? -2.246 20.5 28.844 1 95.94 257 PHE B CA 1
ATOM 6140 C C . PHE B 1 257 ? -1.688 19.875 30.125 1 95.94 257 PHE B C 1
ATOM 6142 O O . PHE B 1 257 ? -1.817 20.453 31.203 1 95.94 257 PHE B O 1
ATOM 6149 N N . LYS B 1 258 ? -1.058 18.75 29.922 1 93.94 258 LYS B N 1
ATOM 6150 C CA . LYS B 1 258 ? -0.515 18.062 31.078 1 93.94 258 LYS B CA 1
ATOM 6151 C C . LYS B 1 258 ? 1.007 18.156 31.125 1 93.94 258 LYS B C 1
ATOM 6153 O O . LYS B 1 258 ? 1.64 17.703 32.062 1 93.94 258 LYS B O 1
ATOM 6158 N N . ALA B 1 259 ? 1.52 18.734 30.188 1 97.56 259 ALA B N 1
ATOM 6159 C CA . ALA B 1 259 ? 2.975 18.781 30.078 1 97.56 259 ALA B CA 1
ATOM 6160 C C . ALA B 1 259 ? 3.559 19.891 30.953 1 97.56 259 ALA B C 1
ATOM 6162 O O . ALA B 1 259 ? 2.9 20.906 31.203 1 97.56 259 ALA B O 1
ATOM 6163 N N . PRO B 1 260 ? 4.848 19.766 31.312 1 98.06 260 PRO B N 1
ATOM 6164 C CA . PRO B 1 260 ? 5.492 20.781 32.156 1 98.06 260 PRO B CA 1
ATOM 6165 C C . PRO B 1 260 ? 5.477 22.172 31.516 1 98.06 260 PRO B C 1
ATOM 6167 O O . PRO B 1 260 ? 5.34 23.172 32.219 1 98.06 260 PRO B O 1
ATOM 6170 N N . VAL B 1 261 ? 5.555 22.266 30.25 1 98.5 261 VAL B N 1
ATOM 6171 C CA . VAL B 1 261 ? 5.609 23.562 29.578 1 98.5 261 VAL B CA 1
ATOM 6172 C C . VAL B 1 261 ? 4.355 24.359 29.906 1 98.5 261 VAL B C 1
ATOM 6174 O O . VAL B 1 261 ? 4.434 25.562 30.156 1 98.5 261 VAL B O 1
ATOM 6177 N N . PHE B 1 262 ? 3.268 23.688 29.906 1 98.38 262 PHE B N 1
ATOM 6178 C CA . PHE B 1 262 ? 2.01 24.375 30.172 1 98.38 262 PHE B CA 1
ATOM 6179 C C . PHE B 1 262 ? 1.767 24.484 31.672 1 98.38 262 PHE B C 1
ATOM 6181 O O . PHE B 1 262 ? 1.309 25.531 32.156 1 98.38 262 PHE B O 1
ATOM 6188 N N . LYS B 1 263 ? 2.037 23.5 32.406 1 97.69 263 LYS B N 1
ATOM 6189 C CA . LYS B 1 263 ? 1.813 23.516 33.875 1 97.69 263 LYS B CA 1
ATOM 6190 C C . LYS B 1 263 ? 2.646 24.594 34.531 1 97.69 263 LYS B C 1
ATOM 6192 O O . LYS B 1 263 ? 2.176 25.266 35.469 1 97.69 263 LYS B O 1
ATOM 6197 N N . ASP B 1 264 ? 3.848 24.734 34.031 1 98.06 264 ASP B N 1
ATOM 6198 C CA . ASP B 1 264 ? 4.766 25.688 34.656 1 98.06 264 ASP B CA 1
ATOM 6199 C C . ASP B 1 264 ? 4.449 27.125 34.219 1 98.06 264 ASP B C 1
ATOM 6201 O O . ASP B 1 264 ? 4.68 28.062 35 1 98.06 264 ASP B O 1
ATOM 6205 N N . ASN B 1 265 ? 3.895 27.281 33.062 1 98.44 265 ASN B N 1
ATOM 6206 C CA . ASN B 1 265 ? 3.812 28.625 32.5 1 98.44 265 ASN B CA 1
ATOM 6207 C C . ASN B 1 265 ? 2.365 29.078 32.344 1 98.44 265 ASN B C 1
ATOM 6209 O O . ASN B 1 265 ? 2.074 30.281 32.406 1 98.44 265 ASN B O 1
ATOM 6213 N N . GLY B 1 266 ? 1.481 28.172 32.031 1 98.5 266 GLY B N 1
ATOM 6214 C CA . GLY B 1 266 ? 0.067 28.438 31.844 1 98.5 266 GLY B CA 1
ATOM 6215 C C . GLY B 1 266 ? -0.224 29.203 30.562 1 98.5 266 GLY B C 1
ATOM 6216 O O . GLY B 1 266 ? -1.382 29.5 30.266 1 98.5 266 GLY B O 1
ATOM 6217 N N . TYR B 1 267 ? 0.785 29.547 29.844 1 98.62 267 TYR B N 1
ATOM 6218 C CA . TYR B 1 267 ? 0.7 30.406 28.656 1 98.62 267 TYR B CA 1
ATOM 6219 C C . TYR B 1 267 ? 1.841 30.109 27.688 1 98.62 267 TYR B C 1
ATOM 6221 O O . TYR B 1 267 ? 3.002 30.406 27.984 1 98.62 267 TYR B O 1
ATOM 6229 N N . VAL B 1 268 ? 1.479 29.484 26.5 1 98.69 268 VAL B N 1
ATOM 6230 C CA . VAL B 1 268 ? 2.492 29.031 25.547 1 98.69 268 VAL B CA 1
ATOM 6231 C C . VAL B 1 268 ? 2.223 29.641 24.172 1 98.69 268 VAL B C 1
ATOM 6233 O O . VAL B 1 268 ? 1.094 29.594 23.672 1 98.69 268 VAL B O 1
ATOM 6236 N N . LEU B 1 269 ? 3.266 30.203 23.547 1 98.44 269 LEU B N 1
ATOM 6237 C CA . LEU B 1 269 ? 3.205 30.891 22.266 1 98.44 269 LEU B CA 1
ATOM 6238 C C . LEU B 1 269 ? 4.203 30.281 21.281 1 98.44 269 LEU B C 1
ATOM 6240 O O . LEU B 1 269 ? 5.125 29.562 21.688 1 98.44 269 LEU B O 1
ATOM 6244 N N . TRP B 1 270 ? 4.008 30.516 20.016 1 98.19 270 TRP B N 1
ATOM 6245 C CA . TRP B 1 270 ? 4.914 30.062 18.969 1 98.19 270 TRP B CA 1
ATOM 6246 C C . TRP B 1 270 ? 5.469 31.25 18.172 1 98.19 270 TRP B C 1
ATOM 6248 O O . TRP B 1 270 ? 4.816 32.281 18.062 1 98.19 270 TRP B O 1
ATOM 6258 N N . PRO B 1 271 ? 6.637 31.047 17.656 1 97.25 271 PRO B N 1
ATOM 6259 C CA . PRO B 1 271 ? 7.293 32.156 16.953 1 97.25 271 PRO B CA 1
ATOM 6260 C C . PRO B 1 271 ? 6.809 32.312 15.516 1 97.25 271 PRO B C 1
ATOM 6262 O O . PRO B 1 271 ? 6.352 31.344 14.906 1 97.25 271 PRO B O 1
ATOM 6265 N N . ASP B 1 272 ? 6.891 33.5 15.062 1 96.88 272 ASP B N 1
ATOM 6266 C CA . ASP B 1 272 ? 6.82 33.812 13.633 1 96.88 272 ASP B CA 1
ATOM 6267 C C . ASP B 1 272 ? 8.219 33.875 13.016 1 96.88 272 ASP B C 1
ATOM 6269 O O . ASP B 1 272 ? 9.203 33.531 13.672 1 96.88 272 ASP B O 1
ATOM 6273 N N . PHE B 1 273 ? 8.312 34.281 11.773 1 96 273 PHE B N 1
ATOM 6274 C CA . PHE B 1 273 ? 9.562 34.281 11.023 1 96 273 PHE B CA 1
ATOM 6275 C C . PHE B 1 273 ? 10.398 35.5 11.375 1 96 273 PHE B C 1
ATOM 6277 O O . PHE B 1 273 ? 11.617 35.5 11.172 1 96 273 PHE B O 1
ATOM 6284 N N . TRP B 1 274 ? 9.859 36.5 11.969 1 95.19 274 TRP B N 1
ATOM 6285 C CA . TRP B 1 274 ? 10.391 37.844 11.805 1 95.19 274 TRP B CA 1
ATOM 6286 C C . TRP B 1 274 ? 11.016 38.344 13.102 1 95.19 274 TRP B C 1
ATOM 6288 O O . TRP B 1 274 ? 10.727 37.812 14.188 1 95.19 274 TRP B O 1
ATOM 6298 N N . TRP B 1 275 ? 11.773 39.344 12.992 1 94.25 275 TRP B N 1
ATOM 6299 C CA . TRP B 1 275 ? 12.406 40 14.125 1 94.25 275 TRP B CA 1
ATOM 6300 C C . TRP B 1 275 ? 11.398 40.875 14.867 1 94.25 275 TRP B C 1
ATOM 6302 O O . TRP B 1 275 ? 10.359 41.25 14.312 1 94.25 275 TRP B O 1
ATOM 6312 N N . ALA B 1 276 ? 11.695 41.156 16.125 1 94.81 276 ALA B N 1
ATOM 6313 C CA . ALA B 1 276 ? 10.836 42.031 16.938 1 94.81 276 ALA B CA 1
ATOM 6314 C C . ALA B 1 276 ? 10.891 43.469 16.438 1 94.81 276 ALA B C 1
ATOM 6316 O O . ALA B 1 276 ? 11.977 44 16.234 1 94.81 276 ALA B O 1
ATOM 6317 N N . THR B 1 277 ? 9.758 44.125 16.312 1 94.88 277 THR B N 1
ATOM 6318 C CA . THR B 1 277 ? 9.719 45.469 15.75 1 94.88 277 THR B CA 1
ATOM 6319 C C . THR B 1 277 ? 8.969 46.406 16.672 1 94.88 277 THR B C 1
ATOM 6321 O O . THR B 1 277 ? 8.617 47.531 16.281 1 94.88 277 THR B O 1
ATOM 6324 N N . THR B 1 278 ? 8.664 46 17.875 1 96.19 278 THR B N 1
ATOM 6325 C CA . THR B 1 278 ? 7.914 46.844 18.812 1 96.19 278 THR B CA 1
ATOM 6326 C C . THR B 1 278 ? 8.648 48.156 19.094 1 96.19 278 THR B C 1
ATOM 6328 O O . THR B 1 278 ? 9.844 48.125 19.406 1 96.19 278 THR B O 1
ATOM 6331 N N . SER B 1 279 ? 7.922 49.219 19.078 1 96.06 279 SER B N 1
ATOM 6332 C CA . SER B 1 279 ? 8.484 50.531 19.266 1 96.06 279 SER B CA 1
ATOM 6333 C C . SER B 1 279 ? 8.953 50.75 20.719 1 96.06 279 SER B C 1
ATOM 6335 O O . SER B 1 279 ? 8.297 50.281 21.641 1 96.06 279 SER B O 1
ATOM 6337 N N . PRO B 1 280 ? 10.055 51.5 20.922 1 96.06 280 PRO B N 1
ATOM 6338 C CA . PRO B 1 280 ? 10.438 51.875 22.281 1 96.06 280 PRO B CA 1
ATOM 6339 C C . PRO B 1 280 ? 9.352 52.656 23.016 1 96.06 280 PRO B C 1
ATOM 6341 O O . PRO B 1 280 ? 9.289 52.656 24.25 1 96.06 280 PRO B O 1
ATOM 6344 N N . HIS B 1 281 ? 8.484 53.312 22.266 1 96.81 281 HIS B N 1
ATOM 6345 C CA . HIS B 1 281 ? 7.406 54.094 22.875 1 96.81 281 HIS B CA 1
ATOM 6346 C C . HIS B 1 281 ? 6.441 53.188 23.641 1 96.81 281 HIS B C 1
ATOM 6348 O O . HIS B 1 281 ? 5.879 53.625 24.656 1 96.81 281 HIS B O 1
ATOM 6354 N N . TYR B 1 282 ? 6.266 52.031 23.172 1 97.38 282 TYR B N 1
ATOM 6355 C CA . TYR B 1 282 ? 5.426 51.062 23.891 1 97.38 282 TYR B CA 1
ATOM 6356 C C . TYR B 1 282 ? 5.973 50.812 25.297 1 97.38 282 TYR B C 1
ATOM 6358 O O . TYR B 1 282 ? 5.223 50.812 26.266 1 97.38 282 TYR B O 1
ATOM 6366 N N . PHE B 1 283 ? 7.246 50.625 25.359 1 97.25 283 PHE B N 1
ATOM 6367 C CA . PHE B 1 283 ? 7.867 50.312 26.641 1 97.25 283 PHE B CA 1
ATOM 6368 C C . PHE B 1 283 ? 7.875 51.531 27.547 1 97.25 283 PHE B C 1
ATOM 6370 O O . PHE B 1 283 ? 7.77 51.438 28.766 1 97.25 283 PHE B O 1
ATOM 6377 N N . ARG B 1 284 ? 7.938 52.688 26.953 1 97.25 284 ARG B N 1
ATOM 6378 C CA . ARG B 1 284 ? 7.816 53.938 27.734 1 97.25 284 ARG B CA 1
ATOM 6379 C C . ARG B 1 284 ? 6.43 54.031 28.359 1 97.25 284 ARG B C 1
ATOM 6381 O O . ARG B 1 284 ? 6.293 54.5 29.5 1 97.25 284 ARG B O 1
ATOM 6388 N N . VAL B 1 285 ? 5.484 53.625 27.609 1 97.56 285 VAL B N 1
ATOM 6389 C CA . VAL B 1 285 ? 4.117 53.625 28.125 1 97.56 285 VAL B CA 1
ATOM 6390 C C . VAL B 1 285 ? 4.031 52.75 29.359 1 97.56 285 VAL B C 1
ATOM 6392 O O . VAL B 1 285 ? 3.338 53.094 30.328 1 97.56 285 VAL B O 1
ATOM 6395 N N . LEU B 1 286 ? 4.75 51.688 29.344 1 97.44 286 LEU B N 1
ATOM 6396 C CA . LEU B 1 286 ? 4.711 50.719 30.422 1 97.44 286 LEU B CA 1
ATOM 6397 C C . LEU B 1 286 ? 5.695 51.094 31.531 1 97.44 286 LEU B C 1
ATOM 6399 O O . LEU B 1 286 ? 5.688 50.5 32.594 1 97.44 286 LEU B O 1
ATOM 6403 N N . GLU B 1 287 ? 6.516 52.031 31.25 1 96.25 287 GLU B N 1
ATOM 6404 C CA . GLU B 1 287 ? 7.609 52.406 32.156 1 96.25 287 GLU B CA 1
ATOM 6405 C C . GLU B 1 287 ? 8.562 51.25 32.375 1 96.25 287 GLU B C 1
ATOM 6407 O O . GLU B 1 287 ? 8.93 50.969 33.531 1 96.25 287 GLU B O 1
ATOM 6412 N N . LEU B 1 288 ? 8.828 50.562 31.328 1 95.38 288 LEU B N 1
ATOM 6413 C CA . LEU B 1 288 ? 9.781 49.438 31.312 1 95.38 288 LEU B CA 1
ATOM 6414 C C . LEU B 1 288 ? 10.93 49.719 30.359 1 95.38 288 LEU B C 1
ATOM 6416 O O . LEU B 1 288 ? 10.766 50.469 29.375 1 95.38 288 LEU B O 1
ATOM 6420 N N . PRO B 1 289 ? 12.094 49.094 30.688 1 95.06 289 PRO B N 1
ATOM 6421 C CA . PRO B 1 289 ? 13.188 49.219 29.719 1 95.06 289 PRO B CA 1
ATOM 6422 C C . PRO B 1 289 ? 12.914 48.469 28.422 1 95.06 289 PRO B C 1
ATOM 6424 O O . PRO B 1 289 ? 12.305 47.406 28.453 1 95.06 289 PRO B O 1
ATOM 6427 N N . THR B 1 290 ? 13.359 49.031 27.344 1 94.44 290 THR B N 1
ATOM 6428 C CA . THR B 1 290 ? 13.25 48.344 26.062 1 94.44 290 THR B CA 1
ATOM 6429 C C . THR B 1 290 ? 14.141 47.094 26.031 1 94.44 290 THR B C 1
ATOM 6431 O O . THR B 1 290 ? 15.359 47.219 26.219 1 94.44 290 THR B O 1
ATOM 6434 N N . PRO B 1 291 ? 13.57 46.031 25.797 1 93.25 291 PRO B N 1
ATOM 6435 C CA . PRO B 1 291 ? 14.391 44.812 25.766 1 93.25 291 PRO B CA 1
ATOM 6436 C C . PRO B 1 291 ? 15.289 44.719 24.547 1 93.25 291 PRO B C 1
ATOM 6438 O O . PRO B 1 291 ? 15.023 45.375 23.531 1 93.25 291 PRO B O 1
ATOM 6441 N N . SER B 1 292 ? 16.281 43.844 24.688 1 92.5 292 SER B N 1
ATOM 6442 C CA . SER B 1 292 ? 17.172 43.562 23.562 1 92.5 292 SER B CA 1
ATOM 6443 C C . SER B 1 292 ? 16.422 42.875 22.422 1 92.5 292 SER B C 1
ATOM 6445 O O . SER B 1 292 ? 15.5 42.094 22.672 1 92.5 292 SER B O 1
ATOM 6447 N N . LEU B 1 293 ? 16.859 43.156 21.188 1 93.25 293 LEU B N 1
ATOM 6448 C CA . LEU B 1 293 ? 16.281 42.5 20.016 1 93.25 293 LEU B CA 1
ATOM 6449 C C . LEU B 1 293 ? 16.609 41 20.016 1 93.25 293 LEU B C 1
ATOM 6451 O O . LEU B 1 293 ? 15.984 40.25 19.281 1 93.25 293 LEU B O 1
ATOM 6455 N N . LEU B 1 294 ? 17.469 40.594 20.828 1 92.38 294 LEU B N 1
ATOM 6456 C CA . LEU B 1 294 ? 17.906 39.188 20.875 1 92.38 294 LEU B CA 1
ATOM 6457 C C . LEU B 1 294 ? 17.203 38.438 22 1 92.38 294 LEU B C 1
ATOM 6459 O O . LEU B 1 294 ? 17.422 37.25 22.172 1 92.38 294 LEU B O 1
ATOM 6463 N N . SER B 1 295 ? 16.266 39.094 22.578 1 90.38 295 SER B N 1
ATOM 6464 C CA . SER B 1 295 ? 15.609 38.469 23.719 1 90.38 295 SER B CA 1
ATOM 6465 C C . SER B 1 295 ? 14.188 38.031 23.375 1 90.38 295 SER B C 1
ATOM 6467 O O . SER B 1 295 ? 13.609 37.188 24.047 1 90.38 295 SER B O 1
ATOM 6469 N N . LEU B 1 296 ? 13.641 38.656 22.359 1 88.19 296 LEU B N 1
ATOM 6470 C CA . LEU B 1 296 ? 12.25 38.375 22.031 1 88.19 296 LEU B CA 1
ATOM 6471 C C . LEU B 1 296 ? 12.094 38.156 20.531 1 88.19 296 LEU B C 1
ATOM 6473 O O . LEU B 1 296 ? 12.734 38.812 19.719 1 88.19 296 LEU B O 1
ATOM 6477 N N . GLY B 1 297 ? 11.352 37.156 20.188 1 86.69 297 GLY B N 1
ATOM 6478 C CA . GLY B 1 297 ? 10.906 37.031 18.812 1 86.69 297 GLY B CA 1
ATOM 6479 C C . GLY B 1 297 ? 9.469 37.469 18.594 1 86.69 297 GLY B C 1
ATOM 6480 O O . GLY B 1 297 ? 8.797 37.875 19.547 1 86.69 297 GLY B O 1
ATOM 6481 N N . THR B 1 298 ? 9.031 37.469 17.312 1 95.31 298 THR B N 1
ATOM 6482 C CA . THR B 1 298 ? 7.633 37.75 17.016 1 95.31 298 THR B CA 1
ATOM 6483 C C . THR B 1 298 ? 6.766 36.5 17.25 1 95.31 298 THR B C 1
ATOM 6485 O O . THR B 1 298 ? 7.281 35.406 17.453 1 95.31 298 THR B O 1
ATOM 6488 N N . THR B 1 299 ? 5.473 36.781 17.25 1 96.69 299 THR B N 1
ATOM 6489 C CA . THR B 1 299 ? 4.523 35.719 17.609 1 96.69 299 THR B CA 1
ATOM 6490 C C . THR B 1 299 ? 3.695 35.312 16.391 1 96.69 299 THR B C 1
ATOM 6492 O O . THR B 1 299 ? 3.307 36.156 15.586 1 96.69 299 THR B O 1
ATOM 6495 N N . GLU B 1 300 ? 3.561 34.031 16.188 1 96.56 300 GLU B N 1
ATOM 6496 C CA . GLU B 1 300 ? 2.541 33.5 15.297 1 96.56 300 GLU B CA 1
ATOM 6497 C C . GLU B 1 300 ? 1.31 33.062 16.094 1 96.56 300 GLU B C 1
ATOM 6499 O O . GLU B 1 300 ? 1.371 32.094 16.859 1 96.56 300 GLU B O 1
ATOM 6504 N N . SER B 1 301 ? 0.156 33.719 15.891 1 96.38 301 SER B N 1
ATOM 6505 C CA . SER B 1 301 ? -0.989 33.562 16.781 1 96.38 301 SER B CA 1
ATOM 6506 C C . SER B 1 301 ? -1.995 32.562 16.188 1 96.38 301 SER B C 1
ATOM 6508 O O . SER B 1 301 ? -3.172 32.562 16.562 1 96.38 301 SER B O 1
ATOM 6510 N N . GLY B 1 302 ? -1.553 31.75 15.219 1 96.94 302 GLY B N 1
ATOM 6511 C CA . GLY B 1 302 ? -2.416 30.703 14.695 1 96.94 302 GLY B CA 1
ATOM 6512 C C . GLY B 1 302 ? -2.631 29.562 15.664 1 96.94 302 GLY B C 1
ATOM 6513 O O . GLY B 1 302 ? -3.539 28.75 15.484 1 96.94 302 GLY B O 1
ATOM 6514 N N . GLN B 1 303 ? -1.812 29.469 16.641 1 97.94 303 GLN B N 1
ATOM 6515 C CA . GLN B 1 303 ? -1.956 28.547 17.766 1 97.94 303 GLN B CA 1
ATOM 6516 C C . GLN B 1 303 ? -1.452 29.188 19.062 1 97.94 303 GLN B C 1
ATOM 6518 O O . GLN B 1 303 ? -0.41 29.844 19.078 1 97.94 303 GLN B O 1
ATOM 6523 N N 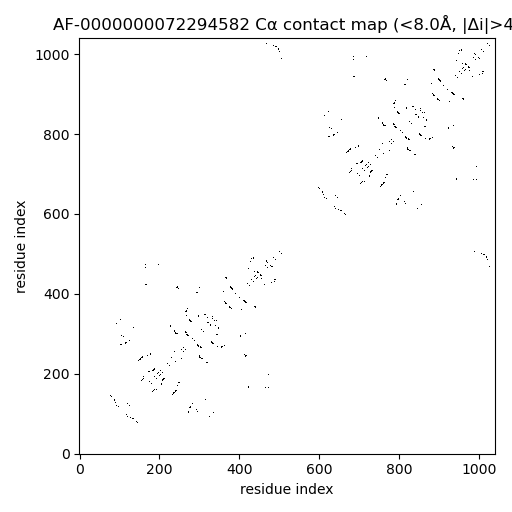. VAL B 1 304 ? -2.203 29.109 20.109 1 98.44 304 VAL B N 1
ATOM 6524 C CA . VAL B 1 304 ? -1.857 29.594 21.438 1 98.44 304 VAL B CA 1
ATOM 6525 C C . VAL B 1 304 ? -2.486 28.703 22.5 1 98.44 304 VAL B C 1
ATOM 6527 O O . VAL B 1 304 ? -3.666 28.359 22.406 1 98.44 304 VAL B O 1
ATOM 6530 N N . ILE B 1 305 ? -1.704 28.328 23.5 1 98.69 305 ILE B N 1
ATOM 6531 C CA . ILE B 1 305 ? -2.246 27.562 24.625 1 98.69 305 ILE B CA 1
ATOM 6532 C C . ILE B 1 305 ? -2.26 28.453 25.875 1 98.69 305 ILE B C 1
ATOM 6534 O O . ILE B 1 305 ? -1.277 29.141 26.172 1 98.69 305 ILE B O 1
ATOM 6538 N N . MET B 1 306 ? -3.426 28.422 26.625 1 98.75 306 MET B N 1
ATOM 6539 C CA . MET B 1 306 ? -3.523 29.312 27.766 1 98.75 306 MET B CA 1
ATOM 6540 C C . MET B 1 306 ? -4.488 28.766 28.812 1 98.75 306 MET B C 1
ATOM 6542 O O . MET B 1 306 ? -5.441 28.062 28.469 1 98.75 306 MET B O 1
ATOM 6546 N N . SER B 1 307 ? -4.242 29.109 29.984 1 98.75 307 SER B N 1
ATOM 6547 C CA . SER B 1 307 ? -5.172 28.859 31.078 1 98.75 307 SER B CA 1
ATOM 6548 C C . SER B 1 307 ? -5.898 30.125 31.5 1 98.75 307 SER B C 1
ATOM 6550 O O . SER B 1 307 ? -5.27 31.094 31.938 1 98.75 307 SER B O 1
ATOM 6552 N N . LYS B 1 308 ? -7.172 30.109 31.406 1 98.19 308 LYS B N 1
ATOM 6553 C CA . LYS B 1 308 ? -7.945 31.266 31.875 1 98.19 308 LYS B CA 1
ATOM 6554 C C . LYS B 1 308 ? -7.895 31.391 33.375 1 98.19 308 LYS B C 1
ATOM 6556 O O . LYS B 1 308 ? -8.039 32.469 33.938 1 98.19 308 LYS B O 1
ATOM 6561 N N . ARG B 1 309 ? -7.68 30.312 34.031 1 97.56 309 ARG B N 1
ATOM 6562 C CA . ARG B 1 309 ? -7.57 30.312 35.469 1 97.56 309 ARG B CA 1
ATOM 6563 C C . ARG B 1 309 ? -6.379 31.156 35.938 1 97.56 309 ARG B C 1
ATOM 6565 O O . ARG B 1 309 ? -6.492 31.938 36.875 1 97.56 309 ARG B O 1
ATOM 6572 N N . THR B 1 310 ? -5.316 31.047 35.281 1 97.88 310 THR B N 1
ATOM 6573 C CA . THR B 1 310 ? -4.086 31.672 35.75 1 97.88 310 THR B CA 1
ATOM 6574 C C . THR B 1 310 ? -3.797 32.938 34.969 1 97.88 310 THR B C 1
ATOM 6576 O O . THR B 1 310 ? -3.01 33.781 35.406 1 97.88 310 THR B O 1
ATOM 6579 N N . HIS B 1 311 ? -4.422 33.156 33.844 1 98.56 311 HIS B N 1
ATOM 6580 C CA . HIS B 1 311 ? -4.004 34.25 32.969 1 98.56 311 HIS B CA 1
ATOM 6581 C C . HIS B 1 311 ? -5.199 35.094 32.531 1 98.56 311 HIS B C 1
ATOM 6583 O O . HIS B 1 311 ? -5.191 35.656 31.422 1 98.56 311 HIS B O 1
ATOM 6589 N N . SER B 1 312 ? -6.199 35.188 33.281 1 98.12 312 SER B N 1
ATOM 6590 C CA . SER B 1 312 ? -7.352 36 32.938 1 98.12 312 SER B CA 1
ATOM 6591 C C . SER B 1 312 ? -6.953 37.469 32.781 1 98.12 312 SER B C 1
ATOM 6593 O O . SER B 1 312 ? -7.5 38.188 31.922 1 98.12 312 SER B O 1
ATOM 6595 N N . ASP B 1 313 ? -6.07 37.906 33.594 1 98.5 313 ASP B N 1
ATOM 6596 C CA . ASP B 1 313 ? -5.613 39.312 33.5 1 98.5 313 ASP B CA 1
ATOM 6597 C C . ASP B 1 313 ? -4.898 39.531 32.156 1 98.5 313 ASP B C 1
ATOM 6599 O O . ASP B 1 313 ? -5.152 40.531 31.484 1 98.5 313 ASP B O 1
ATOM 6603 N N . VAL B 1 314 ? -4.039 38.594 31.766 1 98.69 314 VAL B N 1
ATOM 6604 C CA . VAL B 1 314 ? -3.338 38.688 30.484 1 98.69 314 VAL B CA 1
ATOM 6605 C C . VAL B 1 314 ? -4.348 38.75 29.344 1 98.69 314 VAL B C 1
ATOM 6607 O O . VAL B 1 314 ? -4.234 39.562 28.438 1 98.69 314 VAL B O 1
ATOM 6610 N N . LEU B 1 315 ? -5.355 37.906 29.406 1 98.69 315 LEU B N 1
ATOM 6611 C CA . LEU B 1 315 ? -6.348 37.844 28.344 1 98.69 315 LEU B CA 1
ATOM 6612 C C . LEU B 1 315 ? -7.141 39.125 28.234 1 98.69 315 LEU B C 1
ATOM 6614 O O . LEU B 1 315 ? -7.438 39.594 27.125 1 98.69 315 LEU B O 1
ATOM 6618 N N . LEU B 1 316 ? -7.465 39.688 29.344 1 98.44 316 LEU B N 1
ATOM 6619 C CA . LEU B 1 316 ? -8.188 40.938 29.344 1 98.44 316 LEU B CA 1
ATOM 6620 C C . LEU B 1 316 ? -7.309 42.062 28.797 1 98.44 316 LEU B C 1
ATOM 6622 O O . LEU B 1 316 ? -7.809 43 28.141 1 98.44 316 LEU B O 1
ATOM 6626 N N . LEU B 1 317 ? -6.031 42 29.078 1 98.75 317 LEU B N 1
ATOM 6627 C CA . LEU B 1 317 ? -5.148 43.031 28.516 1 98.75 317 LEU B CA 1
ATOM 6628 C C . LEU B 1 317 ? -4.988 42.844 27.016 1 98.75 317 LEU B C 1
ATOM 6630 O O . LEU B 1 317 ? -4.914 43.812 26.25 1 98.75 317 LEU B O 1
ATOM 6634 N N . VAL B 1 318 ? -4.887 41.531 26.578 1 98.56 318 VAL B N 1
ATOM 6635 C CA . VAL B 1 318 ? -4.906 41.25 25.141 1 98.56 318 VAL B CA 1
ATOM 6636 C C . VAL B 1 318 ? -6.16 41.875 24.516 1 98.56 318 VAL B C 1
ATOM 6638 O O . VAL B 1 318 ? -6.094 42.469 23.438 1 98.56 318 VAL B O 1
ATOM 6641 N N . LEU B 1 319 ? -7.281 41.719 25.172 1 97.5 319 LEU B N 1
ATOM 6642 C CA . LEU B 1 319 ? -8.531 42.312 24.703 1 97.5 319 LEU B CA 1
ATOM 6643 C C . LEU B 1 319 ? -8.406 43.812 24.547 1 97.5 319 LEU B C 1
ATOM 6645 O O . LEU B 1 319 ? -8.773 44.375 23.516 1 97.5 319 LEU B O 1
ATOM 6649 N N . TYR B 1 320 ? -7.887 44.469 25.516 1 97.69 320 TYR B N 1
ATOM 6650 C CA . TYR B 1 320 ? -7.703 45.906 25.5 1 97.69 320 TYR B CA 1
ATOM 6651 C C . TYR B 1 320 ? -6.836 46.344 24.328 1 97.69 320 TYR B C 1
ATOM 6653 O O . TYR B 1 320 ? -7.172 47.281 23.594 1 97.69 320 TYR B O 1
ATOM 6661 N N . TYR B 1 321 ? -5.699 45.656 24.172 1 98.06 321 TYR B N 1
ATOM 6662 C CA . TYR B 1 321 ? -4.797 45.969 23.062 1 98.06 321 TYR B CA 1
ATOM 6663 C C . TYR B 1 321 ? -5.504 45.812 21.719 1 98.06 321 TYR B C 1
ATOM 6665 O O . TYR B 1 321 ? -5.215 46.531 20.781 1 98.06 321 TYR B O 1
ATOM 6673 N N . ASN B 1 322 ? -6.414 44.875 21.641 1 96.31 322 ASN B N 1
ATOM 6674 C CA . ASN B 1 322 ? -7.102 44.656 20.375 1 96.31 322 ASN B CA 1
ATOM 6675 C C . ASN B 1 322 ? -8.25 45.625 20.156 1 96.31 322 ASN B C 1
ATOM 6677 O O . ASN B 1 322 ? -8.547 46 19.016 1 96.31 322 ASN B O 1
ATOM 6681 N N . ILE B 1 323 ? -8.922 46 21.234 1 94.62 323 ILE B N 1
ATOM 6682 C CA . ILE B 1 323 ? -9.945 47.031 21.109 1 94.62 323 ILE B CA 1
ATOM 6683 C C . ILE B 1 323 ? -9.344 48.281 20.453 1 94.62 323 ILE B C 1
ATOM 6685 O O . ILE B 1 323 ? -9.961 48.875 19.562 1 94.62 323 ILE B O 1
ATOM 6689 N N . PHE B 1 324 ? -8.156 48.594 20.797 1 95.38 324 PHE B N 1
ATOM 6690 C CA . PHE B 1 324 ? -7.504 49.781 20.266 1 95.38 324 PHE B CA 1
ATOM 6691 C C . PHE B 1 324 ? -6.363 49.406 19.328 1 95.38 324 PHE B C 1
ATOM 6693 O O . PHE B 1 324 ? -5.383 50.125 19.203 1 95.38 324 PHE B O 1
ATOM 6700 N N . GLY B 1 325 ? -6.445 48.219 18.781 1 94.19 325 GLY B N 1
ATOM 6701 C CA . GLY B 1 325 ? -5.402 47.688 17.906 1 94.19 325 GLY B CA 1
ATOM 6702 C C . GLY B 1 325 ? -5.086 48.594 16.734 1 94.19 325 GLY B C 1
ATOM 6703 O O . GLY B 1 325 ? -3.977 49.125 16.625 1 94.19 325 GLY B O 1
ATOM 6704 N N . PRO B 1 326 ? -6.074 48.812 15.898 1 91.44 326 PRO B N 1
ATOM 6705 C CA . PRO B 1 326 ? -5.828 49.594 14.68 1 91.44 326 PRO B CA 1
ATOM 6706 C C . PRO B 1 326 ? -5.387 51.031 14.977 1 91.44 326 PRO B C 1
ATOM 6708 O O . PRO B 1 326 ? -4.551 51.594 14.25 1 91.44 326 PRO B O 1
ATOM 6711 N N . SER B 1 327 ? -5.852 51.656 16.062 1 91.31 327 SER B N 1
ATOM 6712 C CA . SER B 1 327 ? -5.648 53.094 16.281 1 91.31 327 SER B CA 1
ATOM 6713 C C . SER B 1 327 ? -4.375 53.344 17.062 1 91.31 327 SER B C 1
ATOM 6715 O O . SER B 1 327 ? -3.83 54.469 17.031 1 91.31 327 SER B O 1
ATOM 6717 N N . PHE B 1 328 ? -3.898 52.312 17.766 1 95.31 328 PHE B N 1
ATOM 6718 C CA . PHE B 1 328 ? -2.779 52.656 18.625 1 95.31 328 PHE B CA 1
ATOM 6719 C C . PHE B 1 328 ? -1.812 51.5 18.766 1 95.31 328 PHE B C 1
ATOM 6721 O O . PHE B 1 328 ? -0.636 51.594 18.406 1 95.31 328 PHE B O 1
ATOM 6728 N N . TYR B 1 329 ? -2.238 50.344 19.156 1 96.5 329 TYR B N 1
ATOM 6729 C CA . TYR B 1 329 ? -1.316 49.312 19.625 1 96.5 329 TYR B CA 1
ATOM 6730 C C . TYR B 1 329 ? -0.719 48.531 18.453 1 96.5 329 TYR B C 1
ATOM 6732 O O . TYR B 1 329 ? 0.462 48.188 18.469 1 96.5 329 TYR B O 1
ATOM 6740 N N . TYR B 1 330 ? -1.488 48.219 17.406 1 95.19 330 TYR B N 1
ATOM 6741 C CA . TYR B 1 330 ? -0.917 47.5 16.281 1 95.19 330 TYR B CA 1
ATOM 6742 C C . TYR B 1 330 ? 0.233 48.281 15.656 1 95.19 330 TYR B C 1
ATOM 6744 O O . TYR B 1 330 ? 1.332 47.75 15.484 1 95.19 330 TYR B O 1
ATOM 6752 N N . PRO B 1 331 ? 0.028 49.531 15.375 1 94.44 331 PRO B N 1
ATOM 6753 C CA . PRO B 1 331 ? 1.134 50.312 14.805 1 94.44 331 PRO B CA 1
ATOM 6754 C C . PRO B 1 331 ? 2.346 50.406 15.727 1 94.44 331 PRO B C 1
ATOM 6756 O O . PRO B 1 331 ? 3.484 50.469 15.258 1 94.44 331 PRO B O 1
ATOM 6759 N N . LEU B 1 332 ? 2.15 50.375 17.016 1 95.5 332 LEU B N 1
ATOM 6760 C CA . LEU B 1 332 ? 3.254 50.469 17.953 1 95.5 332 LEU B CA 1
ATOM 6761 C C . LEU B 1 332 ? 3.99 49.125 18.078 1 95.5 332 LEU B C 1
ATOM 6763 O O . LEU B 1 332 ? 5.211 49.094 18.234 1 95.5 332 LEU B O 1
ATOM 6767 N N . LEU B 1 333 ? 3.262 48.062 17.953 1 96.25 333 LEU B N 1
ATOM 6768 C CA . LEU B 1 333 ? 3.83 46.75 18.219 1 96.25 333 LEU B CA 1
ATOM 6769 C C . LEU B 1 333 ? 4.492 46.188 16.969 1 96.25 333 LEU B C 1
ATOM 6771 O O . LEU B 1 333 ? 5.461 45.438 17.062 1 96.25 333 LEU B O 1
ATOM 6775 N N . THR B 1 334 ? 3.996 46.5 15.758 1 94.81 334 THR B N 1
ATOM 6776 C CA . THR B 1 334 ? 4.496 45.875 14.547 1 94.81 334 THR B CA 1
ATOM 6777 C C . THR B 1 334 ? 5.18 46.906 13.641 1 94.81 334 THR B C 1
ATOM 6779 O O . THR B 1 334 ? 6.051 46.531 12.844 1 94.81 334 THR B O 1
ATOM 6782 N N . GLN B 1 335 ? 4.793 48.156 13.742 1 94.19 335 GLN B N 1
ATOM 6783 C CA . GLN B 1 335 ? 5.387 49.281 13.016 1 94.19 335 GLN B CA 1
ATOM 6784 C C . GLN B 1 335 ? 5.465 49 11.523 1 94.19 335 GLN B C 1
ATOM 6786 O O . GLN B 1 335 ? 6.527 49.125 10.914 1 94.19 335 GLN B O 1
ATOM 6791 N N . CYS B 1 336 ? 4.367 48.5 10.922 1 90.44 336 CYS B N 1
ATOM 6792 C CA . CYS B 1 336 ? 4.109 48.281 9.5 1 90.44 336 CYS B CA 1
ATOM 6793 C C . CYS B 1 336 ? 4.914 47.094 8.984 1 90.44 336 CYS B C 1
ATOM 6795 O O . CYS B 1 336 ? 5.109 46.938 7.773 1 90.44 336 CYS B O 1
ATOM 6797 N N . ASP B 1 337 ? 5.449 46.312 9.828 1 92.44 337 ASP B N 1
ATOM 6798 C CA . ASP B 1 337 ? 6.191 45.125 9.391 1 92.44 337 ASP B CA 1
ATOM 6799 C C . ASP B 1 337 ? 5.254 43.969 9.125 1 92.44 337 ASP B C 1
ATOM 6801 O O . ASP B 1 337 ? 4.031 44.125 9.133 1 92.44 337 ASP B O 1
ATOM 6805 N N . ALA B 1 338 ? 5.785 42.812 8.812 1 89.19 338 ALA B N 1
ATOM 6806 C CA . ALA B 1 338 ? 5.031 41.656 8.344 1 89.19 338 ALA B CA 1
ATOM 6807 C C . ALA B 1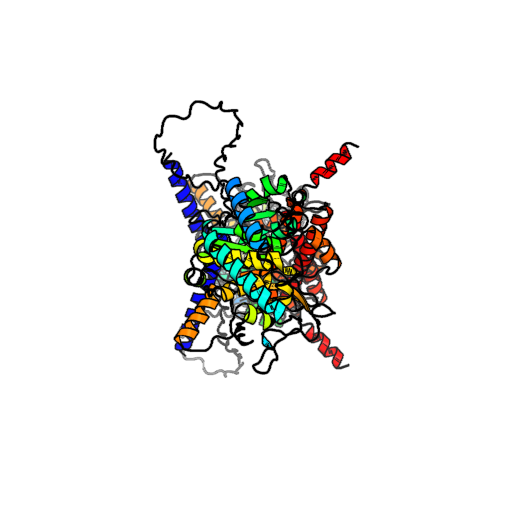 338 ? 4.082 41.125 9.422 1 89.19 338 ALA B C 1
ATOM 6809 O O . ALA B 1 338 ? 4.477 40.969 10.578 1 89.19 338 ALA B O 1
ATOM 6810 N N . GLY B 1 339 ? 2.809 41 9.008 1 87.81 339 GLY B N 1
ATOM 6811 C CA . GLY B 1 339 ? 1.83 40.344 9.867 1 87.81 339 GLY B CA 1
ATOM 6812 C C . GLY B 1 339 ? 1.209 41.281 10.883 1 87.81 339 GLY B C 1
ATOM 6813 O O . GLY B 1 339 ? 0.808 40.844 11.969 1 87.81 339 GLY B O 1
ATOM 6814 N N . GLU B 1 340 ? 1.11 42.5 10.609 1 89.88 340 GLU B N 1
ATOM 6815 C CA . GLU B 1 340 ? 0.525 43.438 11.555 1 89.88 340 GLU B CA 1
ATOM 6816 C C . GLU B 1 340 ? -0.926 43.094 11.867 1 89.88 340 GLU B C 1
ATOM 6818 O O . GLU B 1 340 ? -1.716 42.844 10.953 1 89.88 340 GLU B O 1
ATOM 6823 N N . GLY B 1 341 ? -1.221 42.938 13.078 1 92.31 341 GLY B N 1
ATOM 6824 C CA . GLY B 1 341 ? -2.521 42.594 13.617 1 92.31 341 GLY B CA 1
ATOM 6825 C C . GLY B 1 341 ? -2.477 42.219 15.094 1 92.31 341 GLY B C 1
ATOM 6826 O O . GLY B 1 341 ? -1.843 42.938 15.883 1 92.31 341 GLY B O 1
ATOM 6827 N N . ASP B 1 342 ? -3.133 41.188 15.383 1 94.88 342 ASP B N 1
ATOM 6828 C CA . ASP B 1 342 ? -3.266 40.844 16.797 1 94.88 342 ASP B CA 1
ATOM 6829 C C . ASP B 1 342 ? -2.057 40.062 17.297 1 94.88 342 ASP B C 1
ATOM 6831 O O . ASP B 1 342 ? -1.872 39.875 18.5 1 94.88 342 ASP B O 1
ATOM 6835 N N . LYS B 1 343 ? -1.214 39.562 16.438 1 95.19 343 LYS B N 1
ATOM 6836 C CA . LYS B 1 343 ? -0.245 38.531 16.766 1 95.19 343 LYS B CA 1
ATOM 6837 C C . LYS B 1 343 ? 0.67 38.969 17.906 1 95.19 343 LYS B C 1
ATOM 6839 O O . LYS B 1 343 ? 0.971 38.188 18.812 1 95.19 343 LYS B O 1
ATOM 6844 N N . GLU B 1 344 ? 1.021 40.25 17.969 1 97.06 344 GLU B N 1
ATOM 6845 C CA . GLU B 1 344 ? 1.98 40.688 18.969 1 97.06 344 GLU B CA 1
ATOM 6846 C C . GLU B 1 344 ? 1.28 41.031 20.281 1 97.06 344 GLU B C 1
ATOM 6848 O O . GLU B 1 344 ? 1.919 41.094 21.344 1 97.06 344 GLU B O 1
ATOM 6853 N N . THR B 1 345 ? -0.029 41.25 20.266 1 98.12 345 THR B N 1
ATOM 6854 C CA . THR B 1 345 ? -0.746 41.625 21.484 1 98.12 345 THR B CA 1
ATOM 6855 C C . THR B 1 345 ? -0.681 40.5 22.516 1 98.12 345 THR B C 1
ATOM 6857 O O . THR B 1 345 ? -0.679 40.75 23.719 1 98.12 345 THR B O 1
ATOM 6860 N N . TRP B 1 346 ? -0.551 39.312 22.031 1 98.25 346 TRP B N 1
ATOM 6861 C CA . TRP B 1 346 ? -0.55 38.125 22.906 1 98.25 346 TRP B CA 1
ATOM 6862 C C . TRP B 1 346 ? 0.704 38.094 23.781 1 98.25 346 TRP B C 1
ATOM 6864 O O . TRP B 1 346 ? 0.616 37.969 25 1 98.25 346 TRP B O 1
ATOM 6874 N N . LEU B 1 347 ? 1.797 38.219 23.203 1 98.06 347 LEU B N 1
ATOM 6875 C CA . LEU B 1 347 ? 3.057 38.188 23.938 1 98.06 347 LEU B CA 1
ATOM 6876 C C . LEU B 1 347 ? 3.213 39.406 24.812 1 98.06 347 LEU B C 1
ATOM 6878 O O . LEU B 1 347 ? 3.557 39.312 26 1 98.06 347 LEU B O 1
ATOM 6882 N N . TYR B 1 348 ? 2.947 40.562 24.328 1 98.06 348 TYR B N 1
ATOM 6883 C CA . TYR B 1 348 ? 3.299 41.812 25.016 1 98.06 348 TYR B CA 1
ATOM 6884 C C . TYR B 1 348 ? 2.34 42.094 26.156 1 98.06 348 TYR B C 1
ATOM 6886 O O . TYR B 1 348 ? 2.691 42.781 27.109 1 98.06 348 TYR B O 1
ATOM 6894 N N . ALA B 1 349 ? 1.145 41.531 26.125 1 98.62 349 ALA B N 1
ATOM 6895 C CA . ALA B 1 349 ? 0.278 41.625 27.312 1 98.62 349 ALA B CA 1
ATOM 6896 C C . ALA B 1 349 ? 0.888 40.875 28.484 1 98.62 349 ALA B C 1
ATOM 6898 O O . ALA B 1 349 ? 0.823 41.375 29.625 1 98.62 349 ALA B O 1
ATOM 6899 N N . ALA B 1 350 ? 1.44 39.75 28.234 1 98.25 350 ALA B N 1
ATOM 6900 C CA . ALA B 1 350 ? 2.09 38.969 29.297 1 98.25 350 ALA B CA 1
ATOM 6901 C C . ALA B 1 350 ? 3.301 39.719 29.844 1 98.25 350 ALA B C 1
ATOM 6903 O O . ALA B 1 350 ? 3.523 39.75 31.062 1 98.25 350 ALA B O 1
ATOM 6904 N N . ILE B 1 351 ? 4.027 40.312 28.984 1 97.12 351 ILE B N 1
ATOM 6905 C CA . ILE B 1 351 ? 5.203 41.062 29.375 1 97.12 351 ILE B CA 1
ATOM 6906 C C . ILE B 1 351 ? 4.777 42.25 30.234 1 97.12 351 ILE B C 1
ATOM 6908 O O . ILE B 1 351 ? 5.363 42.531 31.281 1 97.12 351 ILE B O 1
ATOM 6912 N N . ALA B 1 352 ? 3.787 42.969 29.797 1 98.12 352 ALA B N 1
ATOM 6913 C CA . ALA B 1 352 ? 3.307 44.156 30.484 1 98.12 352 ALA B CA 1
ATOM 6914 C C . ALA B 1 352 ? 2.877 43.844 31.906 1 98.12 352 ALA B C 1
ATOM 6916 O O . ALA B 1 352 ? 3.068 44.656 32.812 1 98.12 352 ALA B O 1
ATOM 6917 N N . LEU B 1 353 ? 2.307 42.688 32.094 1 97.94 353 LEU B N 1
ATOM 6918 C CA . LEU B 1 353 ? 1.779 42.312 33.406 1 97.94 353 LEU B CA 1
ATOM 6919 C C . LEU B 1 353 ? 2.766 41.438 34.188 1 97.94 353 LEU B C 1
ATOM 6921 O O . LEU B 1 353 ? 2.455 40.969 35.281 1 97.94 353 LEU B O 1
ATOM 6925 N N . GLU B 1 354 ? 3.896 41.219 33.625 1 96.38 354 GLU B N 1
ATOM 6926 C CA . GLU B 1 354 ? 4.945 40.375 34.219 1 96.38 354 GLU B CA 1
ATOM 6927 C C . GLU B 1 354 ? 4.406 39 34.594 1 96.38 354 GLU B C 1
ATOM 6929 O O . GLU B 1 354 ? 4.594 38.562 35.75 1 96.38 354 GLU B O 1
ATOM 6934 N N . LYS B 1 355 ? 3.672 38.438 33.688 1 97.56 355 LYS B N 1
ATOM 6935 C CA . LYS B 1 355 ? 3.127 37.094 33.875 1 97.56 355 LYS B CA 1
ATOM 6936 C C . LYS B 1 355 ? 3.98 36.031 33.188 1 97.56 355 LYS B C 1
ATOM 6938 O O . LYS B 1 355 ? 4.648 36.344 32.188 1 97.56 355 LYS B O 1
ATOM 6943 N N . ASP B 1 356 ? 3.938 34.812 33.688 1 97.62 356 ASP B N 1
ATOM 6944 C CA . ASP B 1 356 ? 4.711 33.719 33.156 1 97.62 356 ASP B CA 1
ATOM 6945 C C . ASP B 1 356 ? 4.207 33.344 31.75 1 97.62 356 ASP B C 1
ATOM 6947 O O . ASP B 1 356 ? 3 33.344 31.5 1 97.62 356 ASP B O 1
ATOM 6951 N N . TYR B 1 357 ? 5.152 33.125 30.891 1 97.94 357 TYR B N 1
ATOM 6952 C CA . TYR B 1 357 ? 4.867 32.594 29.562 1 97.94 357 TYR B CA 1
ATOM 6953 C C . TYR B 1 357 ? 6.062 31.828 29.016 1 97.94 357 TYR B C 1
ATOM 6955 O O . TYR B 1 357 ? 7.168 31.922 29.547 1 97.94 357 TYR B O 1
ATOM 6963 N N . TYR B 1 358 ? 5.789 30.984 28.047 1 97.94 358 TYR B N 1
ATOM 6964 C CA . TYR B 1 358 ? 6.852 30.344 27.281 1 97.94 358 TYR B CA 1
ATOM 6965 C C . TYR B 1 358 ? 6.609 30.484 25.781 1 97.94 358 TYR B C 1
ATOM 6967 O O . TYR B 1 358 ? 5.539 30.141 25.281 1 97.94 358 TYR B O 1
ATOM 6975 N N . GLN B 1 359 ? 7.527 31.016 25.094 1 97.56 359 GLN B N 1
ATOM 6976 C CA . GLN B 1 359 ? 7.484 31.031 23.625 1 97.56 359 GLN B CA 1
ATOM 6977 C C . GLN B 1 359 ? 8.453 30.016 23.047 1 97.56 359 GLN B C 1
ATOM 6979 O O . GLN B 1 359 ? 9.664 30.078 23.297 1 97.56 359 GLN B O 1
ATOM 6984 N N . VAL B 1 360 ? 7.934 29.172 22.281 1 97.88 360 VAL B N 1
ATOM 6985 C CA . VAL B 1 360 ? 8.758 28.156 21.625 1 97.88 360 VAL B CA 1
ATOM 6986 C C . VAL B 1 360 ? 9.898 28.828 20.859 1 97.88 360 VAL B C 1
ATOM 6988 O O . VAL B 1 360 ? 9.688 29.844 20.188 1 97.88 360 VAL B O 1
ATOM 6991 N N . ARG B 1 361 ? 11.07 28.203 20.969 1 96.75 361 ARG B N 1
ATOM 6992 C CA . ARG B 1 361 ? 12.258 28.828 20.406 1 96.75 361 ARG B CA 1
ATOM 6993 C C . ARG B 1 361 ? 12.602 28.234 19.047 1 96.75 361 ARG B C 1
ATOM 6995 O O . ARG B 1 361 ? 13.305 28.844 18.25 1 96.75 361 ARG B O 1
ATOM 7002 N N . GLN B 1 362 ? 12.18 27 18.859 1 97.06 362 GLN B N 1
ATOM 7003 C CA . GLN B 1 362 ? 12.359 26.438 17.531 1 97.06 362 GLN B CA 1
ATOM 7004 C C . GLN B 1 362 ? 11.719 27.328 16.469 1 97.06 362 GLN B C 1
ATOM 7006 O O . GLN B 1 362 ? 10.531 27.641 16.547 1 97.06 362 GLN B O 1
ATOM 7011 N N . ARG B 1 363 ? 12.469 27.625 15.477 1 96.31 363 ARG B N 1
ATOM 7012 C CA . ARG B 1 363 ? 11.992 28.547 14.453 1 96.31 363 ARG B CA 1
ATOM 7013 C C . ARG B 1 363 ? 10.836 27.953 13.664 1 96.31 363 ARG B C 1
ATOM 7015 O O . ARG B 1 363 ? 10.766 26.734 13.484 1 96.31 363 ARG B O 1
ATOM 7022 N N . ASN B 1 364 ? 10.039 28.828 13.195 1 95.94 364 ASN B N 1
ATOM 7023 C CA . ASN B 1 364 ? 8.953 28.438 12.297 1 95.94 364 ASN B CA 1
ATOM 7024 C C . ASN B 1 364 ? 9.492 27.797 11.016 1 95.94 364 ASN B C 1
ATOM 7026 O O . ASN B 1 364 ? 10.508 28.25 10.477 1 95.94 364 ASN B O 1
ATOM 7030 N N . GLY B 1 365 ? 8.891 26.688 10.633 1 95.38 365 GLY B N 1
ATOM 7031 C CA . GLY B 1 365 ? 9.242 26.062 9.375 1 95.38 365 GLY B CA 1
ATOM 7032 C C . GLY B 1 365 ? 8.266 26.359 8.258 1 95.38 365 GLY B C 1
ATOM 7033 O O . GLY B 1 365 ? 7.172 26.891 8.508 1 95.38 365 GLY B O 1
ATOM 7034 N N . VAL B 1 366 ? 8.766 26.094 7.043 1 95.19 366 VAL B N 1
ATOM 7035 C CA . VAL B 1 366 ? 7.906 26.266 5.879 1 95.19 366 VAL B CA 1
ATOM 7036 C C . VAL B 1 366 ? 7.992 25.031 4.984 1 95.19 366 VAL B C 1
ATOM 7038 O O . VAL B 1 366 ? 9.07 24.484 4.781 1 95.19 366 VAL B O 1
ATOM 7041 N N . ILE B 1 367 ? 6.875 24.562 4.512 1 96.25 367 ILE B N 1
ATOM 7042 C CA . ILE B 1 367 ? 6.844 23.484 3.527 1 96.25 367 ILE B CA 1
ATOM 7043 C C . ILE B 1 367 ? 6.137 23.969 2.262 1 96.25 367 ILE B C 1
ATOM 7045 O O . ILE B 1 367 ? 5.227 24.797 2.328 1 96.25 367 ILE B O 1
ATOM 7049 N N . GLY B 1 368 ? 6.641 23.5 1.143 1 96.44 368 GLY B N 1
ATOM 7050 C CA . GLY B 1 368 ? 6.098 23.906 -0.145 1 96.44 368 GLY B CA 1
ATOM 7051 C C . GLY B 1 368 ? 6.672 23.109 -1.308 1 96.44 368 GLY B C 1
ATOM 7052 O O . GLY B 1 368 ? 7.094 21.969 -1.141 1 96.44 368 GLY B O 1
ATOM 7053 N N . HIS B 1 369 ? 6.441 23.656 -2.518 1 93.38 369 HIS B N 1
ATOM 7054 C CA . HIS B 1 369 ? 6.926 22.969 -3.713 1 93.38 369 HIS B CA 1
ATOM 7055 C C . HIS B 1 369 ? 7.707 23.922 -4.613 1 93.38 369 HIS B C 1
ATOM 7057 O O . HIS B 1 369 ? 7.504 25.141 -4.562 1 93.38 369 HIS B O 1
ATOM 7063 N N . HIS B 1 370 ? 8.602 23.359 -5.383 1 90.88 370 HIS B N 1
ATOM 7064 C CA . HIS B 1 370 ? 9.406 24.141 -6.312 1 90.88 370 HIS B CA 1
ATOM 7065 C C . HIS B 1 370 ? 8.734 24.234 -7.676 1 90.88 370 HIS B C 1
ATOM 7067 O O . HIS B 1 370 ? 8.156 23.266 -8.156 1 90.88 370 HIS B O 1
ATOM 7073 N N . THR B 1 371 ? 8.648 25.406 -8.172 1 89.38 371 THR B N 1
ATOM 7074 C CA . THR B 1 371 ? 8.172 25.688 -9.523 1 89.38 371 THR B CA 1
ATOM 7075 C C . THR B 1 371 ? 9.289 26.281 -10.375 1 89.38 371 THR B C 1
ATOM 7077 O O . THR B 1 371 ? 10.414 26.453 -9.906 1 89.38 371 THR B O 1
ATOM 7080 N N . ALA B 1 372 ? 8.938 26.609 -11.641 1 87.5 372 ALA B N 1
ATOM 7081 C CA . ALA B 1 372 ? 9.906 27.25 -12.523 1 87.5 372 ALA B CA 1
ATOM 7082 C C . ALA B 1 372 ? 10.281 28.641 -11.992 1 87.5 372 ALA B C 1
ATOM 7084 O O . ALA B 1 372 ? 11.406 29.094 -12.188 1 87.5 372 ALA B O 1
ATOM 7085 N N . ASP B 1 373 ? 9.398 29.266 -11.227 1 90.75 373 ASP B N 1
ATOM 7086 C CA . ASP B 1 373 ? 9.602 30.625 -10.719 1 90.75 373 ASP B CA 1
ATOM 7087 C C . ASP B 1 373 ? 10.211 30.594 -9.32 1 90.75 373 ASP B C 1
ATOM 7089 O O . ASP B 1 373 ? 10.383 31.641 -8.688 1 90.75 373 ASP B O 1
ATOM 7093 N N . GLY B 1 374 ? 10.492 29.375 -8.828 1 91.75 374 GLY B N 1
ATOM 7094 C CA . GLY B 1 374 ? 11.109 29.25 -7.516 1 91.75 374 GLY B CA 1
ATOM 7095 C C . GLY B 1 374 ? 10.25 28.516 -6.516 1 91.75 374 GLY B C 1
ATOM 7096 O O . GLY B 1 374 ? 9.25 27.891 -6.887 1 91.75 374 GLY B O 1
ATOM 7097 N N . PHE B 1 375 ? 10.695 28.656 -5.266 1 92.69 375 PHE B N 1
ATOM 7098 C CA . PHE B 1 375 ? 10.023 27.938 -4.188 1 92.69 375 PHE B CA 1
ATOM 7099 C C . PHE B 1 375 ? 8.719 28.625 -3.816 1 92.69 375 PHE B C 1
ATOM 7101 O O . PHE B 1 375 ? 8.68 29.859 -3.643 1 92.69 375 PHE B O 1
ATOM 7108 N N . ARG B 1 376 ? 7.711 27.875 -3.719 1 92.75 376 ARG B N 1
ATOM 7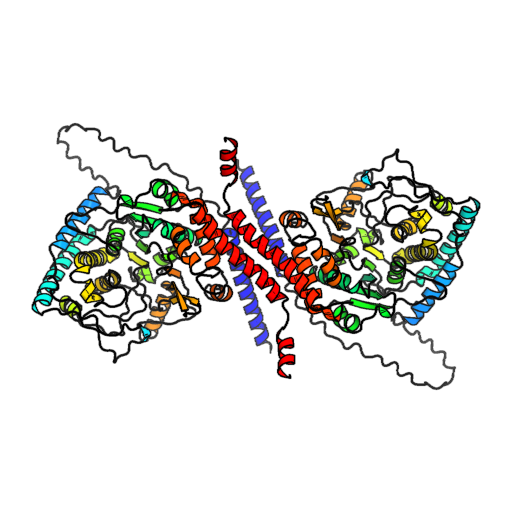109 C CA . ARG B 1 376 ? 6.406 28.375 -3.281 1 92.75 376 ARG B CA 1
ATOM 7110 C C . ARG B 1 376 ? 5.973 27.703 -1.984 1 92.75 376 ARG B C 1
ATOM 7112 O O . ARG B 1 376 ? 5.734 26.484 -1.958 1 92.75 376 ARG B O 1
ATOM 7119 N N . GLY B 1 377 ? 5.793 28.531 -0.957 1 94.5 377 GLY B N 1
ATOM 7120 C CA . GLY B 1 377 ? 5.355 28.016 0.329 1 94.5 377 GLY B CA 1
ATOM 7121 C C . GLY B 1 377 ? 3.891 27.625 0.348 1 94.5 377 GLY B C 1
ATOM 7122 O O . GLY B 1 377 ? 3.068 28.25 -0.324 1 94.5 377 GLY B O 1
ATOM 7123 N N . SER B 1 378 ? 3.627 26.594 1.107 1 95.62 378 SER B N 1
ATOM 7124 C CA . SER B 1 378 ? 2.25 26.125 1.217 1 95.62 378 SER B CA 1
ATOM 7125 C C . SER B 1 378 ? 1.731 26.25 2.645 1 95.62 378 SER B C 1
ATOM 7127 O O . SER B 1 378 ? 0.587 26.656 2.857 1 95.62 378 SER B O 1
ATOM 7129 N N . SER B 1 379 ? 2.58 25.922 3.586 1 96.94 379 SER B N 1
ATOM 7130 C CA . SER B 1 379 ? 2.158 25.859 4.98 1 96.94 379 SER B CA 1
ATOM 7131 C C . SER B 1 379 ? 3.314 26.188 5.926 1 96.94 379 SER B C 1
ATOM 7133 O O . SER B 1 379 ? 4.473 25.891 5.617 1 96.94 379 SER B O 1
ATOM 7135 N N . MET B 1 380 ? 2.951 26.844 7.027 1 97.69 380 MET B N 1
ATOM 7136 C CA . MET B 1 380 ? 3.889 26.969 8.141 1 97.69 380 MET B CA 1
ATOM 7137 C C . MET B 1 380 ? 3.908 25.688 8.977 1 97.69 380 MET B C 1
ATOM 7139 O O . MET B 1 380 ? 2.895 25 9.078 1 97.69 380 MET B O 1
ATOM 7143 N N . MET B 1 381 ? 5.07 25.391 9.523 1 97.56 381 MET B N 1
ATOM 7144 C CA . MET B 1 381 ? 5.258 24.234 10.391 1 97.56 381 MET B CA 1
ATOM 7145 C C . MET B 1 381 ? 5.723 24.656 11.773 1 97.56 381 MET B C 1
ATOM 7147 O O . MET B 1 381 ? 6.82 25.203 11.93 1 97.56 381 MET B O 1
ATOM 7151 N N . GLN B 1 382 ? 4.871 24.406 12.766 1 98.12 382 GLN B N 1
ATOM 7152 C CA . GLN B 1 382 ? 5.254 24.734 14.133 1 98.12 382 GLN B CA 1
ATOM 7153 C C . GLN B 1 382 ? 5.637 23.484 14.922 1 98.12 382 GLN B C 1
ATOM 7155 O O . GLN B 1 382 ? 5.195 22.391 14.594 1 98.12 382 GLN B O 1
ATOM 7160 N N . HIS B 1 383 ? 6.406 23.656 15.992 1 98.25 383 HIS B N 1
ATOM 7161 C CA . HIS B 1 383 ? 7.113 22.531 16.562 1 98.25 383 HIS B CA 1
ATOM 7162 C C . HIS B 1 383 ? 6.633 22.234 17.984 1 98.25 383 HIS B C 1
ATOM 7164 O O . HIS B 1 383 ? 5.926 23.047 18.578 1 98.25 383 HIS B O 1
ATOM 7170 N N . ASN B 1 384 ? 7.035 21.141 18.5 1 98.25 384 ASN B N 1
ATOM 7171 C CA . ASN B 1 384 ? 6.574 20.594 19.766 1 98.25 384 ASN B CA 1
ATOM 7172 C C . ASN B 1 384 ? 7.039 21.453 20.938 1 98.25 384 ASN B C 1
ATOM 7174 O O . ASN B 1 384 ? 8.234 21.531 21.219 1 98.25 384 ASN B O 1
ATOM 7178 N N . PRO B 1 385 ? 6.086 22.016 21.672 1 98.25 385 PRO B N 1
ATOM 7179 C CA . PRO B 1 385 ? 6.48 22.906 22.75 1 98.25 385 PRO B CA 1
ATOM 7180 C C . PRO B 1 385 ? 7.102 22.172 23.938 1 98.25 385 PRO B C 1
ATOM 7182 O O . PRO B 1 385 ? 7.934 22.734 24.656 1 98.25 385 PRO B O 1
ATOM 7185 N N . SER B 1 386 ? 6.668 20.922 24.078 1 98 386 SER B N 1
ATOM 7186 C CA . SER B 1 386 ? 7.211 20.125 25.188 1 98 386 SER B CA 1
ATOM 7187 C C . SER B 1 386 ? 8.695 19.844 24.984 1 98 386 SER B C 1
ATOM 7189 O O . SER B 1 386 ? 9.492 20.016 25.906 1 98 386 SER B O 1
ATOM 7191 N N . ASP B 1 387 ? 9.016 19.391 23.781 1 97.44 387 ASP B N 1
ATOM 7192 C CA . ASP B 1 387 ? 10.406 19.109 23.453 1 97.44 387 ASP B CA 1
ATOM 7193 C C . ASP B 1 387 ? 11.258 20.375 23.547 1 97.44 387 ASP B C 1
ATOM 7195 O O . ASP B 1 387 ? 12.375 20.344 24.062 1 97.44 387 ASP B O 1
ATOM 7199 N N . ASP B 1 388 ? 10.734 21.406 23.094 1 97.88 388 ASP B N 1
ATOM 7200 C CA . ASP B 1 388 ? 11.438 22.688 23.094 1 97.88 388 ASP B CA 1
ATOM 7201 C C . ASP B 1 388 ? 11.695 23.156 24.516 1 97.88 388 ASP B C 1
ATOM 7203 O O . ASP B 1 388 ? 12.789 23.625 24.844 1 97.88 388 ASP B O 1
ATOM 7207 N N . TYR B 1 389 ? 10.703 23.047 25.359 1 98 389 TYR B N 1
ATOM 7208 C CA . TYR B 1 389 ? 10.812 23.469 26.75 1 98 389 TYR B CA 1
ATOM 7209 C C . TYR B 1 389 ? 11.805 22.609 27.516 1 98 389 TYR B C 1
ATOM 7211 O O . TYR B 1 389 ? 12.531 23.094 28.391 1 98 389 TYR B O 1
ATOM 7219 N N . SER B 1 390 ? 11.789 21.359 27.203 1 97.38 390 SER B N 1
ATOM 7220 C CA . SER B 1 390 ? 12.781 20.469 27.812 1 97.38 390 SER B CA 1
ATOM 7221 C C . SER B 1 390 ? 14.195 20.938 27.5 1 97.38 390 SER B C 1
ATOM 7223 O O . SER B 1 390 ? 15.062 20.922 28.375 1 97.38 390 SER B O 1
ATOM 7225 N N . THR B 1 391 ? 14.414 21.328 26.312 1 97 391 THR B N 1
ATOM 7226 C CA . THR B 1 391 ? 15.711 21.875 25.922 1 97 391 THR B CA 1
ATOM 7227 C C . THR B 1 391 ? 16 23.156 26.688 1 97 391 THR B C 1
ATOM 7229 O O . THR B 1 391 ? 17.141 23.375 27.141 1 97 391 THR B O 1
ATOM 7232 N N . TYR B 1 392 ? 15.062 23.984 26.828 1 96.19 392 TYR B N 1
ATOM 7233 C CA . TYR B 1 392 ? 15.18 25.234 27.562 1 96.19 392 TYR B CA 1
ATOM 7234 C C . TYR B 1 392 ? 15.602 24.984 29.016 1 96.19 392 TYR B C 1
ATOM 7236 O O . TYR B 1 392 ? 16.5 25.656 29.531 1 96.19 392 TYR B O 1
ATOM 7244 N N . LEU B 1 393 ? 14.969 24.031 29.641 1 97.12 393 LEU B N 1
ATOM 7245 C CA . LEU B 1 393 ? 15.281 23.688 31.031 1 97.12 393 LEU B CA 1
ATOM 7246 C C . LEU B 1 393 ? 16.688 23.125 31.141 1 97.12 393 LEU B C 1
ATOM 7248 O O . LEU B 1 393 ? 17.391 23.375 32.125 1 97.12 393 LEU B O 1
ATOM 7252 N N . GLN B 1 394 ? 17.047 22.375 30.188 1 96.44 394 GLN B N 1
ATOM 7253 C CA . GLN B 1 394 ? 18.406 21.828 30.172 1 96.44 394 GLN B CA 1
ATOM 7254 C C . GLN B 1 394 ? 19.438 22.938 30.062 1 96.44 394 GLN B C 1
ATOM 7256 O O . GLN B 1 394 ? 20.469 22.906 30.734 1 96.44 394 GLN B O 1
ATOM 7261 N N . GLU B 1 395 ? 19.172 23.891 29.219 1 95.62 395 GLU B N 1
ATOM 7262 C CA . GLU B 1 395 ? 20.047 25.047 29.078 1 95.62 395 GLU B CA 1
ATOM 7263 C C . GLU B 1 395 ? 20.156 25.812 30.391 1 95.62 395 GLU B C 1
ATOM 7265 O O . GLU B 1 395 ? 21.234 26.297 30.734 1 95.62 395 GLU B O 1
ATOM 7270 N N . GLU B 1 396 ? 19.078 25.922 31.047 1 94.44 396 GLU B N 1
ATOM 7271 C CA . GLU B 1 396 ? 19.062 26.609 32.344 1 94.44 396 GLU B CA 1
ATOM 7272 C C . GLU B 1 396 ? 19.938 25.891 33.375 1 94.44 396 GLU B C 1
ATOM 7274 O O . GLU B 1 396 ? 20.703 26.516 34.094 1 94.44 396 GLU B O 1
ATOM 7279 N N . LYS B 1 397 ? 19.812 24.609 33.375 1 95.5 397 LYS B N 1
ATOM 7280 C CA . LYS B 1 397 ? 20.594 23.797 34.312 1 95.5 397 LYS B CA 1
ATOM 7281 C C . LYS B 1 397 ? 22.094 23.938 34.031 1 95.5 397 LYS B C 1
ATOM 7283 O O . LYS B 1 397 ? 22.906 23.953 34.938 1 95.5 397 LYS B O 1
ATOM 7288 N N . GLU B 1 398 ? 22.375 24.109 32.844 1 96.25 398 GLU B N 1
ATOM 7289 C CA . GLU B 1 398 ? 23.766 24.203 32.406 1 96.25 398 GLU B CA 1
ATOM 7290 C C . GLU B 1 398 ? 24.25 25.656 32.438 1 96.25 398 GLU B C 1
ATOM 7292 O O . GLU B 1 398 ? 25.391 25.938 32.062 1 96.25 398 GLU B O 1
ATOM 7297 N N . LYS B 1 399 ? 23.391 26.562 32.719 1 95.38 399 LYS B N 1
ATOM 7298 C CA . LYS B 1 399 ? 23.688 27.984 32.781 1 95.38 399 LYS B CA 1
ATOM 7299 C C . LYS B 1 399 ? 24.109 28.531 31.438 1 95.38 399 LYS B C 1
ATOM 7301 O O . LYS B 1 399 ? 25.062 29.312 31.344 1 95.38 399 LYS B O 1
ATOM 7306 N N . LYS B 1 400 ? 23.453 28 30.547 1 92.88 400 LYS B N 1
ATOM 7307 C CA . LYS B 1 400 ? 23.656 28.5 29.188 1 92.88 400 LYS B CA 1
ATOM 7308 C C . LYS B 1 400 ? 22.641 29.594 28.844 1 92.88 400 LYS B C 1
ATOM 7310 O O . LYS B 1 400 ? 21.531 29.609 29.375 1 92.88 400 LYS B O 1
ATOM 7315 N N . GLU B 1 401 ? 23 30.406 27.984 1 90.69 401 GLU B N 1
ATOM 7316 C CA . GLU B 1 401 ? 22.094 31.469 27.531 1 90.69 401 GLU B CA 1
ATOM 7317 C C . GLU B 1 401 ? 21 30.891 26.625 1 90.69 401 GLU B C 1
ATOM 7319 O O . GLU B 1 401 ? 21.25 29.969 25.844 1 90.69 401 GLU B O 1
ATOM 7324 N N . HIS B 1 402 ? 19.859 31.469 26.828 1 90.75 402 HIS B N 1
ATOM 7325 C CA . HIS B 1 402 ? 18.734 31.062 25.984 1 90.75 402 HIS B CA 1
ATOM 7326 C C . HIS B 1 402 ? 18.734 31.828 24.656 1 90.75 402 HIS B C 1
ATOM 7328 O O . HIS B 1 402 ? 18.609 33.062 24.656 1 90.75 402 HIS B O 1
ATOM 7334 N N . PRO B 1 403 ? 18.859 31.078 23.625 1 92.31 403 PRO B N 1
ATOM 7335 C CA . PRO B 1 403 ? 18.766 31.797 22.344 1 92.31 403 PRO B CA 1
ATOM 7336 C C . PRO B 1 403 ? 17.344 32.25 22.016 1 92.31 403 PRO B C 1
ATOM 7338 O O . PRO B 1 403 ? 16.375 31.656 22.5 1 92.31 403 PRO B O 1
ATOM 7341 N N . VAL B 1 404 ? 17.234 33.312 21.172 1 92.31 404 VAL B N 1
ATOM 7342 C CA . VAL B 1 404 ? 15.922 33.812 20.781 1 92.31 404 VAL B CA 1
ATOM 7343 C C . VAL B 1 404 ? 15.242 32.875 19.812 1 92.31 404 VAL B C 1
ATOM 7345 O O . VAL B 1 404 ? 14.016 32.812 19.734 1 92.31 404 VAL B O 1
ATOM 7348 N N . TRP B 1 405 ? 16.094 32.125 19.078 1 94.5 405 TRP B N 1
ATOM 7349 C CA . TRP B 1 405 ? 15.578 31.109 18.141 1 94.5 405 TRP B CA 1
ATOM 7350 C C . TRP B 1 405 ? 16.516 29.922 18.062 1 94.5 405 TRP B C 1
ATOM 7352 O O . TRP B 1 405 ? 17.688 30.016 18.438 1 94.5 405 TRP B O 1
ATOM 7362 N N . ARG B 1 406 ? 15.875 28.766 17.672 1 95.12 406 ARG B N 1
ATOM 7363 C CA . ARG B 1 406 ? 16.625 27.531 17.438 1 95.12 406 ARG B CA 1
ATOM 7364 C C . ARG B 1 406 ? 16.328 26.953 16.062 1 95.12 406 ARG B C 1
ATOM 7366 O O . ARG B 1 406 ? 15.273 27.234 15.484 1 95.12 406 ARG B O 1
ATOM 7373 N N . LYS B 1 407 ? 17.359 26.219 15.586 1 94.06 407 LYS B N 1
ATOM 7374 C CA . LYS B 1 407 ? 17.156 25.469 14.344 1 94.06 407 LYS B CA 1
ATOM 7375 C C . LYS B 1 407 ? 17.609 24.031 14.5 1 94.06 407 LYS B C 1
ATOM 7377 O O . LYS B 1 407 ? 18.734 23.672 14.125 1 94.06 407 LYS B O 1
ATOM 7382 N N . ASP B 1 408 ? 16.734 23.297 14.984 1 92.12 408 ASP B N 1
ATOM 7383 C CA . ASP B 1 408 ? 16.953 21.859 15.094 1 92.12 408 ASP B CA 1
ATOM 7384 C C . ASP B 1 408 ? 16.25 21.109 13.969 1 92.12 408 ASP B C 1
ATOM 7386 O O . ASP B 1 408 ? 15.008 21.078 13.914 1 92.12 408 ASP B O 1
ATOM 7390 N N . VAL B 1 409 ? 16.953 20.391 13.156 1 86.56 409 VAL B N 1
ATOM 7391 C CA . VAL B 1 409 ? 16.438 19.734 11.969 1 86.56 409 VAL B CA 1
ATOM 7392 C C . VAL B 1 409 ? 15.539 18.562 12.375 1 86.56 409 VAL B C 1
ATOM 7394 O O . VAL B 1 409 ? 14.664 18.141 11.609 1 86.56 409 VAL B O 1
ATOM 7397 N N . ASP B 1 410 ? 15.75 18.094 13.562 1 90.75 410 ASP B N 1
ATOM 7398 C CA . ASP B 1 410 ? 15.008 16.922 14 1 90.75 410 ASP B CA 1
ATOM 7399 C C . ASP B 1 410 ? 13.812 17.328 14.867 1 90.75 410 ASP B C 1
ATOM 7401 O O . ASP B 1 410 ? 13.102 16.469 15.391 1 90.75 410 ASP B O 1
ATOM 7405 N N . ALA B 1 411 ? 13.625 18.625 15.039 1 95.94 411 ALA B N 1
ATOM 7406 C CA . ALA B 1 411 ? 12.5 19.062 15.852 1 95.94 411 ALA B CA 1
ATOM 7407 C C . ALA B 1 411 ? 11.18 18.531 15.289 1 95.94 411 ALA B C 1
ATOM 7409 O O . ALA B 1 411 ? 10.961 18.562 14.07 1 95.94 411 ALA B O 1
ATOM 7410 N N . GLU B 1 412 ? 10.352 18.078 16.125 1 96.38 412 GLU B N 1
ATOM 7411 C CA . GLU B 1 412 ? 9.086 17.469 15.703 1 96.38 412 GLU B CA 1
ATOM 7412 C C . GLU B 1 412 ? 8.078 18.531 15.297 1 96.38 412 GLU B C 1
ATOM 7414 O O . GLU B 1 412 ? 7.766 19.438 16.078 1 96.38 412 GLU B O 1
ATOM 7419 N N . VAL B 1 413 ? 7.562 18.406 14.109 1 97.69 413 VAL B N 1
ATOM 7420 C CA . VAL B 1 413 ? 6.48 19.266 13.648 1 97.69 413 VAL B CA 1
ATOM 7421 C C . VAL B 1 413 ? 5.16 18.812 14.266 1 97.69 413 VAL B C 1
ATOM 7423 O O . VAL B 1 413 ? 4.859 17.625 14.297 1 97.69 413 VAL B O 1
ATOM 7426 N N . VAL B 1 414 ? 4.363 19.828 14.734 1 98.06 414 VAL B N 1
ATOM 7427 C CA . VAL B 1 414 ? 3.15 19.375 15.414 1 98.06 414 VAL B CA 1
ATOM 7428 C C . VAL B 1 414 ? 1.945 20.156 14.891 1 98.06 414 VAL B C 1
ATOM 7430 O O . VAL B 1 414 ? 0.799 19.75 15.109 1 98.06 414 VAL B O 1
ATOM 7433 N N . PHE B 1 415 ? 2.154 21.281 14.188 1 98.38 415 PHE B N 1
ATOM 7434 C CA . PHE B 1 415 ? 1.076 22.062 13.578 1 98.38 415 PHE B CA 1
ATOM 7435 C C . PHE B 1 415 ? 1.379 22.344 12.109 1 98.38 415 PHE B C 1
ATOM 7437 O O . PHE B 1 415 ? 2.527 22.609 11.75 1 98.38 415 PHE B O 1
ATOM 7444 N N . MET B 1 416 ? 0.357 22.281 11.336 1 98.44 416 MET B N 1
ATOM 7445 C CA . MET B 1 416 ? 0.391 22.734 9.945 1 98.44 416 MET B CA 1
ATOM 7446 C C . MET B 1 416 ? -0.553 23.906 9.734 1 98.44 416 MET B C 1
ATOM 7448 O O . MET B 1 416 ? -1.772 23.734 9.711 1 98.44 416 MET B O 1
ATOM 7452 N N . HIS B 1 417 ? 0.016 25.062 9.586 1 98.38 417 HIS B N 1
ATOM 7453 C CA . HIS B 1 417 ? -0.79 26.266 9.367 1 98.38 417 HIS B CA 1
ATOM 7454 C C . HIS B 1 417 ? -0.798 26.656 7.898 1 98.38 417 HIS B C 1
ATOM 7456 O O . HIS B 1 417 ? 0.112 27.359 7.434 1 98.38 417 HIS B O 1
ATOM 7462 N N . HIS B 1 418 ? -1.83 26.297 7.246 1 97.06 418 HIS B N 1
ATOM 7463 C CA . HIS B 1 418 ? -1.985 26.578 5.824 1 97.06 418 HIS B CA 1
ATOM 7464 C C . HIS B 1 418 ? -2.441 28 5.582 1 97.06 418 HIS B C 1
ATOM 7466 O O . HIS B 1 418 ? -3.527 28.234 5.043 1 97.06 418 HIS B O 1
ATOM 7472 N N . ASN B 1 419 ? -1.529 28.906 5.809 1 91.94 419 ASN B N 1
ATOM 7473 C CA . ASN B 1 419 ? -1.82 30.344 5.746 1 91.94 419 ASN B CA 1
ATOM 7474 C C . ASN B 1 419 ? -1.82 30.844 4.309 1 91.94 419 ASN B C 1
ATOM 7476 O O . ASN B 1 419 ? -2.428 31.875 4.012 1 91.94 419 ASN B O 1
ATOM 7480 N N . LEU B 1 420 ? -1.157 30.141 3.424 1 90.38 420 LEU B N 1
ATOM 7481 C CA . LEU B 1 420 ? -1.041 30.578 2.037 1 90.38 420 LEU B CA 1
ATOM 7482 C C . LEU B 1 420 ? -1.999 29.812 1.139 1 90.38 420 LEU B C 1
ATOM 7484 O O . LEU B 1 420 ? -2.736 30.406 0.351 1 90.38 420 LEU B O 1
ATOM 7488 N N . ILE B 1 421 ? -1.976 28.516 1.254 1 92.44 421 ILE B N 1
ATOM 7489 C CA . ILE B 1 421 ? -2.938 27.656 0.564 1 92.44 421 ILE B CA 1
ATOM 7490 C C . ILE B 1 421 ? -4.047 27.25 1.529 1 92.44 421 ILE B C 1
ATOM 7492 O O . ILE B 1 421 ? -3.812 26.469 2.455 1 92.44 421 ILE B O 1
ATOM 7496 N N . LYS B 1 422 ? -5.145 27.797 1.276 1 94 422 LYS B N 1
ATOM 7497 C CA . LYS B 1 422 ? -6.27 27.422 2.129 1 94 422 LYS B CA 1
ATOM 7498 C C . LYS B 1 422 ? -6.855 26.078 1.707 1 94 422 LYS B C 1
ATOM 7500 O O . LYS B 1 422 ? -7.117 25.859 0.523 1 94 422 LYS B O 1
ATOM 7505 N N . LEU B 1 423 ? -6.984 25.156 2.537 1 96.81 423 LEU B N 1
ATOM 7506 C CA . LEU B 1 423 ? -7.438 23.812 2.229 1 96.81 423 LEU B CA 1
ATOM 7507 C C . LEU B 1 423 ? -8.961 23.734 2.193 1 96.81 423 LEU B C 1
ATOM 7509 O O . LEU B 1 423 ? -9.555 22.828 2.773 1 96.81 423 LEU B O 1
ATOM 7513 N N . SER B 1 424 ? -9.547 24.781 1.662 1 96.69 424 SER B N 1
ATOM 7514 C CA . SER B 1 424 ? -10.977 24.734 1.354 1 96.69 424 SER B CA 1
ATOM 7515 C C . SER B 1 424 ? -11.227 24.125 -0.015 1 96.69 424 SER B C 1
ATOM 7517 O O . SER B 1 424 ? -10.664 24.562 -1.017 1 96.69 424 SER B O 1
ATOM 7519 N N . PRO B 1 425 ? -12.102 23.141 -0.107 1 97.25 425 PRO B N 1
ATOM 7520 C CA . PRO B 1 425 ? -12.312 22.438 -1.372 1 97.25 425 PRO B CA 1
ATOM 7521 C C . PRO B 1 425 ? -12.617 23.375 -2.533 1 97.25 425 PRO B C 1
ATOM 7523 O O . PRO B 1 425 ? -12.039 23.234 -3.613 1 97.25 425 PRO B O 1
ATOM 7526 N N . VAL B 1 426 ? -13.445 24.328 -2.279 1 96.12 426 VAL B N 1
ATOM 7527 C CA . VAL B 1 426 ? -13.844 25.25 -3.336 1 96.12 426 VAL B CA 1
ATOM 7528 C C . VAL B 1 426 ? -12.648 26.109 -3.758 1 96.12 426 VAL B C 1
ATOM 7530 O O . VAL B 1 426 ? -12.398 26.281 -4.953 1 96.12 426 VAL B O 1
ATOM 7533 N N . GLU B 1 427 ? -11.891 26.547 -2.807 1 95.12 427 GLU B N 1
ATOM 7534 C CA . GLU B 1 427 ? -10.727 27.391 -3.096 1 95.12 427 GLU B CA 1
ATOM 7535 C C . GLU B 1 427 ? -9.609 26.578 -3.752 1 95.12 427 GLU B C 1
ATOM 7537 O O . GLU B 1 427 ? -8.844 27.094 -4.562 1 95.12 427 GLU B O 1
ATOM 7542 N N . MET B 1 428 ? -9.586 25.359 -3.475 1 96.88 428 MET B N 1
ATOM 7543 C CA . MET B 1 428 ? -8.547 24.484 -4 1 96.88 428 MET B CA 1
ATOM 7544 C C . MET B 1 428 ? -8.695 24.297 -5.508 1 96.88 428 MET B C 1
ATOM 7546 O O . MET B 1 428 ? -7.711 24.047 -6.207 1 96.88 428 MET B O 1
ATOM 7550 N N . ILE B 1 429 ? -9.93 24.438 -6.031 1 96.75 429 ILE B N 1
ATOM 7551 C CA . ILE B 1 429 ? -10.141 24.297 -7.465 1 96.75 429 ILE B CA 1
ATOM 7552 C C . ILE B 1 429 ? -9.352 25.375 -8.211 1 96.75 429 ILE B C 1
ATOM 7554 O O . ILE B 1 429 ? -8.734 25.094 -9.242 1 96.75 429 ILE B O 1
ATOM 7558 N N . SER B 1 430 ? -9.398 26.578 -7.613 1 94.75 430 SER B N 1
ATOM 7559 C CA . SER B 1 430 ? -8.625 27.656 -8.219 1 94.75 430 SER B CA 1
ATOM 7560 C C . SER B 1 430 ? -7.129 27.375 -8.125 1 94.75 430 SER B C 1
ATOM 7562 O O . SER B 1 430 ? -6.383 27.641 -9.07 1 94.75 430 SER B O 1
ATOM 7564 N N . TRP B 1 431 ? -6.695 26.875 -7.023 1 95.56 431 TRP B N 1
ATOM 7565 C CA . TRP B 1 431 ? -5.281 26.547 -6.859 1 95.56 431 TRP B CA 1
ATOM 7566 C C . TRP B 1 431 ? -4.855 25.469 -7.844 1 95.56 431 TRP B C 1
ATOM 7568 O O . TRP B 1 431 ? -3.793 25.562 -8.461 1 95.56 431 TRP B O 1
ATOM 7578 N N . ILE B 1 432 ? -5.672 24.438 -8.031 1 96.75 432 ILE B N 1
ATOM 7579 C CA . ILE B 1 432 ? -5.395 23.297 -8.906 1 96.75 432 ILE B CA 1
ATOM 7580 C C . ILE B 1 432 ? -5.254 23.781 -10.344 1 96.75 432 ILE B C 1
ATOM 7582 O O . ILE B 1 432 ? -4.387 23.312 -11.086 1 96.75 432 ILE B O 1
ATOM 7586 N N . ALA B 1 433 ? -6.121 24.688 -10.711 1 96.25 433 ALA B N 1
ATOM 7587 C CA . ALA B 1 433 ? -6.082 25.234 -12.07 1 96.25 433 ALA B CA 1
ATOM 7588 C C . ALA B 1 433 ? -4.707 25.812 -12.383 1 96.25 433 ALA B C 1
ATOM 7590 O O . ALA B 1 433 ? -4.238 25.734 -13.523 1 96.25 433 ALA B O 1
ATOM 7591 N N . LYS B 1 434 ? -4.012 26.312 -11.398 1 93.62 434 LYS B N 1
ATOM 7592 C CA . LYS B 1 434 ? -2.723 26.969 -11.594 1 93.62 434 LYS B CA 1
ATOM 7593 C C . LYS B 1 434 ? -1.568 26.016 -11.305 1 93.62 434 LYS B C 1
ATOM 7595 O O . LYS B 1 434 ? -0.418 26.297 -11.641 1 93.62 434 LYS B O 1
ATOM 7600 N N . ASN B 1 435 ? -1.861 24.891 -10.68 1 94.56 435 ASN B N 1
ATOM 7601 C CA . ASN B 1 435 ? -0.825 23.969 -10.242 1 94.56 435 ASN B CA 1
ATOM 7602 C C . ASN B 1 435 ? -1.167 22.531 -10.625 1 94.56 435 ASN B C 1
ATOM 7604 O O . ASN B 1 435 ? -1.067 21.625 -9.797 1 94.56 435 ASN B O 1
ATOM 7608 N N . LYS B 1 436 ? -1.573 22.312 -11.844 1 93 436 LYS B N 1
ATOM 7609 C CA . LYS B 1 436 ? -2.037 21.016 -12.328 1 93 436 LYS B CA 1
ATOM 7610 C C . LYS B 1 436 ? -0.962 19.953 -12.141 1 93 436 LYS B C 1
ATOM 7612 O O . LYS B 1 436 ? 0.192 20.141 -12.531 1 93 436 LYS B O 1
ATOM 7617 N N . GLY B 1 437 ? -1.377 18.906 -11.523 1 93 437 GLY B N 1
ATOM 7618 C CA . GLY B 1 437 ? -0.504 17.75 -11.398 1 93 437 GLY B CA 1
ATOM 7619 C C . GLY B 1 437 ? 0.536 17.891 -10.305 1 93 437 GLY B C 1
ATOM 7620 O O . GLY B 1 437 ? 1.368 17.016 -10.102 1 93 437 GLY B O 1
ATOM 7621 N N . SER B 1 438 ? 0.488 18.953 -9.523 1 94.25 438 SER B N 1
ATOM 7622 C CA . SER B 1 438 ? 1.52 19.203 -8.531 1 94.25 438 SER B CA 1
ATOM 7623 C C . SER B 1 438 ? 1.017 18.922 -7.121 1 94.25 438 SER B C 1
ATOM 7625 O O . SER B 1 438 ? -0.13 19.219 -6.789 1 94.25 438 SER B O 1
ATOM 7627 N N . ARG B 1 439 ? 1.944 18.281 -6.312 1 96.62 439 ARG B N 1
ATOM 7628 C CA . ARG B 1 439 ? 1.712 18.266 -4.875 1 96.62 439 ARG B CA 1
ATOM 7629 C C . ARG B 1 439 ? 1.912 19.641 -4.262 1 96.62 439 ARG B C 1
ATOM 7631 O O . ARG B 1 439 ? 2.623 20.484 -4.824 1 96.62 439 ARG B O 1
ATOM 7638 N N . MET B 1 440 ? 1.302 19.812 -3.178 1 97.06 440 MET B N 1
ATOM 7639 C CA . MET B 1 440 ? 1.421 21.094 -2.48 1 97.06 440 MET B CA 1
ATOM 7640 C C . MET B 1 440 ? 2.752 21.188 -1.743 1 97.06 440 MET B C 1
ATOM 7642 O O . MET B 1 440 ? 3.307 22.281 -1.592 1 97.06 440 MET B O 1
ATOM 7646 N N . TRP B 1 441 ? 3.236 20.062 -1.266 1 97.38 441 TRP B N 1
ATOM 7647 C CA . TRP B 1 441 ? 4.332 20.078 -0.301 1 97.38 441 TRP B CA 1
ATOM 7648 C C . TRP B 1 441 ? 5.617 19.562 -0.932 1 97.38 441 TRP B C 1
ATOM 7650 O O . TRP B 1 441 ? 6.551 19.172 -0.224 1 97.38 441 TRP B O 1
ATOM 7660 N N . GLY B 1 442 ? 5.68 19.5 -2.25 1 94.31 442 GLY B N 1
ATOM 7661 C CA . GLY B 1 442 ? 6.824 18.922 -2.949 1 94.31 442 GLY B CA 1
ATOM 7662 C C . GLY B 1 442 ? 6.668 17.453 -3.258 1 94.31 442 GLY B C 1
ATOM 7663 O O . GLY B 1 442 ? 5.566 16.906 -3.146 1 94.31 442 GLY B O 1
ATOM 7664 N N . ASN B 1 443 ? 7.758 16.812 -3.645 1 93.38 443 ASN B N 1
ATOM 7665 C CA . ASN B 1 443 ? 7.629 15.414 -4.059 1 93.38 443 ASN B CA 1
ATOM 7666 C C . ASN B 1 443 ? 7.367 14.5 -2.867 1 93.38 443 ASN B C 1
ATOM 7668 O O . ASN B 1 443 ? 7.621 14.875 -1.722 1 93.38 443 ASN B O 1
ATOM 7672 N N . LYS B 1 444 ? 6.816 13.359 -3.18 1 95.62 444 LYS B N 1
ATOM 7673 C CA . LYS B 1 444 ? 6.371 12.391 -2.186 1 95.62 444 LYS B CA 1
ATOM 7674 C C . LYS B 1 444 ? 7.508 12.023 -1.229 1 95.62 444 LYS B C 1
ATOM 7676 O O . LYS B 1 444 ? 7.312 11.984 -0.013 1 95.62 444 LYS B O 1
ATOM 7681 N N . GLU B 1 445 ? 8.656 11.789 -1.728 1 94.25 445 GLU B N 1
ATOM 7682 C CA . GLU B 1 445 ? 9.797 11.344 -0.929 1 94.25 445 GLU B CA 1
ATOM 7683 C C . GLU B 1 445 ? 10.203 12.398 0.093 1 94.25 445 GLU B C 1
ATOM 7685 O O . GLU B 1 445 ? 10.445 12.078 1.259 1 94.25 445 GLU B O 1
ATOM 7690 N N . SER B 1 446 ? 10.281 13.625 -0.334 1 94 446 SER B N 1
ATOM 7691 C CA . SER B 1 446 ? 10.656 14.719 0.553 1 94 446 SER B CA 1
ATOM 7692 C C . SER B 1 446 ? 9.617 14.922 1.651 1 94 446 SER B C 1
ATOM 7694 O O . SER B 1 446 ? 9.969 15.188 2.803 1 94 446 SER B O 1
ATOM 7696 N N . THR B 1 447 ? 8.32 14.844 1.256 1 95.81 447 THR B N 1
ATOM 7697 C CA . THR B 1 447 ? 7.246 14.961 2.234 1 95.81 447 THR B CA 1
ATOM 7698 C C . THR B 1 447 ? 7.352 13.852 3.279 1 95.81 447 THR B C 1
ATOM 7700 O O . THR B 1 447 ? 7.254 14.109 4.48 1 95.81 447 THR B O 1
ATOM 7703 N N . MET B 1 448 ? 7.625 12.641 2.848 1 96 448 MET B N 1
ATOM 7704 C CA . MET B 1 448 ? 7.734 11.5 3.754 1 96 448 MET B CA 1
ATOM 7705 C C . MET B 1 448 ? 8.93 11.656 4.688 1 96 448 MET B C 1
ATOM 7707 O O . MET B 1 448 ? 8.852 11.297 5.863 1 96 448 MET B O 1
ATOM 7711 N N . LYS B 1 449 ? 9.984 12.172 4.188 1 94.19 449 LYS B N 1
ATOM 7712 C CA . LYS B 1 449 ? 11.164 12.422 5.02 1 94.19 449 LYS B CA 1
ATOM 7713 C C . LYS B 1 449 ? 10.852 13.422 6.125 1 94.19 449 LYS B C 1
ATOM 7715 O O . LYS B 1 449 ? 11.266 13.242 7.273 1 94.19 449 LYS B O 1
ATOM 7720 N N . THR B 1 450 ? 10.078 14.438 5.793 1 94.62 450 THR B N 1
ATOM 7721 C CA . THR B 1 450 ? 9.734 15.492 6.746 1 94.62 450 THR B CA 1
ATOM 7722 C C . THR B 1 450 ? 8.867 14.938 7.871 1 94.62 450 THR B C 1
ATOM 7724 O O . THR B 1 450 ? 9.008 15.336 9.031 1 94.62 450 THR B O 1
ATOM 7727 N N . PHE B 1 451 ? 8.039 14.023 7.52 1 96.69 451 PHE B N 1
ATOM 7728 C CA . PHE B 1 451 ? 7.074 13.531 8.492 1 96.69 451 PHE B CA 1
ATOM 7729 C C . PHE B 1 451 ? 7.367 12.086 8.867 1 96.69 451 PHE B C 1
ATOM 7731 O O . PHE B 1 451 ? 6.445 11.281 9.039 1 96.69 451 PHE B O 1
ATOM 7738 N N . LYS B 1 452 ? 8.672 11.766 8.953 1 94.12 452 LYS B N 1
ATOM 7739 C CA . LYS B 1 452 ? 9.195 10.523 9.508 1 94.12 452 LYS B CA 1
ATOM 7740 C C . LYS B 1 452 ? 8.57 9.312 8.828 1 94.12 452 LYS B C 1
ATOM 7742 O O . LYS B 1 452 ? 8.094 8.391 9.492 1 94.12 452 LYS B O 1
ATOM 7747 N N . GLY B 1 453 ? 8.469 9.391 7.535 1 94.88 453 GLY B N 1
ATOM 7748 C CA . GLY B 1 453 ? 8.086 8.234 6.742 1 94.88 453 GLY B CA 1
ATOM 7749 C C . GLY B 1 453 ? 6.617 8.234 6.359 1 94.88 453 GLY B C 1
ATOM 7750 O O . GLY B 1 453 ? 6.172 7.383 5.586 1 94.88 453 GLY B O 1
ATOM 7751 N N . GLN B 1 454 ? 5.887 9.141 6.789 1 95.88 454 GLN B N 1
ATOM 7752 C CA . GLN B 1 454 ? 4.461 9.203 6.484 1 95.88 454 GLN B CA 1
ATOM 7753 C C . GLN B 1 454 ? 4.18 10.195 5.359 1 95.88 454 GLN B C 1
ATOM 7755 O O . GLN B 1 454 ? 4.73 11.297 5.348 1 95.88 454 GLN B O 1
ATOM 7760 N N . ASP B 1 455 ? 3.369 9.734 4.43 1 97.25 455 ASP B N 1
ATOM 7761 C CA . ASP B 1 455 ? 2.887 10.672 3.422 1 97.25 455 ASP B CA 1
ATOM 7762 C C . ASP B 1 455 ? 1.701 11.477 3.947 1 97.25 455 ASP B C 1
ATOM 7764 O O . ASP B 1 455 ? 0.562 11.266 3.527 1 97.25 455 ASP B O 1
ATOM 7768 N N . LEU B 1 456 ? 1.986 12.445 4.719 1 98.12 456 LEU B N 1
ATOM 7769 C CA . LEU B 1 456 ? 0.949 13.234 5.371 1 98.12 456 LEU B CA 1
ATOM 7770 C C . LEU B 1 456 ? 0.107 13.984 4.348 1 98.12 456 LEU B C 1
ATOM 7772 O O . LEU B 1 456 ? -1.086 14.211 4.562 1 98.12 456 LEU B O 1
ATOM 7776 N N . GLU B 1 457 ? 0.716 14.43 3.258 1 98.12 457 GLU B N 1
ATOM 7777 C CA . GLU B 1 457 ? -0.063 15.133 2.242 1 98.12 457 GLU B CA 1
ATOM 7778 C C . GLU B 1 457 ? -1.186 14.25 1.7 1 98.12 457 GLU B C 1
ATOM 7780 O O . GLU B 1 457 ? -2.285 14.734 1.426 1 98.12 457 GLU B O 1
ATOM 7785 N N . LYS B 1 458 ? -0.891 12.953 1.504 1 97.44 458 LYS B N 1
ATOM 7786 C CA . LYS B 1 458 ? -1.943 12.023 1.1 1 97.44 458 LYS B CA 1
ATOM 7787 C C . LYS B 1 458 ? -3.111 12.055 2.08 1 97.44 458 LYS B C 1
ATOM 7789 O O . LYS B 1 458 ? -4.273 12.094 1.668 1 97.44 458 LYS B O 1
ATOM 7794 N N . THR B 1 459 ? -2.797 12.047 3.352 1 97.81 459 THR B N 1
ATOM 7795 C CA . THR B 1 459 ? -3.824 12.086 4.387 1 97.81 459 THR B CA 1
ATOM 7796 C C . THR B 1 459 ? -4.652 13.359 4.281 1 97.81 459 THR B C 1
ATOM 7798 O O . THR B 1 459 ? -5.879 13.328 4.398 1 97.81 459 THR B O 1
ATOM 7801 N N . VAL B 1 460 ? -3.998 14.438 4.07 1 98.38 460 VAL B N 1
ATOM 7802 C CA . VAL B 1 460 ? -4.672 15.727 3.941 1 98.38 460 VAL B CA 1
ATOM 7803 C C . VAL B 1 460 ? -5.602 15.703 2.73 1 98.38 460 VAL B C 1
ATOM 7805 O O . VAL B 1 460 ? -6.746 16.156 2.811 1 98.38 460 VAL B O 1
ATOM 7808 N N . TRP B 1 461 ? -5.109 15.211 1.644 1 97.81 461 TRP B N 1
ATOM 7809 C CA . TRP B 1 461 ? -5.922 15.133 0.435 1 97.81 461 TRP B CA 1
ATOM 7810 C C . TRP B 1 461 ? -7.125 14.227 0.645 1 97.81 461 TRP B C 1
ATOM 7812 O O . TRP B 1 461 ? -8.211 14.484 0.113 1 97.81 461 TRP B O 1
ATOM 7822 N N . GLU B 1 462 ? -6.941 13.141 1.38 1 96.62 462 GLU B N 1
ATOM 7823 C CA . GLU B 1 462 ? -8.078 12.273 1.69 1 96.62 462 GLU B CA 1
ATOM 7824 C C . GLU B 1 462 ? -9.172 13.039 2.43 1 96.62 462 GLU B C 1
ATOM 7826 O O . GLU B 1 462 ? -10.352 12.906 2.109 1 96.62 462 GLU B O 1
ATOM 7831 N N . GLU B 1 463 ? -8.758 13.867 3.365 1 97.56 463 GLU B N 1
ATOM 7832 C CA . GLU B 1 463 ? -9.734 14.648 4.113 1 97.56 463 GLU B CA 1
ATOM 7833 C C . GLU B 1 463 ? -10.328 15.758 3.258 1 97.56 463 GLU B C 1
ATOM 7835 O O . GLU B 1 463 ? -11.516 16.078 3.373 1 97.56 463 GLU B O 1
ATOM 7840 N N . LEU B 1 464 ? -9.5 16.359 2.463 1 97.75 464 LEU B N 1
ATOM 7841 C CA . LEU B 1 464 ? -9.977 17.375 1.528 1 97.75 464 LEU B CA 1
ATOM 7842 C C . LEU B 1 464 ? -11.039 16.812 0.593 1 97.75 464 LEU B C 1
ATOM 7844 O O . LEU B 1 464 ? -12.078 17.422 0.365 1 97.75 464 LEU B O 1
ATOM 7848 N N . LEU B 1 465 ? -10.789 15.633 0.071 1 97 465 LEU B N 1
ATOM 7849 C CA . LEU B 1 465 ? -11.727 14.945 -0.813 1 97 465 LEU B CA 1
ATOM 7850 C C . LEU B 1 465 ? -13.008 14.578 -0.071 1 97 465 LEU B C 1
ATOM 7852 O O . LEU B 1 465 ? -14.109 14.711 -0.616 1 97 465 LEU B O 1
ATOM 7856 N N . TRP B 1 466 ? -12.812 14.125 1.136 1 95.81 466 TRP B N 1
ATOM 7857 C CA . TRP B 1 466 ? -14 13.805 1.929 1 95.81 466 TRP B CA 1
ATOM 7858 C C . TRP B 1 466 ? -14.898 15.031 2.076 1 95.81 466 TRP B C 1
ATOM 7860 O O . TRP B 1 466 ? -16.109 14.945 1.842 1 95.81 466 TRP B O 1
ATOM 7870 N N . VAL B 1 467 ? -14.328 16.156 2.406 1 96.94 467 VAL B N 1
ATOM 7871 C CA . VAL B 1 467 ? -15.094 17.391 2.623 1 96.94 467 VAL B CA 1
ATOM 7872 C C . VAL B 1 467 ? -15.695 17.859 1.301 1 96.94 467 VAL B C 1
ATOM 7874 O O . VAL B 1 467 ? -16.859 18.281 1.251 1 96.94 467 VAL B O 1
ATOM 7877 N N . GLY B 1 468 ? -14.93 17.828 0.242 1 96.5 468 GLY B N 1
ATOM 7878 C CA . GLY B 1 468 ? -15.383 18.312 -1.057 1 96.5 468 GLY B CA 1
ATOM 7879 C C . GLY B 1 468 ? -16.438 17.422 -1.687 1 96.5 468 GLY B C 1
ATOM 7880 O O . GLY B 1 468 ? -17.297 17.906 -2.434 1 96.5 468 GLY B O 1
ATOM 7881 N N . CYS B 1 469 ? -16.406 16.156 -1.356 1 95.19 469 CYS B N 1
ATOM 7882 C CA . CYS B 1 469 ? -17.281 15.227 -2.062 1 95.19 469 CYS B CA 1
ATOM 7883 C C . CYS B 1 469 ? -18.453 14.805 -1.188 1 95.19 469 CYS B C 1
ATOM 7885 O O . CYS B 1 469 ? -19.531 14.492 -1.697 1 95.19 469 CYS B O 1
ATOM 7887 N N . GLN B 1 470 ? -18.281 14.797 0.112 1 91.5 470 GLN B N 1
ATOM 7888 C CA . GLN B 1 470 ? -19.344 14.328 1.004 1 91.5 470 GLN B CA 1
ATOM 7889 C C . GLN B 1 470 ? -19.922 15.484 1.82 1 91.5 470 GLN B C 1
ATOM 7891 O O . GLN B 1 470 ? -21.016 15.375 2.363 1 91.5 470 GLN B O 1
ATOM 7896 N N . GLY B 1 471 ? -19.188 16.578 1.921 1 90.5 471 GLY B N 1
ATOM 7897 C CA . GLY B 1 471 ? -19.609 17.672 2.785 1 90.5 471 GLY B CA 1
ATOM 7898 C C . GLY B 1 471 ? -20.078 18.891 2.018 1 90.5 471 GLY B C 1
ATOM 7899 O O . GLY B 1 471 ? -20.047 20.016 2.545 1 90.5 471 GLY B O 1
ATOM 7900 N N . GLY B 1 472 ? -20.469 18.734 0.78 1 88.06 472 GLY B N 1
ATOM 7901 C CA . GLY B 1 472 ? -20.781 19.844 -0.108 1 88.06 472 GLY B CA 1
ATOM 7902 C C . GLY B 1 472 ? -21.859 20.766 0.442 1 88.06 472 GLY B C 1
ATOM 7903 O O . GLY B 1 472 ? -21.781 21.984 0.282 1 88.06 472 GLY B O 1
ATOM 7904 N N . GLU B 1 473 ? -22.797 20.266 1.127 1 87.38 473 GLU B N 1
ATOM 7905 C CA . GLU B 1 473 ? -23.922 21.016 1.67 1 87.38 473 GLU B CA 1
ATOM 7906 C C . GLU B 1 473 ? -23.453 22.047 2.691 1 87.38 473 GLU B C 1
ATOM 7908 O O . GLU B 1 473 ? -24.125 23.047 2.938 1 87.38 473 GLU B O 1
ATOM 7913 N N . SER B 1 474 ? -22.297 21.875 3.205 1 90.94 474 SER B N 1
ATOM 7914 C CA . SER B 1 474 ? -21.766 22.75 4.25 1 90.94 474 SER B CA 1
ATOM 7915 C C . SER B 1 474 ? -20.922 23.875 3.658 1 90.94 474 SER B C 1
ATOM 7917 O O . SER B 1 474 ? -20.531 24.812 4.367 1 90.94 474 SER B O 1
ATOM 7919 N N . LEU B 1 475 ? -20.719 23.828 2.367 1 92.75 475 LEU B N 1
ATOM 7920 C CA . LEU B 1 475 ? -19.703 24.703 1.782 1 92.75 475 LEU B CA 1
ATOM 7921 C C . LEU B 1 475 ? -20.359 25.812 0.961 1 92.75 475 LEU B C 1
ATOM 7923 O O . LEU B 1 475 ? -21.266 25.547 0.166 1 92.75 475 LEU B O 1
ATOM 7927 N N . VAL B 1 476 ? -19.828 27 1.199 1 91.38 476 VAL B N 1
ATOM 7928 C CA . VAL B 1 476 ? -20.297 28.141 0.418 1 91.38 476 VAL B CA 1
ATOM 7929 C C . VAL B 1 476 ? -19.781 28.031 -1.015 1 91.38 476 VAL B C 1
ATOM 7931 O O . VAL B 1 476 ? -18.594 27.766 -1.235 1 91.38 476 VAL B O 1
ATOM 7934 N N . ASN B 1 477 ? -20.688 28.172 -2.061 1 91.81 477 ASN B N 1
ATOM 7935 C CA . ASN B 1 477 ? -20.359 28.188 -3.482 1 91.81 477 ASN B CA 1
ATOM 7936 C C . ASN B 1 477 ? -19.906 26.812 -3.965 1 91.81 477 ASN B C 1
ATOM 7938 O O . ASN B 1 477 ? -19.078 26.719 -4.871 1 91.81 477 ASN B O 1
ATOM 7942 N N . TRP B 1 478 ? -20.344 25.766 -3.305 1 94 478 TRP B N 1
ATOM 7943 C CA . TRP B 1 478 ? -19.984 24.406 -3.674 1 94 478 TRP B CA 1
ATOM 7944 C C . TRP B 1 478 ? -20.828 23.922 -4.855 1 94 478 TRP B C 1
ATOM 7946 O O . TRP B 1 478 ? -22.031 24.203 -4.93 1 94 478 TRP B O 1
ATOM 7956 N N . THR B 1 479 ? -20.234 23.297 -5.859 1 94.12 479 THR B N 1
ATOM 7957 C CA . THR B 1 479 ? -20.891 22.594 -6.953 1 94.12 479 THR B CA 1
ATOM 7958 C C . THR B 1 479 ? -20.328 21.172 -7.109 1 94.12 479 THR B C 1
ATOM 7960 O O . THR B 1 479 ? -19.297 20.844 -6.527 1 94.12 479 THR B O 1
ATOM 7963 N N . GLU B 1 480 ? -20.984 20.391 -7.816 1 88.38 480 GLU B N 1
ATOM 7964 C CA . GLU B 1 480 ? -20.547 19.016 -8.039 1 88.38 480 GLU B CA 1
ATOM 7965 C C . GLU B 1 480 ? -19.188 18.969 -8.727 1 88.38 480 GLU B C 1
ATOM 7967 O O . GLU B 1 480 ? -18.438 18 -8.578 1 88.38 480 GLU B O 1
ATOM 7972 N N . GLU B 1 481 ? -18.891 19.969 -9.383 1 93.94 481 GLU B N 1
ATOM 7973 C CA . GLU B 1 481 ? -17.609 20.047 -10.109 1 93.94 481 GLU B CA 1
ATOM 7974 C C . GLU B 1 481 ? -16.438 20.125 -9.148 1 93.94 481 GLU B C 1
ATOM 7976 O O . GLU B 1 481 ? -15.305 19.781 -9.508 1 93.94 481 GLU B O 1
ATOM 7981 N N . VAL B 1 482 ? -16.719 20.547 -7.918 1 96.31 482 VAL B N 1
ATOM 7982 C CA . VAL B 1 482 ? -15.656 20.672 -6.93 1 96.31 482 VAL B CA 1
ATOM 7983 C C . VAL B 1 482 ? -15.094 19.297 -6.598 1 96.31 482 VAL B C 1
ATOM 7985 O O . VAL B 1 482 ? -13.875 19.094 -6.648 1 96.31 482 VAL B O 1
ATOM 7988 N N . CYS B 1 483 ? -15.992 18.328 -6.359 1 95.44 483 CYS B N 1
ATOM 7989 C CA . CYS B 1 483 ? -15.57 16.969 -6.055 1 95.44 483 CYS B CA 1
ATOM 7990 C C . CYS B 1 483 ? -14.797 16.375 -7.223 1 95.44 483 CYS B C 1
ATOM 7992 O O . CYS B 1 483 ? -13.711 15.828 -7.039 1 95.44 483 CYS B O 1
ATOM 7994 N N . GLU B 1 484 ? -15.344 16.516 -8.406 1 94.5 484 GLU B N 1
ATOM 7995 C CA . GLU B 1 484 ? -14.703 15.961 -9.602 1 94.5 484 GLU B CA 1
ATOM 7996 C C . GLU B 1 484 ? -13.328 16.578 -9.828 1 94.5 484 GLU B C 1
ATOM 7998 O O . GLU B 1 484 ? -12.383 15.883 -10.211 1 94.5 484 GLU B O 1
ATOM 8003 N N . GLY B 1 485 ? -13.25 17.844 -9.641 1 96 485 GLY B N 1
ATOM 8004 C CA . GLY B 1 485 ? -11.984 18.531 -9.805 1 96 485 GLY B CA 1
ATOM 8005 C C . GLY B 1 485 ? -10.922 18.062 -8.82 1 96 485 GLY B C 1
ATOM 8006 O O . GLY B 1 485 ? -9.766 17.859 -9.203 1 96 485 GLY B O 1
ATOM 8007 N N . LEU B 1 486 ? -11.32 17.891 -7.602 1 97.06 486 LEU B N 1
ATOM 8008 C CA . LEU B 1 486 ? -10.398 17.406 -6.578 1 97.06 486 LEU B CA 1
ATOM 8009 C C . LEU B 1 486 ? -9.953 15.984 -6.863 1 97.06 486 LEU B C 1
ATOM 8011 O O . LEU B 1 486 ? -8.758 15.68 -6.793 1 97.06 486 LEU B O 1
ATOM 8015 N N . MET B 1 487 ? -10.922 15.086 -7.219 1 95.44 487 MET B N 1
ATOM 8016 C CA . MET B 1 487 ? -10.633 13.688 -7.512 1 95.44 487 MET B CA 1
ATOM 8017 C C . MET B 1 487 ? -9.695 13.562 -8.711 1 95.44 487 MET B C 1
ATOM 8019 O O . MET B 1 487 ? -8.758 12.766 -8.688 1 95.44 487 MET B O 1
ATOM 8023 N N . GLY B 1 488 ? -10.008 14.312 -9.719 1 95.62 488 GLY B N 1
ATOM 8024 C CA . GLY B 1 488 ? -9.172 14.289 -10.906 1 95.62 488 GLY B CA 1
ATOM 8025 C C . GLY B 1 488 ? -7.734 14.688 -10.633 1 95.62 488 GLY B C 1
ATOM 8026 O O . G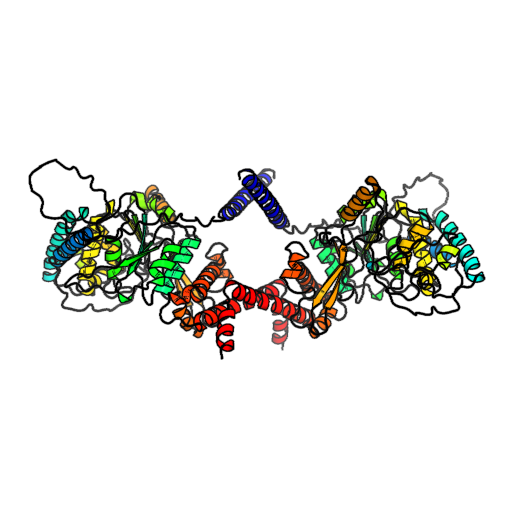LY B 1 488 ? -6.801 14.055 -11.133 1 95.62 488 GLY B O 1
ATOM 8027 N N . HIS B 1 489 ? -7.57 15.703 -9.852 1 97.25 489 HIS B N 1
ATOM 8028 C CA . HIS B 1 489 ? -6.234 16.203 -9.555 1 97.25 489 HIS B CA 1
ATOM 8029 C C . HIS B 1 489 ? -5.453 15.195 -8.711 1 97.25 489 HIS B C 1
ATOM 8031 O O . HIS B 1 489 ? -4.359 14.773 -9.094 1 97.25 489 HIS B O 1
ATOM 8037 N N . TRP B 1 490 ? -5.988 14.758 -7.594 1 97.38 490 TRP B N 1
ATOM 8038 C CA . TRP B 1 490 ? -5.273 13.852 -6.691 1 97.38 490 TRP B CA 1
ATOM 8039 C C . TRP B 1 490 ? -5.133 12.469 -7.305 1 97.38 490 TRP B C 1
ATOM 8041 O O . TRP B 1 490 ? -4.078 11.844 -7.203 1 97.38 490 TRP B O 1
ATOM 8051 N N . GLY B 1 491 ? -6.234 12.023 -7.934 1 96 491 GLY B N 1
ATOM 8052 C CA . GLY B 1 491 ? -6.16 10.75 -8.633 1 96 491 GLY B CA 1
ATOM 8053 C C . GLY B 1 491 ? -5.078 10.719 -9.695 1 96 491 GLY B C 1
ATOM 8054 O O . GLY B 1 491 ? -4.387 9.711 -9.859 1 96 491 GLY B O 1
ATOM 8055 N N . GLY B 1 492 ? -4.977 11.773 -10.445 1 96.56 492 GLY B N 1
ATOM 8056 C CA . GLY B 1 492 ? -3.924 11.867 -11.445 1 96.56 492 GLY B CA 1
ATOM 8057 C C . GLY B 1 492 ? -2.529 11.789 -10.859 1 96.56 492 GLY B C 1
ATOM 8058 O O . GLY B 1 492 ? -1.646 11.141 -11.43 1 96.56 492 GLY B O 1
ATOM 8059 N N . ILE B 1 493 ? -2.352 12.438 -9.758 1 97.12 493 ILE B N 1
ATOM 8060 C CA . ILE B 1 493 ? -1.054 12.43 -9.094 1 97.12 493 ILE B CA 1
ATOM 8061 C C . ILE B 1 493 ? -0.73 11.023 -8.609 1 97.12 493 ILE B C 1
ATOM 8063 O O . ILE B 1 493 ? 0.368 10.516 -8.844 1 97.12 493 ILE B O 1
ATOM 8067 N N . VAL B 1 494 ? -1.676 10.383 -7.992 1 96.44 494 VAL B N 1
ATOM 8068 C CA . VAL B 1 494 ? -1.478 9.039 -7.449 1 96.44 494 VAL B CA 1
ATOM 8069 C C . VAL B 1 494 ? -1.195 8.062 -8.586 1 96.44 494 VAL B C 1
ATOM 8071 O O . VAL B 1 494 ? -0.328 7.191 -8.461 1 96.44 494 VAL B O 1
ATOM 8074 N N . ALA B 1 495 ? -1.925 8.188 -9.641 1 96 495 ALA B N 1
ATOM 8075 C CA . ALA B 1 495 ? -1.73 7.324 -10.805 1 96 495 ALA B CA 1
ATOM 8076 C C . ALA B 1 495 ? -0.323 7.48 -11.367 1 96 495 ALA B C 1
ATOM 8078 O O . ALA B 1 495 ? 0.368 6.488 -11.617 1 96 495 ALA B O 1
ATOM 8079 N N . ARG B 1 496 ? 0.059 8.664 -11.602 1 95.81 496 ARG B N 1
ATOM 8080 C CA . ARG B 1 496 ? 1.388 8.938 -12.141 1 95.81 496 ARG B CA 1
ATOM 8081 C C . ARG B 1 496 ? 2.475 8.383 -11.227 1 95.81 496 ARG B C 1
ATOM 8083 O O . ARG B 1 496 ? 3.445 7.789 -11.695 1 95.81 496 ARG B O 1
ATOM 8090 N N . GLU B 1 497 ? 2.316 8.633 -9.961 1 95.44 497 GLU B N 1
ATOM 8091 C CA . GLU B 1 497 ? 3.312 8.172 -9 1 95.44 497 GLU B CA 1
ATOM 8092 C C . GLU B 1 497 ? 3.389 6.648 -8.977 1 95.44 497 GLU B C 1
ATOM 8094 O O . GLU B 1 497 ? 4.469 6.078 -8.805 1 95.44 497 GLU B O 1
ATOM 8099 N N . ALA B 1 498 ? 2.244 5.977 -9.117 1 93.81 498 ALA B N 1
ATOM 8100 C CA . ALA B 1 498 ? 2.217 4.52 -9.164 1 93.81 498 ALA B CA 1
ATOM 8101 C C . ALA B 1 498 ? 2.992 3.994 -10.367 1 93.81 498 ALA B C 1
ATOM 8103 O O . ALA B 1 498 ? 3.758 3.035 -10.25 1 93.81 498 ALA B O 1
ATOM 8104 N N . GLU B 1 499 ? 2.797 4.523 -11.484 1 92.94 499 GLU B N 1
ATOM 8105 C CA . GLU B 1 499 ? 3.527 4.137 -12.688 1 92.94 499 GLU B CA 1
ATOM 8106 C C . GLU B 1 499 ? 5.023 4.406 -12.539 1 92.94 499 GLU B C 1
ATOM 8108 O O . GLU B 1 499 ? 5.852 3.582 -12.922 1 92.94 499 GLU B O 1
ATOM 8113 N N . GLU B 1 500 ? 5.328 5.578 -12.008 1 92.69 500 GLU B N 1
ATOM 8114 C CA . GLU B 1 500 ? 6.727 5.957 -11.82 1 92.69 500 GLU B CA 1
ATOM 8115 C C . GLU B 1 500 ? 7.445 4.98 -10.898 1 92.69 500 GLU B C 1
ATOM 8117 O O . GLU B 1 500 ? 8.633 4.707 -11.07 1 92.69 500 GLU B O 1
ATOM 8122 N N . GLU B 1 501 ? 6.758 4.555 -9.938 1 91.56 501 GLU B N 1
ATOM 8123 C CA . GLU B 1 501 ? 7.355 3.592 -9.016 1 91.56 501 GLU B CA 1
ATOM 8124 C C . GLU B 1 501 ? 7.77 2.318 -9.742 1 91.56 501 GLU B C 1
ATOM 8126 O O . GLU B 1 501 ? 8.828 1.751 -9.461 1 91.56 501 GLU B O 1
ATOM 8131 N N . ILE B 1 502 ? 6.926 1.844 -10.664 1 91.19 502 ILE B N 1
ATOM 8132 C CA . ILE B 1 502 ? 7.246 0.669 -11.469 1 91.19 502 ILE B CA 1
ATOM 8133 C C . ILE B 1 502 ? 8.492 0.943 -12.312 1 91.19 502 ILE B C 1
ATOM 8135 O O . ILE B 1 502 ? 9.398 0.11 -12.375 1 91.19 502 ILE B O 1
ATOM 8139 N N . ARG B 1 503 ? 8.555 2.035 -12.875 1 89.88 503 ARG B N 1
ATOM 8140 C CA . ARG B 1 503 ? 9.68 2.402 -13.727 1 89.88 503 ARG B CA 1
ATOM 8141 C C . ARG B 1 503 ? 10.961 2.543 -12.914 1 89.88 503 ARG B C 1
ATOM 8143 O O . ARG B 1 503 ? 12.047 2.199 -13.383 1 89.88 503 ARG B O 1
ATOM 8150 N N . LYS B 1 504 ? 10.797 3.129 -11.727 1 88.38 504 LYS B N 1
ATOM 8151 C CA . LYS B 1 504 ? 11.953 3.268 -10.844 1 88.38 504 LYS B CA 1
ATOM 8152 C C . LYS B 1 504 ? 12.508 1.902 -10.453 1 88.38 504 LYS B C 1
ATOM 8154 O O . LYS B 1 504 ? 13.727 1.729 -10.344 1 88.38 504 LYS B O 1
ATOM 8159 N N . MET B 1 505 ? 11.602 0.936 -10.219 1 86.06 505 MET B N 1
ATOM 8160 C CA . MET B 1 505 ? 11.992 -0.402 -9.789 1 86.06 505 MET B CA 1
ATOM 8161 C C . MET B 1 505 ? 12.742 -1.137 -10.891 1 86.06 505 MET B C 1
ATOM 8163 O O . MET B 1 505 ? 13.672 -1.895 -10.617 1 86.06 505 MET B O 1
ATOM 8167 N N . PHE B 1 506 ? 12.281 -0.895 -12.125 1 81.62 506 PHE B N 1
ATOM 8168 C CA . PHE B 1 506 ? 12.828 -1.732 -13.188 1 81.62 506 PHE B CA 1
ATOM 8169 C C . PHE B 1 506 ? 13.492 -0.881 -14.258 1 81.62 506 PHE B C 1
ATOM 8171 O O . PHE B 1 506 ? 14.133 -1.41 -15.172 1 81.62 506 PHE B O 1
ATOM 8178 N N . GLY B 1 507 ? 13.102 0.4 -14.359 1 62.91 507 GLY B N 1
ATOM 8179 C CA . GLY B 1 507 ? 13.594 1.309 -15.383 1 62.91 507 GLY B CA 1
ATOM 8180 C C . GLY B 1 507 ? 15.102 1.472 -15.359 1 62.91 507 GLY B C 1
ATOM 8181 O O . GLY B 1 507 ? 15.711 1.487 -14.289 1 62.91 507 GLY B O 1
ATOM 8182 N N . VAL B 1 508 ? 15.727 0.945 -16.406 1 51.16 508 VAL B N 1
ATOM 8183 C CA . VAL B 1 508 ? 17.094 0.994 -16.938 1 51.16 508 VAL B CA 1
ATOM 8184 C C . VAL B 1 508 ? 17.703 2.359 -16.641 1 51.16 508 VAL B C 1
ATOM 8186 O O . VAL B 1 508 ? 16.984 3.35 -16.469 1 51.16 508 VAL B O 1
ATOM 8189 N N . ASN B 1 509 ? 19.109 2.33 -16.609 1 41.44 509 ASN B N 1
ATOM 8190 C CA . ASN B 1 509 ? 20.234 3.193 -16.922 1 41.44 509 ASN B CA 1
ATOM 8191 C C . ASN B 1 509 ? 20 3.994 -18.188 1 41.44 509 ASN B C 1
ATOM 8193 O O . ASN B 1 509 ? 20.328 3.531 -19.281 1 41.44 509 ASN B O 1
ATOM 8197 N N . LYS B 1 510 ? 19.031 4.414 -18.688 1 37.31 510 LYS B N 1
ATOM 8198 C CA . LYS B 1 510 ? 19.203 5.289 -19.844 1 37.31 510 LYS B CA 1
ATOM 8199 C C . LYS B 1 510 ? 20.453 6.145 -19.703 1 37.31 510 LYS B C 1
ATOM 8201 O O . LYS B 1 510 ? 20.75 6.965 -20.578 1 37.31 510 LYS B O 1
ATOM 8206 N N . GLN B 1 511 ? 20.984 6.477 -18.641 1 34.81 511 GLN B N 1
ATOM 8207 C CA . GLN B 1 511 ? 22.188 7.266 -18.875 1 34.81 511 GLN B CA 1
ATOM 8208 C C . GLN B 1 511 ? 23.141 6.551 -19.828 1 34.81 511 GLN B C 1
ATOM 8210 O O . GLN B 1 511 ? 24.141 7.133 -20.266 1 34.81 511 GLN B O 1
ATOM 8215 N N . ALA B 1 512 ? 23.172 5.348 -20.25 1 32.53 512 ALA B N 1
ATOM 8216 C CA . ALA B 1 512 ? 24.172 4.93 -21.219 1 32.53 512 ALA B CA 1
ATOM 8217 C C . ALA B 1 512 ? 23.75 5.316 -22.641 1 32.53 512 ALA B C 1
ATOM 8219 O O . ALA B 1 512 ? 24.531 5.188 -23.578 1 32.53 512 ALA B O 1
ATOM 8220 N N . ALA B 1 513 ? 22.5 5.535 -23.062 1 33.72 513 ALA B N 1
ATOM 8221 C CA . ALA B 1 513 ? 22.359 6.016 -24.438 1 33.72 513 ALA B CA 1
ATOM 8222 C C . ALA B 1 513 ? 22.812 7.469 -24.547 1 33.72 513 ALA B C 1
ATOM 8224 O O . ALA B 1 513 ? 23.078 7.953 -25.656 1 33.72 513 ALA B O 1
ATOM 8225 N N . THR B 1 514 ? 22.625 8.344 -23.578 1 32.69 514 THR B N 1
ATOM 8226 C CA . THR B 1 514 ? 23.125 9.68 -23.859 1 32.69 514 THR B CA 1
ATOM 8227 C C . THR B 1 514 ? 24.641 9.688 -23.938 1 32.69 514 THR B C 1
ATOM 8229 O O . THR B 1 514 ? 25.25 10.711 -24.25 1 32.69 514 THR B O 1
ATOM 8232 N N . LYS B 1 515 ? 25.359 8.672 -23.453 1 35.09 515 LYS B N 1
ATOM 8233 C CA . LYS B 1 515 ? 26.766 8.867 -23.797 1 35.09 515 LYS B CA 1
ATOM 8234 C C . LYS B 1 515 ? 27 8.703 -25.297 1 35.09 515 LYS B C 1
ATOM 8236 O O . LYS B 1 515 ? 28 9.18 -25.828 1 35.09 515 LYS B O 1
ATOM 8241 N N . ASP B 1 516 ? 26.281 7.773 -26.047 1 31.56 516 ASP B N 1
ATOM 8242 C CA . ASP B 1 516 ? 26.828 7.664 -27.391 1 31.56 516 ASP B CA 1
ATOM 8243 C C . ASP B 1 516 ? 26.422 8.859 -28.25 1 31.56 516 ASP B C 1
ATOM 8245 O O . ASP B 1 516 ? 26.859 8.984 -29.391 1 31.56 516 ASP B O 1
ATOM 8249 N N . LYS B 1 517 ? 25.438 9.648 -27.891 1 34.53 517 LYS B N 1
ATOM 8250 C CA . LYS B 1 517 ? 25.391 10.781 -28.812 1 34.53 517 LYS B CA 1
ATOM 8251 C C . LYS B 1 517 ? 26.5 11.781 -28.5 1 34.53 517 LYS B C 1
ATOM 8253 O O . LYS B 1 517 ? 26.641 12.797 -29.188 1 34.53 517 LYS B O 1
ATOM 8258 N N . LYS B 1 518 ? 26.984 11.836 -27.297 1 35.62 518 LYS B N 1
ATOM 8259 C CA . LYS B 1 518 ? 27.984 12.906 -27.266 1 35.62 518 LYS B CA 1
ATOM 8260 C C . LYS B 1 518 ? 29.188 12.547 -28.125 1 35.62 518 LYS B C 1
ATOM 8262 O O . LYS B 1 518 ? 30.125 13.344 -28.25 1 35.62 518 LYS B O 1
ATOM 8267 N N . GLU B 1 519 ? 29.375 11.281 -28.375 1 29.73 519 GLU B N 1
ATOM 8268 C CA . GLU B 1 519 ? 30.609 11.219 -29.141 1 29.73 519 GLU B CA 1
ATOM 8269 C C . GLU B 1 519 ? 30.359 11.445 -30.625 1 29.73 519 GLU B C 1
ATOM 8271 O O . GLU B 1 519 ? 31.297 11.398 -31.422 1 29.73 519 GLU B O 1
ATOM 8276 N N . GLU B 1 520 ? 28.938 11.633 -31.016 1 25.09 520 GLU B N 1
ATOM 8277 C CA . GLU B 1 520 ? 29.016 12.25 -32.344 1 25.09 520 GLU B CA 1
ATOM 8278 C C . GLU B 1 520 ? 28.797 13.758 -32.25 1 25.09 520 GLU B C 1
ATOM 8280 O O . GLU B 1 520 ? 27.969 14.227 -31.453 1 25.09 520 GLU B O 1
#

Nearest PDB structures (foldseek):
  5gvv-assembly1_F  TM=7.256E-01  e=8.143E-06  Streptococcus pneumoniae
  5gvw-assembly1_C  TM=6.395E-01  e=9.129E-06  Streptococcus pneumoniae
  6jly-assembly1_F  TM=5.694E-01  e=1.934E-02  Schizosaccharomyces pombe 972h-
  5b04-assembly1_F  TM=4.336E-01  e=4.827E-02  Schizosaccharomyces pombe 972h-
  6jlz-assembly1_E  TM=5.407E-01  e=5.027E-01  Schizosaccharomyces pombe 972h-

Radius of gyration: 42.08 Å; Cα contacts (8 Å, |Δi|>4): 1609; chains: 2; bounding box: 100×124×94 Å

InterPro domains:
  IPR022751 Alpha-mannosyltransferase [PF11051] (155-287)
  IPR022751 Alpha-mannosyltransferase [PF11051] (298-384)
  IPR029044 Nucleotide-diphospho-sugar transferases [SSF53448] (153-345)